Protein AF-A0A8C1ZAR7-F1 (afdb_monomer)

Solvent-accessible surface area (backbone atoms only — not comparable to full-atom values): 64124 Å² total; per-residue (Å²): 132,84,90,81,84,90,81,93,86,89,86,90,87,91,93,88,91,91,89,85,90,89,80,87,89,91,90,88,89,87,78,89,79,90,83,87,85,81,86,82,90,80,80,92,72,79,88,70,46,45,104,82,39,27,65,44,69,86,46,39,77,71,90,78,72,82,74,72,55,67,69,61,46,53,53,49,43,56,62,44,47,61,34,71,78,38,42,69,63,36,50,77,77,34,39,78,60,51,48,57,39,25,73,70,52,64,53,76,96,47,33,34,64,49,48,26,60,50,53,41,15,51,58,55,42,72,76,42,71,66,47,59,62,53,42,55,73,46,87,68,61,62,79,47,51,64,50,49,66,71,45,48,71,74,38,61,49,43,24,70,56,33,49,43,84,84,28,71,43,36,47,41,45,48,44,33,51,46,26,44,24,72,74,36,64,93,54,41,77,44,81,44,52,54,53,46,39,48,63,33,48,79,48,33,60,49,67,58,18,34,31,37,45,52,30,42,42,69,71,53,42,55,56,49,57,38,96,81,32,58,45,48,50,53,52,21,54,51,51,50,58,48,30,44,75,75,25,58,54,27,38,52,50,35,63,71,52,70,58,60,49,59,83,58,39,55,62,43,57,60,23,66,28,57,85,75,35,32,45,71,28,29,55,50,51,45,38,33,24,48,70,66,32,55,66,44,60,55,44,51,52,54,49,52,48,38,71,61,36,44,47,78,72,52,43,70,75,35,84,51,52,65,50,45,51,50,49,68,71,60,65,62,68,77,70,45,35,46,73,53,44,55,46,57,50,53,54,48,69,71,70,68,76,81,80,37,69,16,78,42,75,67,71,98,62,99,57,60,78,54,57,53,56,56,33,53,70,60,22,34,83,68,41,84,84,22,52,48,73,37,81,51,71,69,38,54,52,49,49,53,46,61,48,22,39,72,61,32,41,70,95,67,55,98,61,44,47,74,36,56,60,85,56,12,55,74,54,70,16,66,34,68,37,96,85,70,57,39,38,41,24,6,12,24,29,12,45,38,22,32,28,30,51,31,44,35,38,93,93,42,80,45,72,62,58,70,79,69,50,47,85,78,48,66,59,88,73,45,51,18,24,20,11,47,17,42,42,59,46,27,69,70,87,51,74,31,40,36,36,9,13,25,38,22,80,43,12,4,24,35,39,24,26,44,72,48,101,82,77,45,71,43,81,68,32,74,52,70,39,95,44,73,62,11,28,16,20,50,31,68,34,60,35,39,20,56,73,79,73,33,30,35,32,40,37,33,11,14,25,47,24,62,34,99,75,71,17,35,19,25,38,37,38,38,23,38,55,57,89,53,34,74,44,80,76,52,59,54,62,76,75,56,57,81,34,51,12,23,24,25,56,17,61,34,56,25,77,31,66,67,67,84,72,25,22,18,38,41,35,9,17,17,33,23,83,88,34,18,6,21,36,37,31,25,44,40,54,69,68,44,69,45,43,61,56,62,45,76,49,52,26,54,82,80,33,82,85,44,27,30,19,19,57,33,62,48,26,87,49,52,82,84,76,84,84,46,40,21,43,42,33,28,32,71,96,42,78,45,82,43,80,64,64,41,28,29,50,62,48,79,50,75,48,53,50,57,66,52,46,45,88,84,58,43,87,38,78,54,99,92,38,75,25,27,60,31,40,40,37,41,31,32,30,29,48,59,23,65,80,66,89,78,71,54,39,54,30,29,36,36,42,27,30,37,78,82,34,88,83,31,101,84,55,55,54,33,24,36,93,85,74,36,41,62,51,79,51,72,52,70,30,34,82,52,80,43,72,51,78,43,59,38,40,44,54,98,59,95,62,61,79,67,49,51,35,42,34,42,40,56,44,67,63,49,89,92,52,70,46,41,70,49,69,83,60,73,50,61,50,78,47,74,42,35,51,66,69,97,32,70,99,77,67,59,27,50,17,31,52,40,52,48,75,44,67,58,99,67,60,99,87,57,67,47,72,33,42,93,95,43,41,72,50,41,31,44,40,34,42,33,26,71,33,39,56,24,33,61,24,29,41,37,35,41,46,38,78,32,50,42,87,69,50,68,48,79,29,91,86,67,59,55,68,53,75,49,78,56,95,58,34,35,44,27,40,39,33,73,66,51,34,45,61,66,41,68,52,54,34,36,44,33,30,33,56,39,84,88,35,85,55,64,46,52,39,39,40,36,37,54,47,50,82,36,46,70,75,48,74,76,45,19,53,51,76,46,75,42,49,32,29,35,47,38,55,38,39,58,45,75,49,67,78,57,61,60,49,75,70,59,99,80,63,81,68,54,42,68,26,57,50,73,78,44,44,36,60,81,45,39,42,37,38,38,42,33,36,25,87,48,77,40,70,49,37,40,38,40,38,35,39,29,35,20,40,77,94,60,31,52,35,48,41,38,70,42,78,49,46,38,60,57,87,39,38,51,62,54,43,81,80,53,41,48,74,79,37,38,93,80,39,74,42,77,62,73,66,70,80,51,69,41,71,93,43,69,55,39,24,66,85,62,22,40,53,50,74,34,46,28,41,36,40,68,46,57,58,70,35,75,38,40,42,37,37,37,25,28,38,36,50,46,42,54,77,43,33,50,63,72,54,40,25,50,11,22,33,71,51,76,45,44,92,46,56,88,37,40,30,60,79,50,74,65,78,90,78,78,96,66,94,54,58,39,63,35,41,34,77

Organism: Cyprinus carpio (NCBI:txid7962)

Radius of gyration: 51.37 Å; Cα contacts (8 Å, |Δi|>4): 2522; chains: 1; bounding box: 150×105×121 Å

Mean predicted aligned error: 21.26 Å

Sequence (1179 aa):
MSKLQSGNGVQWKDSRSQRGTVESLAEHESSSLGSDPELNGVTNTEIQTDKYGFIGGAQQSAGENADIPPDVLRQREAKWLDMLNSWDKWMAKKHKKVKLRCQKGIPPSLRGRAWLYLSGGKVKKEQNQGKFQELDSQPGDPKWLDVIEKDLHRQFPFHEMFVARGGHGQQDLFRVLKAYTLHRPEEGYCQAQAPIAAVLLMHMPAEDAFWGLVQICEKYLPGYYSAGLEAIQLDGEILFALLKRVSPVAHRHLKKYKIDPILYMTEWFMCAFSRTLPWVSVLRVWDMFFCEGVKIIFRVGLVLLKCMLGSQEKLKACQGQYETMELLRSIEPQYMQEAFLVQEVIERCKRDGIVRFGIAILKQSADIQKFIKEIELIASTPTENYMFNVSSEQALINIAGTLGDRIFNIEGTSQGQEFQLEMSQVGFSAHQTNKKDVIMLGAVGAYGWSGTVVHHTAGKPHIFLKNAFEKTLDDRNHSSLLGYSVTSVSDGSSEFYVAGAPRAVHRGQVIVYSVNSQNQPVIIDSQKGDQIGSYFGSVLCPVDVNADGVTDLLLVGAPMYMSEEKSETGRVYLFTITKGILSHQGVLEGPSALENARFGTAITAVPDLNLDNFSDVVVGAPLEGNGQGAIYIYYGDKKTIRKQSSQKILGSKLGSVLRFFGRSLDSRVDMNSDSIPDISVGAAGKAVQLWSRGVAAVTTTVSFNPEKISILSKPCMFGGRMVSCVLAKVCFRSKFRPTVSLGEVDIKYNLTLDADLQSSRATSRAQFDNSERLIQKSVSVSDKESCVDHNVYVQETPDFVSPVALRVDISPQNQDKGPALDAFQPKAWEFFIPFVKDCGSDDKCSCDLKLTVKAVNVSSSSSLLISPDRRRLSFIVTVTNMKENAYNTRVSANFSSNLFYASFTPPKDKTEVKCSSKTGSLDCRVGYPTLTPGQTVTFEINFDFSLNQIEKQAVVNFEVQSDSEEEVTSDNKVSLSIPVQYDAEIILTRNLNLDFCGIGPEDQVKHSVSVFDDIGPEFDITLRVSTGTFPINQARLTVSLPTSTKAGNPLLYVTSVQTAPVVNVQCDSSHLIDPLKIREKTHTARFTKESFRGTAELDCKAAKCETMTCVLKDLEMKTNYFVNITTRIWNGTFAFADFQTVLVAGSSEIQTPQPDLIVVTHKQQQVSSSPSFSKIKFL

Secondary structure (DSSP, 8-state):
--------------------------------------------------TTSB-SSTTS--TT--PPPHHHHHHHHHHHHHHHTTHHHHHHHHHHHHHHHHTT---HHHHHHHHHHHSSHHHHHHHSTTHHHHHHHSPPPHHHHHHHHHHHTTSSTTBHHHHSTT-HHHHHHHHHHHHHHHH-TTT---TTHHHHHHHHHTTS-HHHHHHHHHHIIIIISTTTTSTT-HHHHHHHHHHHHHHHHH-HHHHHHHHHTT--THHHHHHHHHTTTTTTS-HHHHHHHHHHHHHH-THHHHHHHHHHHHHHHSSHHHHTT--SHHHHHHHHHS--HHHHSHHHHHHHHHHHHHHS-----EEEE--S-TTHHHHHHHHHHHSPSSGGGTEEEESSHHHHHHHHHHHHTTS--GGG-SSSPPPSSTT--TTSSEEE-TTSSEEEEEETTHHHHTBEEEEEETTEEEE--GGGTHHHHT-SSS---BTSEEEEEE-SS-EEEEEEETTGGGTBEEEEEEE-TTS-EEEEEEEE-SSTTS-BTSEEEEE-SSSSSS--EEEEEETTPPPTTS---BEEEEEEEETTEEEEEEE---S-TT----BTSEEEEES-SSSSSS-EEEEEETTHHHHT-EEEEE-EETTEE-SS-SEEEEHHHH-TT--STTSSEE--S-SSSSSS--EEEEETTEEEEE----EEEEEEEEEEESSSB-SS---EEETTEEE-EEEEEEEEEEEEESSS----EEEEEEEEESSS-TTSSSS-SEE-TTS-SEEEEEEEE-SS-EEEEEEEEE---S--SSPEEEEEEEEES-TTSSSEEPSSS-SEEEEEEPBP---TTTT--EE-EEEEEEESS--TTSPEEEBTTB-EEEEEEEEEE-SS-EET-EEEEEE-TTEEEEEEEPPTT---EEEEEETTEEEEEESTTEE-TT-EEEEEEEEEE-SSS--SEEEEEEEEE-SSEES-TTSSEEEEEEEEEEE---EEEEEES-SEE---TT----SEESSGGGT--EEEEEEEEE--SS-EEEEEEEEEEEEE-SS--B-EEEEEEEEESTTTEEEE-TTTSSTT-TTTS-EE-----EE-TT---B-TTTSEEEEEEEEEEEE-TT-EEEEEEEEEE-HHHHHTEE-SSEEE--EEEEE-SSTTTEE---S---SSSSS-S--EEE-

Structure (mmCIF, N/CA/C/O backbone):
data_AF-A0A8C1ZAR7-F1
#
_entry.id   AF-A0A8C1ZAR7-F1
#
loop_
_atom_site.group_PDB
_atom_site.id
_atom_site.type_symbol
_atom_site.label_atom_id
_atom_site.label_alt_id
_atom_site.label_comp_id
_atom_site.label_asym_id
_atom_site.label_entity_id
_atom_site.label_seq_id
_atom_site.pdbx_PDB_ins_code
_atom_site.Cartn_x
_atom_site.Cartn_y
_atom_site.Cartn_z
_atom_site.occupancy
_atom_site.B_iso_or_equiv
_atom_site.auth_seq_id
_atom_site.auth_comp_id
_atom_site.auth_asym_id
_atom_site.auth_atom_id
_atom_site.pdbx_PDB_model_num
ATOM 1 N N . MET A 1 1 ? -92.447 11.699 47.964 1.00 31.50 1 MET A N 1
ATOM 2 C CA . MET A 1 1 ? -93.591 11.078 47.249 1.00 31.50 1 MET A CA 1
ATOM 3 C C . MET A 1 1 ? -93.359 9.565 47.186 1.00 31.50 1 MET A C 1
ATOM 5 O O . MET A 1 1 ? -92.215 9.186 47.375 1.00 31.50 1 MET A O 1
ATOM 9 N N . SER A 1 2 ? -94.417 8.753 47.013 1.00 26.30 2 SER A N 1
ATOM 10 C CA . SER A 1 2 ? -94.450 7.312 46.609 1.00 26.30 2 SER A CA 1
ATOM 11 C C . SER A 1 2 ? -93.194 6.426 46.831 1.00 26.30 2 SER A C 1
ATOM 13 O O . SER A 1 2 ? -92.171 6.671 46.207 1.00 26.30 2 SER A O 1
ATOM 15 N N . LYS A 1 3 ? -93.193 5.412 47.723 1.00 25.61 3 LYS A N 1
ATOM 16 C CA . LYS A 1 3 ? -93.885 4.080 47.670 1.00 25.61 3 LYS A CA 1
ATOM 17 C C . LYS A 1 3 ? -93.259 3.077 46.658 1.00 25.61 3 LYS A C 1
ATOM 19 O O . LYS A 1 3 ? -92.946 3.519 45.564 1.00 25.61 3 LYS A O 1
ATOM 24 N N . LEU A 1 4 ? -93.144 1.747 46.881 1.00 25.97 4 LEU A N 1
ATOM 25 C CA . LEU A 1 4 ? -93.271 0.850 48.071 1.00 25.97 4 LEU A CA 1
ATOM 26 C C . LEU A 1 4 ? -92.785 -0.611 47.745 1.00 25.97 4 LEU A C 1
ATOM 28 O O . LEU A 1 4 ? -92.728 -0.945 46.572 1.00 25.97 4 LEU A O 1
ATOM 32 N N . GLN A 1 5 ? -92.497 -1.438 48.780 1.00 27.22 5 GLN A N 1
ATOM 33 C CA . GLN A 1 5 ? -92.697 -2.923 48.970 1.00 27.22 5 GLN A CA 1
ATOM 34 C C . GLN A 1 5 ? -92.571 -3.950 47.789 1.00 27.22 5 GLN A C 1
ATOM 36 O O . GLN A 1 5 ? -93.129 -3.737 46.726 1.00 27.22 5 GLN A O 1
ATOM 41 N N . SER A 1 6 ? -91.773 -5.043 47.879 1.00 24.97 6 SER A N 1
ATOM 42 C CA . SER A 1 6 ? -92.011 -6.420 48.452 1.00 24.97 6 SER A CA 1
ATOM 43 C C . SER A 1 6 ? -93.042 -7.317 47.714 1.00 24.97 6 SER A C 1
ATOM 45 O O . SER A 1 6 ? -94.066 -6.784 47.316 1.00 24.97 6 SER A O 1
ATOM 47 N N . GLY A 1 7 ? -92.944 -8.660 47.582 1.00 23.00 7 GLY A N 1
ATOM 48 C CA . GLY A 1 7 ? -91.968 -9.694 48.020 1.00 23.00 7 GLY A CA 1
ATOM 49 C C . GLY A 1 7 ? -92.526 -11.153 47.873 1.00 23.00 7 GLY A C 1
ATOM 50 O O . GLY A 1 7 ? -93.679 -11.297 47.490 1.00 23.00 7 GLY A O 1
ATOM 51 N N . ASN A 1 8 ? -91.747 -12.195 48.249 1.00 22.84 8 ASN A N 1
ATOM 52 C CA . ASN A 1 8 ? -92.095 -13.643 48.463 1.00 22.84 8 ASN A CA 1
ATOM 53 C C . ASN A 1 8 ? -92.520 -14.582 47.282 1.00 22.84 8 ASN A C 1
ATOM 55 O O . ASN A 1 8 ? -93.331 -14.188 46.455 1.00 22.84 8 ASN A O 1
ATOM 59 N N . GLY A 1 9 ? -92.122 -15.887 47.314 1.00 21.98 9 GLY A N 1
ATOM 60 C CA . GLY A 1 9 ? -93.014 -16.998 46.846 1.00 21.98 9 GLY A CA 1
ATOM 61 C C . GLY A 1 9 ? -92.522 -18.322 46.163 1.00 21.98 9 GLY A C 1
ATOM 62 O O . GLY A 1 9 ? -92.847 -18.527 45.006 1.00 21.98 9 GLY A O 1
ATOM 63 N N . VAL A 1 10 ? -91.890 -19.272 46.885 1.00 22.91 10 VAL A N 1
ATOM 64 C CA . VAL A 1 10 ? -92.225 -20.746 46.967 1.00 22.91 10 VAL A CA 1
ATOM 65 C C . VAL A 1 10 ? -92.321 -21.723 45.726 1.00 22.91 10 VAL A C 1
ATOM 67 O O . VAL A 1 10 ? -93.313 -21.750 45.015 1.00 22.91 10 VAL A O 1
ATOM 70 N N . GLN A 1 11 ? -91.345 -22.663 45.641 1.00 22.94 11 GLN A N 1
ATOM 71 C CA . GLN A 1 11 ? -91.352 -24.164 45.439 1.00 22.94 11 GLN A CA 1
ATOM 72 C C . GLN A 1 11 ? -91.948 -25.017 44.247 1.00 22.94 11 GLN A C 1
ATOM 74 O O . GLN A 1 11 ? -93.159 -25.121 44.113 1.00 22.94 11 GLN A O 1
ATOM 79 N N . TRP A 1 12 ? -91.067 -25.881 43.654 1.00 24.28 12 TRP A N 1
ATOM 80 C CA . TRP A 1 12 ? -91.183 -27.331 43.215 1.00 24.28 12 TRP A CA 1
ATOM 81 C C . TRP A 1 12 ? -92.227 -27.766 42.110 1.00 24.28 12 TRP A C 1
ATOM 83 O O . TRP A 1 12 ? -93.077 -26.963 41.760 1.00 24.28 12 TRP A O 1
ATOM 93 N N . LYS A 1 13 ? -92.240 -28.962 41.438 1.00 23.59 13 LYS A N 1
ATOM 94 C CA . LYS A 1 13 ? -91.716 -30.346 41.708 1.00 23.59 13 LYS A CA 1
ATOM 95 C C . LYS A 1 13 ? -91.618 -31.327 40.463 1.00 23.59 13 LYS A C 1
ATOM 97 O O . LYS A 1 13 ? -92.518 -31.325 39.637 1.00 23.59 13 LYS A O 1
ATOM 102 N N . ASP A 1 14 ? -90.599 -32.219 40.423 1.00 27.61 14 ASP A N 1
ATOM 103 C CA . ASP A 1 14 ? -90.500 -33.663 39.974 1.00 27.61 14 ASP A CA 1
ATOM 104 C C . ASP A 1 14 ? -90.911 -34.320 38.588 1.00 27.61 14 ASP A C 1
ATOM 106 O O . ASP A 1 14 ? -92.089 -34.545 38.324 1.00 27.61 14 ASP A O 1
ATOM 110 N N . SER A 1 15 ? -89.920 -34.965 37.900 1.00 25.41 15 SER A N 1
ATOM 111 C CA . SER A 1 15 ? -89.762 -36.457 37.646 1.00 25.41 15 SER A CA 1
ATOM 112 C C . SER A 1 15 ? -89.859 -37.212 36.255 1.00 25.41 15 SER A C 1
ATOM 114 O O . SER A 1 15 ? -90.772 -37.008 35.467 1.00 25.41 15 SER A O 1
ATOM 116 N N . ARG A 1 16 ? -88.954 -38.231 36.093 1.00 24.39 16 ARG A N 1
ATOM 117 C CA . ARG A 1 16 ? -89.016 -39.601 35.429 1.00 24.39 16 ARG A CA 1
ATOM 118 C C . ARG A 1 16 ? -88.784 -39.943 33.906 1.00 24.39 16 ARG A C 1
ATOM 120 O O . ARG A 1 16 ? -89.726 -40.093 33.146 1.00 24.39 16 ARG A O 1
ATOM 127 N N . SER A 1 17 ? -87.527 -40.317 33.565 1.00 22.53 17 SER A N 1
ATOM 128 C CA . SER A 1 17 ? -86.955 -41.650 33.125 1.00 22.53 17 SER A CA 1
ATOM 129 C C . SER A 1 17 ? -87.475 -42.598 31.985 1.00 22.53 17 SER A C 1
ATOM 131 O O . SER A 1 17 ? -88.670 -42.838 31.889 1.00 22.53 17 SER A O 1
ATOM 133 N N . GLN A 1 18 ? -86.507 -43.367 31.402 1.00 25.75 18 GLN A N 1
ATOM 134 C CA . GLN A 1 18 ? -86.529 -44.680 30.652 1.00 25.75 18 GLN A CA 1
ATOM 135 C C . GLN A 1 18 ? -86.550 -44.683 29.092 1.00 25.75 18 GLN A C 1
ATOM 137 O O . GLN A 1 18 ? -87.051 -43.730 28.514 1.00 25.75 18 GLN A O 1
ATOM 142 N N . ARG A 1 19 ? -86.128 -45.742 28.341 1.00 23.73 19 ARG A N 1
ATOM 143 C CA . ARG A 1 19 ? -84.959 -46.698 28.378 1.00 23.73 19 ARG A CA 1
ATOM 144 C C . ARG A 1 19 ? -84.984 -47.643 27.129 1.00 23.73 19 ARG A C 1
ATOM 146 O O . ARG A 1 19 ? -86.074 -48.017 26.719 1.00 23.73 19 ARG A O 1
ATOM 153 N N . GLY A 1 20 ? -83.833 -48.130 26.628 1.00 24.14 20 GLY A N 1
ATOM 154 C CA . GLY A 1 20 ? -83.705 -49.378 25.817 1.00 24.14 20 GLY A CA 1
ATOM 155 C C . GLY A 1 20 ? -82.715 -49.301 24.622 1.00 24.14 20 GLY A C 1
ATOM 156 O O . GLY A 1 20 ? -82.684 -48.243 24.008 1.00 24.14 20 GLY A O 1
ATOM 157 N N . THR A 1 21 ? -81.796 -50.231 24.257 1.00 26.67 21 THR A N 1
ATOM 158 C CA . THR A 1 21 ? -81.575 -51.720 24.353 1.00 26.67 21 THR A CA 1
ATOM 159 C C . THR A 1 21 ? -81.965 -52.510 23.086 1.00 26.67 21 THR A C 1
ATOM 161 O O . THR A 1 21 ? -83.086 -52.323 22.630 1.00 26.67 21 THR A O 1
ATOM 164 N N . VAL A 1 22 ? -81.165 -53.449 22.532 1.00 28.98 22 VAL A N 1
ATOM 165 C CA . VAL A 1 22 ? -79.772 -53.911 22.820 1.00 28.98 22 VAL A CA 1
ATOM 166 C C . VAL A 1 22 ? -79.189 -54.722 21.634 1.00 28.98 22 VAL A C 1
ATOM 168 O O . VAL A 1 22 ? -79.975 -55.277 20.880 1.00 28.98 22 VAL A O 1
ATOM 171 N N . GLU A 1 23 ? -77.853 -54.782 21.493 1.00 27.70 23 GLU A N 1
ATOM 172 C CA . GLU A 1 23 ? -76.984 -55.944 21.126 1.00 27.70 23 GLU A CA 1
ATOM 173 C C . GLU A 1 23 ? -75.499 -55.466 21.253 1.00 27.70 23 GLU A C 1
ATOM 175 O O . GLU A 1 23 ? -75.290 -54.252 21.278 1.00 27.70 23 GLU A O 1
ATOM 180 N N . SER A 1 24 ? -74.402 -56.216 21.486 1.00 25.89 24 SER A N 1
ATOM 181 C CA . SER A 1 24 ? -74.014 -57.652 21.435 1.00 25.89 24 SER A CA 1
ATOM 182 C C . SER A 1 24 ? -73.785 -58.226 20.020 1.00 25.89 24 SER A C 1
ATOM 184 O O . SER A 1 24 ? -74.419 -57.774 19.074 1.00 25.89 24 SER A O 1
ATOM 186 N N . LEU A 1 25 ? -72.842 -59.142 19.740 1.00 28.89 25 LEU A N 1
ATOM 187 C CA . LEU A 1 25 ? -71.751 -59.812 20.507 1.00 28.89 25 LEU A CA 1
ATOM 188 C C . LEU A 1 25 ? -70.387 -59.497 19.790 1.00 28.89 25 LEU A C 1
ATOM 190 O O . LEU A 1 25 ? -70.390 -58.585 18.966 1.00 28.89 25 LEU A O 1
ATOM 194 N N . ALA A 1 26 ? -69.170 -60.054 19.958 1.00 29.05 26 ALA A N 1
ATOM 195 C CA . ALA A 1 26 ? -68.471 -61.177 20.641 1.00 29.05 26 ALA A CA 1
ATOM 196 C C . ALA A 1 26 ? -66.929 -60.849 20.625 1.00 29.05 26 ALA A C 1
ATOM 198 O O . ALA A 1 26 ? -66.582 -59.834 20.022 1.00 29.05 26 ALA A O 1
ATOM 199 N N . GLU A 1 27 ? -65.884 -61.580 21.076 1.00 29.41 27 GLU A N 1
ATOM 200 C CA . GLU A 1 27 ? -65.461 -62.627 22.069 1.00 29.41 27 GLU A CA 1
ATOM 201 C C . GLU A 1 27 ? -63.942 -62.896 21.756 1.00 29.41 27 GLU A C 1
ATOM 203 O O . GLU A 1 27 ? -63.492 -62.477 20.689 1.00 29.41 27 GLU A O 1
ATOM 208 N N . HIS A 1 28 ? -63.046 -63.619 22.458 1.00 29.50 28 HIS A N 1
ATOM 209 C CA . HIS A 1 28 ? -62.652 -63.911 23.864 1.00 29.50 28 HIS A CA 1
ATOM 210 C C . HIS A 1 28 ? -61.204 -64.497 23.752 1.00 29.50 28 HIS A C 1
ATOM 212 O O . HIS A 1 28 ? -60.944 -65.237 22.807 1.00 29.50 28 HIS A O 1
ATOM 218 N N . GLU A 1 29 ? -60.193 -64.313 24.614 1.00 27.53 29 GLU A N 1
ATOM 219 C CA . GLU A 1 29 ? -59.919 -63.338 25.690 1.00 27.53 29 GLU A CA 1
ATOM 220 C C . GLU A 1 29 ? -58.400 -62.966 25.636 1.00 27.53 29 GLU A C 1
ATOM 222 O O . GLU A 1 29 ? -57.972 -62.607 24.546 1.00 27.53 29 GLU A O 1
ATOM 227 N N . SER A 1 30 ? -57.458 -62.996 26.604 1.00 24.45 30 SER A N 1
ATOM 228 C CA . SER A 1 30 ? -57.290 -63.322 28.049 1.00 24.45 30 SER A CA 1
ATOM 229 C C . SER A 1 30 ? -56.079 -62.494 28.563 1.00 24.45 30 SER A C 1
ATOM 231 O O . SER A 1 30 ? -55.199 -62.190 27.760 1.00 24.45 30 SER A O 1
ATOM 233 N N . SER A 1 31 ? -55.906 -62.064 29.824 1.00 24.03 31 SER A N 1
ATOM 234 C CA . SER A 1 31 ? -56.717 -62.154 31.059 1.00 24.03 31 SER A CA 1
ATOM 235 C C . SER A 1 31 ? -56.228 -61.139 32.123 1.00 24.03 31 SER A C 1
ATOM 237 O O . SER A 1 31 ? -55.038 -60.832 32.124 1.00 24.03 31 SER A O 1
ATOM 239 N N . SER A 1 32 ? -57.070 -60.819 33.127 1.00 26.16 32 SER A N 1
ATOM 240 C CA . SER A 1 32 ? -56.694 -60.416 34.517 1.00 26.16 32 SER A CA 1
ATOM 241 C C . SER A 1 32 ? -56.061 -59.014 34.760 1.00 26.16 32 SER A C 1
ATOM 243 O O . SER A 1 32 ? -55.108 -58.644 34.089 1.00 26.16 32 SER A O 1
ATOM 245 N N . LEU A 1 33 ? -56.445 -58.206 35.774 1.00 27.72 33 LEU A N 1
ATOM 246 C CA . LEU A 1 33 ? -57.516 -58.306 36.797 1.00 27.72 33 LEU A CA 1
ATOM 247 C C . LEU A 1 33 ? -57.820 -56.930 37.460 1.00 27.72 33 LEU A C 1
ATOM 249 O O . LEU A 1 33 ? -56.887 -56.283 37.924 1.00 27.72 33 LEU A O 1
ATOM 253 N N . GLY A 1 34 ? -59.111 -56.596 37.637 1.00 26.33 34 GLY A N 1
ATOM 254 C CA . GLY A 1 34 ? -59.670 -55.757 38.728 1.00 26.33 34 GLY A CA 1
ATOM 255 C C . GLY A 1 34 ? -59.390 -54.234 38.767 1.00 26.33 34 GLY A C 1
ATOM 256 O O . GLY A 1 34 ? -58.369 -53.767 38.283 1.00 26.33 34 GLY A O 1
ATOM 257 N N . SER A 1 35 ? -60.238 -53.383 39.369 1.00 27.66 35 SER A N 1
ATOM 258 C CA . SER A 1 35 ? -61.617 -53.560 39.882 1.00 27.66 35 SER A CA 1
ATOM 259 C C . SER A 1 35 ? -62.319 -52.196 40.039 1.00 27.66 35 SER A C 1
ATOM 261 O O . SER A 1 35 ? -61.693 -51.244 40.504 1.00 27.66 35 SER A O 1
ATOM 263 N N . ASP A 1 36 ? -63.623 -52.120 39.752 1.00 30.81 36 ASP A N 1
ATOM 264 C CA . ASP A 1 36 ? -64.485 -50.979 40.114 1.00 30.81 36 ASP A CA 1
ATOM 265 C C . ASP A 1 36 ? -64.877 -50.978 41.606 1.00 30.81 36 ASP A C 1
ATOM 267 O O . ASP A 1 36 ? -64.950 -52.040 42.234 1.00 30.81 36 ASP A O 1
ATOM 271 N N . PRO A 1 37 ? -65.245 -49.803 42.151 1.00 34.88 37 PRO A N 1
ATOM 272 C CA . PRO A 1 37 ? -66.125 -49.711 43.310 1.00 34.88 37 PRO A CA 1
ATOM 273 C C . PRO A 1 37 ? -67.328 -48.772 43.062 1.00 34.88 37 PRO A C 1
ATOM 275 O O . PRO A 1 37 ? -67.274 -47.586 43.392 1.00 34.88 37 PRO A O 1
ATOM 278 N N . GLU A 1 38 ? -68.457 -49.298 42.568 1.00 35.09 38 GLU A N 1
ATOM 279 C CA . GLU A 1 38 ? -69.759 -48.643 42.793 1.00 35.09 38 GLU A CA 1
ATOM 280 C C . GLU A 1 38 ? -70.365 -49.080 44.140 1.00 35.09 38 GLU A C 1
ATOM 282 O O . GLU A 1 38 ? -70.419 -50.261 44.470 1.00 35.09 38 GLU A O 1
ATOM 287 N N . LEU A 1 39 ? -70.811 -48.075 44.901 1.00 49.03 39 LEU A N 1
ATOM 288 C CA . LEU A 1 39 ? -71.725 -48.080 46.051 1.00 49.03 39 LEU A CA 1
ATOM 289 C C . LEU A 1 39 ? -71.848 -49.354 46.919 1.00 49.03 39 LEU A C 1
ATOM 291 O O . LEU A 1 39 ? -72.520 -50.323 46.573 1.00 49.03 39 LEU A O 1
ATOM 295 N N . ASN A 1 40 ? -71.478 -49.204 48.194 1.00 30.03 40 ASN A N 1
ATOM 296 C CA . ASN A 1 40 ? -72.341 -49.650 49.293 1.00 30.03 40 ASN A CA 1
ATOM 297 C C . ASN A 1 40 ? -72.528 -48.502 50.300 1.00 30.03 40 ASN A C 1
ATOM 299 O O . ASN A 1 40 ? -71.644 -47.664 50.469 1.00 30.03 40 ASN A O 1
ATOM 303 N N . GLY A 1 41 ? -73.727 -48.396 50.875 1.00 39.94 41 GLY A N 1
ATOM 304 C CA . GLY A 1 41 ? -74.222 -47.137 51.443 1.00 39.94 41 GLY A CA 1
ATOM 305 C C . GLY A 1 41 ? -73.731 -46.796 52.854 1.00 39.94 41 GLY A C 1
ATOM 306 O O . GLY A 1 41 ? -73.705 -47.649 53.737 1.00 39.94 41 GLY A O 1
ATOM 307 N N . VAL A 1 42 ? -73.470 -45.505 53.084 1.00 29.09 42 VAL A N 1
ATOM 308 C CA . VAL A 1 42 ? -73.398 -44.879 54.415 1.00 29.09 42 VAL A CA 1
ATOM 309 C C . VAL A 1 42 ? -74.313 -43.650 54.425 1.00 29.09 42 VAL A C 1
ATOM 311 O O . VAL A 1 42 ? -74.453 -42.950 53.425 1.00 29.09 42 VAL A O 1
ATOM 314 N N . THR A 1 43 ? -74.991 -43.422 55.548 1.00 33.62 43 THR A N 1
ATOM 315 C CA . THR A 1 43 ? -75.996 -42.366 55.746 1.00 33.62 43 THR A CA 1
ATOM 316 C C . THR A 1 43 ? -75.389 -40.978 55.957 1.00 33.62 43 THR A C 1
ATOM 318 O O . THR A 1 43 ? -74.446 -40.859 56.732 1.00 33.62 43 THR A O 1
ATOM 321 N N . ASN A 1 44 ? -76.027 -39.939 55.400 1.00 39.25 44 ASN A N 1
ATOM 322 C CA . ASN A 1 44 ? -75.928 -38.526 55.806 1.00 39.25 44 ASN A CA 1
ATOM 323 C C . ASN A 1 44 ? -74.556 -38.048 56.330 1.00 39.25 44 ASN A C 1
ATOM 325 O O . ASN A 1 44 ? -74.441 -37.589 57.467 1.00 39.25 44 ASN A O 1
ATOM 329 N N . THR A 1 45 ? -73.543 -38.049 55.469 1.00 37.00 45 THR A N 1
ATOM 330 C CA . THR A 1 45 ? -72.501 -37.018 55.520 1.00 37.00 45 THR A CA 1
ATOM 331 C C . THR A 1 45 ? -72.848 -35.926 54.516 1.00 37.00 45 THR A C 1
ATOM 333 O O . THR A 1 45 ? -73.188 -36.209 53.366 1.00 37.00 45 THR A O 1
ATOM 336 N N . GLU A 1 46 ? -72.789 -34.664 54.944 1.00 44.38 46 GLU A N 1
ATOM 337 C CA . GLU A 1 46 ? -72.852 -33.540 54.011 1.00 44.38 46 GLU A CA 1
ATOM 338 C C . GLU A 1 46 ? -71.652 -33.626 53.059 1.00 44.38 46 GLU A C 1
ATOM 340 O O . GLU A 1 46 ? -70.523 -33.868 53.494 1.00 44.38 46 GLU A O 1
ATOM 345 N N . ILE A 1 47 ? -71.886 -33.433 51.759 1.00 58.22 47 ILE A N 1
ATOM 346 C CA . ILE A 1 47 ? -70.816 -33.372 50.758 1.00 58.22 47 ILE A CA 1
ATOM 347 C C . ILE A 1 47 ? -70.117 -32.018 50.926 1.00 58.22 47 ILE A C 1
ATOM 349 O O . ILE A 1 47 ? -70.452 -31.032 50.273 1.00 58.22 47 ILE A O 1
ATOM 353 N N . GLN A 1 48 ? -69.193 -31.960 51.884 1.00 64.88 48 GLN A N 1
ATOM 354 C CA . GLN A 1 48 ? -68.532 -30.732 52.300 1.00 64.88 48 GLN A CA 1
ATOM 355 C C . GLN A 1 48 ? -67.427 -30.360 51.304 1.00 64.88 48 GLN A C 1
ATOM 357 O O . GLN A 1 48 ? -66.293 -30.828 51.388 1.00 64.88 48 GLN A O 1
ATOM 362 N N . THR A 1 49 ? -67.781 -29.511 50.343 1.00 75.31 49 THR A N 1
ATOM 363 C CA . THR A 1 49 ? -66.839 -28.871 49.419 1.00 75.31 49 THR A CA 1
ATOM 364 C C . THR A 1 49 ? -65.833 -27.998 50.166 1.00 75.31 49 THR A C 1
ATOM 366 O O . THR A 1 49 ? -66.186 -27.322 51.136 1.00 75.31 49 THR A O 1
ATOM 369 N N . ASP A 1 50 ? -64.600 -27.917 49.665 1.00 79.44 50 ASP A N 1
ATOM 370 C CA . ASP A 1 50 ? -63.673 -26.865 50.085 1.00 79.44 50 ASP A CA 1
ATOM 371 C C . ASP A 1 50 ? -64.155 -25.466 49.637 1.00 79.44 50 ASP A C 1
ATOM 373 O O . ASP A 1 50 ? -65.144 -25.316 48.913 1.00 79.44 50 ASP A O 1
ATOM 377 N N . LYS A 1 51 ? -63.437 -24.408 50.041 1.00 75.94 51 LYS A N 1
ATOM 378 C CA . LYS A 1 51 ? -63.772 -23.006 49.702 1.00 75.94 51 LYS A CA 1
ATOM 379 C C . LYS A 1 51 ? -63.656 -22.648 48.208 1.00 75.94 51 LYS A C 1
ATOM 381 O O . LYS A 1 51 ? -63.740 -21.470 47.855 1.00 75.94 51 LYS A O 1
ATOM 386 N N . TYR A 1 52 ? -63.436 -23.639 47.349 1.00 82.56 52 TYR A N 1
ATOM 387 C CA . TYR A 1 52 ? -63.370 -23.532 45.900 1.00 82.56 52 TYR A CA 1
ATOM 388 C C . TYR A 1 52 ? -64.282 -24.541 45.179 1.00 82.56 52 TYR A C 1
ATOM 390 O O . TYR A 1 52 ? -64.152 -24.667 43.968 1.00 82.56 52 TYR A O 1
ATOM 398 N N . GLY A 1 53 ? -65.176 -25.244 45.888 1.00 81.50 53 GLY A N 1
ATOM 399 C CA . GLY A 1 53 ? -66.140 -26.177 45.292 1.00 81.50 53 GLY A CA 1
ATOM 400 C C . GLY A 1 53 ? -65.641 -27.621 45.133 1.00 81.50 53 GLY A C 1
ATOM 401 O O . GLY A 1 53 ? -66.339 -28.432 44.521 1.00 81.50 53 GLY A O 1
ATOM 402 N N . PHE A 1 54 ? -64.459 -27.977 45.661 1.00 85.75 54 PHE A N 1
ATOM 403 C CA . PHE A 1 54 ? -63.889 -29.325 45.514 1.00 85.75 54 PHE A CA 1
ATOM 404 C C . PHE A 1 54 ? -64.287 -30.281 46.643 1.00 85.75 54 PHE A C 1
ATOM 406 O O . PHE A 1 54 ? -64.008 -30.053 47.820 1.00 85.75 54 PHE A O 1
ATOM 413 N N . ILE A 1 55 ? -64.872 -31.406 46.241 1.00 82.06 55 ILE A N 1
ATOM 414 C CA . ILE A 1 55 ? -65.315 -32.528 47.076 1.00 82.06 55 ILE A CA 1
ATOM 415 C C . ILE A 1 55 ? -64.139 -33.470 47.408 1.00 82.06 55 ILE A C 1
ATOM 417 O O . ILE A 1 55 ? -64.149 -34.144 48.435 1.00 82.06 55 ILE A O 1
ATOM 421 N N . GLY A 1 56 ? -63.108 -33.512 46.557 1.00 71.38 56 GLY A N 1
ATOM 422 C CA . GLY A 1 56 ? -61.940 -34.377 46.729 1.00 71.38 56 GLY A CA 1
ATOM 423 C C . GLY A 1 56 ? -60.915 -34.268 45.597 1.00 71.38 56 GLY A C 1
ATOM 424 O O . GLY A 1 56 ? -61.028 -33.424 44.706 1.00 71.38 56 GLY A O 1
ATOM 425 N N . GLY A 1 57 ? -59.928 -35.167 45.615 1.00 69.62 57 GLY A N 1
ATOM 426 C CA . GLY A 1 57 ? -58.899 -35.293 44.576 1.00 69.62 57 GLY A CA 1
ATOM 427 C C . GLY A 1 57 ? -57.741 -34.292 44.695 1.00 69.62 57 GLY A C 1
ATOM 428 O O . GLY A 1 57 ? -57.741 -33.399 45.536 1.00 69.62 57 GLY A O 1
ATOM 429 N N . ALA A 1 58 ? -56.737 -34.431 43.821 1.00 63.28 58 ALA A N 1
ATOM 430 C CA . ALA A 1 58 ? -55.451 -33.715 43.893 1.00 63.28 58 ALA A CA 1
ATOM 431 C C . ALA A 1 58 ? -55.520 -32.174 43.752 1.00 63.28 58 ALA A C 1
ATOM 433 O O . ALA A 1 58 ? -54.505 -31.491 43.888 1.00 63.28 58 ALA A O 1
ATOM 434 N N . GLN A 1 59 ? -56.700 -31.622 43.463 1.00 68.88 59 GLN A N 1
ATOM 435 C CA . GLN A 1 59 ? -56.941 -30.183 43.331 1.00 68.88 59 GLN A CA 1
ATOM 436 C C . GLN A 1 59 ? -57.525 -29.552 44.609 1.00 68.88 59 GLN A C 1
ATOM 438 O O . GLN A 1 59 ? -57.408 -28.337 44.767 1.00 68.88 59 GLN A O 1
ATOM 443 N N . GLN A 1 60 ? -58.088 -30.354 45.522 1.00 70.12 60 GLN A N 1
ATOM 444 C CA . GLN A 1 60 ? -58.672 -29.903 46.790 1.00 70.12 60 GLN A CA 1
ATOM 445 C C . GLN A 1 60 ? -57.617 -29.229 47.685 1.00 70.12 60 GLN A C 1
ATOM 447 O O . GLN A 1 60 ? -56.495 -29.722 47.831 1.00 70.12 60 GLN A O 1
ATOM 452 N N . SER A 1 61 ? -57.960 -28.100 48.313 1.00 64.81 61 SER A N 1
ATOM 453 C CA . SER A 1 61 ? -57.042 -27.425 49.234 1.00 64.81 61 SER A CA 1
ATOM 454 C C . SER A 1 61 ? -56.933 -28.183 50.557 1.00 64.81 61 SER A C 1
ATOM 456 O O . SER A 1 61 ? -57.866 -28.174 51.358 1.00 64.81 61 SER A O 1
ATOM 458 N N . ALA A 1 62 ? -55.743 -28.706 50.864 1.00 57.06 62 ALA A N 1
ATOM 459 C CA . ALA A 1 62 ? -55.376 -29.022 52.244 1.00 57.06 62 ALA A CA 1
ATOM 460 C C . ALA A 1 62 ? -55.573 -27.781 53.147 1.00 57.06 62 ALA A C 1
ATOM 462 O O . ALA A 1 62 ? -55.381 -26.639 52.711 1.00 57.06 62 ALA A O 1
ATOM 463 N N . GLY A 1 63 ? -55.996 -28.002 54.395 1.00 51.78 63 GLY A N 1
ATOM 464 C CA . GLY A 1 63 ? -56.612 -26.979 55.256 1.00 51.78 63 GLY A CA 1
ATOM 465 C C . GLY A 1 63 ? -55.698 -25.886 55.830 1.00 51.78 63 GLY A C 1
ATOM 466 O O . GLY A 1 63 ? -56.163 -25.090 56.638 1.00 51.78 63 GLY A O 1
ATOM 467 N N . GLU A 1 64 ? -54.422 -25.818 55.443 1.00 49.88 64 GLU A N 1
ATOM 468 C CA . GLU A 1 64 ? -53.408 -24.958 56.086 1.00 49.88 64 GLU A CA 1
ATOM 469 C C . GLU A 1 64 ? -53.119 -23.634 55.346 1.00 49.88 64 GLU A C 1
ATOM 471 O O . GLU A 1 64 ? -52.192 -22.898 55.687 1.00 49.88 64 GLU A O 1
ATOM 476 N N . ASN A 1 65 ? -53.926 -23.278 54.342 1.00 51.59 65 ASN A N 1
ATOM 477 C CA . ASN A 1 65 ? -53.824 -21.978 53.672 1.00 51.59 65 ASN A CA 1
ATOM 478 C C . ASN A 1 65 ? -54.324 -20.844 54.584 1.00 51.59 65 ASN A C 1
ATOM 480 O O . ASN A 1 65 ? -55.519 -20.542 54.598 1.00 51.59 65 ASN A O 1
ATOM 484 N N . ALA A 1 66 ? -53.393 -20.202 55.302 1.00 53.56 66 ALA A N 1
ATOM 485 C CA . ALA A 1 66 ? -53.635 -19.074 56.205 1.00 53.56 66 ALA A CA 1
ATOM 486 C C . ALA A 1 66 ? -54.475 -17.965 55.542 1.00 53.56 66 ALA A C 1
ATOM 488 O O . ALA A 1 66 ? -53.983 -17.197 54.707 1.00 53.56 66 ALA A O 1
ATOM 489 N N . ASP A 1 67 ? -55.758 -17.889 55.909 1.00 59.88 67 ASP A N 1
ATOM 490 C CA . ASP A 1 67 ? -56.705 -17.020 55.219 1.00 59.88 67 ASP A CA 1
ATOM 491 C C . ASP A 1 67 ? -56.396 -15.534 55.424 1.00 59.88 67 ASP A C 1
ATOM 493 O O . ASP A 1 67 ? -56.0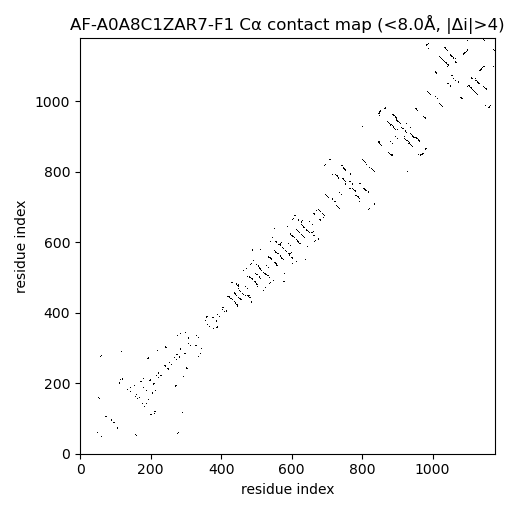97 -15.053 56.520 1.00 59.88 67 ASP A O 1
ATOM 497 N N . ILE A 1 68 ? -56.468 -14.785 54.322 1.00 68.19 68 ILE A N 1
ATOM 498 C CA . ILE A 1 68 ? -56.151 -13.358 54.299 1.00 68.19 68 ILE A CA 1
ATOM 499 C C . ILE A 1 68 ? -57.198 -12.623 55.151 1.00 68.19 68 ILE A C 1
ATOM 501 O O . ILE A 1 68 ? -58.380 -12.704 54.812 1.00 68.19 68 ILE A O 1
ATOM 505 N N . PRO A 1 69 ? -56.803 -11.852 56.190 1.00 79.12 69 PRO A N 1
ATOM 506 C CA . PRO A 1 69 ? -57.753 -11.188 57.079 1.00 79.12 69 PRO A CA 1
ATOM 507 C C . PRO A 1 69 ? -58.817 -10.390 56.304 1.00 79.12 69 PRO A C 1
ATOM 509 O O . PRO A 1 69 ? -58.444 -9.652 55.382 1.00 79.12 69 PRO A O 1
ATOM 512 N N . PRO A 1 70 ? -60.119 -10.484 56.648 1.00 79.19 70 PRO A N 1
ATOM 513 C CA . PRO A 1 70 ? -61.199 -9.927 55.830 1.00 79.19 70 PRO A CA 1
ATOM 514 C C . PRO A 1 70 ? -61.043 -8.442 55.482 1.00 79.19 70 PRO A C 1
ATOM 516 O O . PRO A 1 70 ? -61.348 -8.038 54.362 1.00 79.19 70 PRO A O 1
ATOM 519 N N . ASP A 1 71 ? -60.500 -7.620 56.382 1.00 78.44 71 ASP A N 1
ATOM 520 C CA . ASP A 1 71 ? -60.242 -6.200 56.109 1.00 78.44 71 ASP A CA 1
ATOM 521 C C . ASP A 1 71 ? -59.121 -5.991 55.079 1.00 78.44 71 ASP A C 1
ATOM 523 O O . ASP A 1 71 ? -59.189 -5.083 54.249 1.00 78.44 71 ASP A O 1
ATOM 527 N N . VAL A 1 72 ? -58.108 -6.865 55.069 1.00 79.44 72 VAL A N 1
ATOM 528 C CA . VAL A 1 72 ? -57.055 -6.889 54.042 1.00 79.44 72 VAL A CA 1
ATOM 529 C C . VAL A 1 72 ? -57.629 -7.354 52.702 1.00 79.44 72 VAL A C 1
ATOM 531 O O . VAL A 1 72 ? -57.228 -6.816 51.666 1.00 79.44 72 VAL A O 1
ATOM 534 N N . LEU A 1 73 ? -58.581 -8.294 52.696 1.00 82.06 73 LEU A N 1
ATOM 535 C CA . LEU A 1 73 ? -59.284 -8.715 51.482 1.00 82.06 73 LEU A CA 1
ATOM 536 C C . LEU A 1 73 ? -60.156 -7.580 50.920 1.00 82.06 73 LEU A C 1
ATOM 538 O O . LEU A 1 73 ? -59.918 -7.168 49.785 1.00 82.06 73 LEU A O 1
ATOM 542 N N . ARG A 1 74 ? -61.034 -6.966 51.730 1.00 83.25 74 ARG A N 1
ATOM 543 C CA . ARG A 1 74 ? -61.847 -5.795 51.331 1.00 83.25 74 ARG A CA 1
ATOM 544 C C . ARG A 1 74 ? -60.985 -4.633 50.831 1.00 83.25 74 ARG A C 1
ATOM 546 O O . ARG A 1 74 ? -61.293 -3.991 49.826 1.00 83.25 74 ARG A O 1
ATOM 553 N N . GLN A 1 75 ? -59.835 -4.395 51.465 1.00 83.44 75 GLN A N 1
ATOM 554 C CA . GLN A 1 75 ? -58.859 -3.421 50.977 1.00 83.44 75 GLN A CA 1
ATOM 555 C C . GLN A 1 75 ? -58.233 -3.791 49.623 1.00 83.44 75 GLN A C 1
ATOM 557 O O . GLN A 1 75 ? -57.871 -2.881 48.875 1.00 83.44 75 GLN A O 1
ATOM 562 N N . ARG A 1 76 ? -58.037 -5.077 49.300 1.00 85.81 76 ARG A N 1
ATOM 563 C CA . ARG A 1 76 ? -57.587 -5.513 47.964 1.00 85.81 76 ARG A CA 1
ATOM 564 C C . ARG A 1 76 ? -58.712 -5.349 46.942 1.00 85.81 76 ARG A C 1
ATOM 566 O O . ARG A 1 76 ? -58.438 -4.848 45.857 1.00 85.81 76 ARG A O 1
ATOM 573 N N . GLU A 1 77 ? -59.946 -5.691 47.298 1.00 90.00 77 GLU A N 1
ATOM 574 C CA . GLU A 1 77 ? -61.137 -5.562 46.446 1.00 90.00 77 GLU A CA 1
ATOM 575 C C . GLU A 1 77 ? -61.401 -4.111 46.042 1.00 90.00 77 GLU A C 1
ATOM 577 O O . GLU A 1 77 ? -61.450 -3.815 44.851 1.00 90.00 77 GLU A O 1
ATOM 582 N N . ALA A 1 78 ? -61.441 -3.174 46.994 1.00 88.12 78 ALA A N 1
ATOM 583 C CA . ALA A 1 78 ? -61.589 -1.746 46.697 1.00 88.12 78 ALA A CA 1
ATOM 584 C C . ALA A 1 78 ? -60.481 -1.228 45.754 1.00 88.12 78 ALA A C 1
ATOM 586 O O . ALA A 1 78 ? -60.739 -0.472 44.817 1.00 88.12 78 ALA A O 1
ATOM 587 N N . LYS A 1 79 ? -59.241 -1.702 45.951 1.00 89.75 79 LYS A N 1
ATOM 588 C CA . LYS A 1 79 ? -58.078 -1.390 45.100 1.00 89.75 79 LYS A CA 1
ATOM 589 C C . LYS A 1 79 ? -58.151 -2.045 43.710 1.00 89.75 79 LYS A C 1
ATOM 591 O O . LYS A 1 79 ? -57.438 -1.587 42.820 1.00 89.75 79 LYS A O 1
ATOM 596 N N . TRP A 1 80 ? -58.964 -3.084 43.517 1.00 92.25 80 TRP A N 1
ATOM 597 C CA . TRP A 1 80 ? -59.235 -3.725 42.224 1.00 92.25 80 TRP A CA 1
ATOM 598 C C . TRP A 1 80 ? -60.449 -3.111 41.513 1.00 92.25 80 TRP A C 1
ATOM 600 O O . TRP A 1 80 ? -60.381 -2.890 40.307 1.00 92.25 80 TRP A O 1
ATOM 610 N N . LEU A 1 81 ? -61.504 -2.732 42.240 1.00 91.50 81 LEU A N 1
ATOM 611 C CA . LEU A 1 81 ? -62.651 -1.988 41.702 1.00 91.50 81 LEU A CA 1
ATOM 612 C C . LEU A 1 81 ? -62.233 -0.623 41.126 1.00 91.50 81 LEU A C 1
ATOM 614 O O . LEU A 1 81 ? -62.629 -0.293 40.013 1.00 91.50 81 LEU A O 1
ATOM 618 N N . ASP A 1 82 ? -61.357 0.118 41.815 1.00 90.31 82 ASP A N 1
ATOM 619 C CA . ASP A 1 82 ? -60.720 1.349 41.302 1.00 90.31 82 ASP A CA 1
ATOM 620 C C . ASP A 1 82 ? -59.944 1.124 39.985 1.00 90.31 82 ASP A C 1
ATOM 622 O O . ASP A 1 82 ? -59.926 1.997 39.118 1.00 90.31 82 ASP A O 1
ATOM 626 N N . MET A 1 83 ? -59.359 -0.064 39.774 1.00 92.06 83 MET A N 1
ATOM 627 C CA . MET A 1 83 ? -58.750 -0.401 38.480 1.00 92.06 83 MET A CA 1
ATOM 628 C C . MET A 1 83 ? -59.804 -0.717 37.420 1.00 92.06 83 MET A C 1
ATOM 630 O O . MET A 1 83 ? -59.770 -0.133 36.343 1.00 92.06 83 MET A O 1
ATOM 634 N N . LEU A 1 84 ? -60.754 -1.609 37.710 1.00 90.62 84 LEU A N 1
ATOM 635 C CA . LEU A 1 84 ? -61.743 -2.094 36.736 1.00 90.62 84 LEU A CA 1
ATOM 636 C C . LEU A 1 84 ? -62.756 -1.016 36.306 1.00 90.62 84 LEU A C 1
ATOM 638 O O . LEU A 1 84 ? -63.283 -1.077 35.195 1.00 90.62 84 LEU A O 1
ATOM 642 N N . ASN A 1 85 ? -63.002 -0.014 37.154 1.00 90.19 85 ASN A N 1
ATOM 643 C CA . ASN A 1 85 ? -63.859 1.140 36.859 1.00 90.19 85 ASN A CA 1
ATOM 644 C C . ASN A 1 85 ? -63.096 2.303 36.182 1.00 90.19 85 ASN A C 1
ATOM 646 O O . ASN A 1 85 ? -63.670 3.353 35.906 1.00 90.19 85 ASN A O 1
ATOM 650 N N . SER A 1 86 ? -61.792 2.160 35.932 1.00 88.31 86 SER A N 1
ATOM 651 C CA . SER A 1 86 ? -60.957 3.139 35.216 1.00 88.31 86 SER A CA 1
ATOM 652 C C . SER A 1 86 ? -59.843 2.427 34.440 1.00 88.31 86 SER A C 1
ATOM 654 O O . SER A 1 86 ? -58.673 2.818 34.494 1.00 88.31 86 SER A O 1
ATOM 656 N N . TRP A 1 87 ? -60.210 1.343 33.751 1.00 89.62 87 TRP A N 1
ATOM 657 C CA . TRP A 1 87 ? -59.270 0.341 33.247 1.00 89.62 87 TRP A CA 1
ATOM 658 C C . TRP A 1 87 ? -58.233 0.911 32.286 1.00 89.62 87 TRP A C 1
ATOM 660 O O . TRP A 1 87 ? -57.038 0.773 32.532 1.00 89.62 87 TRP A O 1
ATOM 670 N N . ASP A 1 88 ? -58.666 1.642 31.261 1.00 85.06 88 ASP A N 1
ATOM 671 C CA . ASP A 1 88 ? -57.779 2.185 30.224 1.00 85.06 88 ASP A CA 1
ATOM 672 C C . ASP A 1 88 ? -56.753 3.163 30.817 1.00 85.06 88 ASP A C 1
ATOM 674 O O . ASP A 1 88 ? -55.571 3.143 30.477 1.00 85.06 88 ASP A O 1
ATOM 678 N N . LYS A 1 89 ? -57.179 3.962 31.805 1.00 83.75 89 LYS A N 1
ATOM 679 C CA . LYS A 1 89 ? -56.328 4.880 32.579 1.00 83.75 89 LYS A CA 1
ATOM 680 C C . LYS A 1 89 ? -55.316 4.129 33.454 1.00 83.75 89 LYS A C 1
ATOM 682 O O . LYS A 1 89 ? -54.186 4.598 33.619 1.00 83.75 89 LYS A O 1
ATOM 687 N N . TRP A 1 90 ? -55.706 2.990 34.027 1.00 84.56 90 TRP A N 1
ATOM 688 C CA . TRP A 1 90 ? -54.839 2.152 34.859 1.00 84.56 90 TRP A CA 1
ATOM 689 C C . TRP A 1 90 ? -53.853 1.313 34.043 1.00 84.56 90 TRP A C 1
ATOM 691 O O . TRP A 1 90 ? -52.694 1.215 34.445 1.00 84.56 90 TRP A O 1
ATOM 701 N N . MET A 1 91 ? -54.250 0.789 32.884 1.00 81.44 91 MET A N 1
ATOM 702 C CA . MET A 1 91 ? -53.331 0.120 31.964 1.00 81.44 91 MET A CA 1
ATOM 703 C C . MET A 1 91 ? -52.356 1.137 31.360 1.00 81.44 91 MET A C 1
ATOM 705 O O . MET A 1 91 ? -51.161 1.054 31.641 1.00 81.44 91 MET A O 1
ATOM 709 N N . ALA A 1 92 ? -52.841 2.182 30.678 1.00 76.88 92 ALA A N 1
ATOM 710 C CA . ALA A 1 92 ? -51.980 3.146 29.985 1.00 76.88 92 ALA A CA 1
ATOM 711 C C . ALA A 1 92 ? -50.965 3.855 30.904 1.00 76.88 92 ALA A C 1
ATOM 713 O O . ALA A 1 92 ? -49.803 4.004 30.538 1.00 76.88 92 ALA A O 1
ATOM 714 N N . LYS A 1 93 ? -51.368 4.294 32.110 1.00 76.44 93 LYS A N 1
ATOM 715 C CA . LYS A 1 93 ? -50.486 5.090 32.996 1.00 76.44 93 LYS A CA 1
ATOM 716 C C . LYS A 1 93 ? -49.940 4.342 34.214 1.00 76.44 93 LYS A C 1
ATOM 718 O O . LYS A 1 93 ? -49.114 4.898 34.936 1.00 76.44 93 LYS A O 1
ATOM 723 N N . LYS A 1 94 ? -50.408 3.121 34.509 1.00 80.81 94 LYS A N 1
ATOM 724 C CA . LYS A 1 94 ? -50.068 2.405 35.757 1.00 80.81 94 LYS A CA 1
ATOM 725 C C . LYS A 1 94 ? -49.882 0.884 35.598 1.00 80.81 94 LYS A C 1
ATOM 727 O O . LYS A 1 94 ? -49.814 0.205 36.624 1.00 80.81 94 LYS A O 1
ATOM 732 N N . HIS A 1 95 ? -49.697 0.342 34.386 1.00 80.94 95 HIS A N 1
ATOM 733 C CA . HIS A 1 95 ? -49.527 -1.105 34.139 1.00 80.94 95 HIS A CA 1
ATOM 734 C C . HIS A 1 95 ? -48.540 -1.804 35.097 1.00 80.94 95 HIS A C 1
ATOM 736 O O . HIS A 1 95 ? -48.881 -2.830 35.683 1.00 80.94 95 HIS A O 1
ATOM 742 N N . LYS A 1 96 ? -47.365 -1.211 35.377 1.00 75.06 96 LYS A N 1
ATOM 743 C CA . LYS A 1 96 ? -46.377 -1.755 36.341 1.00 75.06 96 LYS A CA 1
ATOM 744 C C . LYS A 1 96 ? -46.984 -2.034 37.739 1.00 75.06 96 LYS A C 1
ATOM 746 O O . LYS A 1 96 ? -46.571 -2.974 38.413 1.00 75.06 96 LYS A O 1
ATOM 751 N N . LYS A 1 97 ? -47.998 -1.264 38.160 1.00 80.69 97 LYS A N 1
ATOM 752 C CA . LYS A 1 97 ? -48.741 -1.419 39.426 1.00 80.69 97 LYS A CA 1
ATOM 753 C C . LYS A 1 97 ? -49.938 -2.379 39.317 1.00 80.69 97 LYS A C 1
ATOM 755 O O . LYS A 1 97 ? -50.293 -2.976 40.330 1.00 80.69 97 LYS A O 1
ATOM 760 N N . VAL A 1 98 ? -50.511 -2.567 38.123 1.00 84.81 98 VAL A N 1
ATOM 761 C CA . VAL A 1 98 ? -51.495 -3.633 37.833 1.00 84.81 98 VAL A CA 1
ATOM 762 C C . VAL A 1 98 ? -50.800 -4.996 37.886 1.00 84.81 98 VAL A C 1
ATOM 764 O O . VAL A 1 98 ? -51.194 -5.851 38.675 1.00 84.81 98 VAL A O 1
ATOM 767 N N . LYS A 1 99 ? -49.677 -5.157 37.174 1.00 83.38 99 LYS A N 1
ATOM 768 C CA . LYS A 1 99 ? -48.825 -6.357 37.211 1.00 83.38 99 LYS A CA 1
ATOM 769 C C . LYS A 1 99 ? -48.413 -6.748 38.635 1.00 83.38 99 LYS A C 1
ATOM 771 O O . LYS A 1 99 ? -48.593 -7.895 39.029 1.00 83.38 99 LYS A O 1
ATOM 776 N N . LEU A 1 100 ? -47.941 -5.794 39.444 1.00 79.25 100 LEU A N 1
ATOM 777 C CA . LEU A 1 100 ? -47.583 -6.052 40.848 1.00 79.25 100 LEU A CA 1
ATOM 778 C C . LEU A 1 100 ? -48.791 -6.446 41.727 1.00 79.25 100 LEU A C 1
ATOM 780 O O . LEU A 1 100 ? -48.609 -7.072 42.768 1.00 79.25 100 LEU A O 1
ATOM 784 N N . ARG A 1 101 ? -50.023 -6.083 41.341 1.00 86.06 101 ARG A N 1
ATOM 785 C CA . ARG A 1 101 ? -51.251 -6.553 42.004 1.00 86.06 101 ARG A CA 1
ATOM 786 C C . ARG A 1 101 ? -51.621 -7.967 41.551 1.00 86.06 101 ARG A C 1
ATOM 788 O O . ARG A 1 101 ? -51.948 -8.771 42.412 1.00 86.06 101 ARG A O 1
ATOM 795 N N . CYS A 1 102 ? -51.469 -8.300 40.269 1.00 88.25 102 CYS A N 1
ATOM 796 C CA . CYS A 1 102 ? -51.665 -9.660 39.744 1.00 88.25 102 CYS A CA 1
ATOM 797 C C . CYS A 1 102 ? -50.694 -10.659 40.395 1.00 88.25 102 CYS A C 1
ATOM 799 O O . CYS A 1 102 ? -51.119 -11.661 40.954 1.00 88.25 102 CYS A O 1
ATOM 801 N N . GLN A 1 103 ? -49.407 -10.303 40.481 1.00 83.06 103 GLN A N 1
ATOM 802 C CA . GLN A 1 103 ? -48.377 -11.051 41.222 1.00 83.06 103 GLN A CA 1
ATOM 803 C C . GLN A 1 103 ? -48.648 -11.180 42.739 1.00 83.06 103 GLN A C 1
ATOM 805 O O . GLN A 1 103 ? -48.012 -11.984 43.413 1.00 83.06 103 GLN A O 1
ATOM 810 N N . LYS A 1 104 ? -49.575 -10.388 43.300 1.00 81.25 104 LYS A N 1
ATOM 811 C CA . LYS A 1 104 ? -50.051 -10.489 44.695 1.00 81.25 104 LYS A CA 1
ATOM 812 C C . LYS A 1 104 ? -51.441 -11.128 44.819 1.00 81.25 104 LYS A C 1
ATOM 814 O O . LYS A 1 104 ? -51.906 -11.336 45.946 1.00 81.25 104 LYS A O 1
ATOM 819 N N . GLY A 1 105 ? -52.069 -11.480 43.700 1.00 85.25 105 GLY A N 1
ATOM 820 C CA . GLY A 1 105 ? -53.384 -12.104 43.596 1.00 85.25 105 GLY A CA 1
ATOM 821 C C . GLY A 1 105 ? -54.537 -11.151 43.322 1.00 85.25 105 GLY A C 1
ATOM 822 O O . GLY A 1 105 ? -54.615 -10.035 43.853 1.00 85.25 105 GLY A O 1
ATOM 823 N N . ILE A 1 106 ? -55.486 -11.671 42.556 1.00 90.50 106 ILE A N 1
ATOM 824 C CA . ILE A 1 106 ? -56.805 -11.097 42.341 1.00 90.50 106 ILE A CA 1
ATOM 825 C C . ILE A 1 106 ? -57.770 -11.675 43.399 1.00 90.50 106 ILE A C 1
ATOM 827 O O . ILE A 1 106 ? -57.797 -12.897 43.597 1.00 90.50 106 ILE A O 1
ATOM 831 N N . PRO A 1 107 ? -58.551 -10.835 44.112 1.00 90.31 107 PRO A N 1
ATOM 832 C CA . PRO A 1 107 ? -59.602 -11.297 45.021 1.00 90.31 107 PRO A CA 1
ATOM 833 C C . PRO A 1 107 ? -60.605 -12.220 44.305 1.00 90.31 107 PRO A C 1
ATOM 835 O O . PRO A 1 107 ? -61.000 -11.883 43.186 1.00 90.31 107 PRO A O 1
ATOM 838 N N . PRO A 1 108 ? -61.051 -13.340 44.914 1.00 86.44 108 PRO A N 1
ATOM 839 C CA . PRO A 1 108 ? -61.949 -14.297 44.257 1.00 86.44 108 PRO A CA 1
ATOM 840 C C . PRO A 1 108 ? -63.224 -13.650 43.697 1.00 86.44 108 PRO A C 1
ATOM 842 O O . PRO A 1 108 ? -63.553 -13.843 42.531 1.00 86.44 108 PRO A O 1
ATOM 845 N N . SER A 1 109 ? -63.851 -12.782 44.496 1.00 87.81 109 SER A N 1
ATOM 846 C CA . SER A 1 109 ? -65.040 -11.970 44.184 1.00 87.81 109 SER A CA 1
ATOM 847 C C . SER A 1 109 ? -64.941 -11.116 42.913 1.00 87.81 109 SER A C 1
ATOM 849 O O . SER A 1 109 ? -65.959 -10.725 42.347 1.00 87.81 109 SER A O 1
ATOM 851 N N . LEU A 1 110 ? -63.723 -10.804 42.459 1.00 92.31 110 LEU A N 1
ATOM 852 C CA . LEU A 1 110 ? -63.459 -9.970 41.286 1.00 92.31 110 LEU A CA 1
ATOM 853 C C . LEU A 1 110 ? -62.718 -10.729 40.179 1.00 92.31 110 LEU A C 1
ATOM 855 O O . LEU A 1 110 ? -62.432 -10.130 39.141 1.00 92.31 110 LEU A O 1
ATOM 859 N N . ARG A 1 111 ? -62.395 -12.016 40.374 1.00 93.44 111 ARG A N 1
ATOM 860 C CA . ARG A 1 111 ? -61.465 -12.747 39.505 1.00 93.44 111 ARG A CA 1
ATOM 861 C C . ARG A 1 111 ? -61.980 -12.908 38.085 1.00 93.44 111 ARG A C 1
ATOM 863 O O . ARG A 1 111 ? -61.275 -12.497 37.171 1.00 93.44 111 ARG A O 1
ATOM 870 N N . GLY A 1 112 ? -63.205 -13.400 37.892 1.00 91.50 112 GLY A N 1
ATOM 871 C CA . GLY A 1 112 ? -63.785 -13.556 36.553 1.00 91.50 112 GLY A CA 1
ATOM 872 C C . GLY A 1 112 ? -63.813 -12.246 35.768 1.00 91.50 112 GLY A C 1
ATOM 873 O O . GLY A 1 112 ? -63.277 -12.168 34.664 1.00 91.50 112 GLY A O 1
ATOM 874 N N . ARG A 1 113 ? -64.319 -11.167 36.385 1.00 93.38 113 ARG A N 1
ATOM 875 C CA . ARG A 1 113 ? -64.309 -9.823 35.785 1.00 93.38 113 ARG A CA 1
ATOM 876 C C . ARG A 1 113 ? -62.884 -9.351 35.478 1.00 93.38 113 ARG A C 1
ATOM 878 O O . ARG A 1 113 ? -62.646 -8.820 34.401 1.00 93.38 113 ARG A O 1
ATOM 885 N N . ALA A 1 114 ? -61.927 -9.537 36.383 1.00 93.81 114 ALA A N 1
ATOM 886 C CA . ALA A 1 114 ? -60.550 -9.108 36.158 1.00 93.81 114 ALA A CA 1
ATOM 887 C C . ALA A 1 114 ? -59.845 -9.913 35.056 1.00 93.81 114 ALA A C 1
ATOM 889 O O . ALA A 1 114 ? -59.175 -9.314 34.221 1.00 93.81 114 ALA A O 1
ATOM 890 N N . TRP A 1 115 ? -60.028 -11.234 34.998 1.00 95.62 115 TRP A N 1
ATOM 891 C CA . TRP A 1 115 ? -59.527 -12.089 33.919 1.00 95.62 115 TRP A CA 1
ATOM 892 C C . TRP A 1 115 ? -60.150 -11.716 32.568 1.00 95.62 115 TRP A C 1
ATOM 894 O O . TRP A 1 115 ? -59.428 -11.592 31.581 1.00 95.62 115 TRP A O 1
ATOM 904 N N . LEU A 1 116 ? -61.454 -11.432 32.514 1.00 93.50 116 LEU A N 1
ATOM 905 C CA . LEU A 1 116 ? -62.147 -10.988 31.297 1.00 93.50 116 LEU A CA 1
ATOM 906 C C . LEU A 1 116 ? -61.655 -9.610 30.796 1.00 93.50 116 LEU A C 1
ATOM 908 O O . LEU A 1 116 ? -61.612 -9.360 29.591 1.00 93.50 116 LEU A O 1
ATOM 912 N N . TYR A 1 117 ? -61.240 -8.722 31.705 1.00 93.12 117 TYR A N 1
ATOM 913 C CA . TYR A 1 117 ? -60.602 -7.438 31.377 1.00 93.12 117 TYR A CA 1
ATOM 914 C C . TYR A 1 117 ? -59.110 -7.579 30.995 1.00 93.12 117 TYR A C 1
ATOM 916 O O . TYR A 1 117 ? -58.655 -6.885 30.088 1.00 93.12 117 TYR A O 1
ATOM 924 N N . LEU A 1 118 ? -58.347 -8.453 31.666 1.00 92.12 118 LEU A N 1
ATOM 925 C CA . LEU A 1 118 ? -56.916 -8.696 31.407 1.00 92.12 118 LEU A CA 1
ATOM 926 C C . LEU A 1 118 ? -56.682 -9.454 30.092 1.00 92.12 118 LEU A C 1
ATOM 928 O O . LEU A 1 118 ? -55.790 -9.093 29.331 1.00 92.12 118 LEU A O 1
ATOM 932 N N . SER A 1 119 ? -57.501 -10.471 29.814 1.00 91.62 119 SER A N 1
ATOM 933 C CA . SER A 1 119 ? -57.459 -11.256 28.571 1.00 91.62 119 SER A CA 1
ATOM 934 C C . SER A 1 119 ? -57.798 -10.439 27.325 1.00 91.62 119 SER A C 1
ATOM 936 O O . SER A 1 119 ? -57.351 -10.784 26.235 1.00 91.62 119 SER A O 1
ATOM 938 N N . GLY A 1 120 ? -58.584 -9.368 27.470 1.00 89.75 120 GLY A N 1
ATOM 939 C CA . GLY A 1 120 ? -59.256 -8.686 26.361 1.00 89.75 120 GLY A CA 1
ATOM 940 C C . GLY A 1 120 ? -60.622 -9.289 26.000 1.00 89.75 120 GLY A C 1
ATOM 941 O O . GLY A 1 120 ? -61.321 -8.731 25.155 1.00 89.75 120 GLY A O 1
ATOM 942 N N . GLY A 1 121 ? -61.061 -10.369 26.662 1.00 90.19 121 GLY A N 1
ATOM 943 C CA . GLY A 1 121 ? -62.332 -11.045 26.369 1.00 90.19 121 GLY A CA 1
ATOM 944 C C . GLY A 1 121 ? -63.551 -10.119 26.460 1.00 90.19 121 GLY A C 1
ATOM 945 O O . GLY A 1 121 ? -64.436 -10.183 25.610 1.00 90.19 121 GLY A O 1
ATOM 946 N N . LYS A 1 122 ? -63.550 -9.163 27.401 1.00 90.94 122 LYS A N 1
ATOM 947 C CA . LYS A 1 122 ? -64.598 -8.130 27.510 1.00 90.94 122 LYS A CA 1
ATOM 948 C C . LYS A 1 122 ? -64.722 -7.302 26.227 1.00 90.94 122 LYS A C 1
ATOM 950 O O . LYS A 1 122 ? -65.830 -7.033 25.781 1.00 90.94 122 LYS A O 1
ATOM 955 N N . VAL A 1 123 ? -63.594 -6.917 25.630 1.00 90.38 123 VAL A N 1
ATOM 956 C CA . VAL A 1 123 ? -63.566 -6.127 24.391 1.00 90.38 123 VAL A CA 1
ATOM 957 C C . VAL A 1 123 ? -64.118 -6.938 23.224 1.00 90.38 123 VAL A C 1
ATOM 959 O O . VAL A 1 123 ? -64.952 -6.429 22.480 1.00 90.38 123 VAL A O 1
ATOM 962 N N . LYS A 1 124 ? -63.698 -8.203 23.094 1.00 89.19 124 LYS A N 1
ATOM 963 C CA . LYS A 1 124 ? -64.217 -9.123 22.073 1.00 89.19 124 LYS A CA 1
ATOM 964 C C . LYS A 1 124 ? -65.730 -9.314 22.207 1.00 89.19 124 LYS A C 1
ATOM 966 O O . LYS A 1 124 ? -66.428 -9.184 21.205 1.00 89.19 124 LYS A O 1
ATOM 971 N N . LYS A 1 125 ? -66.242 -9.499 23.430 1.00 91.94 125 LYS A N 1
ATOM 972 C CA . LYS A 1 125 ? -67.683 -9.545 23.730 1.00 91.94 125 LYS A CA 1
ATOM 973 C C . LYS A 1 125 ? -68.411 -8.261 23.320 1.00 91.94 125 LYS A C 1
ATOM 975 O O . LYS A 1 125 ? -69.418 -8.324 22.624 1.00 91.94 125 LYS A O 1
ATOM 980 N N . GLU A 1 126 ? -67.891 -7.095 23.703 1.00 91.19 126 GLU A N 1
ATOM 981 C CA . GLU A 1 126 ? -68.498 -5.794 23.380 1.00 91.19 126 GLU A CA 1
ATOM 982 C C . GLU A 1 126 ? -68.507 -5.485 21.873 1.00 91.19 126 GLU A C 1
ATOM 984 O O . GLU A 1 126 ? -69.428 -4.817 21.403 1.00 91.19 126 GLU A O 1
ATOM 989 N N . GLN A 1 127 ? -67.526 -6.001 21.122 1.00 91.19 127 GLN A N 1
ATOM 990 C CA . GLN A 1 127 ? -67.444 -5.932 19.656 1.00 91.19 127 GLN A CA 1
ATOM 991 C C . GLN A 1 127 ? -68.347 -6.956 18.932 1.00 91.19 127 GLN A C 1
ATOM 993 O O . GLN A 1 127 ? -68.623 -6.774 17.751 1.00 91.19 127 GLN A O 1
ATOM 998 N N . ASN A 1 128 ? -68.790 -8.028 19.602 1.00 91.81 128 ASN A N 1
ATOM 999 C CA . ASN A 1 128 ? -69.488 -9.175 18.997 1.00 91.81 128 ASN A CA 1
ATOM 1000 C C . ASN A 1 128 ? -70.747 -9.557 19.804 1.00 91.81 128 ASN A C 1
ATOM 1002 O O . ASN A 1 128 ? -70.962 -10.720 20.157 1.00 91.81 128 ASN A O 1
ATOM 1006 N N . GLN A 1 129 ? -71.570 -8.561 20.138 1.00 91.56 129 GLN A N 1
ATOM 1007 C CA . GLN A 1 129 ? -72.780 -8.745 20.946 1.00 91.56 129 GLN A CA 1
ATOM 1008 C C . GLN A 1 129 ? -73.758 -9.716 20.266 1.00 91.56 129 GLN A C 1
ATOM 1010 O O . GLN A 1 129 ? -73.977 -9.638 19.060 1.00 91.56 129 GLN A O 1
ATOM 1015 N N . GLY A 1 130 ? -74.330 -10.649 21.033 1.00 91.81 130 GLY A N 1
ATOM 1016 C CA . GLY A 1 130 ? -75.238 -11.681 20.515 1.00 91.81 130 GLY A CA 1
ATOM 1017 C C . GLY A 1 130 ? -74.551 -12.872 19.827 1.00 91.81 130 GLY A C 1
ATOM 1018 O O . GLY A 1 130 ? -75.198 -13.892 19.595 1.00 91.81 130 GLY A O 1
ATOM 1019 N N . LYS A 1 131 ? -73.246 -12.794 19.516 1.00 93.69 131 LYS A N 1
ATOM 1020 C CA . LYS A 1 131 ? -72.568 -13.815 18.697 1.00 93.69 131 LYS A CA 1
ATOM 1021 C C . LYS A 1 131 ? -72.401 -15.161 19.406 1.00 93.69 131 LYS A C 1
ATOM 1023 O O . LYS A 1 131 ? -72.435 -16.192 18.744 1.00 93.69 131 LYS A O 1
ATOM 1028 N N . PHE A 1 132 ? -72.263 -15.180 20.733 1.00 94.94 132 PHE A N 1
ATOM 1029 C CA . PHE A 1 132 ? -72.230 -16.440 21.485 1.00 94.94 132 PHE A CA 1
ATOM 1030 C C . PHE A 1 132 ? -73.582 -17.160 21.418 1.00 94.94 132 PHE A C 1
ATOM 1032 O O . PHE A 1 132 ? -73.628 -18.360 21.184 1.00 94.94 132 PHE A O 1
ATOM 1039 N N . GLN A 1 133 ? -74.680 -16.420 21.564 1.00 94.88 133 GLN A N 1
ATOM 1040 C CA . GLN A 1 133 ? -76.047 -16.935 21.513 1.00 94.88 133 GLN A CA 1
ATOM 1041 C C . GLN A 1 133 ? -76.404 -17.406 20.094 1.00 94.88 133 GLN A C 1
ATOM 1043 O O . GLN A 1 133 ? -77.046 -18.439 19.932 1.00 94.88 133 GLN A O 1
ATOM 1048 N N . GLU A 1 134 ? -75.925 -16.696 19.067 1.00 94.94 134 GLU A N 1
ATOM 1049 C CA . GLU A 1 134 ? -76.018 -17.110 17.663 1.00 94.94 134 GLU A CA 1
ATOM 1050 C C . GLU A 1 134 ? -75.312 -18.461 17.428 1.00 94.94 134 GLU A C 1
ATOM 1052 O O . GLU A 1 134 ? -75.941 -19.400 16.943 1.00 94.94 134 GLU A O 1
ATOM 1057 N N . LEU A 1 135 ? -74.044 -18.592 17.838 1.00 94.50 135 LEU A N 1
ATOM 1058 C CA . LEU A 1 135 ? -73.255 -19.826 17.691 1.00 94.50 135 LEU A CA 1
ATOM 1059 C C . LEU A 1 135 ? -73.787 -20.980 18.560 1.00 94.50 135 LEU A C 1
ATOM 1061 O O . LEU A 1 135 ? -73.732 -22.137 18.157 1.00 94.50 135 LEU A O 1
ATOM 1065 N N . ASP A 1 136 ? -74.338 -20.688 19.738 1.00 92.56 136 ASP A N 1
ATOM 1066 C CA . ASP A 1 136 ? -74.971 -21.688 20.602 1.00 92.56 136 ASP A CA 1
ATOM 1067 C C . ASP A 1 136 ? -76.320 -22.178 20.035 1.00 92.56 136 ASP A C 1
ATOM 1069 O O . ASP A 1 136 ? -76.688 -23.336 20.225 1.00 92.56 136 ASP A O 1
ATOM 1073 N N . SER A 1 137 ? -77.033 -21.344 19.271 1.00 92.81 137 SER A N 1
ATOM 1074 C CA . SER A 1 137 ? -78.254 -21.757 18.562 1.00 92.81 137 SER A CA 1
ATOM 1075 C C . SER A 1 137 ? -77.998 -22.613 17.312 1.00 92.81 137 SER A C 1
ATOM 1077 O O . SER A 1 137 ? -78.920 -23.260 16.814 1.00 92.81 137 SER A O 1
ATOM 1079 N N . GLN A 1 138 ? -76.762 -22.637 16.802 1.00 92.62 138 GLN A N 1
ATOM 1080 C CA . GLN A 1 138 ? -76.391 -23.370 15.590 1.00 92.62 138 GLN A CA 1
ATOM 1081 C C . GLN A 1 138 ? -76.049 -24.847 15.876 1.00 92.62 138 GLN A C 1
ATOM 1083 O O . GLN A 1 138 ? -75.527 -25.175 16.948 1.00 92.62 138 GLN A O 1
ATOM 1088 N N . PRO A 1 139 ? -76.318 -25.760 14.920 1.00 90.19 139 PRO A N 1
ATOM 1089 C CA . PRO A 1 139 ? -75.871 -27.145 15.009 1.00 90.19 139 PRO A CA 1
ATOM 1090 C C . PRO A 1 139 ? -74.344 -27.224 14.857 1.00 90.19 139 PRO A C 1
ATOM 1092 O O . PRO A 1 139 ? -73.776 -26.643 13.935 1.00 90.19 139 PRO A O 1
ATOM 1095 N N . GLY A 1 140 ? -73.683 -27.957 15.756 1.00 88.38 140 GLY A N 1
ATOM 1096 C CA . GLY A 1 140 ? -72.253 -28.264 15.647 1.00 88.38 140 GLY A CA 1
ATOM 1097 C C . GLY A 1 140 ? -71.968 -29.395 14.655 1.00 88.38 140 GLY A C 1
ATOM 1098 O O . GLY A 1 140 ? -72.851 -30.198 14.357 1.00 88.38 140 GLY A O 1
ATOM 1099 N N . ASP A 1 141 ? -70.722 -29.489 14.186 1.00 89.81 141 ASP A N 1
ATOM 1100 C CA . ASP A 1 141 ? -70.235 -30.657 13.438 1.00 89.81 141 ASP A CA 1
ATOM 1101 C C . ASP A 1 141 ? -70.278 -31.904 14.349 1.00 89.81 141 ASP A C 1
ATOM 1103 O O . ASP A 1 141 ? -69.594 -31.907 15.384 1.00 89.81 141 ASP A O 1
ATOM 1107 N N . PRO A 1 142 ? -71.032 -32.966 13.987 1.00 90.19 142 PRO A N 1
ATOM 1108 C CA . PRO A 1 142 ? -71.120 -34.194 14.769 1.00 90.19 142 PRO A CA 1
ATOM 1109 C C . PRO A 1 142 ? -69.757 -34.757 15.172 1.00 90.19 142 PRO A C 1
ATOM 1111 O O . PRO A 1 142 ? -69.613 -35.192 16.309 1.00 90.19 142 PRO A O 1
ATOM 1114 N N . LYS A 1 143 ? -68.735 -34.667 14.305 1.00 90.00 143 LYS A N 1
ATOM 1115 C CA . LYS A 1 143 ? -67.367 -35.131 14.585 1.00 90.00 143 LYS A CA 1
ATOM 1116 C C . LYS A 1 143 ? -66.804 -34.531 15.874 1.00 90.00 143 LYS A C 1
ATOM 1118 O O . LYS A 1 143 ? -66.143 -35.234 16.634 1.00 90.00 143 LYS A O 1
ATOM 1123 N N . TRP A 1 144 ? -67.022 -33.237 16.106 1.00 91.81 144 TRP A N 1
ATOM 1124 C CA . TRP A 1 144 ? -66.491 -32.549 17.282 1.00 91.81 144 TRP A CA 1
ATOM 1125 C C . TRP A 1 144 ? -67.408 -32.696 18.495 1.00 91.81 144 TRP A C 1
ATOM 1127 O O . TRP A 1 144 ? -66.900 -32.899 19.599 1.00 91.81 144 TRP A O 1
ATOM 1137 N N . LEU A 1 145 ? -68.733 -32.672 18.301 1.00 91.44 145 LEU A N 1
ATOM 1138 C CA . LEU A 1 145 ? -69.706 -32.929 19.372 1.00 91.44 145 LEU A CA 1
ATOM 1139 C C . LEU A 1 145 ? -69.444 -34.286 20.044 1.00 91.44 145 LEU A C 1
ATOM 1141 O O . LEU A 1 145 ? -69.322 -34.352 21.268 1.00 91.44 145 LEU A O 1
ATOM 1145 N N . ASP A 1 146 ? -69.226 -35.330 19.238 1.00 89.38 146 ASP A N 1
ATOM 1146 C CA . ASP A 1 146 ? -68.931 -36.695 19.684 1.00 89.38 146 ASP A CA 1
ATOM 1147 C C . ASP A 1 146 ? -67.688 -36.798 20.579 1.00 89.38 146 ASP A C 1
ATOM 1149 O O . ASP A 1 146 ? -67.592 -37.725 21.384 1.00 89.38 146 ASP A O 1
ATOM 1153 N N . VAL A 1 147 ? -66.700 -35.914 20.412 1.00 90.44 147 VAL A N 1
ATOM 1154 C CA . VAL A 1 147 ? -65.471 -35.906 21.224 1.00 90.44 147 VAL A CA 1
ATOM 1155 C C . VAL A 1 147 ? -65.670 -35.038 22.467 1.00 90.44 147 VAL A C 1
ATOM 1157 O O . VAL A 1 147 ? -65.306 -35.467 23.561 1.00 90.44 147 VAL A O 1
ATOM 1160 N N . ILE A 1 148 ? -66.323 -33.877 22.328 1.00 92.56 148 ILE A N 1
ATOM 1161 C CA . ILE A 1 148 ? -66.654 -32.986 23.449 1.00 92.56 148 ILE A CA 1
ATOM 1162 C C . ILE A 1 148 ? -67.486 -33.738 24.495 1.00 92.56 148 ILE A C 1
ATOM 1164 O O . ILE A 1 148 ? -67.089 -33.765 25.658 1.00 92.56 148 ILE A O 1
ATOM 1168 N N . GLU A 1 149 ? -68.584 -34.403 24.110 1.00 89.50 149 GLU A N 1
ATOM 1169 C CA . GLU A 1 149 ? -69.438 -35.162 25.044 1.00 89.50 149 GLU A CA 1
ATOM 1170 C C . GLU A 1 149 ? -68.671 -36.267 25.782 1.00 89.50 149 GLU A C 1
ATOM 1172 O O . GLU A 1 149 ? -68.849 -36.470 26.990 1.00 89.50 149 GLU A O 1
ATOM 1177 N N . LYS A 1 150 ? -67.761 -36.949 25.076 1.00 87.38 150 LYS A N 1
ATOM 1178 C CA . LYS A 1 150 ? -66.885 -37.968 25.667 1.00 87.38 150 LYS A CA 1
ATOM 1179 C C . LYS A 1 150 ? -65.879 -37.361 26.645 1.00 87.38 150 LYS A C 1
ATOM 1181 O O . LYS A 1 150 ? -65.470 -38.072 27.555 1.00 87.38 150 LYS A O 1
ATOM 1186 N N . ASP A 1 151 ? -65.517 -36.084 26.527 1.00 86.75 151 ASP A N 1
ATOM 1187 C CA . ASP A 1 151 ? -64.585 -35.407 27.436 1.00 86.75 151 ASP A CA 1
ATOM 1188 C C . ASP A 1 151 ? -65.232 -34.624 28.588 1.00 86.75 151 ASP A C 1
ATOM 1190 O O . ASP A 1 151 ? -64.543 -34.406 29.586 1.00 86.75 151 ASP A O 1
ATOM 1194 N N . LEU A 1 152 ? -66.519 -34.244 28.525 1.00 89.12 152 LEU A N 1
ATOM 1195 C CA . LEU A 1 152 ? -67.191 -33.457 29.584 1.00 89.12 152 LEU A CA 1
ATOM 1196 C C . LEU A 1 152 ? -67.014 -34.070 30.983 1.00 89.12 152 LEU A C 1
ATOM 1198 O O . LEU A 1 152 ? -66.637 -33.379 31.926 1.00 89.12 152 LEU A O 1
ATOM 1202 N N . HIS A 1 153 ? -67.237 -35.381 31.109 1.00 83.06 153 HIS A N 1
ATOM 1203 C CA . HIS A 1 153 ? -67.171 -36.096 32.390 1.00 83.06 153 HIS A CA 1
ATOM 1204 C C . HIS A 1 153 ? -65.744 -36.253 32.951 1.00 83.06 153 HIS A C 1
ATOM 1206 O O . HIS A 1 153 ? -65.581 -36.688 34.088 1.00 83.06 153 HIS A O 1
ATOM 1212 N N . ARG A 1 154 ? -64.707 -35.918 32.168 1.00 82.88 154 ARG A N 1
ATOM 1213 C CA . ARG A 1 154 ? -63.288 -36.012 32.557 1.00 82.88 154 ARG A CA 1
ATOM 1214 C C . ARG A 1 154 ? -62.697 -34.687 33.049 1.00 82.88 154 ARG A C 1
ATOM 1216 O O . ARG A 1 154 ? -61.508 -34.639 33.379 1.00 82.88 154 ARG A O 1
ATOM 1223 N N . GLN A 1 155 ? -63.498 -33.620 33.097 1.00 88.00 155 GLN A N 1
ATOM 1224 C CA . GLN A 1 155 ? -63.062 -32.294 33.537 1.00 88.00 155 GLN A CA 1
ATOM 1225 C C . GLN A 1 155 ? -63.544 -32.022 34.957 1.00 88.00 155 GLN A C 1
ATOM 1227 O O . GLN A 1 155 ? -64.744 -31.952 35.202 1.00 88.00 155 GLN A O 1
ATOM 1232 N N . PHE A 1 156 ? -62.596 -31.866 35.885 1.00 84.94 156 PHE A N 1
ATOM 1233 C CA . PHE A 1 156 ? -62.857 -31.540 37.292 1.00 84.94 156 PHE A CA 1
ATOM 1234 C C . PHE A 1 156 ? -63.999 -32.375 37.928 1.00 84.94 156 PHE A C 1
ATOM 1236 O O . PHE A 1 156 ? -64.898 -31.802 38.543 1.00 84.94 156 PHE A O 1
ATOM 1243 N N . PRO A 1 157 ? -63.990 -33.723 37.816 1.00 84.06 157 PRO A N 1
ATOM 1244 C CA . PRO A 1 157 ? -65.122 -34.569 38.221 1.00 84.06 157 PRO A CA 1
ATOM 1245 C C . PRO A 1 157 ? -65.450 -34.502 39.722 1.00 84.06 157 PRO A C 1
ATOM 1247 O O . PRO A 1 157 ? -66.550 -34.861 40.124 1.00 84.06 157 PRO A O 1
ATOM 1250 N N . PHE A 1 158 ? -64.520 -34.015 40.549 1.00 85.25 158 PHE A N 1
ATOM 1251 C CA . PHE A 1 158 ? -64.702 -33.802 41.988 1.00 85.25 158 PHE A CA 1
ATOM 1252 C C . PHE A 1 158 ? -65.145 -32.373 42.356 1.00 85.25 158 PHE A C 1
ATOM 1254 O O . PHE A 1 158 ? -65.124 -32.025 43.533 1.00 85.25 158 PHE A O 1
ATOM 1261 N N . HIS A 1 159 ? -65.509 -31.525 41.390 1.00 88.31 159 HIS A N 1
ATOM 1262 C CA . HIS A 1 159 ? -65.972 -30.155 41.631 1.00 88.31 159 HIS A CA 1
ATOM 1263 C C . HIS A 1 159 ? -67.498 -30.051 41.478 1.00 88.31 159 HIS A C 1
ATOM 1265 O O . HIS A 1 159 ? -68.057 -30.561 40.506 1.00 88.31 159 HIS A O 1
ATOM 1271 N N . GLU A 1 160 ? -68.178 -29.349 42.389 1.00 87.31 160 GLU A N 1
ATOM 1272 C CA . GLU A 1 160 ? -69.652 -29.289 42.483 1.00 87.31 160 GLU A CA 1
ATOM 1273 C C . GLU A 1 160 ? -70.373 -28.907 41.171 1.00 87.31 160 GLU A C 1
ATOM 1275 O O . GLU A 1 160 ? -71.413 -29.471 40.835 1.00 87.31 160 GLU A O 1
ATOM 1280 N N . MET A 1 161 ? -69.784 -28.009 40.375 1.00 86.00 161 MET A N 1
ATOM 1281 C CA . MET A 1 161 ? -70.322 -27.577 39.075 1.00 86.00 161 MET A CA 1
ATOM 1282 C C . MET A 1 161 ? -70.293 -28.685 37.998 1.00 86.00 161 MET A C 1
ATOM 1284 O O . MET A 1 161 ? -71.108 -28.658 37.075 1.00 86.00 161 MET A O 1
ATOM 1288 N N . PHE A 1 162 ? -69.380 -29.660 38.102 1.00 89.19 162 PHE A N 1
ATOM 1289 C CA . PHE A 1 162 ? -69.101 -30.655 37.052 1.00 89.19 162 PHE A CA 1
ATOM 1290 C C . PHE A 1 162 ? -69.328 -32.114 37.474 1.00 89.19 162 PHE A C 1
ATOM 1292 O O . PHE A 1 162 ? -69.447 -32.968 36.599 1.00 89.19 162 PHE A O 1
ATOM 1299 N N . VAL A 1 163 ? -69.449 -32.411 38.774 1.00 84.06 163 VAL A N 1
ATOM 1300 C CA . VAL A 1 163 ? -69.711 -33.769 39.299 1.00 84.06 163 VAL A CA 1
ATOM 1301 C C . VAL A 1 163 ? -71.044 -34.357 38.807 1.00 84.06 163 VAL A C 1
ATOM 1303 O O . VAL A 1 163 ? -71.159 -35.559 38.571 1.00 84.06 163 VAL A O 1
ATOM 1306 N N . ALA A 1 164 ? -72.059 -33.515 38.594 1.00 82.62 164 ALA A N 1
ATOM 1307 C CA . ALA A 1 164 ? -73.357 -33.943 38.084 1.00 82.62 164 ALA A CA 1
ATOM 1308 C C . ALA A 1 164 ? -73.297 -34.206 36.567 1.00 82.62 164 ALA A C 1
ATOM 1310 O O . ALA A 1 164 ? -73.236 -33.270 35.765 1.00 82.62 164 ALA A O 1
ATOM 1311 N N . ARG A 1 165 ? -73.366 -35.483 36.159 1.00 81.31 165 ARG A N 1
ATOM 1312 C CA . ARG A 1 165 ? -73.400 -35.886 34.742 1.00 81.31 165 ARG A CA 1
ATOM 1313 C C . ARG A 1 165 ? -74.613 -35.279 34.028 1.00 81.31 165 ARG A C 1
ATOM 1315 O O . ARG A 1 165 ? -75.749 -35.523 34.423 1.00 81.31 165 ARG A O 1
ATOM 1322 N N . GLY A 1 166 ? -74.369 -34.488 32.983 1.00 79.38 166 GLY A N 1
ATOM 1323 C CA . GLY A 1 166 ? -75.406 -33.719 32.285 1.00 79.38 166 GLY A CA 1
ATOM 1324 C C . GLY A 1 166 ? -75.988 -32.545 33.089 1.00 79.38 166 GLY A C 1
ATOM 1325 O O . GLY A 1 166 ? -76.987 -31.967 32.669 1.00 79.38 166 GLY A O 1
ATOM 1326 N N . GLY A 1 167 ? -75.393 -32.186 34.232 1.00 85.25 167 GLY A N 1
ATOM 1327 C CA . GLY A 1 167 ? -75.770 -31.023 35.037 1.00 85.25 167 GLY A CA 1
ATOM 1328 C C . GLY A 1 167 ? -75.345 -29.691 34.409 1.00 85.25 167 GLY A C 1
ATOM 1329 O O . GLY A 1 167 ? -74.592 -29.659 33.436 1.00 85.25 167 GLY A O 1
ATOM 1330 N N . HIS A 1 168 ? -75.816 -28.580 34.984 1.00 87.50 168 HIS A N 1
ATOM 1331 C CA . HIS A 1 168 ? -75.694 -27.235 34.401 1.00 87.50 168 HIS A CA 1
ATOM 1332 C C . HIS A 1 168 ? -74.261 -26.852 33.978 1.00 87.50 168 HIS A C 1
ATOM 1334 O O . HIS A 1 168 ? -74.081 -26.327 32.886 1.00 87.50 168 HIS A O 1
ATOM 1340 N N . GLY A 1 169 ? -73.233 -27.172 34.773 1.00 87.56 169 GLY A N 1
ATOM 1341 C CA . GLY A 1 169 ? -71.845 -26.876 34.409 1.00 87.56 169 GLY A CA 1
ATOM 1342 C C . GLY A 1 169 ? -71.317 -27.714 33.244 1.00 87.56 169 GLY A C 1
ATOM 1343 O O . GLY A 1 169 ? -70.614 -27.184 32.388 1.00 87.56 169 GLY A O 1
ATOM 1344 N N . GLN A 1 170 ? -71.700 -28.993 33.141 1.00 91.19 170 GLN A N 1
ATOM 1345 C CA . GLN A 1 170 ? -71.376 -29.806 31.960 1.00 91.19 170 GLN A CA 1
ATOM 1346 C C . GLN A 1 170 ? -72.121 -29.305 30.712 1.00 91.19 170 GLN A C 1
ATOM 1348 O O . GLN A 1 170 ? -71.547 -29.309 29.624 1.00 91.19 170 GLN A O 1
ATOM 1353 N N . GLN A 1 171 ? -73.361 -28.823 30.863 1.00 91.94 171 GLN A N 1
ATOM 1354 C CA . GLN A 1 171 ? -74.114 -28.194 29.772 1.00 91.94 171 GLN A CA 1
ATOM 1355 C C . GLN A 1 171 ? -73.445 -26.891 29.312 1.00 91.94 171 GLN A C 1
ATOM 1357 O O . GLN A 1 171 ? -73.198 -26.728 28.121 1.00 91.94 171 GLN A O 1
ATOM 1362 N N . ASP A 1 172 ? -73.078 -25.988 30.222 1.00 94.56 172 ASP A N 1
ATOM 1363 C CA . ASP A 1 172 ? -72.390 -24.742 29.863 1.00 94.56 172 ASP A CA 1
ATOM 1364 C C . ASP A 1 172 ? -70.987 -24.989 29.283 1.00 94.56 172 ASP A C 1
ATOM 1366 O O . ASP A 1 172 ? -70.593 -24.310 28.335 1.00 94.56 172 ASP A O 1
ATOM 1370 N N . LEU A 1 173 ? -70.268 -26.015 29.753 1.00 94.81 173 LEU A N 1
ATOM 1371 C CA . LEU A 1 173 ? -69.005 -26.461 29.155 1.00 94.81 173 LEU A CA 1
ATOM 1372 C C . LEU A 1 173 ? -69.198 -26.960 27.717 1.00 94.81 173 LEU A C 1
ATOM 1374 O O . LEU A 1 173 ? -68.455 -26.553 26.825 1.00 94.81 173 LEU A O 1
ATOM 1378 N N . PHE A 1 174 ? -70.225 -27.776 27.467 1.00 94.88 174 PHE A N 1
ATOM 1379 C CA . PHE A 1 174 ? -70.596 -28.210 26.119 1.00 94.88 174 PHE A CA 1
ATOM 1380 C C . PHE A 1 174 ? -70.948 -27.022 25.214 1.00 94.88 174 PHE A C 1
ATOM 1382 O O . PHE A 1 174 ? -70.437 -26.932 24.099 1.00 94.88 174 PHE A O 1
ATOM 1389 N N . ARG A 1 175 ? -71.761 -26.075 25.701 1.00 95.88 175 ARG A N 1
ATOM 1390 C CA . ARG A 1 175 ? -72.160 -24.865 24.961 1.00 95.88 175 ARG A CA 1
ATOM 1391 C C . ARG A 1 175 ? -70.953 -24.006 24.583 1.00 95.88 175 ARG A C 1
ATOM 1393 O O . ARG A 1 175 ? -70.826 -23.626 23.422 1.00 95.88 175 ARG A O 1
ATOM 1400 N N . VAL A 1 176 ? -70.039 -23.759 25.527 1.00 96.88 176 VAL A N 1
ATOM 1401 C CA . VAL A 1 176 ? -68.792 -23.006 25.298 1.00 96.88 176 VAL A CA 1
ATOM 1402 C C . VAL A 1 176 ? -67.896 -23.690 24.265 1.00 96.88 176 VAL A C 1
ATOM 1404 O O . VAL A 1 176 ? -67.423 -23.028 23.341 1.00 96.88 176 VAL A O 1
ATOM 1407 N N . LEU A 1 177 ? -67.680 -25.003 24.383 1.00 96.25 177 LEU A N 1
ATOM 1408 C CA . LEU A 1 177 ? -66.801 -25.745 23.475 1.00 96.25 177 LEU A CA 1
ATOM 1409 C C . LEU A 1 177 ? -67.411 -25.889 22.074 1.00 96.25 177 LEU A C 1
ATOM 1411 O O . LEU A 1 177 ? -66.733 -25.595 21.093 1.00 96.25 177 LEU A O 1
ATOM 1415 N N . LYS A 1 178 ? -68.703 -26.226 21.961 1.00 95.44 178 LYS A N 1
ATOM 1416 C CA . LYS A 1 178 ? -69.445 -26.223 20.687 1.00 95.44 178 LYS A CA 1
ATOM 1417 C C . LYS A 1 178 ? -69.345 -24.859 20.003 1.00 95.44 178 LYS A C 1
ATOM 1419 O O . LYS A 1 178 ? -68.934 -24.791 18.844 1.00 95.44 178 LYS A O 1
ATOM 1424 N N . ALA A 1 179 ? -69.667 -23.776 20.717 1.00 96.31 179 ALA A N 1
ATOM 1425 C CA . ALA A 1 179 ? -69.587 -22.424 20.172 1.00 96.31 179 ALA A CA 1
ATOM 1426 C C . ALA A 1 179 ? -68.157 -22.069 19.728 1.00 96.31 179 ALA A C 1
ATOM 1428 O O . ALA A 1 179 ? -67.996 -21.398 18.711 1.00 96.31 179 ALA A O 1
ATOM 1429 N N . TYR A 1 180 ? -67.117 -22.555 20.424 1.00 95.38 180 TYR A N 1
ATOM 1430 C CA . TYR A 1 180 ? -65.728 -22.409 19.975 1.00 95.38 180 TYR A CA 1
ATOM 1431 C C . TYR A 1 180 ? -65.471 -23.133 18.646 1.00 95.38 180 TYR A C 1
ATOM 1433 O O . TYR A 1 180 ? -64.944 -22.509 17.728 1.00 95.38 180 TYR A O 1
ATOM 1441 N N . THR A 1 181 ? -65.898 -24.393 18.489 1.00 94.25 181 THR A N 1
ATOM 1442 C CA . THR A 1 181 ? -65.708 -25.126 17.216 1.00 94.25 181 THR A CA 1
ATOM 1443 C C . THR A 1 181 ? -66.387 -24.436 16.031 1.00 94.25 181 THR A C 1
ATOM 1445 O O . THR A 1 181 ? -65.820 -24.387 14.945 1.00 94.25 181 THR A O 1
ATOM 1448 N N . LEU A 1 182 ? -67.556 -23.824 16.248 1.00 93.69 182 LEU A N 1
ATOM 1449 C CA . LEU A 1 182 ? -68.268 -23.041 15.234 1.00 93.69 182 LEU A CA 1
ATOM 1450 C C . LEU A 1 182 ? -67.637 -21.656 14.996 1.00 93.69 182 LEU A C 1
ATOM 1452 O O . LEU A 1 182 ? -67.751 -21.101 13.906 1.00 93.69 182 LEU A O 1
ATOM 1456 N N . HIS A 1 183 ? -66.930 -21.099 15.985 1.00 92.50 183 HIS A N 1
ATOM 1457 C CA . HIS A 1 183 ? -66.140 -19.873 15.833 1.00 92.50 183 HIS A CA 1
ATOM 1458 C C . HIS A 1 183 ? -64.812 -20.111 15.090 1.00 92.50 183 HIS A C 1
ATOM 1460 O O . HIS A 1 183 ? -64.314 -19.214 14.407 1.00 92.50 183 HIS A O 1
ATOM 1466 N N . ARG A 1 184 ? -64.227 -21.309 15.230 1.00 89.69 184 ARG A N 1
ATOM 1467 C CA . ARG A 1 184 ? -62.925 -21.709 14.672 1.00 89.69 184 ARG A CA 1
ATOM 1468 C C . ARG A 1 184 ? -62.975 -23.120 14.052 1.00 89.69 184 ARG A C 1
ATOM 1470 O O . ARG A 1 184 ? -62.286 -24.017 14.537 1.00 89.69 184 ARG A O 1
ATOM 1477 N N . PRO A 1 185 ? -63.724 -23.324 12.948 1.00 86.50 185 PRO A N 1
ATOM 1478 C CA . PRO A 1 185 ? -63.880 -24.645 12.325 1.00 86.50 185 PRO A CA 1
ATOM 1479 C C . PRO A 1 185 ? -62.562 -25.240 11.801 1.00 86.50 185 PRO A C 1
ATOM 1481 O O . PRO A 1 185 ? -62.407 -26.457 11.807 1.00 86.50 185 PRO A O 1
ATOM 1484 N N . GLU A 1 186 ? -61.605 -24.389 11.414 1.00 82.62 186 GLU A N 1
ATOM 1485 C CA . GLU A 1 186 ? -60.257 -24.777 10.957 1.00 82.62 186 GLU A CA 1
ATOM 1486 C C . GLU A 1 186 ? -59.410 -25.447 12.060 1.00 82.62 186 GLU A C 1
ATOM 1488 O O . GLU A 1 186 ? -58.579 -26.304 11.773 1.00 82.62 186 GLU A O 1
ATOM 1493 N N . GLU A 1 187 ? -59.606 -25.058 13.328 1.00 81.75 187 GLU A N 1
ATOM 1494 C CA . GLU A 1 187 ? -58.924 -25.663 14.486 1.00 81.75 187 GLU A CA 1
ATOM 1495 C C . GLU A 1 187 ? -59.772 -26.778 15.119 1.00 81.75 187 GLU A C 1
ATOM 1497 O O . GLU A 1 187 ? -59.236 -27.773 15.604 1.00 81.75 187 GLU A O 1
ATOM 1502 N N . GLY A 1 188 ? -61.102 -26.642 15.089 1.00 88.00 188 GLY A N 1
ATOM 1503 C CA . GLY A 1 188 ? -62.028 -27.632 15.630 1.00 88.00 188 GLY A CA 1
ATOM 1504 C C . GLY A 1 188 ? -61.982 -27.716 17.156 1.00 88.00 188 GLY A C 1
ATOM 1505 O O . GLY A 1 188 ? -62.022 -26.692 17.841 1.00 88.00 188 GLY A O 1
ATOM 1506 N N . TYR A 1 189 ? -61.943 -28.942 17.689 1.00 92.12 189 TYR A N 1
ATOM 1507 C CA . TYR A 1 189 ? -61.834 -29.209 19.125 1.00 92.12 189 TYR A CA 1
ATOM 1508 C C . TYR A 1 189 ? -60.592 -30.039 19.458 1.00 92.12 189 TYR A C 1
ATOM 1510 O O . TYR A 1 189 ? -60.398 -31.138 18.937 1.00 92.12 189 TYR A O 1
ATOM 1518 N N . CYS A 1 190 ? -59.802 -29.541 20.408 1.00 89.62 190 CYS A N 1
ATOM 1519 C CA . CYS A 1 190 ? -58.695 -30.254 21.030 1.00 89.62 190 CYS A CA 1
ATOM 1520 C C . CYS A 1 190 ? -58.995 -30.490 22.518 1.00 89.62 190 CYS A C 1
ATOM 1522 O O . CYS A 1 190 ? -59.369 -29.565 23.241 1.00 89.62 190 CYS A O 1
ATOM 1524 N N . GLN A 1 191 ? -58.764 -31.712 23.007 1.00 88.06 191 GLN A N 1
ATOM 1525 C CA . GLN A 1 191 ? -59.141 -32.144 24.365 1.00 88.06 191 GLN A CA 1
ATOM 1526 C C . GLN A 1 191 ? -58.588 -31.233 25.481 1.00 88.06 191 GLN A C 1
ATOM 1528 O O . GLN A 1 191 ? -59.234 -31.030 26.509 1.00 88.06 191 GLN A O 1
ATOM 1533 N N . ALA A 1 192 ? -57.421 -30.617 25.265 1.00 89.38 192 ALA A N 1
ATOM 1534 C CA . ALA A 1 192 ? -56.782 -29.694 26.206 1.00 89.38 192 ALA A CA 1
ATOM 1535 C C . ALA A 1 192 ? -57.518 -28.345 26.396 1.00 89.38 192 ALA A C 1
ATOM 1537 O O . ALA A 1 192 ? -57.262 -27.638 27.373 1.00 89.38 192 ALA A O 1
ATOM 1538 N N . GLN A 1 193 ? -58.466 -27.994 25.518 1.00 93.19 193 GLN A N 1
ATOM 1539 C CA . GLN A 1 193 ? -59.299 -26.789 25.646 1.00 93.19 193 GLN A CA 1
ATOM 1540 C C . GLN A 1 193 ? -60.396 -26.943 26.713 1.00 93.19 193 GLN A C 1
ATOM 1542 O O . GLN A 1 193 ? -60.782 -25.966 27.354 1.00 93.19 193 GLN A O 1
ATOM 1547 N N . ALA A 1 194 ? -60.885 -28.166 26.940 1.00 91.81 194 ALA A N 1
ATOM 1548 C CA . ALA A 1 194 ? -61.944 -28.453 27.909 1.00 91.81 194 ALA A CA 1
ATOM 1549 C C . ALA A 1 194 ? -61.563 -28.127 29.373 1.00 91.81 194 ALA A C 1
ATOM 1551 O O . ALA A 1 194 ? -62.353 -27.453 30.040 1.00 91.81 194 ALA A O 1
ATOM 1552 N N . PRO A 1 195 ? -60.364 -28.495 29.875 1.00 92.31 195 PRO A N 1
ATOM 1553 C CA . PRO A 1 195 ? -59.865 -28.015 31.162 1.00 92.31 195 PRO A CA 1
ATOM 1554 C C . PRO A 1 195 ? -59.883 -26.486 31.274 1.00 92.31 195 PRO A C 1
ATOM 1556 O O . PRO A 1 195 ? -60.341 -25.942 32.274 1.00 92.31 195 PRO A O 1
ATOM 1559 N N . ILE A 1 196 ? -59.434 -25.783 30.231 1.00 94.56 196 ILE A N 1
ATOM 1560 C CA . ILE A 1 196 ? -59.342 -24.319 30.220 1.00 94.56 196 ILE A CA 1
ATOM 1561 C C . ILE A 1 196 ? -60.733 -23.675 30.277 1.00 94.56 196 ILE A C 1
ATOM 1563 O O . ILE A 1 196 ? -60.958 -22.767 31.077 1.00 94.56 196 ILE A O 1
ATOM 1567 N N . ALA A 1 197 ? -61.681 -24.173 29.481 1.00 95.00 197 ALA A N 1
ATOM 1568 C CA . ALA A 1 197 ? -63.069 -23.720 29.497 1.00 95.00 197 ALA A CA 1
ATOM 1569 C C . ALA A 1 197 ? -63.741 -23.946 30.866 1.00 95.00 197 ALA A C 1
ATOM 1571 O O . ALA A 1 197 ? -64.433 -23.057 31.362 1.00 95.00 197 ALA A O 1
ATOM 1572 N N . ALA A 1 198 ? -63.484 -25.087 31.517 1.00 93.06 198 ALA A N 1
ATOM 1573 C CA . ALA A 1 198 ? -64.010 -25.381 32.849 1.00 93.06 198 ALA A CA 1
ATOM 1574 C C . ALA A 1 198 ? -63.463 -24.423 33.928 1.00 93.06 198 ALA A C 1
ATOM 1576 O O . ALA A 1 198 ? -64.247 -23.891 34.712 1.00 93.06 198 ALA A O 1
ATOM 1577 N N . VAL A 1 199 ? -62.155 -24.116 33.929 1.00 93.81 199 VAL A N 1
ATOM 1578 C CA . VAL A 1 199 ? -61.556 -23.130 34.860 1.00 93.81 199 VAL A CA 1
ATOM 1579 C C . VAL A 1 199 ? -62.163 -21.733 34.693 1.00 93.81 199 VAL A C 1
ATOM 1581 O O . VAL A 1 199 ? -62.334 -21.010 35.674 1.00 93.81 199 VAL A O 1
ATOM 1584 N N . LEU A 1 200 ? -62.509 -21.343 33.463 1.00 95.38 200 LEU A N 1
ATOM 1585 C CA . LEU A 1 200 ? -63.195 -20.076 33.209 1.00 95.38 200 LEU A CA 1
ATOM 1586 C C . LEU A 1 200 ? -64.631 -20.097 33.757 1.00 95.38 200 LEU A C 1
ATOM 1588 O O . LEU A 1 200 ? -65.014 -19.164 34.462 1.00 95.38 200 LEU A O 1
ATOM 1592 N N . LEU A 1 201 ? -65.393 -21.165 33.498 1.00 94.69 201 LEU A N 1
ATOM 1593 C CA . LEU A 1 201 ? -66.783 -21.327 33.953 1.00 94.69 201 LEU A CA 1
ATOM 1594 C C . LEU A 1 201 ? -66.942 -21.299 35.480 1.00 94.69 201 LEU A C 1
ATOM 1596 O O . LEU A 1 201 ? -67.899 -20.715 35.981 1.00 94.69 201 LEU A O 1
ATOM 1600 N N . MET A 1 202 ? -65.966 -21.818 36.234 1.00 92.50 202 MET A N 1
ATOM 1601 C CA . MET A 1 202 ? -65.935 -21.701 37.703 1.00 92.50 202 MET A CA 1
ATOM 1602 C C . MET A 1 202 ? -65.880 -20.243 38.205 1.00 92.50 202 MET A C 1
ATOM 1604 O O . MET A 1 202 ? -66.066 -19.990 39.398 1.00 92.50 202 MET A O 1
ATOM 1608 N N . HIS A 1 203 ? -65.580 -19.270 37.336 1.00 93.50 203 HIS A N 1
ATOM 1609 C CA . HIS A 1 203 ? -65.372 -17.867 37.702 1.00 93.50 203 HIS A CA 1
ATOM 1610 C C . HIS A 1 203 ? -66.160 -16.845 36.866 1.00 93.50 203 HIS A C 1
ATOM 1612 O O . HIS A 1 203 ? -66.203 -15.678 37.262 1.00 93.50 203 HIS A O 1
ATOM 1618 N N . MET A 1 204 ? -66.787 -17.223 35.747 1.00 93.81 204 MET A N 1
ATOM 1619 C CA . MET A 1 204 ? -67.617 -16.326 34.931 1.00 93.81 204 MET A CA 1
ATOM 1620 C C . MET A 1 204 ? -68.684 -17.083 34.109 1.00 93.81 204 MET A C 1
ATOM 1622 O O . MET A 1 204 ? -68.474 -18.253 33.793 1.00 93.81 204 MET A O 1
ATOM 1626 N N . PRO A 1 205 ? -69.808 -16.441 33.725 1.00 94.50 205 PRO A N 1
ATOM 1627 C CA . PRO A 1 205 ? -70.868 -17.079 32.936 1.00 94.50 205 PRO A CA 1
ATOM 1628 C C . PRO A 1 205 ? -70.391 -17.594 31.570 1.00 94.50 205 PRO A C 1
ATOM 1630 O O . PRO A 1 205 ? -69.426 -17.071 31.016 1.00 94.50 205 PRO A O 1
ATOM 1633 N N . ALA A 1 206 ? -71.126 -18.544 30.980 1.00 94.69 206 ALA A N 1
ATOM 1634 C CA . ALA A 1 206 ? -70.768 -19.215 29.723 1.00 94.69 206 ALA A CA 1
ATOM 1635 C C . ALA A 1 206 ? -70.325 -18.281 28.579 1.00 94.69 206 ALA A C 1
ATOM 1637 O O . ALA A 1 206 ? -69.315 -18.541 27.936 1.00 94.69 206 ALA A O 1
ATOM 1638 N N . GLU A 1 207 ? -71.010 -17.158 28.354 1.00 95.25 207 GLU A N 1
ATOM 1639 C CA . GLU A 1 207 ? -70.616 -16.186 27.323 1.00 95.25 207 GLU A CA 1
ATOM 1640 C C . GLU A 1 207 ? -69.260 -15.516 27.615 1.00 95.25 207 GLU A C 1
ATOM 1642 O O . GLU A 1 207 ? -68.441 -15.339 26.714 1.00 95.25 207 GLU A O 1
ATOM 1647 N N . ASP A 1 208 ? -69.000 -15.154 28.873 1.00 95.81 208 ASP A N 1
ATOM 1648 C CA . ASP A 1 208 ? -67.723 -14.561 29.282 1.00 95.81 208 ASP A CA 1
ATOM 1649 C C . ASP A 1 208 ? -66.603 -15.613 29.232 1.00 95.81 208 ASP A C 1
ATOM 1651 O O . ASP A 1 208 ? -65.490 -15.312 28.798 1.00 95.81 208 ASP A O 1
ATOM 1655 N N . ALA A 1 209 ? -66.911 -16.863 29.595 1.00 96.44 209 ALA A N 1
ATOM 1656 C CA . ALA A 1 209 ? -65.989 -17.991 29.524 1.00 96.44 209 ALA A CA 1
ATOM 1657 C C . ALA A 1 209 ? -65.648 -18.357 28.070 1.00 96.44 209 ALA A C 1
ATOM 1659 O O . ALA A 1 209 ? -64.487 -18.626 27.768 1.00 96.44 209 ALA A O 1
ATOM 1660 N N . PHE A 1 210 ? -66.613 -18.280 27.149 1.00 97.12 210 PHE A N 1
ATOM 1661 C CA . PHE A 1 210 ? -66.382 -18.396 25.710 1.00 97.12 210 PHE A CA 1
ATOM 1662 C C . PHE A 1 210 ? -65.410 -17.319 25.212 1.00 97.12 210 PHE A C 1
ATOM 1664 O O . PHE A 1 210 ? -64.390 -17.655 24.613 1.00 97.12 210 PHE A O 1
ATOM 1671 N N . TRP A 1 211 ? -65.639 -16.038 25.519 1.00 96.38 211 TRP A N 1
ATOM 1672 C CA . TRP A 1 211 ? -64.715 -14.978 25.092 1.00 96.38 211 TRP A CA 1
ATOM 1673 C C . TRP A 1 211 ? -63.347 -15.035 25.789 1.00 96.38 211 TRP A C 1
ATOM 1675 O O . TRP A 1 211 ? -62.339 -14.650 25.190 1.00 96.38 211 TRP A O 1
ATOM 1685 N N . GLY A 1 212 ? -63.283 -15.565 27.013 1.00 94.88 212 GLY A N 1
ATOM 1686 C CA . GLY A 1 212 ? -62.035 -15.915 27.690 1.00 94.88 212 GLY A CA 1
ATOM 1687 C C . GLY A 1 212 ? -61.267 -17.025 26.963 1.00 94.88 212 GLY A C 1
ATOM 1688 O O . GLY A 1 212 ? -60.082 -16.854 26.683 1.00 94.88 212 GLY A O 1
ATOM 1689 N N . LEU A 1 213 ? -61.939 -18.122 26.592 1.00 95.75 213 LEU A N 1
ATOM 1690 C CA . LEU A 1 213 ? -61.358 -19.250 25.854 1.00 95.75 213 LEU A CA 1
ATOM 1691 C C . LEU A 1 213 ? -60.874 -18.820 24.464 1.00 95.75 213 LEU A C 1
ATOM 1693 O O . LEU A 1 213 ? -59.743 -19.131 24.090 1.00 95.75 213 LEU A O 1
ATOM 1697 N N . VAL A 1 214 ? -61.695 -18.052 23.738 1.00 94.81 214 VAL A N 1
ATOM 1698 C CA . VAL A 1 214 ? -61.341 -17.456 22.442 1.00 94.81 214 VAL A CA 1
ATOM 1699 C C . VAL A 1 214 ? -60.074 -16.614 22.570 1.00 94.81 214 VAL A C 1
ATOM 1701 O O . VAL A 1 214 ? -59.171 -16.759 21.755 1.00 94.81 214 VAL A O 1
ATOM 1704 N N . GLN A 1 215 ? -59.933 -15.791 23.613 1.00 94.44 215 GLN A N 1
ATOM 1705 C CA . GLN A 1 215 ? -58.686 -15.049 23.816 1.00 94.44 215 GLN A CA 1
ATOM 1706 C C . GLN A 1 215 ? -57.506 -15.931 24.228 1.00 94.44 215 GLN A C 1
ATOM 1708 O O . GLN A 1 215 ? -56.405 -15.693 23.735 1.00 94.44 215 GLN A O 1
ATOM 1713 N N . ILE A 1 216 ? -57.691 -16.963 25.056 1.00 93.25 216 ILE A N 1
ATOM 1714 C CA . ILE A 1 216 ? -56.594 -17.888 25.377 1.00 93.25 216 ILE A CA 1
ATOM 1715 C C . ILE A 1 216 ? -56.058 -18.547 24.101 1.00 93.25 216 ILE A C 1
ATOM 1717 O O . ILE A 1 216 ? -54.853 -18.481 23.868 1.00 93.25 216 ILE A O 1
ATOM 1721 N N . CYS A 1 217 ? -56.928 -19.089 23.248 1.00 91.56 217 CYS A N 1
ATOM 1722 C CA . CYS A 1 217 ? -56.511 -19.767 22.020 1.00 91.56 217 CYS A CA 1
ATOM 1723 C C . CYS A 1 217 ? -55.966 -18.788 20.963 1.00 91.56 217 CYS A C 1
ATOM 1725 O O . CYS A 1 217 ? -54.876 -18.999 20.452 1.00 91.56 217 CYS A O 1
ATOM 1727 N N . GLU A 1 218 ? -56.654 -17.676 20.672 1.00 89.19 218 GLU A N 1
ATOM 1728 C CA . GLU A 1 218 ? -56.238 -16.752 19.600 1.00 89.19 218 GLU A CA 1
ATOM 1729 C C . GLU A 1 218 ? -55.009 -15.893 19.936 1.00 89.19 218 GLU A C 1
ATOM 1731 O O . GLU A 1 218 ? -54.272 -15.498 19.032 1.00 89.19 218 GLU A O 1
ATOM 1736 N N . LYS A 1 219 ? -54.831 -15.514 21.210 1.00 87.69 219 LYS A N 1
ATOM 1737 C CA . LYS A 1 219 ? -53.903 -14.442 21.623 1.00 87.69 219 LYS A CA 1
ATOM 1738 C C . LYS A 1 219 ? -52.817 -14.906 22.593 1.00 87.69 219 LYS A C 1
ATOM 1740 O O . LYS A 1 219 ? -51.726 -14.339 22.572 1.00 87.69 219 LYS A O 1
ATOM 1745 N N . TYR A 1 220 ? -53.087 -15.894 23.448 1.00 87.25 220 TYR A N 1
ATOM 1746 C CA . TYR A 1 220 ? -52.108 -16.360 24.439 1.00 87.25 220 TYR A CA 1
ATOM 1747 C C . TYR A 1 220 ? -51.399 -17.655 24.023 1.00 87.25 220 TYR A C 1
ATOM 1749 O O . TYR A 1 220 ? -50.216 -17.785 24.323 1.00 87.25 220 TYR A O 1
ATOM 1757 N N . LEU A 1 221 ? -52.095 -18.575 23.345 1.00 90.12 221 LEU A N 1
ATOM 1758 C CA . LEU A 1 221 ? -51.613 -19.897 22.920 1.00 90.12 221 LEU A CA 1
ATOM 1759 C C . LEU A 1 221 ? -51.938 -20.182 21.425 1.00 90.12 221 LEU A C 1
ATOM 1761 O O . LEU A 1 221 ? -52.510 -21.230 21.113 1.00 90.12 221 LEU A O 1
ATOM 1765 N N . PRO A 1 222 ? -51.624 -19.263 20.484 1.00 87.94 222 PRO A N 1
ATOM 1766 C CA . PRO A 1 222 ? -51.982 -19.418 19.072 1.00 87.94 222 PRO A CA 1
ATOM 1767 C C . PRO A 1 222 ? -51.355 -20.672 18.455 1.00 87.94 222 PRO A C 1
ATOM 1769 O O . PRO A 1 222 ? -50.169 -20.944 18.633 1.00 87.94 222 PRO A O 1
ATOM 1772 N N . GLY A 1 223 ? -52.160 -21.442 17.719 1.00 84.44 223 GLY A N 1
ATOM 1773 C CA . GLY A 1 223 ? -51.720 -22.662 17.038 1.00 84.44 223 GLY A CA 1
ATOM 1774 C C . GLY A 1 223 ? -51.424 -23.861 17.950 1.00 84.44 223 GLY A C 1
ATOM 1775 O O . GLY A 1 223 ? -51.123 -24.932 17.428 1.00 84.44 223 GLY A O 1
ATOM 1776 N N . TYR A 1 224 ? -51.537 -23.745 19.281 1.00 87.44 224 TYR A N 1
ATOM 1777 C CA . TYR A 1 224 ? -51.304 -24.870 20.205 1.00 87.44 224 TYR A CA 1
ATOM 1778 C C . TYR A 1 224 ? -52.272 -26.039 19.985 1.00 87.44 224 TYR A C 1
ATOM 1780 O O . TYR A 1 224 ? -51.911 -27.182 20.236 1.00 87.44 224 TYR A O 1
ATOM 1788 N N . TYR A 1 225 ? -53.493 -25.750 19.531 1.00 89.12 225 TYR A N 1
ATOM 1789 C CA . TYR A 1 225 ? -54.583 -26.719 19.368 1.00 89.12 225 TYR A CA 1
ATOM 1790 C C . TYR A 1 225 ? -54.731 -27.230 17.923 1.00 89.12 225 TYR A C 1
ATOM 1792 O O . TYR A 1 225 ? -55.718 -27.882 17.596 1.00 89.12 225 TYR A O 1
ATOM 1800 N N . SER A 1 226 ? -53.749 -26.932 17.066 1.00 85.06 226 SER A N 1
ATOM 1801 C CA . SER A 1 226 ? -53.664 -27.406 15.682 1.00 85.06 226 SER A CA 1
ATOM 1802 C C . SER A 1 226 ? -53.426 -28.919 15.594 1.00 85.06 226 SER A C 1
ATOM 1804 O O . SER A 1 226 ? -52.873 -29.537 16.503 1.00 85.06 226 SER A O 1
ATOM 1806 N N . ALA A 1 227 ? -53.801 -29.524 14.463 1.00 76.69 227 ALA A N 1
ATOM 1807 C CA . ALA A 1 227 ? -53.671 -30.968 14.255 1.00 76.69 227 ALA A CA 1
ATOM 1808 C C . ALA A 1 227 ? -52.212 -31.476 14.215 1.00 76.69 227 ALA A C 1
ATOM 1810 O O . ALA A 1 227 ? -51.979 -32.644 14.520 1.00 76.69 227 ALA A O 1
ATOM 1811 N N . GLY A 1 228 ? -51.244 -30.629 13.844 1.00 77.44 228 GLY A N 1
ATOM 1812 C CA . GLY A 1 228 ? -49.819 -30.977 13.812 1.00 77.44 228 GLY A CA 1
ATOM 1813 C C . GLY A 1 228 ? -49.056 -30.655 15.102 1.00 77.44 228 GLY A C 1
ATOM 1814 O O . GLY A 1 228 ? -47.931 -31.126 15.268 1.00 77.44 228 GLY A O 1
ATOM 1815 N N . LEU A 1 229 ? -49.653 -29.900 16.037 1.00 83.56 229 LEU A N 1
ATOM 1816 C CA . LEU A 1 229 ? -49.030 -29.441 17.289 1.00 83.56 229 LEU A CA 1
ATOM 1817 C C . LEU A 1 229 ? -47.712 -28.658 17.083 1.00 83.56 229 LEU A C 1
ATOM 1819 O O . LEU A 1 229 ? -46.857 -28.611 17.972 1.00 83.56 229 LEU A O 1
ATOM 1823 N N . GLU A 1 230 ? -47.529 -28.018 15.927 1.00 81.25 230 GLU A N 1
ATOM 1824 C CA . GLU A 1 230 ? -46.268 -27.383 15.522 1.00 81.25 230 GLU A CA 1
ATOM 1825 C C . GLU A 1 230 ? -45.859 -26.250 16.475 1.00 81.25 230 GLU A C 1
ATOM 1827 O O . GLU A 1 230 ? -44.682 -26.101 16.810 1.00 81.25 230 GLU A O 1
ATOM 1832 N N . ALA A 1 231 ? -46.833 -25.478 16.969 1.00 81.88 231 ALA A N 1
ATOM 1833 C CA . ALA A 1 231 ? -46.587 -24.366 17.885 1.00 81.88 231 ALA A CA 1
ATOM 1834 C C . ALA A 1 231 ? -46.013 -24.828 19.237 1.00 81.88 231 ALA A C 1
ATOM 1836 O O . ALA A 1 231 ? -45.095 -24.196 19.757 1.00 81.88 231 ALA A O 1
ATOM 1837 N N . ILE A 1 232 ? -46.499 -25.948 19.789 1.00 85.62 232 ILE A N 1
ATOM 1838 C CA . ILE A 1 232 ? -45.984 -26.492 21.056 1.00 85.62 232 ILE A CA 1
ATOM 1839 C C . ILE A 1 232 ? -44.693 -27.307 20.867 1.00 85.62 232 ILE A C 1
ATOM 1841 O O . ILE A 1 232 ? -43.877 -27.363 21.785 1.00 85.62 232 ILE A O 1
ATOM 1845 N N . GLN A 1 233 ? -44.436 -27.859 19.675 1.00 83.31 233 GLN A N 1
ATOM 1846 C CA . GLN A 1 233 ? -43.111 -28.389 19.323 1.00 83.31 233 GLN A CA 1
ATOM 1847 C C . GLN A 1 233 ? -42.055 -27.269 19.295 1.00 83.31 233 GLN A C 1
ATOM 1849 O O . GLN A 1 233 ? -41.005 -27.395 19.928 1.00 83.31 233 GLN A O 1
ATOM 1854 N N . LEU A 1 234 ? -42.362 -26.144 18.638 1.00 79.19 234 LEU A N 1
ATOM 1855 C CA . LEU A 1 234 ? -41.495 -24.963 18.579 1.00 79.19 234 LEU A CA 1
ATOM 1856 C C . LEU A 1 234 ? -41.251 -24.356 19.970 1.00 79.19 234 LEU A C 1
ATOM 1858 O O . LEU A 1 234 ? -40.102 -24.135 20.360 1.00 79.19 234 LEU A O 1
ATOM 1862 N N . ASP A 1 235 ? -42.314 -24.146 20.749 1.00 85.81 235 ASP A N 1
ATOM 1863 C CA . ASP A 1 235 ? -42.203 -23.682 22.136 1.00 85.81 235 ASP A CA 1
ATOM 1864 C C . ASP A 1 235 ? -41.485 -24.707 23.037 1.00 85.81 235 ASP A C 1
ATOM 1866 O O . ASP A 1 235 ? -40.861 -24.331 24.034 1.00 85.81 235 ASP A O 1
ATOM 1870 N N . GLY A 1 236 ? -41.490 -25.986 22.652 1.00 86.00 236 GLY A N 1
ATOM 1871 C CA . GLY A 1 236 ? -40.686 -27.052 23.242 1.00 86.00 236 GLY A CA 1
ATOM 1872 C C . GLY A 1 236 ? -39.187 -26.833 23.088 1.00 86.00 236 GLY A C 1
ATOM 1873 O O . GLY A 1 236 ? -38.465 -26.799 24.089 1.00 86.00 236 GLY A O 1
ATOM 1874 N N . GLU A 1 237 ? -38.715 -26.604 21.864 1.00 83.75 237 GLU A N 1
ATOM 1875 C CA . GLU A 1 237 ? -37.314 -26.248 21.605 1.00 83.75 237 GLU A CA 1
ATOM 1876 C C . GLU A 1 237 ? -36.919 -24.938 22.304 1.00 83.75 237 GLU A C 1
ATOM 1878 O O . GLU A 1 237 ? -35.834 -24.840 22.886 1.00 83.75 237 GLU A O 1
ATOM 1883 N N . ILE A 1 238 ? -37.821 -23.950 22.359 1.00 83.00 238 ILE A N 1
ATOM 1884 C CA . ILE A 1 238 ? -37.602 -22.709 23.118 1.00 83.00 238 ILE A CA 1
ATOM 1885 C C . ILE A 1 238 ? -37.451 -23.008 24.619 1.00 83.00 238 ILE A C 1
ATOM 1887 O O . ILE A 1 238 ? -36.509 -22.510 25.246 1.00 83.00 238 ILE A O 1
ATOM 1891 N N . LEU A 1 239 ? -38.304 -23.852 25.214 1.00 84.38 239 LEU A N 1
ATOM 1892 C CA . LEU A 1 239 ? -38.168 -24.255 26.618 1.00 84.38 239 LEU A CA 1
ATOM 1893 C C . LEU A 1 239 ? -36.850 -25.004 26.856 1.00 84.38 239 LEU A C 1
ATOM 1895 O O . LEU A 1 239 ? -36.188 -24.773 27.870 1.00 84.38 239 LEU A O 1
ATOM 1899 N N . PHE A 1 240 ? -36.437 -25.862 25.925 1.00 85.94 240 PHE A N 1
ATOM 1900 C CA . PHE A 1 240 ? -35.223 -26.668 26.032 1.00 85.94 240 PHE A CA 1
ATOM 1901 C C . PHE A 1 240 ? -33.942 -25.831 25.904 1.00 85.94 240 PHE A C 1
ATOM 1903 O O . PHE A 1 240 ? -32.990 -26.018 26.673 1.00 85.94 240 PHE A O 1
ATOM 1910 N N . ALA A 1 241 ? -33.938 -24.844 25.005 1.00 79.38 241 ALA A N 1
ATOM 1911 C CA . ALA A 1 241 ? -32.883 -23.844 24.871 1.00 79.38 241 ALA A CA 1
ATOM 1912 C C . ALA A 1 241 ? -32.807 -22.918 26.099 1.00 79.38 241 ALA A C 1
ATOM 1914 O O . ALA A 1 241 ? -31.712 -22.627 26.593 1.00 79.38 241 ALA A O 1
ATOM 1915 N N . LEU A 1 242 ? -33.951 -22.507 26.657 1.00 82.44 242 LEU A N 1
ATOM 1916 C CA . LEU A 1 242 ? -33.996 -21.776 27.925 1.00 82.44 242 LEU A CA 1
ATOM 1917 C C . LEU A 1 242 ? -33.464 -22.641 29.077 1.00 82.44 242 LEU A C 1
ATOM 1919 O O . LEU A 1 242 ? -32.641 -22.161 29.858 1.00 82.44 242 LEU A O 1
ATOM 1923 N N . LEU A 1 243 ? -33.838 -23.924 29.150 1.00 85.94 243 LEU A N 1
ATOM 1924 C CA . LEU A 1 243 ? -33.348 -24.869 30.158 1.00 85.94 243 LEU A CA 1
ATOM 1925 C C . LEU A 1 243 ? -31.824 -25.034 30.089 1.00 85.94 243 LEU A C 1
ATOM 1927 O O . LEU A 1 243 ? -31.179 -25.040 31.134 1.00 85.94 243 LEU A O 1
ATOM 1931 N N . LYS A 1 244 ? -31.223 -25.069 28.890 1.00 87.12 244 LYS A N 1
ATOM 1932 C CA . LYS A 1 244 ? -29.758 -25.096 28.707 1.00 87.12 244 LYS A CA 1
ATOM 1933 C C . LYS A 1 244 ? -29.047 -23.947 29.432 1.00 87.12 244 LYS A C 1
ATOM 1935 O O . LYS A 1 244 ? -27.957 -24.156 29.957 1.00 87.12 244 LYS A O 1
ATOM 1940 N N . ARG A 1 245 ? -29.659 -22.757 29.486 1.00 80.38 245 ARG A N 1
ATOM 1941 C CA . ARG A 1 245 ? -29.144 -21.569 30.198 1.00 80.38 245 ARG A CA 1
ATOM 1942 C C . ARG A 1 245 ? -29.559 -21.534 31.675 1.00 80.38 245 ARG A C 1
ATOM 1944 O O . ARG A 1 245 ? -28.802 -21.061 32.515 1.00 80.38 245 ARG A O 1
ATOM 1951 N N . VAL A 1 246 ? -30.758 -22.021 31.988 1.00 79.62 246 VAL A N 1
ATOM 1952 C CA . VAL A 1 246 ? -31.394 -21.968 33.317 1.00 79.62 246 VAL A CA 1
ATOM 1953 C C . VAL A 1 246 ? -30.913 -23.065 34.271 1.00 79.62 246 VAL A C 1
ATOM 1955 O O . VAL A 1 246 ? -30.846 -22.825 35.479 1.00 79.62 246 VAL A O 1
ATOM 1958 N N . SER A 1 247 ? -30.620 -24.251 33.736 1.00 84.75 247 SER A N 1
ATOM 1959 C CA . SER A 1 247 ? -30.120 -25.440 34.428 1.00 84.75 247 SER A CA 1
ATOM 1960 C C . SER A 1 247 ? -29.341 -26.335 33.437 1.00 84.75 247 SER A C 1
ATOM 1962 O O . SER A 1 247 ? -29.884 -27.305 32.893 1.00 84.75 247 SER A O 1
ATOM 1964 N N . PRO A 1 248 ? -28.039 -26.061 33.207 1.00 89.81 248 PRO A N 1
ATOM 1965 C CA . PRO A 1 248 ? -27.185 -26.877 32.334 1.00 89.81 248 PRO A CA 1
ATOM 1966 C C . PRO A 1 248 ? -27.009 -28.334 32.803 1.00 89.81 248 PRO A C 1
ATOM 1968 O O . PRO A 1 248 ? -26.461 -29.163 32.075 1.00 89.81 248 PRO A O 1
ATOM 1971 N N . VAL A 1 249 ? -27.412 -28.648 34.038 1.00 90.38 249 VAL A N 1
ATOM 1972 C CA . VAL A 1 249 ? -27.454 -30.007 34.598 1.00 90.38 249 VAL A CA 1
ATOM 1973 C C . VAL A 1 249 ? -28.691 -30.743 34.072 1.00 90.38 249 VAL A C 1
ATOM 1975 O O . VAL A 1 249 ? -28.535 -31.745 33.377 1.00 90.38 249 VAL A O 1
ATOM 1978 N N . ALA A 1 250 ? -29.890 -30.180 34.268 1.00 90.38 250 ALA A N 1
ATOM 1979 C CA . ALA A 1 250 ? -31.148 -30.759 33.786 1.00 90.38 250 ALA A CA 1
ATOM 1980 C C . ALA A 1 250 ? -31.177 -30.928 32.255 1.00 90.38 250 ALA A C 1
ATOM 1982 O O . ALA A 1 250 ? -31.534 -31.992 31.758 1.00 90.38 250 ALA A O 1
ATOM 1983 N N . HIS A 1 251 ? -30.737 -29.916 31.496 1.00 93.75 251 HIS A N 1
ATOM 1984 C CA . HIS A 1 251 ? -30.703 -29.993 30.028 1.00 93.75 251 HIS A CA 1
ATOM 1985 C C . HIS A 1 251 ? -29.784 -31.117 29.516 1.00 93.75 251 HIS A C 1
ATOM 1987 O O . HIS A 1 251 ? -30.151 -31.842 28.594 1.00 93.75 251 HIS A O 1
ATOM 1993 N N . ARG A 1 252 ? -28.601 -31.305 30.126 1.00 92.44 252 ARG A N 1
ATOM 1994 C CA . ARG A 1 252 ? -27.703 -32.416 29.760 1.00 92.44 252 ARG A CA 1
ATOM 1995 C C . ARG A 1 252 ? -28.295 -33.777 30.116 1.00 92.44 252 ARG A C 1
ATOM 1997 O O . ARG A 1 252 ? -28.084 -34.718 29.361 1.00 92.44 252 ARG A O 1
ATOM 2004 N N . HIS A 1 253 ? -29.037 -33.872 31.220 1.00 92.56 253 HIS A N 1
ATOM 2005 C CA . HIS A 1 253 ? -29.728 -35.098 31.618 1.00 92.56 253 HIS A CA 1
ATOM 2006 C C . HIS A 1 253 ? -30.799 -35.499 30.601 1.00 92.56 253 HIS A C 1
ATOM 2008 O O . HIS A 1 253 ? -30.692 -36.554 29.983 1.00 92.56 253 HIS A O 1
ATOM 2014 N N . LEU A 1 254 ? -31.764 -34.614 30.334 1.00 92.75 254 LEU A N 1
ATOM 2015 C CA . LEU A 1 254 ? -32.833 -34.864 29.360 1.00 92.75 254 LEU A CA 1
ATOM 2016 C C . LEU A 1 254 ? -32.272 -35.176 27.962 1.00 92.75 254 LEU A C 1
ATOM 2018 O O . LEU A 1 254 ? -32.714 -36.127 27.320 1.00 92.75 254 LEU A O 1
ATOM 2022 N N . LYS A 1 255 ? -31.225 -34.455 27.523 1.00 93.06 255 LYS A N 1
ATOM 2023 C CA . LYS A 1 255 ? -30.559 -34.724 26.239 1.00 93.06 255 LYS A CA 1
ATOM 2024 C C . LYS A 1 255 ? -29.818 -36.069 26.203 1.00 93.06 255 LYS A C 1
ATOM 2026 O O . LYS A 1 255 ? -29.795 -36.706 25.154 1.00 93.06 255 LYS A O 1
ATOM 2031 N N . LYS A 1 256 ? -29.228 -36.524 27.318 1.00 92.50 256 LYS A N 1
ATOM 2032 C CA . LYS A 1 256 ? -28.573 -37.845 27.416 1.00 92.50 256 LYS A CA 1
ATOM 2033 C C . LYS A 1 256 ? -29.580 -38.983 27.220 1.00 92.50 256 LYS A C 1
ATOM 2035 O O . LYS A 1 256 ? -29.260 -39.953 26.541 1.00 92.50 256 LYS A O 1
ATOM 2040 N N . TYR A 1 257 ? -30.778 -38.849 27.789 1.00 92.62 257 TYR A N 1
ATOM 2041 C CA . TYR A 1 257 ? -31.826 -39.877 27.761 1.00 92.62 257 TYR A CA 1
ATOM 2042 C C . TYR A 1 257 ? -32.891 -39.670 26.671 1.00 92.62 257 TYR A C 1
ATOM 2044 O O . TYR A 1 257 ? -33.898 -40.370 26.682 1.00 92.62 257 TYR A O 1
ATOM 2052 N N . LYS A 1 258 ? -32.663 -38.745 25.723 1.00 90.31 258 LYS A N 1
ATOM 2053 C CA . LYS A 1 258 ? -33.576 -38.422 24.605 1.00 90.31 258 LYS A CA 1
ATOM 2054 C C . LYS A 1 258 ? -35.021 -38.161 25.064 1.00 90.31 258 LYS A C 1
ATOM 2056 O O . LYS A 1 258 ? -35.972 -38.732 24.539 1.00 90.31 258 LYS A O 1
ATOM 2061 N N . ILE A 1 259 ? -35.171 -37.330 26.095 1.00 92.31 259 ILE A N 1
ATOM 2062 C CA . ILE A 1 259 ? -36.483 -36.905 26.593 1.00 92.31 259 ILE A CA 1
ATOM 2063 C C . ILE A 1 259 ? -36.828 -35.573 25.940 1.00 92.31 259 ILE A C 1
ATOM 2065 O O . ILE A 1 259 ? -36.403 -34.512 26.404 1.00 92.31 259 ILE A O 1
ATOM 2069 N N . ASP A 1 260 ? -37.573 -35.658 24.842 1.00 89.31 260 ASP A N 1
ATOM 2070 C CA . ASP A 1 260 ? -37.978 -34.494 24.063 1.00 89.31 260 ASP A CA 1
ATOM 2071 C C . ASP A 1 260 ? -39.090 -33.699 24.781 1.00 89.31 260 ASP A C 1
ATOM 2073 O O . ASP A 1 260 ? -39.951 -34.299 25.437 1.00 89.31 260 ASP A O 1
ATOM 2077 N N . PRO A 1 261 ? -39.119 -32.354 24.672 1.00 90.56 261 PRO A N 1
ATOM 2078 C CA . PRO A 1 261 ? -39.977 -31.510 25.512 1.00 90.56 261 PRO A CA 1
ATOM 2079 C C . PRO A 1 261 ? -41.479 -31.815 25.413 1.00 90.56 261 PRO A C 1
ATOM 2081 O O . PRO A 1 261 ? -42.201 -31.734 26.409 1.00 90.56 261 PRO A O 1
ATOM 2084 N N . ILE A 1 262 ? -41.947 -32.229 24.231 1.00 89.31 262 ILE A N 1
ATOM 2085 C CA . ILE A 1 262 ? -43.349 -32.580 23.960 1.00 89.31 262 ILE A CA 1
ATOM 2086 C C . ILE A 1 262 ? -43.894 -33.670 24.906 1.00 89.31 262 ILE A C 1
ATOM 2088 O O . ILE A 1 262 ? -45.074 -33.635 25.262 1.00 89.31 262 ILE A O 1
ATOM 2092 N N . LEU A 1 263 ? -43.034 -34.582 25.384 1.00 88.25 263 LEU A N 1
ATOM 2093 C CA . LEU A 1 263 ? -43.413 -35.728 26.224 1.00 88.25 263 LEU A CA 1
ATOM 2094 C C . LEU A 1 263 ? -43.959 -35.337 27.609 1.00 88.25 263 LEU A C 1
ATOM 2096 O O . LEU A 1 263 ? -44.650 -36.141 28.234 1.00 88.25 263 LEU A O 1
ATOM 2100 N N . TYR A 1 264 ? -43.656 -34.125 28.086 1.00 87.94 264 TYR A N 1
ATOM 2101 C CA . TYR A 1 264 ? -44.175 -33.572 29.344 1.00 87.94 264 TYR A CA 1
ATOM 2102 C C . TYR A 1 264 ? -44.881 -32.218 29.157 1.00 87.94 264 TYR A C 1
ATOM 2104 O O . TYR A 1 264 ? -45.806 -31.895 29.902 1.00 87.94 264 TYR A O 1
ATOM 2112 N N . MET A 1 265 ? -44.516 -31.429 28.139 1.00 88.25 265 MET A N 1
ATOM 2113 C CA . MET A 1 265 ? -45.144 -30.126 27.898 1.00 88.25 265 MET A CA 1
ATOM 2114 C C . MET A 1 265 ? -46.593 -30.210 27.431 1.00 88.25 265 MET A C 1
ATOM 2116 O O . MET A 1 265 ? -47.347 -29.292 27.731 1.00 88.25 265 MET A O 1
ATOM 2120 N N . THR A 1 266 ? -47.001 -31.278 26.743 1.00 87.50 266 THR A N 1
ATOM 2121 C CA . THR A 1 266 ? -48.369 -31.410 26.209 1.00 87.50 266 THR A CA 1
ATOM 2122 C C . THR A 1 266 ? -49.428 -31.202 27.302 1.00 87.50 266 THR A C 1
ATOM 2124 O O . THR A 1 266 ? -50.331 -30.385 27.138 1.00 87.50 266 THR A O 1
ATOM 2127 N N . GLU A 1 267 ? -49.277 -31.834 28.471 1.00 85.50 267 GLU A N 1
ATOM 2128 C CA . GLU A 1 267 ? -50.209 -31.636 29.592 1.00 85.50 267 GLU A CA 1
ATOM 2129 C C . GLU A 1 267 ? -50.001 -30.290 30.308 1.00 85.50 267 GLU A C 1
ATOM 2131 O O . GLU A 1 267 ? -50.969 -29.589 30.611 1.00 85.50 267 GLU A O 1
ATOM 2136 N N . TRP A 1 268 ? -48.747 -29.891 30.544 1.00 91.69 268 TRP A N 1
ATOM 2137 C CA . TRP A 1 268 ? -48.414 -28.671 31.286 1.00 91.69 268 TRP A CA 1
ATOM 2138 C C . TRP A 1 268 ? -48.819 -27.381 30.549 1.00 91.69 268 TRP A C 1
ATOM 2140 O O . TRP A 1 268 ? -49.335 -26.448 31.161 1.00 91.69 268 TRP A O 1
ATOM 2150 N N . PHE A 1 269 ? -48.563 -27.298 29.243 1.00 93.12 269 PHE A N 1
ATOM 2151 C CA . PHE A 1 269 ? -48.681 -26.069 28.456 1.00 93.12 269 PHE A CA 1
ATOM 2152 C C . PHE A 1 269 ? -50.039 -25.972 27.751 1.00 93.12 269 PHE A C 1
ATOM 2154 O O . PHE A 1 269 ? -50.685 -24.932 27.871 1.00 93.12 269 PHE A O 1
ATOM 2161 N N . MET A 1 270 ? -50.532 -27.035 27.095 1.00 90.44 270 MET A N 1
ATOM 2162 C CA . MET A 1 270 ? -51.823 -26.967 26.382 1.00 90.44 270 MET A CA 1
ATOM 2163 C C . MET A 1 270 ? -53.016 -26.803 27.325 1.00 90.44 270 MET A C 1
ATOM 2165 O O . MET A 1 270 ? -53.990 -26.158 26.949 1.00 90.44 270 MET A O 1
ATOM 2169 N N . CYS A 1 271 ? -52.931 -27.335 28.550 1.00 92.06 271 CYS A N 1
ATOM 2170 C CA . CYS A 1 271 ? -53.939 -27.136 29.597 1.00 92.06 271 CYS A CA 1
ATOM 2171 C C . CYS A 1 271 ? -53.628 -25.929 30.510 1.00 92.06 271 CYS A C 1
ATOM 2173 O O . CYS A 1 271 ? -54.300 -25.758 31.529 1.00 92.06 271 CYS A O 1
ATOM 2175 N N . ALA A 1 272 ? -52.592 -25.129 30.219 1.00 92.25 272 ALA A N 1
ATOM 2176 C CA . ALA A 1 272 ? -52.114 -24.019 31.057 1.00 92.25 272 ALA A CA 1
ATOM 2177 C C . ALA A 1 272 ? -51.984 -24.384 32.559 1.00 92.25 272 ALA A C 1
ATOM 2179 O O . ALA A 1 272 ? -52.482 -23.677 33.437 1.00 92.25 272 ALA A O 1
ATOM 2180 N N . PHE A 1 273 ? -51.352 -25.528 32.846 1.00 92.56 273 PHE A N 1
ATOM 2181 C CA . PHE A 1 273 ? -51.170 -26.160 34.162 1.00 92.56 273 PHE A CA 1
ATOM 2182 C C . PHE A 1 273 ? -52.449 -26.512 34.955 1.00 92.56 273 PHE A C 1
ATOM 2184 O O . PHE A 1 273 ? -52.336 -27.027 36.067 1.00 92.56 273 PHE A O 1
ATOM 2191 N N . SER A 1 274 ? -53.655 -26.310 34.408 1.00 89.50 274 SER A N 1
ATOM 2192 C CA . SER A 1 274 ? -54.933 -26.501 35.127 1.00 89.50 274 SER A CA 1
ATOM 2193 C C . SER A 1 274 ? -55.190 -27.930 35.631 1.00 89.50 274 SER A C 1
ATOM 2195 O O . SER A 1 274 ? -55.823 -28.109 36.671 1.00 89.50 274 SER A O 1
ATOM 2197 N N . ARG A 1 275 ? -54.672 -28.943 34.923 1.00 85.38 275 ARG A N 1
ATOM 2198 C CA . ARG A 1 275 ? -54.710 -30.359 35.336 1.00 85.38 275 ARG A CA 1
ATOM 2199 C C . ARG A 1 275 ? -53.547 -30.755 36.253 1.00 85.38 275 ARG A C 1
ATOM 2201 O O . ARG A 1 275 ? -53.673 -31.708 37.009 1.00 85.38 275 ARG A O 1
ATOM 2208 N N . THR A 1 276 ? -52.425 -30.040 36.171 1.00 86.62 276 THR A N 1
ATOM 2209 C CA . THR A 1 276 ? -51.146 -30.433 36.784 1.00 86.62 276 THR A CA 1
ATOM 2210 C C . THR A 1 276 ? -50.947 -29.853 38.181 1.00 86.62 276 THR A C 1
ATOM 2212 O O . THR A 1 276 ? -50.372 -30.519 39.031 1.00 86.62 276 THR A O 1
ATOM 2215 N N . LEU A 1 277 ? -51.353 -28.602 38.426 1.00 88.50 277 LEU A N 1
ATOM 2216 C CA . LEU A 1 277 ? -51.087 -27.911 39.694 1.00 88.50 277 LEU A CA 1
ATOM 2217 C C . LEU A 1 277 ? -52.287 -27.969 40.665 1.00 88.50 277 LEU A C 1
ATOM 2219 O O . LEU A 1 277 ? -53.433 -28.027 40.217 1.00 88.50 277 LEU A O 1
ATOM 2223 N N . PRO A 1 278 ? -52.051 -27.868 41.991 1.00 87.56 278 PRO A N 1
ATOM 2224 C CA . PRO A 1 278 ? -53.105 -27.680 42.984 1.00 87.56 278 PRO A CA 1
ATOM 2225 C C . PRO A 1 278 ? -53.897 -26.407 42.686 1.00 87.56 278 PRO A C 1
ATOM 2227 O O . PRO A 1 278 ? -53.329 -25.422 42.204 1.00 87.56 278 PRO A O 1
ATOM 2230 N N . TRP A 1 279 ? -55.190 -26.391 43.013 1.00 87.75 279 TRP A N 1
ATOM 2231 C CA . TRP A 1 279 ? -56.105 -25.346 42.548 1.00 87.75 279 TRP A CA 1
ATOM 2232 C C . TRP A 1 279 ? -55.645 -23.918 42.876 1.00 87.75 279 TRP A C 1
ATOM 2234 O O . TRP A 1 279 ? -55.617 -23.045 42.008 1.00 87.75 279 TRP A O 1
ATOM 2244 N N . VAL A 1 280 ? -55.181 -23.690 44.108 1.00 84.88 280 VAL A N 1
ATOM 2245 C CA . VAL A 1 280 ? -54.663 -22.385 44.554 1.00 84.88 280 VAL A CA 1
ATOM 2246 C C . VAL A 1 280 ? -53.482 -21.923 43.688 1.00 84.88 280 VAL A C 1
ATOM 2248 O O . VAL A 1 280 ? -53.425 -20.762 43.280 1.00 84.88 280 VAL A O 1
ATOM 2251 N N . SER A 1 281 ? -52.581 -22.837 43.322 1.00 89.06 281 SER A N 1
ATOM 2252 C CA . SER A 1 281 ? -51.453 -22.558 42.429 1.00 89.06 281 SER A CA 1
ATOM 2253 C C . SER A 1 281 ? -51.902 -22.296 40.988 1.00 89.06 281 SER A C 1
ATOM 2255 O O . SER A 1 281 ? -51.380 -21.366 40.373 1.00 89.06 281 SER A O 1
ATOM 2257 N N . VAL A 1 282 ? -52.900 -23.025 40.462 1.00 91.38 282 VAL A N 1
ATOM 2258 C CA . VAL A 1 282 ? -53.496 -22.756 39.134 1.00 91.38 282 VAL A CA 1
ATOM 2259 C C . VAL A 1 282 ? -54.007 -21.320 39.068 1.00 91.38 282 VAL A C 1
ATOM 2261 O O . VAL A 1 282 ? -53.572 -20.558 38.206 1.00 91.38 282 VAL A O 1
ATOM 2264 N N . LEU A 1 283 ? -54.843 -20.907 40.028 1.00 91.44 283 LEU A N 1
ATOM 2265 C CA . LEU A 1 283 ? -55.401 -19.551 40.092 1.00 91.44 283 LEU A CA 1
ATOM 2266 C C . LEU A 1 283 ? -54.319 -18.463 40.085 1.00 91.44 283 LEU A C 1
ATOM 2268 O O . LEU A 1 283 ? -54.499 -17.400 39.494 1.00 91.44 283 LEU A O 1
ATOM 2272 N N . ARG A 1 284 ? -53.183 -18.725 40.734 1.00 89.81 284 ARG A N 1
ATOM 2273 C CA . ARG A 1 284 ? -52.097 -17.755 40.942 1.00 89.81 284 ARG A CA 1
ATOM 2274 C C . ARG A 1 284 ? -51.143 -17.696 39.751 1.00 89.81 284 ARG A C 1
ATOM 2276 O O . ARG A 1 284 ? -50.671 -16.615 39.397 1.00 89.81 284 ARG A O 1
ATOM 2283 N N . VAL A 1 285 ? -50.940 -18.824 39.070 1.00 91.38 285 VAL A N 1
ATOM 2284 C CA . VAL A 1 285 ? -50.341 -18.877 37.730 1.00 91.38 285 VAL A CA 1
ATOM 2285 C C . VAL A 1 285 ? -51.231 -18.144 36.723 1.00 91.38 285 VAL A C 1
ATOM 2287 O O . VAL A 1 285 ? -50.709 -17.348 35.947 1.00 91.38 285 VAL A O 1
ATOM 2290 N N . TRP A 1 286 ? -52.554 -18.323 36.777 1.00 94.69 286 TRP A N 1
ATOM 2291 C CA . TRP A 1 286 ? -53.516 -17.696 35.862 1.00 94.69 286 TRP A CA 1
ATOM 2292 C C . TRP A 1 286 ? -53.655 -16.179 36.071 1.00 94.69 286 TRP A C 1
ATOM 2294 O O . TRP A 1 286 ? -53.583 -15.424 35.100 1.00 94.69 286 TRP A O 1
ATOM 2304 N N . ASP A 1 287 ? -53.725 -15.710 37.324 1.00 93.56 287 ASP A N 1
ATOM 2305 C CA . ASP A 1 287 ? -53.665 -14.282 37.685 1.00 93.56 287 ASP A CA 1
ATOM 2306 C C . ASP A 1 287 ? -52.437 -13.590 37.059 1.00 93.56 287 ASP A C 1
ATOM 2308 O O . ASP A 1 287 ? -52.531 -12.470 36.548 1.00 93.56 287 ASP A O 1
ATOM 2312 N N . MET A 1 288 ? -51.275 -14.256 37.063 1.00 90.25 288 MET A N 1
ATOM 2313 C CA . MET A 1 288 ? -50.067 -13.755 36.402 1.00 90.25 288 MET A CA 1
ATOM 2314 C C . MET A 1 288 ? -50.113 -13.922 34.876 1.00 90.25 288 MET A C 1
ATOM 2316 O O . MET A 1 288 ? -49.706 -13.006 34.163 1.00 90.25 288 MET A O 1
ATOM 2320 N N . PHE A 1 289 ? -50.595 -15.055 34.361 1.00 93.31 289 PHE A N 1
ATOM 2321 C CA . PHE A 1 289 ? -50.638 -15.395 32.934 1.00 93.31 289 PHE A CA 1
ATOM 2322 C C . PHE A 1 289 ? -51.512 -14.435 32.127 1.00 93.31 289 PHE A C 1
ATOM 2324 O O . PHE A 1 289 ? -51.041 -13.935 31.110 1.00 93.31 289 PHE A O 1
ATOM 2331 N N . PHE A 1 290 ? -52.710 -14.062 32.588 1.00 92.69 290 PHE A N 1
ATOM 2332 C CA . PHE A 1 290 ? -53.515 -13.073 31.858 1.00 92.69 290 PHE A CA 1
ATOM 2333 C C . PHE A 1 290 ? -52.848 -11.688 31.798 1.00 92.69 290 PHE A C 1
ATOM 2335 O O . PHE A 1 290 ? -52.966 -10.997 30.788 1.00 92.69 290 PHE A O 1
ATOM 2342 N N . CYS A 1 291 ? -52.111 -11.290 32.844 1.00 87.50 291 CYS A N 1
ATOM 2343 C CA . CYS A 1 291 ? -51.435 -9.989 32.910 1.00 87.50 291 CYS A CA 1
ATOM 2344 C C . CYS A 1 291 ? -50.049 -9.955 32.238 1.00 87.50 291 CYS A C 1
ATOM 2346 O O . CYS A 1 291 ? -49.585 -8.887 31.839 1.00 87.50 291 CYS A O 1
ATOM 2348 N N . GLU A 1 292 ? -49.342 -11.084 32.151 1.00 84.31 292 GLU A N 1
ATOM 2349 C CA . GLU A 1 292 ? -47.980 -11.157 31.603 1.00 84.31 292 GLU A CA 1
ATOM 2350 C C . GLU A 1 292 ? -47.844 -12.025 30.340 1.00 84.31 292 GLU A C 1
ATOM 2352 O O . GLU A 1 292 ? -46.789 -11.979 29.709 1.00 84.31 292 GLU A O 1
ATOM 2357 N N . GLY A 1 293 ? -48.858 -12.777 29.930 1.00 86.25 293 GLY A N 1
ATOM 2358 C CA . GLY A 1 293 ? -48.812 -13.673 28.773 1.00 86.25 293 GLY A CA 1
ATOM 2359 C C . GLY A 1 293 ? -48.097 -15.007 29.026 1.00 86.25 293 GLY A C 1
ATOM 2360 O O . GLY A 1 293 ? -47.623 -15.298 30.130 1.00 86.25 293 GLY A O 1
ATOM 2361 N N . VAL A 1 294 ? -47.973 -15.806 27.958 1.00 85.19 294 VAL A N 1
ATOM 2362 C CA . VAL A 1 294 ? -47.439 -17.187 27.946 1.00 85.19 294 VAL A CA 1
ATOM 2363 C C . VAL A 1 294 ? -46.080 -17.362 28.637 1.00 85.19 294 VAL A C 1
ATOM 2365 O O . VAL A 1 294 ? -45.806 -18.418 29.204 1.00 85.19 294 VAL A O 1
ATOM 2368 N N . LYS A 1 295 ? -45.254 -16.307 28.733 1.00 84.12 295 LYS A N 1
ATOM 2369 C CA . LYS A 1 295 ? -43.976 -16.341 29.471 1.00 84.12 295 LYS A CA 1
ATOM 2370 C C . LYS A 1 295 ? -44.097 -16.765 30.944 1.00 84.12 295 LYS A C 1
ATOM 2372 O O . LYS A 1 295 ? -43.088 -17.122 31.547 1.00 84.12 295 LYS A O 1
ATOM 2377 N N . ILE A 1 296 ? -45.288 -16.714 31.546 1.00 88.31 296 ILE A N 1
ATOM 2378 C CA . ILE A 1 296 ? -45.535 -17.271 32.884 1.00 88.31 296 ILE A CA 1
ATOM 2379 C C . ILE A 1 296 ? -45.533 -18.805 32.863 1.00 88.31 296 ILE A C 1
ATOM 2381 O O . ILE A 1 296 ? -44.867 -19.400 33.705 1.00 88.31 296 ILE A O 1
ATOM 2385 N N . ILE A 1 297 ? -46.173 -19.435 31.874 1.00 90.44 297 ILE A N 1
ATOM 2386 C CA . ILE A 1 297 ? -46.198 -20.897 31.691 1.00 90.44 297 ILE A CA 1
ATOM 2387 C C . ILE A 1 297 ? -44.761 -21.414 31.494 1.00 90.44 297 ILE A C 1
ATOM 2389 O O . ILE A 1 297 ? -44.313 -22.295 32.227 1.00 90.44 297 ILE A O 1
ATOM 2393 N N . PHE A 1 298 ? -43.975 -20.752 30.634 1.00 89.69 298 PHE A N 1
ATOM 2394 C CA . PHE A 1 298 ? -42.534 -21.010 30.490 1.00 89.69 298 PHE A CA 1
ATOM 2395 C C . PHE A 1 298 ? -41.753 -20.905 31.808 1.00 89.69 298 PHE A C 1
ATOM 2397 O O . PHE A 1 298 ? -40.940 -21.775 32.116 1.00 89.69 298 PHE A O 1
ATOM 2404 N N . ARG A 1 299 ? -41.980 -19.853 32.607 1.00 86.56 299 ARG A N 1
ATOM 2405 C CA . ARG A 1 299 ? -41.291 -19.668 33.898 1.00 86.56 299 ARG A CA 1
ATOM 2406 C C . ARG A 1 299 ? -41.645 -20.764 34.899 1.00 86.56 299 ARG A C 1
ATOM 2408 O O . ARG A 1 299 ? -40.741 -21.247 35.573 1.00 86.56 299 ARG A O 1
ATOM 2415 N N . VAL A 1 300 ? -42.913 -21.167 34.976 1.00 90.44 300 VAL A N 1
ATOM 2416 C CA . VAL A 1 300 ? -43.368 -22.268 35.839 1.00 90.44 300 VAL A CA 1
ATOM 2417 C C . VAL A 1 300 ? -42.704 -23.578 35.409 1.00 90.44 300 VAL A C 1
ATOM 2419 O O . VAL A 1 300 ? -42.057 -24.214 36.235 1.00 90.44 300 VAL A O 1
ATOM 2422 N N . GLY A 1 301 ? -42.730 -23.920 34.115 1.00 91.25 301 GLY A N 1
ATOM 2423 C CA . GLY A 1 301 ? -42.034 -25.102 33.587 1.00 91.25 301 GLY A CA 1
ATOM 2424 C C . GLY A 1 301 ? -40.527 -25.101 33.881 1.00 91.25 301 GLY A C 1
ATOM 2425 O O . GLY A 1 301 ? -39.984 -26.103 34.340 1.00 91.25 301 GLY A O 1
ATOM 2426 N N . LEU A 1 302 ? -39.844 -23.965 33.705 1.00 89.81 302 LEU A N 1
ATOM 2427 C CA . LEU A 1 302 ? -38.412 -23.816 34.013 1.00 89.81 302 LEU A CA 1
ATOM 2428 C C . LEU A 1 302 ? -38.088 -23.911 35.512 1.00 89.81 302 LEU A C 1
ATOM 2430 O O . LEU A 1 302 ? -37.008 -24.389 35.864 1.00 89.81 302 LEU A O 1
ATOM 2434 N N . VAL A 1 303 ? -38.986 -23.453 36.392 1.00 88.88 303 VAL A N 1
ATOM 2435 C CA . VAL A 1 303 ? -38.856 -23.641 37.845 1.00 88.88 303 VAL A CA 1
ATOM 2436 C C . VAL A 1 303 ? -39.027 -25.119 38.184 1.00 88.88 303 VAL A C 1
ATOM 2438 O O . VAL A 1 303 ? -38.117 -25.694 38.770 1.00 88.88 303 VAL A O 1
ATOM 2441 N N . LEU A 1 304 ? -40.106 -25.761 37.730 1.00 90.19 304 LEU A N 1
ATOM 2442 C CA . LEU A 1 304 ? -40.388 -27.180 37.977 1.00 90.19 304 LEU A CA 1
ATOM 2443 C C . LEU A 1 304 ? -39.246 -28.095 37.491 1.00 90.19 304 LEU A C 1
ATOM 2445 O O . LEU A 1 304 ? -38.726 -28.896 38.269 1.00 90.19 304 LEU A O 1
ATOM 2449 N N . LEU A 1 305 ? -38.765 -27.913 36.255 1.00 91.19 305 LEU A N 1
ATOM 2450 C CA . LEU A 1 305 ? -37.630 -28.668 35.698 1.00 91.19 305 LEU A CA 1
ATOM 2451 C C . LEU A 1 305 ? -36.323 -28.447 36.480 1.00 91.19 305 LEU A C 1
ATOM 2453 O O . LEU A 1 305 ? -35.558 -29.389 36.685 1.00 91.19 305 LEU A O 1
ATOM 2457 N N . LYS A 1 306 ? -36.054 -27.220 36.952 1.00 88.38 306 LYS A N 1
ATOM 2458 C CA . LYS A 1 306 ? -34.901 -26.930 37.824 1.00 88.38 306 LYS A CA 1
ATOM 2459 C C . LYS A 1 306 ? -35.075 -27.566 39.209 1.00 88.38 306 LYS A C 1
ATOM 2461 O O . LYS A 1 306 ? -34.097 -28.049 39.771 1.00 88.38 306 LYS A O 1
ATOM 2466 N N . CYS A 1 307 ? -36.282 -27.578 39.765 1.00 87.50 307 CYS A N 1
ATOM 2467 C CA . CYS A 1 307 ? -36.557 -28.153 41.079 1.00 87.50 307 CYS A CA 1
ATOM 2468 C C . CYS A 1 307 ? -36.415 -29.676 41.085 1.00 87.50 307 CYS A C 1
ATOM 2470 O O . CYS A 1 307 ? -35.812 -30.207 42.015 1.00 87.50 307 CYS A O 1
ATOM 2472 N N . MET A 1 308 ? -36.885 -30.360 40.040 1.00 88.50 308 MET A N 1
ATOM 2473 C CA . MET A 1 308 ? -36.774 -31.817 39.913 1.00 88.50 308 MET A CA 1
ATOM 2474 C C . MET A 1 308 ? -35.373 -32.270 39.467 1.00 88.50 308 MET A C 1
ATOM 2476 O O . MET A 1 308 ? -34.800 -33.163 40.080 1.00 88.50 308 MET A O 1
ATOM 2480 N N . LEU A 1 309 ? -34.774 -31.635 38.450 1.00 90.44 309 LEU A N 1
ATOM 2481 C CA . LEU A 1 309 ? -33.570 -32.148 37.765 1.00 90.44 309 LEU A CA 1
ATOM 2482 C C . LEU A 1 309 ? -32.324 -31.240 37.887 1.00 90.44 309 LEU A C 1
ATOM 2484 O O . LEU A 1 309 ? -31.331 -31.431 37.185 1.00 90.44 309 LEU A O 1
ATOM 2488 N N . GLY A 1 310 ? -32.362 -30.204 38.732 1.00 85.56 310 GLY A N 1
ATOM 2489 C CA . GLY A 1 310 ? -31.336 -29.152 38.769 1.00 85.56 310 GLY A CA 1
ATOM 2490 C C . GLY A 1 310 ? -30.069 -29.426 39.585 1.00 85.56 310 GLY A C 1
ATOM 2491 O O . GLY A 1 310 ? -29.132 -28.634 39.480 1.00 85.56 310 GLY A O 1
ATOM 2492 N N . SER A 1 311 ? -29.999 -30.504 40.373 1.00 86.19 311 SER A N 1
ATOM 2493 C CA . SER A 1 311 ? -28.795 -30.881 41.134 1.00 86.19 311 SER A CA 1
ATOM 2494 C C . SER A 1 311 ? -28.370 -32.322 40.853 1.00 86.19 311 SER A C 1
ATOM 2496 O O . SER A 1 311 ? -29.196 -33.189 40.573 1.00 86.19 311 SER A O 1
ATOM 2498 N N . GLN A 1 312 ? -27.063 -32.589 40.956 1.00 83.12 312 GLN A N 1
ATOM 2499 C CA . GLN A 1 312 ? -26.498 -33.926 40.721 1.00 83.12 312 GLN A CA 1
ATOM 2500 C C . GLN A 1 312 ? -27.045 -34.981 41.690 1.00 83.12 312 GLN A C 1
ATOM 2502 O O . GLN A 1 312 ? -27.103 -36.154 41.348 1.00 83.12 312 GLN A O 1
ATOM 2507 N N . GLU A 1 313 ? -27.457 -34.577 42.892 1.00 82.81 313 GLU A N 1
ATOM 2508 C CA . GLU A 1 313 ? -28.038 -35.472 43.896 1.00 82.81 313 GLU A CA 1
ATOM 2509 C C . GLU A 1 313 ? -29.402 -35.999 43.455 1.00 82.81 313 GLU A C 1
ATOM 2511 O O . GLU A 1 313 ? -29.634 -37.201 43.535 1.00 82.81 313 GLU A O 1
ATOM 2516 N N . LYS A 1 314 ? -30.260 -35.130 42.906 1.00 81.94 314 LYS A N 1
ATOM 2517 C CA . LYS A 1 314 ? -31.578 -35.523 42.390 1.00 81.94 314 LYS A CA 1
ATOM 2518 C C . LYS A 1 314 ? -31.463 -36.419 41.157 1.00 81.94 314 LYS A C 1
ATOM 2520 O O . LYS A 1 314 ? -32.193 -37.397 41.038 1.00 81.94 314 LYS A O 1
ATOM 2525 N N . LEU A 1 315 ? -30.467 -36.171 40.300 1.00 84.69 315 LEU A N 1
ATOM 2526 C CA . LEU A 1 315 ? -30.193 -37.037 39.147 1.00 84.69 315 LEU A CA 1
ATOM 2527 C C . LEU A 1 315 ? -29.751 -38.465 39.525 1.00 84.69 315 LEU A C 1
ATOM 2529 O O . LEU A 1 315 ? -29.926 -39.367 38.710 1.00 84.69 315 LEU A O 1
ATOM 2533 N N . LYS A 1 316 ? -29.240 -38.724 40.743 1.00 81.50 316 LYS A N 1
ATOM 2534 C CA . LYS A 1 316 ? -28.879 -40.094 41.181 1.00 81.50 316 LYS A CA 1
ATOM 2535 C C . LYS A 1 316 ? -30.080 -41.047 41.233 1.00 81.50 316 LYS A C 1
ATOM 2537 O O . LYS A 1 316 ? -29.886 -42.253 41.091 1.00 81.50 316 LYS A O 1
ATOM 2542 N N . ALA A 1 317 ? -31.286 -40.514 41.436 1.00 72.50 317 ALA A N 1
ATOM 2543 C CA . ALA A 1 317 ? -32.533 -41.278 41.476 1.00 72.50 317 ALA A CA 1
ATOM 2544 C C . ALA A 1 317 ? -33.158 -41.511 40.085 1.00 72.50 317 ALA A C 1
ATOM 2546 O O . ALA A 1 317 ? -34.088 -42.296 39.960 1.00 72.50 317 ALA A O 1
ATOM 2547 N N . CYS A 1 318 ? -32.659 -40.844 39.038 1.00 81.19 318 CYS A N 1
ATOM 2548 C CA . CYS A 1 318 ? -33.223 -40.874 37.686 1.00 81.19 318 CYS A CA 1
ATOM 2549 C C . CYS A 1 318 ? -32.216 -41.492 36.703 1.00 81.19 318 CYS A C 1
ATOM 2551 O O . CYS A 1 318 ? -31.593 -40.771 35.925 1.00 81.19 318 CYS A O 1
ATOM 2553 N N . GLN A 1 319 ? -31.974 -42.805 36.769 1.00 80.56 319 GLN A N 1
ATOM 2554 C CA . GLN A 1 319 ? -30.843 -43.422 36.052 1.00 80.56 319 GLN A CA 1
ATOM 2555 C C . GLN A 1 319 ? -31.135 -43.805 34.593 1.00 80.56 319 GLN A C 1
ATOM 2557 O O . GLN A 1 319 ? -30.188 -44.015 33.825 1.00 80.56 319 GLN A O 1
ATOM 2562 N N . GLY A 1 320 ? -32.403 -43.809 34.184 1.00 85.88 320 GLY A N 1
ATOM 2563 C CA . GLY A 1 320 ? -32.863 -44.030 32.818 1.00 85.88 320 GLY A CA 1
ATOM 2564 C C . GLY A 1 320 ? -33.913 -43.021 32.333 1.00 85.88 320 GLY A C 1
ATOM 2565 O O . GLY A 1 320 ? -34.199 -41.989 32.952 1.00 85.88 320 GLY A O 1
ATOM 2566 N N . GLN A 1 321 ? -34.478 -43.324 31.161 1.00 88.88 321 GLN A N 1
ATOM 2567 C CA . GLN A 1 321 ? -35.548 -42.537 30.542 1.00 88.88 321 GLN A CA 1
ATOM 2568 C C . GLN A 1 321 ? -36.879 -42.689 31.297 1.00 88.88 321 GLN A C 1
ATOM 2570 O O . GLN A 1 321 ? -37.633 -41.723 31.400 1.00 88.88 321 GLN A O 1
ATOM 2575 N N . TYR A 1 322 ? -37.149 -43.882 31.838 1.00 87.75 322 TYR A N 1
ATOM 2576 C CA . TYR A 1 322 ? -38.406 -44.228 32.502 1.00 87.75 322 TYR A CA 1
ATOM 2577 C C . TYR A 1 322 ? -38.584 -43.443 33.807 1.00 87.75 322 TYR A C 1
ATOM 2579 O O . TYR A 1 322 ? -39.543 -42.693 33.948 1.00 87.75 322 TYR A O 1
ATOM 2587 N N . GLU A 1 323 ? -37.607 -43.527 34.707 1.00 89.19 323 GLU A N 1
ATOM 2588 C CA . GLU A 1 323 ? -37.611 -42.903 36.035 1.00 89.19 323 GLU A CA 1
ATOM 2589 C C . GLU A 1 323 ? -37.653 -41.372 35.920 1.00 89.19 323 GLU A C 1
ATOM 2591 O O . GLU A 1 323 ? -38.344 -40.686 36.672 1.00 89.19 323 GLU A O 1
ATOM 2596 N N . THR A 1 324 ? -36.957 -40.827 34.916 1.00 89.69 324 THR A N 1
ATOM 2597 C CA . THR A 1 324 ? -37.007 -39.392 34.615 1.00 89.69 324 THR A CA 1
ATOM 2598 C C . THR A 1 324 ? -38.400 -38.972 34.118 1.00 89.69 324 THR A C 1
ATOM 2600 O O . THR A 1 324 ? -38.883 -37.908 34.498 1.00 89.69 324 THR A O 1
ATOM 2603 N N . MET A 1 325 ? -39.071 -39.787 33.295 1.00 89.81 325 MET A N 1
ATOM 2604 C CA . MET A 1 325 ? -40.437 -39.507 32.824 1.00 89.81 325 MET A CA 1
ATOM 2605 C C . MET A 1 325 ? -41.503 -39.707 33.908 1.00 89.81 325 MET A C 1
ATOM 2607 O O . MET A 1 325 ? -42.492 -38.976 33.921 1.00 89.81 325 MET A O 1
ATOM 2611 N N . GLU A 1 326 ? -41.307 -40.653 34.824 1.00 87.25 326 GLU A N 1
ATOM 2612 C CA . GLU A 1 326 ? -42.166 -40.865 35.991 1.00 87.25 326 GLU A CA 1
ATOM 2613 C C . GLU A 1 326 ? -42.123 -39.647 36.926 1.00 87.25 326 GLU A C 1
ATOM 2615 O O . GLU A 1 326 ? -43.172 -39.088 37.247 1.00 87.25 326 GLU A O 1
ATOM 2620 N N . LEU A 1 327 ? -40.925 -39.134 37.238 1.00 87.56 327 LEU A N 1
ATOM 2621 C CA . LEU A 1 327 ? -40.748 -37.904 38.022 1.00 87.56 327 LEU A CA 1
ATOM 2622 C C . LEU A 1 327 ? -41.375 -36.667 37.350 1.00 87.56 327 LEU A C 1
ATOM 2624 O O . LEU A 1 327 ? -41.956 -35.825 38.029 1.00 87.56 327 LEU A O 1
ATOM 2628 N N . LEU A 1 328 ? -41.292 -36.548 36.018 1.00 87.56 328 LEU A N 1
ATOM 2629 C CA . LEU A 1 328 ? -41.904 -35.432 35.280 1.00 87.56 328 LEU A CA 1
ATOM 2630 C C . LEU A 1 328 ? -43.441 -35.504 35.218 1.00 87.56 328 LEU A C 1
ATOM 2632 O O . LEU A 1 328 ? -44.084 -34.468 35.044 1.00 87.56 328 LEU A O 1
ATOM 2636 N N . ARG A 1 329 ? -44.029 -36.697 35.368 1.00 85.00 329 ARG A N 1
ATOM 2637 C CA . ARG A 1 329 ? -45.486 -36.898 35.473 1.00 85.00 329 ARG A CA 1
ATOM 2638 C C . ARG A 1 329 ? -45.986 -36.711 36.908 1.00 85.00 329 ARG A C 1
ATOM 2640 O O . ARG A 1 329 ? -47.015 -36.076 37.110 1.00 85.00 329 ARG A O 1
ATOM 2647 N N . SER A 1 330 ? -45.249 -37.218 37.895 1.00 83.75 330 SER A N 1
ATOM 2648 C CA . SER A 1 330 ? -45.587 -37.158 39.321 1.00 83.75 330 SER A CA 1
ATOM 2649 C C . SER A 1 330 ? -44.692 -36.164 40.070 1.00 83.75 330 SER A C 1
ATOM 2651 O O . SER A 1 330 ? -43.825 -36.545 40.860 1.00 83.75 330 SER A O 1
ATOM 2653 N N . ILE A 1 331 ? -44.916 -34.872 39.822 1.00 85.56 331 ILE A N 1
ATOM 2654 C CA . ILE A 1 331 ? -44.179 -33.771 40.460 1.00 85.56 331 ILE A CA 1
ATOM 2655 C C . ILE A 1 331 ? -44.344 -33.827 41.992 1.00 85.56 331 ILE A C 1
ATOM 2657 O O . ILE A 1 331 ? -45.444 -34.031 42.501 1.00 85.56 331 ILE A O 1
ATOM 2661 N N . GLU A 1 332 ? -43.263 -33.600 42.747 1.00 83.06 332 GLU A N 1
ATOM 2662 C CA . GLU A 1 332 ? -43.328 -33.536 44.215 1.00 83.06 332 GLU A CA 1
ATOM 2663 C C . GLU A 1 332 ? -44.244 -32.383 44.701 1.00 83.06 332 GLU A C 1
ATOM 2665 O O . GLU A 1 332 ? -43.987 -31.222 44.348 1.00 83.06 332 GLU A O 1
ATOM 2670 N N . PRO A 1 333 ? -45.229 -32.633 45.595 1.00 81.31 333 PRO A N 1
ATOM 2671 C CA . PRO A 1 333 ? -46.184 -31.616 46.049 1.00 81.31 333 PRO A CA 1
ATOM 2672 C C . PRO A 1 333 ? -45.560 -30.335 46.612 1.00 81.31 333 PRO A C 1
ATOM 2674 O O . PRO A 1 333 ? -46.150 -29.262 46.484 1.00 81.31 333 PRO A O 1
ATOM 2677 N N . GLN A 1 334 ? -44.359 -30.408 47.198 1.00 82.44 334 GLN A N 1
ATOM 2678 C CA . GLN A 1 334 ? -43.660 -29.239 47.743 1.00 82.44 334 GLN A CA 1
ATOM 2679 C C . GLN A 1 334 ? -43.291 -28.189 46.679 1.00 82.44 334 GLN A C 1
ATOM 2681 O O . GLN A 1 334 ? -43.393 -26.994 46.951 1.00 82.44 334 GLN A O 1
ATOM 2686 N N . TYR A 1 335 ? -42.939 -28.595 45.450 1.00 84.88 335 TYR A N 1
ATOM 2687 C CA . TYR A 1 335 ? -42.644 -27.639 44.369 1.00 84.88 335 TYR A CA 1
ATOM 2688 C C . TYR A 1 335 ? -43.907 -27.101 43.692 1.00 84.88 335 TYR A C 1
ATOM 2690 O O . TYR A 1 335 ? -43.817 -26.187 42.877 1.00 84.88 335 TYR A O 1
ATOM 2698 N N . MET A 1 336 ? -45.069 -27.675 44.005 1.00 83.25 336 MET A N 1
ATOM 2699 C CA . MET A 1 336 ? -46.363 -27.328 43.419 1.00 83.25 336 MET A CA 1
ATOM 2700 C C . MET A 1 336 ? -47.142 -26.322 44.279 1.00 83.25 336 MET A C 1
ATOM 2702 O O . MET A 1 336 ? -48.161 -25.798 43.828 1.00 83.25 336 MET A O 1
ATOM 2706 N N . GLN A 1 337 ? -46.677 -26.038 45.502 1.00 83.19 337 GLN A N 1
ATOM 2707 C CA . GLN A 1 337 ? -47.319 -25.099 46.422 1.00 83.19 337 GLN A CA 1
ATOM 2708 C C . GLN A 1 337 ? -47.212 -23.646 45.957 1.00 83.19 337 GLN A C 1
ATOM 2710 O O . GLN A 1 337 ? -46.199 -23.216 45.398 1.00 83.19 337 GLN A O 1
ATOM 2715 N N . GLU A 1 338 ? -48.251 -22.868 46.271 1.00 81.50 338 GLU A N 1
ATOM 2716 C CA . GLU A 1 338 ? -48.386 -21.481 45.829 1.00 81.50 338 GLU A CA 1
ATOM 2717 C C . GLU A 1 338 ? -47.179 -20.628 46.235 1.00 81.50 338 GLU A C 1
ATOM 2719 O O . GLU A 1 338 ? -46.537 -20.010 45.385 1.00 81.50 338 GLU A O 1
ATOM 2724 N N . ALA A 1 339 ? -46.865 -20.610 47.534 1.00 76.00 339 ALA A N 1
ATOM 2725 C CA . ALA A 1 339 ? -45.828 -19.751 48.094 1.00 76.00 339 ALA A CA 1
ATOM 2726 C C . ALA A 1 339 ? -44.462 -20.011 47.440 1.00 76.00 339 ALA A C 1
ATOM 2728 O O . ALA A 1 339 ? -43.753 -19.064 47.102 1.00 76.00 339 ALA A O 1
ATOM 2729 N N . PHE A 1 340 ? -44.134 -21.282 47.191 1.00 83.31 340 PHE A N 1
ATOM 2730 C CA . PHE A 1 340 ? -42.889 -21.688 46.547 1.00 83.31 340 PHE A CA 1
ATOM 2731 C C . PHE A 1 340 ? -42.827 -21.245 45.077 1.00 83.31 340 PHE A C 1
ATOM 2733 O O . PHE A 1 340 ? -41.887 -20.550 44.679 1.00 83.31 340 PHE A O 1
ATOM 2740 N N . LEU A 1 341 ? -43.845 -21.592 44.276 1.00 81.31 341 LEU A N 1
ATOM 2741 C CA . LEU A 1 341 ? -43.897 -21.245 42.852 1.00 81.31 341 LEU A CA 1
ATOM 2742 C C . LEU A 1 341 ? -43.896 -19.731 42.634 1.00 81.31 341 LEU A C 1
ATOM 2744 O O . LEU A 1 341 ? -43.121 -19.218 41.827 1.00 81.31 341 LEU A O 1
ATOM 2748 N N . VAL A 1 342 ? -44.740 -19.003 43.368 1.00 76.88 342 VAL A N 1
ATOM 2749 C CA . VAL A 1 342 ? -44.849 -17.545 43.256 1.00 76.88 342 VAL A CA 1
ATOM 2750 C C . VAL A 1 342 ? -43.544 -16.872 43.698 1.00 76.88 342 VAL A C 1
ATOM 2752 O O . VAL A 1 342 ? -43.107 -15.926 43.040 1.00 76.88 342 VAL A O 1
ATOM 2755 N N . GLN A 1 343 ? -42.868 -17.379 44.737 1.00 76.00 343 GLN A N 1
ATOM 2756 C CA . GLN A 1 343 ? -41.571 -16.856 45.167 1.00 76.00 343 GLN A CA 1
ATOM 2757 C C . GLN A 1 343 ? -40.472 -17.073 44.118 1.00 76.00 343 GLN A C 1
ATOM 2759 O O . GLN A 1 343 ? -39.878 -16.083 43.692 1.00 76.00 343 GLN A O 1
ATOM 2764 N N . GLU A 1 344 ? -40.207 -18.303 43.657 1.00 80.12 344 GLU A N 1
ATOM 2765 C CA . GLU A 1 344 ? -39.138 -18.559 42.668 1.00 80.12 344 GLU A CA 1
ATOM 2766 C C . GLU A 1 344 ? -39.412 -17.849 41.327 1.00 80.12 344 GLU A C 1
ATOM 2768 O O . GLU A 1 344 ? -38.491 -17.282 40.729 1.00 80.12 344 GLU A O 1
ATOM 2773 N N . VAL A 1 345 ? -40.672 -17.797 40.868 1.00 73.69 345 VAL A N 1
ATOM 2774 C CA . VAL A 1 345 ? -41.043 -17.076 39.636 1.00 73.69 345 VAL A CA 1
ATOM 2775 C C . VAL A 1 345 ? -40.810 -15.564 39.778 1.00 73.69 345 VAL A C 1
ATOM 2777 O O . VAL A 1 345 ? -40.268 -14.948 38.854 1.00 73.69 345 VAL A O 1
ATOM 2780 N N . ILE A 1 346 ? -41.162 -14.944 40.912 1.00 63.25 346 ILE A N 1
ATOM 2781 C CA . ILE A 1 346 ? -40.995 -13.492 41.125 1.00 63.25 346 ILE A CA 1
ATOM 2782 C C . ILE A 1 346 ? -39.543 -13.112 41.441 1.00 63.25 346 ILE A C 1
ATOM 2784 O O . ILE A 1 346 ? -39.060 -12.099 40.930 1.00 63.25 346 ILE A O 1
ATOM 2788 N N . GLU A 1 347 ? -38.825 -13.900 42.241 1.00 62.97 347 GLU A N 1
ATOM 2789 C CA . GLU A 1 347 ? -37.406 -13.671 42.535 1.00 62.97 347 GLU A CA 1
ATOM 2790 C C . GLU A 1 347 ? -36.571 -13.687 41.257 1.00 62.97 347 GLU A C 1
ATOM 2792 O O . GLU A 1 347 ? -35.794 -12.764 40.996 1.00 62.97 347 GLU A O 1
ATOM 2797 N N . ARG A 1 348 ? -36.800 -14.681 40.395 1.00 57.34 348 ARG A N 1
ATOM 2798 C CA . ARG A 1 348 ? -36.095 -14.792 39.120 1.00 57.34 348 ARG A CA 1
ATOM 2799 C C . ARG A 1 348 ? -36.428 -13.658 38.148 1.00 57.34 348 ARG A C 1
ATOM 2801 O O . ARG A 1 348 ? -35.546 -13.184 37.435 1.00 57.34 348 ARG A O 1
ATOM 2808 N N . CYS A 1 349 ? -37.656 -13.129 38.186 1.00 49.34 349 CYS A N 1
ATOM 2809 C CA . CYS A 1 349 ? -38.027 -11.932 37.420 1.00 49.34 349 CYS A CA 1
ATOM 2810 C C . CYS A 1 349 ? -37.207 -10.678 37.771 1.00 49.34 349 CYS A C 1
ATOM 2812 O O . CYS A 1 349 ? -37.173 -9.759 36.953 1.00 49.34 349 CYS A O 1
ATOM 2814 N N . LYS A 1 350 ? -36.577 -10.612 38.954 1.00 48.12 350 LYS A N 1
ATOM 2815 C CA . LYS A 1 350 ? -35.704 -9.492 39.350 1.00 48.12 350 LYS A CA 1
ATOM 2816 C C . LYS A 1 350 ? -34.240 -9.702 38.953 1.00 48.12 350 LYS A C 1
ATOM 2818 O O . LYS A 1 350 ? -33.543 -8.718 38.740 1.00 48.12 350 LYS A O 1
ATOM 2823 N N . ARG A 1 351 ? -33.775 -10.956 38.875 1.00 48.12 351 ARG A N 1
ATOM 2824 C CA . ARG A 1 351 ? -32.360 -11.297 38.625 1.00 48.12 351 ARG A CA 1
ATOM 2825 C C . ARG A 1 351 ? -32.008 -11.374 37.135 1.00 48.12 351 ARG A C 1
ATOM 2827 O O . ARG A 1 351 ? -30.919 -10.964 36.754 1.00 48.12 351 ARG A O 1
ATOM 2834 N N . ASP A 1 352 ? -32.927 -11.843 36.288 1.00 49.84 352 ASP A N 1
ATOM 2835 C CA . ASP A 1 352 ? -32.575 -12.315 34.935 1.00 49.84 352 ASP A CA 1
ATOM 2836 C C . ASP A 1 352 ? -32.634 -11.232 33.818 1.00 49.84 352 ASP A C 1
ATOM 2838 O O . ASP A 1 352 ? -32.505 -11.556 32.640 1.00 49.84 352 ASP A O 1
ATOM 2842 N N . GLY A 1 353 ? -32.822 -9.944 34.149 1.00 47.38 353 GLY A N 1
ATOM 2843 C CA . GLY A 1 353 ? -32.531 -8.802 33.248 1.00 47.38 353 GLY A CA 1
ATOM 2844 C C . GLY A 1 353 ? -33.301 -8.707 31.912 1.00 47.38 353 GLY A C 1
ATOM 2845 O O . GLY A 1 353 ? -32.850 -8.027 30.992 1.00 47.38 353 GLY A O 1
ATOM 2846 N N . ILE A 1 354 ? -34.437 -9.396 31.770 1.00 46.97 354 ILE A N 1
ATOM 2847 C CA . ILE A 1 354 ? -35.057 -9.689 30.463 1.00 46.97 354 ILE A CA 1
ATOM 2848 C C . ILE A 1 354 ? -35.644 -8.441 29.764 1.00 46.97 354 ILE A C 1
ATOM 2850 O O . ILE A 1 354 ? -36.692 -7.914 30.156 1.00 46.97 354 ILE A O 1
ATOM 2854 N N . VAL A 1 355 ? -35.008 -8.032 28.661 1.00 44.66 355 VAL A N 1
ATOM 2855 C CA . VAL A 1 355 ? -35.531 -7.056 27.685 1.00 44.66 355 VAL A CA 1
ATOM 2856 C C . VAL A 1 355 ? -36.611 -7.712 26.812 1.00 44.66 355 VAL A C 1
ATOM 2858 O O . VAL A 1 355 ? -36.544 -8.906 26.528 1.00 44.66 355 VAL A O 1
ATOM 2861 N N . ARG A 1 356 ? -37.638 -6.949 26.423 1.00 46.56 356 ARG A N 1
ATOM 2862 C CA . ARG A 1 356 ? -38.800 -7.423 25.654 1.00 46.56 356 ARG A CA 1
ATOM 2863 C C . ARG A 1 356 ? -39.081 -6.465 24.504 1.00 46.56 356 ARG A C 1
ATOM 2865 O O . ARG A 1 356 ? -39.102 -5.259 24.736 1.00 46.56 356 ARG A O 1
ATOM 2872 N N . PHE A 1 357 ? -39.361 -7.008 23.327 1.00 47.62 357 PHE A N 1
ATOM 2873 C CA . PHE A 1 357 ? -39.796 -6.258 22.151 1.00 47.62 357 PHE A CA 1
ATOM 2874 C C . PHE A 1 357 ? -41.282 -6.523 21.884 1.00 47.62 357 PHE A C 1
ATOM 2876 O O . PHE A 1 357 ? -41.779 -7.606 22.194 1.00 47.62 357 PHE A O 1
ATOM 2883 N N . GLY A 1 358 ? -41.984 -5.538 21.332 1.00 50.75 358 GLY A N 1
ATOM 2884 C CA . GLY A 1 358 ? -43.364 -5.647 20.873 1.00 50.75 358 GLY A CA 1
ATOM 2885 C C . GLY A 1 358 ? -43.439 -5.404 19.368 1.00 50.75 358 GLY A C 1
ATOM 2886 O O . GLY A 1 358 ? -43.118 -4.313 18.907 1.00 50.75 358 GLY A O 1
ATOM 2887 N N . ILE A 1 359 ? -43.862 -6.407 18.599 1.00 56.56 359 ILE A N 1
ATOM 2888 C CA . ILE A 1 359 ? -43.962 -6.320 17.136 1.00 56.56 359 ILE A CA 1
ATOM 2889 C C . ILE A 1 359 ? -45.443 -6.392 16.753 1.00 56.56 359 ILE A C 1
ATOM 2891 O O . ILE A 1 359 ? -46.091 -7.418 16.945 1.00 56.56 359 ILE A O 1
ATOM 2895 N N . ALA A 1 360 ? -45.981 -5.291 16.232 1.00 54.16 360 ALA A N 1
ATOM 2896 C CA . ALA A 1 360 ? -47.357 -5.186 15.763 1.00 54.16 360 ALA A CA 1
ATOM 2897 C C . ALA A 1 360 ? -47.416 -5.515 14.264 1.00 54.16 360 ALA A C 1
ATOM 2899 O O . ALA A 1 360 ? -46.964 -4.722 13.444 1.00 54.16 360 ALA A O 1
ATOM 2900 N N . ILE A 1 361 ? -47.973 -6.671 13.892 1.00 53.47 361 ILE A N 1
ATOM 2901 C CA . ILE A 1 361 ? -48.162 -7.065 12.485 1.00 53.47 361 ILE A CA 1
ATOM 2902 C C . ILE A 1 361 ? -49.581 -6.689 12.047 1.00 53.47 361 ILE A C 1
ATOM 2904 O O . ILE A 1 361 ? -50.555 -7.251 12.548 1.00 53.47 361 ILE A O 1
ATOM 2908 N N . LEU A 1 362 ? -49.716 -5.739 11.117 1.00 51.88 362 LEU A N 1
ATOM 2909 C CA . LEU A 1 362 ? -51.023 -5.237 10.689 1.00 51.88 362 LEU A CA 1
ATOM 2910 C C . LEU A 1 362 ? -51.648 -6.103 9.585 1.00 51.88 362 LEU A C 1
ATOM 2912 O O . LEU A 1 362 ? -51.343 -5.946 8.404 1.00 51.88 362 LEU A O 1
ATOM 2916 N N . LYS A 1 363 ? -52.618 -6.949 9.957 1.00 47.16 363 LYS A N 1
ATOM 2917 C CA . LYS A 1 363 ? -53.672 -7.402 9.031 1.00 47.16 363 LYS A CA 1
ATOM 2918 C C . LYS A 1 363 ? -54.876 -6.459 9.109 1.00 47.16 363 LYS A C 1
ATOM 2920 O O . LYS A 1 363 ? -55.279 -6.043 10.196 1.00 47.16 363 LYS A O 1
ATOM 2925 N N . GLN A 1 364 ? -55.439 -6.126 7.945 1.00 49.91 364 GLN A N 1
ATOM 2926 C CA . GLN A 1 364 ? -56.528 -5.155 7.788 1.00 49.91 364 GLN A CA 1
ATOM 2927 C C . GLN A 1 364 ? -57.733 -5.508 8.676 1.00 49.91 364 GLN A C 1
ATOM 2929 O O . GLN A 1 364 ? -58.422 -6.498 8.448 1.00 49.91 364 GLN A O 1
ATOM 2934 N N . SER A 1 365 ? -57.964 -4.701 9.712 1.00 42.66 365 SER A N 1
ATOM 2935 C CA . SER A 1 365 ? -59.075 -4.835 10.660 1.00 42.66 365 SER A CA 1
ATOM 2936 C C . SER A 1 365 ? -59.316 -3.499 11.380 1.00 42.66 365 SER A C 1
ATOM 2938 O O . SER A 1 365 ? -58.430 -2.647 11.442 1.00 42.66 365 SER A O 1
ATOM 2940 N N . ALA A 1 366 ? -60.534 -3.275 11.879 1.00 45.56 366 ALA A N 1
ATOM 2941 C CA . ALA A 1 366 ? -61.057 -1.927 12.133 1.00 45.56 366 ALA A CA 1
ATOM 2942 C C . ALA A 1 366 ? -60.614 -1.227 13.445 1.00 45.56 366 ALA A C 1
ATOM 2944 O O . ALA A 1 366 ? -61.087 -0.126 13.712 1.00 45.56 366 ALA A O 1
ATOM 2945 N N . ASP A 1 367 ? -59.734 -1.815 14.269 1.00 57.00 367 ASP A N 1
ATOM 2946 C CA . ASP A 1 367 ? -59.424 -1.315 15.634 1.00 57.00 367 ASP A CA 1
ATOM 2947 C C . ASP A 1 367 ? -57.899 -1.176 15.905 1.00 57.00 367 ASP A C 1
ATOM 2949 O O . ASP A 1 367 ? -57.376 -1.506 16.973 1.00 57.00 367 ASP A O 1
ATOM 2953 N N . ILE A 1 368 ? -57.155 -0.680 14.902 1.00 55.91 368 ILE A N 1
ATOM 2954 C CA . ILE A 1 368 ? -55.677 -0.541 14.890 1.00 55.91 368 ILE A CA 1
ATOM 2955 C C . ILE A 1 368 ? -55.127 0.180 16.140 1.00 55.91 368 ILE A C 1
ATOM 2957 O O . ILE A 1 368 ? -54.109 -0.220 16.708 1.00 55.91 368 ILE A O 1
ATOM 2961 N N . GLN A 1 369 ? -55.822 1.223 16.606 1.00 54.00 369 GLN A N 1
ATOM 2962 C CA . GLN A 1 369 ? -55.451 2.029 17.781 1.00 54.00 369 GLN A CA 1
ATOM 2963 C C . GLN A 1 369 ? -55.413 1.243 19.102 1.00 54.00 369 GLN A C 1
ATOM 2965 O O . GLN A 1 369 ? -54.810 1.701 20.076 1.00 54.00 369 GLN A O 1
ATOM 2970 N N . LYS A 1 370 ? -56.073 0.084 19.157 1.00 54.06 370 LYS A N 1
ATOM 2971 C CA . LYS A 1 370 ? -56.151 -0.781 20.339 1.00 54.06 370 LYS A CA 1
ATOM 2972 C C . LYS A 1 370 ? -55.031 -1.813 20.347 1.00 54.06 370 LYS A C 1
ATOM 2974 O O . LYS A 1 370 ? -54.362 -1.981 21.362 1.00 54.06 370 LYS A O 1
ATOM 2979 N N . PHE A 1 371 ? -54.775 -2.409 19.182 1.00 50.81 371 PHE A N 1
ATOM 2980 C CA . PHE A 1 371 ? -53.674 -3.341 18.941 1.00 50.81 371 PHE A CA 1
ATOM 2981 C C . PHE A 1 371 ? -52.307 -2.698 19.229 1.00 50.81 371 PHE A C 1
ATOM 2983 O O . PHE A 1 371 ? -51.494 -3.275 19.946 1.00 50.81 371 PHE A O 1
ATOM 2990 N N . ILE A 1 372 ? -52.096 -1.455 18.776 1.00 57.44 372 ILE A N 1
ATOM 2991 C CA . ILE A 1 372 ? -50.890 -0.661 19.074 1.00 57.44 372 ILE A CA 1
ATOM 2992 C C . ILE A 1 372 ? -50.640 -0.564 20.591 1.00 57.44 372 ILE A C 1
ATOM 2994 O O . ILE A 1 372 ? -49.578 -0.966 21.065 1.00 57.44 372 ILE A O 1
ATOM 2998 N N . LYS A 1 373 ? -51.644 -0.141 21.370 1.00 55.47 373 LYS A N 1
ATOM 2999 C CA . LYS A 1 373 ? -51.538 0.013 22.836 1.00 55.47 373 LYS A CA 1
ATOM 3000 C C . LYS A 1 373 ? -51.323 -1.304 23.578 1.00 55.47 373 LYS A C 1
ATOM 3002 O O . LYS A 1 373 ? -50.727 -1.317 24.650 1.00 55.47 373 LYS A O 1
ATOM 3007 N N . GLU A 1 374 ? -51.800 -2.417 23.034 1.00 52.31 374 GLU A N 1
ATOM 3008 C CA . GLU A 1 374 ? -51.576 -3.737 23.623 1.00 52.31 374 GLU A CA 1
ATOM 3009 C C . GLU A 1 374 ? -50.119 -4.199 23.436 1.00 52.31 374 GLU A C 1
ATOM 3011 O O . GLU A 1 374 ? -49.496 -4.701 24.374 1.00 52.31 374 GLU A O 1
ATOM 3016 N N . ILE A 1 375 ? -49.532 -3.921 22.269 1.00 52.53 375 ILE A N 1
ATOM 3017 C CA . ILE A 1 375 ? -48.122 -4.197 21.964 1.00 52.53 375 ILE A CA 1
ATOM 3018 C C . ILE A 1 375 ? -47.175 -3.261 22.752 1.00 52.53 375 ILE A C 1
ATOM 3020 O O . ILE A 1 375 ? -46.167 -3.730 23.293 1.00 52.53 375 ILE A O 1
ATOM 3024 N N . GLU A 1 376 ? -47.528 -1.980 22.930 1.00 54.34 376 GLU A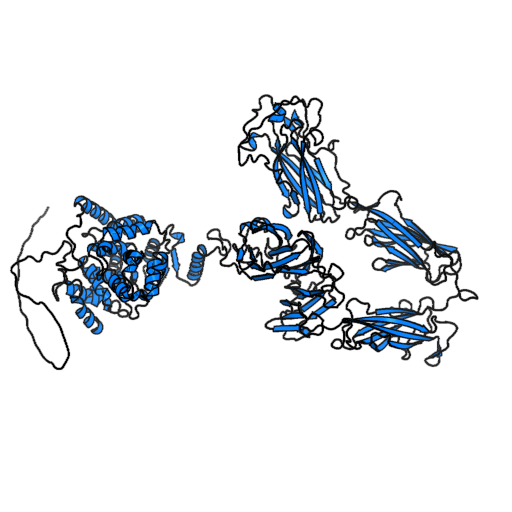 N 1
ATOM 3025 C CA . GLU A 1 376 ? -46.821 -1.026 23.814 1.00 54.34 376 GLU A CA 1
ATOM 3026 C C . GLU A 1 376 ? -46.659 -1.552 25.257 1.00 54.34 376 GLU A C 1
ATOM 3028 O O . GLU A 1 376 ? -45.635 -1.329 25.906 1.00 54.34 376 GLU A O 1
ATOM 3033 N N . LEU A 1 377 ? -47.661 -2.271 25.778 1.00 48.38 377 LEU A N 1
ATOM 3034 C CA . LEU A 1 377 ? -47.664 -2.810 27.145 1.00 48.38 377 LEU A CA 1
ATOM 3035 C C . LEU A 1 377 ? -46.775 -4.059 27.307 1.00 48.38 377 LEU A C 1
ATOM 3037 O O . LEU A 1 377 ? -46.337 -4.364 28.426 1.00 48.38 377 LEU A O 1
ATOM 3041 N N . ILE A 1 378 ? -46.495 -4.772 26.210 1.00 50.50 378 ILE A N 1
ATOM 3042 C CA . ILE A 1 378 ? -45.675 -5.995 26.166 1.00 50.50 378 ILE A CA 1
ATOM 3043 C C . ILE A 1 378 ? -44.176 -5.669 26.100 1.00 50.50 378 ILE A C 1
ATOM 3045 O O . ILE A 1 378 ? -43.366 -6.407 26.679 1.00 50.50 378 ILE A O 1
ATOM 3049 N N . ALA A 1 379 ? -43.814 -4.557 25.462 1.00 48.00 379 ALA A N 1
ATOM 3050 C CA . ALA A 1 379 ? -42.444 -4.089 25.279 1.00 48.00 379 ALA A CA 1
ATOM 3051 C C . ALA A 1 379 ? -41.736 -3.653 26.589 1.00 48.00 379 ALA A C 1
ATOM 3053 O O . ALA A 1 379 ? -42.320 -3.548 27.680 1.00 48.00 379 ALA A O 1
ATOM 3054 N N . SER A 1 380 ? -40.420 -3.444 26.506 1.00 53.44 380 SER A N 1
ATOM 3055 C CA . SER A 1 380 ? -39.615 -2.780 27.540 1.00 53.44 380 SER A CA 1
ATOM 3056 C C . SER A 1 380 ? -39.706 -1.254 27.454 1.00 53.44 380 SER A C 1
ATOM 3058 O O . SER A 1 380 ? -40.144 -0.709 26.455 1.00 53.44 380 SER A O 1
ATOM 3060 N N . THR A 1 381 ? -39.334 -0.560 28.536 1.00 50.59 381 THR A N 1
ATOM 3061 C CA . THR A 1 381 ? -39.372 0.915 28.617 1.00 50.59 381 THR A CA 1
ATOM 3062 C C . THR A 1 381 ? -37.964 1.511 28.485 1.00 50.59 381 THR A C 1
ATOM 3064 O O . THR A 1 381 ? -37.073 0.948 29.129 1.00 50.59 381 THR A O 1
ATOM 3067 N N . PRO A 1 382 ? -37.755 2.646 27.784 1.00 47.03 382 PRO A N 1
ATOM 3068 C CA . PRO A 1 382 ? -38.751 3.469 27.074 1.00 47.03 382 PRO A CA 1
ATOM 3069 C C . PRO A 1 382 ? -39.320 2.755 25.843 1.00 47.03 382 PRO A C 1
ATOM 3071 O O . PRO A 1 382 ? -38.580 2.111 25.109 1.00 47.03 382 PRO A O 1
ATOM 3074 N N . THR A 1 383 ? -40.642 2.808 25.675 1.00 49.34 383 THR A N 1
ATOM 3075 C CA . THR A 1 383 ? -41.381 1.950 24.732 1.00 49.34 383 THR A CA 1
ATOM 3076 C C . THR A 1 383 ? -40.998 2.225 23.279 1.00 49.34 383 THR A C 1
ATOM 3078 O O . THR A 1 383 ? -40.975 1.297 22.473 1.00 49.34 383 THR A O 1
ATOM 3081 N N . GLU A 1 384 ? -40.621 3.472 22.980 1.00 53.78 384 GLU A N 1
ATOM 3082 C CA . GLU A 1 384 ? -40.154 3.934 21.668 1.00 53.78 384 GLU A CA 1
ATOM 3083 C C . GLU A 1 384 ? -39.008 3.081 21.094 1.00 53.78 384 GLU A C 1
ATOM 3085 O O . GLU A 1 384 ? -38.956 2.849 19.892 1.00 53.78 384 GLU A O 1
ATOM 3090 N N . ASN A 1 385 ? -38.124 2.553 21.948 1.00 44.47 385 ASN A N 1
ATOM 3091 C CA . ASN A 1 385 ? -36.936 1.791 21.541 1.00 44.47 385 ASN A CA 1
ATOM 3092 C C . ASN A 1 385 ? -37.191 0.273 21.420 1.00 44.47 385 ASN A C 1
ATOM 3094 O O . ASN A 1 385 ? -36.256 -0.490 21.177 1.00 44.47 385 ASN A O 1
ATOM 3098 N N . TYR A 1 386 ? -38.420 -0.192 21.672 1.00 51.31 386 TYR A N 1
ATOM 3099 C CA . TYR A 1 386 ? -38.750 -1.622 21.756 1.00 51.31 386 TYR A CA 1
ATOM 3100 C C . TYR A 1 386 ? -40.088 -1.987 21.097 1.00 51.31 386 TYR A C 1
ATOM 3102 O O . TYR A 1 386 ? -40.569 -3.104 21.307 1.00 51.31 386 TYR A O 1
ATOM 3110 N N . MET A 1 387 ? -40.705 -1.081 20.333 1.00 57.66 387 MET A N 1
ATOM 3111 C CA . MET A 1 387 ? -42.006 -1.290 19.697 1.00 57.66 387 MET A CA 1
ATOM 3112 C C . MET A 1 387 ? -41.952 -0.977 18.197 1.00 57.66 387 MET A C 1
ATOM 3114 O O . MET A 1 387 ? -41.548 0.113 17.807 1.00 57.66 387 MET A O 1
ATOM 3118 N N . PHE A 1 388 ? -42.388 -1.920 17.357 1.00 57.09 388 PHE A N 1
ATOM 3119 C CA . PHE A 1 388 ? -42.328 -1.801 15.895 1.00 57.09 388 PHE A CA 1
ATOM 3120 C C . PHE A 1 388 ? -43.683 -2.091 15.249 1.00 57.09 388 PHE A C 1
ATOM 3122 O O . PHE A 1 388 ? -44.415 -2.976 15.696 1.00 57.09 388 PHE A O 1
ATOM 3129 N N . ASN A 1 389 ? -44.001 -1.365 14.175 1.00 54.94 389 ASN A N 1
ATOM 3130 C CA . ASN A 1 389 ? -45.243 -1.497 13.416 1.00 54.94 389 ASN A CA 1
ATOM 3131 C C . ASN A 1 389 ? -44.943 -2.010 11.999 1.00 54.94 389 ASN A C 1
ATOM 3133 O O . ASN A 1 389 ? -44.227 -1.355 11.243 1.00 54.94 389 ASN A O 1
ATOM 3137 N N . VAL A 1 390 ? -45.471 -3.183 11.649 1.00 53.09 390 VAL A N 1
ATOM 3138 C CA . VAL A 1 390 ? -45.156 -3.908 10.413 1.00 53.09 390 VAL A CA 1
ATOM 3139 C C . VAL A 1 390 ? -46.344 -3.859 9.460 1.00 53.09 390 VAL A C 1
ATOM 3141 O O . VAL A 1 390 ? -47.334 -4.573 9.630 1.00 53.09 390 VAL A O 1
ATOM 3144 N N . SER A 1 391 ? -46.208 -3.020 8.433 1.00 51.41 391 SER A N 1
ATOM 3145 C CA . SER A 1 391 ? -47.155 -2.882 7.317 1.00 51.41 391 SER A CA 1
ATOM 3146 C C . SER A 1 391 ? -46.493 -2.900 5.932 1.00 51.41 391 SER A C 1
ATOM 3148 O O . SER A 1 391 ? -47.184 -2.746 4.930 1.00 51.41 391 SER A O 1
ATOM 3150 N N . SER A 1 392 ? -45.170 -3.074 5.853 1.00 40.84 392 SER A N 1
ATOM 3151 C CA . SER A 1 392 ? -44.418 -3.235 4.602 1.00 40.84 392 SER A CA 1
ATOM 3152 C C . SER A 1 392 ? -43.094 -3.969 4.837 1.00 40.84 392 SER A C 1
ATOM 3154 O O . SER A 1 392 ? -42.628 -4.091 5.971 1.00 40.84 392 SER A O 1
ATOM 3156 N N . GLU A 1 393 ? -42.465 -4.430 3.758 1.00 41.28 393 GLU A N 1
ATOM 3157 C CA . GLU A 1 393 ? -41.166 -5.116 3.780 1.00 41.28 393 GLU A CA 1
ATOM 3158 C C . GLU A 1 393 ? -40.028 -4.210 4.299 1.00 41.28 393 GLU A C 1
ATOM 3160 O O . GLU A 1 393 ? -39.166 -4.669 5.046 1.00 41.28 393 GLU A O 1
ATOM 3165 N N . GLN A 1 394 ? -40.102 -2.891 4.063 1.00 41.41 394 GLN A N 1
ATOM 3166 C CA . GLN A 1 394 ? -39.227 -1.899 4.711 1.00 41.41 394 GLN A CA 1
ATOM 3167 C C . GLN A 1 394 ? -39.251 -1.979 6.249 1.00 41.41 394 GLN A C 1
ATOM 3169 O O . GLN A 1 394 ? -38.229 -1.744 6.890 1.00 41.41 394 GLN A O 1
ATOM 3174 N N . ALA A 1 395 ? -40.386 -2.326 6.865 1.00 41.06 395 ALA A N 1
ATOM 3175 C CA . ALA A 1 395 ? -40.463 -2.467 8.319 1.00 41.06 395 ALA A CA 1
ATOM 3176 C C . ALA A 1 395 ? -39.755 -3.738 8.824 1.00 41.06 395 ALA A C 1
ATOM 3178 O O . ALA A 1 395 ? -39.261 -3.743 9.949 1.00 41.06 395 ALA A O 1
ATOM 3179 N N . LEU A 1 396 ? -39.643 -4.787 8.000 1.00 42.03 396 LEU A N 1
ATOM 3180 C CA . LEU A 1 396 ? -38.801 -5.952 8.301 1.00 42.03 396 LEU A CA 1
ATOM 3181 C C . LEU A 1 396 ? -37.311 -5.614 8.172 1.00 42.03 396 LEU A C 1
ATOM 3183 O O . LEU A 1 396 ? -36.528 -6.066 9.002 1.00 42.03 396 LEU A O 1
ATOM 3187 N N . ILE A 1 397 ? -36.933 -4.760 7.214 1.00 40.78 397 ILE A N 1
ATOM 3188 C CA . ILE A 1 397 ? -35.568 -4.216 7.115 1.00 40.78 397 ILE A CA 1
ATOM 3189 C C . ILE A 1 397 ? -35.237 -3.375 8.357 1.00 40.78 397 ILE A C 1
ATOM 3191 O O . ILE A 1 397 ? -34.186 -3.580 8.952 1.00 40.78 397 ILE A O 1
ATOM 3195 N N . ASN A 1 398 ? -36.149 -2.520 8.834 1.00 40.78 398 ASN A N 1
ATOM 3196 C CA . ASN A 1 398 ? -35.945 -1.781 10.087 1.00 40.78 398 ASN A CA 1
ATOM 3197 C C . ASN A 1 398 ? -35.952 -2.687 11.334 1.00 40.78 398 ASN A C 1
ATOM 3199 O O . ASN A 1 398 ? -35.243 -2.396 12.288 1.00 40.78 398 ASN A O 1
ATOM 3203 N N . ILE A 1 399 ? -36.699 -3.798 11.351 1.00 43.62 399 ILE A N 1
ATOM 3204 C CA . ILE A 1 399 ? -36.630 -4.782 12.449 1.00 43.62 399 ILE A CA 1
ATOM 3205 C C . ILE A 1 399 ? -35.303 -5.547 12.426 1.00 43.62 399 ILE A C 1
ATOM 3207 O O . ILE A 1 399 ? -34.730 -5.777 13.488 1.00 43.62 399 ILE A O 1
ATOM 3211 N N . ALA A 1 400 ? -34.777 -5.897 11.250 1.00 41.09 400 ALA A N 1
ATOM 3212 C CA . ALA A 1 400 ? -33.417 -6.415 11.116 1.00 41.09 400 ALA A CA 1
ATOM 3213 C C . ALA A 1 400 ? -32.378 -5.358 11.538 1.00 41.09 400 ALA A C 1
ATOM 3215 O O . ALA A 1 400 ? -31.424 -5.698 12.231 1.00 41.09 400 ALA A O 1
ATOM 3216 N N . GLY A 1 401 ? -32.624 -4.086 11.210 1.00 39.59 401 GLY A N 1
ATOM 3217 C CA . GLY A 1 401 ? -31.851 -2.921 11.637 1.00 39.59 401 GLY A CA 1
ATOM 3218 C C . GLY A 1 401 ? -31.795 -2.766 13.155 1.00 39.59 401 GLY A C 1
ATOM 3219 O O . GLY A 1 401 ? -30.706 -2.763 13.699 1.00 39.59 401 GLY A O 1
ATOM 3220 N N . THR A 1 402 ? -32.927 -2.752 13.866 1.00 40.41 402 THR A N 1
ATOM 3221 C CA . THR A 1 402 ? -32.955 -2.541 15.332 1.00 40.41 402 THR A CA 1
ATOM 3222 C C . THR A 1 402 ? -32.823 -3.819 16.168 1.00 40.41 402 THR A C 1
ATOM 3224 O O . THR A 1 402 ? -32.588 -3.768 17.378 1.00 40.41 402 THR A O 1
ATOM 3227 N N . LEU A 1 403 ? -32.849 -4.991 15.529 1.00 41.56 403 LEU A N 1
ATOM 3228 C CA . LEU A 1 403 ? -32.124 -6.152 16.044 1.00 41.56 403 LEU A CA 1
ATOM 3229 C C . LEU A 1 403 ? -30.607 -5.932 15.893 1.00 41.56 403 LEU A C 1
ATOM 3231 O O . LEU A 1 403 ? -29.891 -6.145 16.867 1.00 41.56 403 LEU A O 1
ATOM 3235 N N . GLY A 1 404 ? -30.137 -5.417 14.751 1.00 40.16 404 GLY A N 1
ATOM 3236 C CA . GLY A 1 404 ? -28.767 -4.934 14.504 1.00 40.16 404 GLY A CA 1
ATOM 3237 C C . GLY A 1 404 ? -28.277 -3.874 15.501 1.00 40.16 404 GLY A C 1
ATOM 3238 O O . GLY A 1 404 ? -27.190 -4.019 16.040 1.00 40.16 404 GLY A O 1
ATOM 3239 N N . ASP A 1 405 ? -29.115 -2.930 15.930 1.00 41.03 405 ASP A N 1
ATOM 3240 C CA . ASP A 1 405 ? -28.789 -1.943 16.980 1.00 41.03 405 ASP A CA 1
ATOM 3241 C C . ASP A 1 405 ? -28.492 -2.606 18.357 1.00 41.03 405 ASP A C 1
ATOM 3243 O O . ASP A 1 405 ? -28.058 -1.972 19.321 1.00 41.03 405 ASP A O 1
ATOM 3247 N N . ARG A 1 406 ? -28.685 -3.930 18.479 1.00 41.47 406 ARG A N 1
ATOM 3248 C CA . ARG A 1 406 ? -28.175 -4.786 19.572 1.00 41.47 406 ARG A CA 1
ATOM 3249 C C . ARG A 1 406 ? -27.349 -5.993 19.094 1.00 41.47 406 ARG A C 1
ATOM 3251 O O . ARG A 1 406 ? -26.890 -6.772 19.928 1.00 41.47 406 ARG A O 1
ATOM 3258 N N . ILE A 1 407 ? -27.151 -6.135 17.788 1.00 47.75 407 ILE A N 1
ATOM 3259 C CA . ILE A 1 407 ? -26.369 -7.148 17.069 1.00 47.75 407 ILE A CA 1
ATOM 3260 C C . ILE A 1 407 ? -25.419 -6.378 16.127 1.00 47.75 407 ILE A C 1
ATOM 3262 O O . ILE A 1 407 ? -25.476 -6.480 14.904 1.00 47.75 407 ILE A O 1
ATOM 3266 N N . PHE A 1 408 ? -24.534 -5.622 16.783 1.00 44.34 408 PHE A N 1
ATOM 3267 C CA . PHE A 1 408 ? -23.420 -4.833 16.251 1.00 44.34 408 PHE A CA 1
ATOM 3268 C C . PHE A 1 408 ? -23.706 -3.481 15.577 1.00 44.34 408 PHE A C 1
ATOM 3270 O O . PHE A 1 408 ? -24.691 -3.268 14.885 1.00 44.34 408 PHE A O 1
ATOM 3277 N N . ASN A 1 409 ? -22.754 -2.562 15.749 1.00 47.28 409 ASN A N 1
ATOM 3278 C CA . ASN A 1 409 ? -22.792 -1.211 15.203 1.00 47.28 409 ASN A CA 1
ATOM 3279 C C . ASN A 1 409 ? -22.617 -1.179 13.669 1.00 47.28 409 ASN A C 1
ATOM 3281 O O . ASN A 1 409 ? -21.501 -1.055 13.157 1.00 47.28 409 ASN A O 1
ATOM 3285 N N . ILE A 1 410 ? -23.729 -1.281 12.943 1.00 51.28 410 ILE A N 1
ATOM 3286 C CA . ILE A 1 410 ? -23.796 -1.074 11.495 1.00 51.28 410 ILE A CA 1
ATOM 3287 C C . ILE A 1 410 ? -23.672 0.436 11.207 1.00 51.28 410 ILE A C 1
ATOM 3289 O O . ILE A 1 410 ? -24.339 1.258 11.834 1.00 51.28 410 ILE A O 1
ATOM 3293 N N . GLU A 1 411 ? -22.784 0.801 10.276 1.00 50.41 411 GLU A N 1
ATOM 3294 C CA . GLU A 1 411 ? -22.522 2.184 9.819 1.00 50.41 411 GLU A CA 1
ATOM 3295 C C . GLU A 1 411 ? -22.037 3.196 10.886 1.00 50.41 411 GLU A C 1
ATOM 3297 O O . GLU A 1 411 ? -21.937 4.391 10.609 1.00 50.41 411 GLU A O 1
ATOM 3302 N N . GLY A 1 412 ? -21.632 2.743 12.078 1.00 47.38 412 GLY A N 1
ATOM 3303 C CA . GLY A 1 412 ? -20.952 3.590 13.071 1.00 47.38 412 GLY A CA 1
ATOM 3304 C C . GLY A 1 412 ? -21.880 4.495 13.892 1.00 47.38 412 GLY A C 1
ATOM 3305 O O . GLY A 1 412 ? -21.422 5.460 14.506 1.00 47.38 412 GLY A O 1
ATOM 3306 N N . THR A 1 413 ? -23.179 4.195 13.931 1.00 45.69 413 THR A N 1
ATOM 3307 C CA . THR A 1 413 ? -24.150 4.909 14.771 1.00 45.69 413 THR A CA 1
ATOM 3308 C C . THR A 1 413 ? -23.839 4.747 16.268 1.00 45.69 413 THR A C 1
ATOM 3310 O O . THR A 1 413 ? -23.288 3.748 16.723 1.00 45.69 413 THR A O 1
ATOM 3313 N N . SER A 1 414 ? -24.182 5.734 17.097 1.00 46.62 414 SER A N 1
ATOM 3314 C CA . SER A 1 414 ? -23.815 5.738 18.525 1.00 46.62 414 SER A CA 1
ATOM 3315 C C . SER A 1 414 ? -24.735 4.898 19.432 1.00 46.62 414 SER A C 1
ATOM 3317 O O . SER A 1 414 ? -24.752 5.104 20.647 1.00 46.62 414 SER A O 1
ATOM 3319 N N . GLN A 1 415 ? -25.511 3.960 18.872 1.00 41.81 415 GLN A N 1
ATOM 3320 C CA . GLN A 1 415 ? -26.519 3.167 19.595 1.00 41.81 415 GLN A CA 1
ATOM 3321 C C . GLN A 1 415 ? -26.404 1.654 19.330 1.00 41.81 415 GLN A C 1
ATOM 3323 O O . GLN A 1 415 ? -27.384 1.002 18.996 1.00 41.81 415 GLN A O 1
ATOM 3328 N N . GLY A 1 416 ? -25.216 1.081 19.545 1.00 50.12 416 GLY A N 1
ATOM 3329 C CA . GLY A 1 416 ? -24.989 -0.369 19.487 1.00 50.12 416 GLY A CA 1
ATOM 3330 C C . GLY A 1 416 ? -23.742 -0.810 20.261 1.00 50.12 416 GLY A C 1
ATOM 3331 O O . GLY A 1 416 ? -23.039 0.014 20.847 1.00 50.12 416 GLY A O 1
ATOM 3332 N N . GLN A 1 417 ? -23.448 -2.114 20.269 1.00 50.78 417 GLN A N 1
ATOM 3333 C CA . GLN A 1 417 ? -22.118 -2.614 20.656 1.00 50.78 417 GLN A CA 1
ATOM 3334 C C . GLN A 1 417 ? -21.203 -2.636 19.425 1.00 50.78 417 GLN A C 1
ATOM 3336 O O . GLN A 1 417 ? -21.629 -3.046 18.349 1.00 50.78 417 GLN A O 1
ATOM 3341 N N . GLU A 1 418 ? -19.943 -2.227 19.557 1.00 62.88 418 GLU A N 1
ATOM 3342 C CA . GLU A 1 418 ? -18.957 -2.388 18.478 1.00 62.88 418 GLU A CA 1
ATOM 3343 C C . GLU A 1 418 ? -18.663 -3.877 18.228 1.00 62.88 418 GLU A C 1
ATOM 3345 O O . GLU A 1 418 ? -18.427 -4.619 19.187 1.00 62.88 418 GLU A O 1
ATOM 3350 N N . PHE A 1 419 ? -18.608 -4.303 16.958 1.00 71.75 419 PHE A N 1
ATOM 3351 C CA . PHE A 1 419 ? -18.061 -5.612 16.570 1.00 71.75 419 PHE A CA 1
ATOM 3352 C C . PHE A 1 419 ? -16.682 -5.817 17.213 1.00 71.75 419 PHE A C 1
ATOM 3354 O O . PHE A 1 419 ? -15.833 -4.935 17.109 1.00 71.75 419 PHE A O 1
ATOM 3361 N N . GLN A 1 420 ? -16.420 -6.971 17.827 1.00 84.81 420 GLN A N 1
ATOM 3362 C CA . GLN A 1 420 ? -15.124 -7.279 18.439 1.00 84.81 420 GLN A CA 1
ATOM 3363 C C . GLN A 1 420 ? -14.313 -8.238 17.567 1.00 84.81 420 GLN A C 1
ATOM 3365 O O . GLN A 1 420 ? -13.249 -7.879 17.073 1.00 84.81 420 GLN A O 1
ATOM 3370 N N . LEU A 1 421 ? -14.820 -9.452 17.349 1.00 87.75 421 LEU A N 1
ATOM 3371 C CA . LEU A 1 421 ? -14.160 -10.502 16.557 1.00 87.75 421 LEU A CA 1
ATOM 3372 C C . LEU A 1 421 ? -15.145 -11.302 15.687 1.00 87.75 421 LEU A C 1
ATOM 3374 O O . LEU A 1 421 ? -14.747 -12.224 14.980 1.00 87.75 421 LEU A O 1
ATOM 3378 N N . GLU A 1 422 ? -16.425 -10.956 15.699 1.00 86.31 422 GLU A N 1
ATOM 3379 C CA . GLU A 1 422 ? -17.502 -11.715 15.063 1.00 86.31 422 GLU A CA 1
ATOM 3380 C C . GLU A 1 422 ? -17.486 -11.563 13.536 1.00 86.31 422 GLU A C 1
ATOM 3382 O O . GLU A 1 422 ? -17.767 -12.519 12.820 1.00 86.31 422 GLU A O 1
ATOM 3387 N N . MET A 1 423 ? -17.033 -10.405 13.044 1.00 88.19 423 MET A N 1
ATOM 3388 C CA . MET A 1 423 ? -16.714 -10.162 11.631 1.00 88.19 423 MET A CA 1
ATOM 3389 C C . MET A 1 423 ? -15.210 -10.273 11.337 1.00 88.19 423 MET A C 1
ATOM 3391 O O . MET A 1 423 ? -14.771 -9.842 10.281 1.00 88.19 423 MET A O 1
ATOM 3395 N N . SER A 1 424 ? -14.398 -10.836 12.244 1.00 90.62 424 SER A N 1
ATOM 3396 C CA . SER A 1 424 ? -12.923 -10.762 12.182 1.00 90.62 424 SER A CA 1
ATOM 3397 C C . SER A 1 424 ? -12.294 -11.196 10.856 1.00 90.62 424 SER A C 1
ATOM 3399 O O . SER A 1 424 ? -11.292 -10.607 10.461 1.00 90.62 424 SER A O 1
ATOM 3401 N N . GLN A 1 425 ? -12.859 -12.201 10.176 1.00 95.19 425 GLN A N 1
ATOM 3402 C CA . GLN A 1 425 ? -12.300 -12.785 8.948 1.00 95.19 425 GLN A CA 1
ATOM 3403 C C . GLN A 1 425 ? -10.822 -13.200 9.121 1.00 95.19 425 GLN A C 1
ATOM 3405 O O . GLN A 1 425 ? -9.987 -12.924 8.264 1.00 95.19 425 GLN A O 1
ATOM 3410 N N . VAL A 1 426 ? -10.485 -13.847 10.249 1.00 95.88 426 VAL A N 1
ATOM 3411 C CA . VAL A 1 426 ? -9.122 -14.345 10.518 1.00 95.88 426 VAL A CA 1
ATOM 3412 C C . VAL A 1 426 ? -8.659 -15.258 9.379 1.00 95.88 426 VAL A C 1
ATOM 3414 O O . VAL A 1 426 ? -9.328 -16.238 9.058 1.00 95.88 426 VAL A O 1
ATOM 3417 N N . GLY A 1 427 ? -7.504 -14.942 8.794 1.00 95.12 427 GLY A N 1
ATOM 3418 C CA . GLY A 1 427 ? -6.980 -15.617 7.605 1.00 95.12 427 GLY A CA 1
ATOM 3419 C C . GLY A 1 427 ? -7.339 -14.928 6.285 1.00 95.12 427 GLY A C 1
ATOM 3420 O O . GLY A 1 427 ? -7.078 -15.500 5.232 1.00 95.12 427 GLY A O 1
ATOM 3421 N N . PHE A 1 428 ? -7.891 -13.705 6.317 1.00 97.50 428 PHE A N 1
ATOM 3422 C CA . PHE A 1 428 ? -8.062 -12.858 5.125 1.00 97.50 428 PHE A CA 1
ATOM 3423 C C . PHE A 1 428 ? -6.738 -12.671 4.364 1.00 97.50 428 PHE A C 1
ATOM 3425 O O . PHE A 1 428 ? -6.700 -12.707 3.137 1.00 97.50 428 PHE A O 1
ATOM 3432 N N . SER A 1 429 ? -5.644 -12.534 5.115 1.00 97.81 429 SER A N 1
ATOM 3433 C CA . SER A 1 429 ? -4.277 -12.735 4.639 1.00 97.81 429 SER A CA 1
ATOM 3434 C C . SER A 1 429 ? -3.531 -13.673 5.590 1.00 97.81 429 SER A C 1
ATOM 3436 O O . SER A 1 429 ? -3.920 -13.822 6.754 1.00 97.81 429 SER A O 1
ATOM 3438 N N . ALA A 1 430 ? -2.474 -14.320 5.103 1.00 96.88 430 ALA A N 1
ATOM 3439 C CA . ALA A 1 430 ? -1.653 -15.238 5.884 1.00 96.88 430 ALA A CA 1
ATOM 3440 C C . ALA A 1 430 ? -0.183 -15.160 5.452 1.00 96.88 430 ALA A C 1
ATOM 3442 O O . ALA A 1 430 ? 0.102 -15.054 4.261 1.00 96.88 430 ALA A O 1
ATOM 3443 N N . HIS A 1 431 ? 0.738 -15.248 6.413 1.00 95.94 431 HIS A N 1
ATOM 3444 C CA . HIS A 1 431 ? 2.186 -15.311 6.182 1.00 95.94 431 HIS A CA 1
ATOM 3445 C C . HIS A 1 431 ? 2.860 -16.205 7.227 1.00 95.94 431 HIS A C 1
ATOM 3447 O O . HIS A 1 431 ? 2.408 -16.280 8.367 1.00 95.94 431 HIS A O 1
ATOM 3453 N N . GLN A 1 432 ? 3.956 -16.861 6.856 1.00 93.94 432 GLN A N 1
ATOM 3454 C CA . GLN A 1 432 ? 4.790 -17.664 7.751 1.00 93.94 432 GLN A CA 1
ATOM 3455 C C . GLN A 1 432 ? 6.147 -16.970 7.891 1.00 93.94 432 GLN A C 1
ATOM 3457 O O . GLN A 1 432 ? 6.803 -16.730 6.881 1.00 93.94 432 GLN A O 1
ATOM 3462 N N . THR A 1 433 ? 6.579 -16.680 9.123 1.00 91.81 433 THR A N 1
ATOM 3463 C CA . THR A 1 433 ? 7.919 -16.125 9.396 1.00 91.81 433 THR A CA 1
ATOM 3464 C C . THR A 1 433 ? 9.042 -16.959 8.784 1.00 91.81 433 THR A C 1
ATOM 3466 O O . THR A 1 433 ? 8.930 -18.183 8.659 1.00 91.81 433 THR A O 1
ATOM 3469 N N . ASN A 1 434 ? 10.173 -16.318 8.483 1.00 84.50 434 ASN A N 1
ATOM 3470 C CA . ASN A 1 434 ? 11.347 -16.997 7.924 1.00 84.50 434 ASN A CA 1
ATOM 3471 C C . ASN A 1 434 ? 11.878 -18.076 8.888 1.00 84.50 434 ASN A C 1
ATOM 3473 O O . ASN A 1 434 ? 12.320 -19.142 8.457 1.00 84.50 434 ASN A O 1
ATOM 3477 N N . LYS A 1 435 ? 11.746 -17.840 10.200 1.00 84.88 435 LYS A N 1
ATOM 3478 C CA . LYS A 1 435 ? 12.075 -18.789 11.281 1.00 84.88 435 LYS A CA 1
ATOM 3479 C C . LYS A 1 435 ? 11.064 -19.931 11.463 1.00 84.88 435 LYS A C 1
ATOM 3481 O O . LYS A 1 435 ? 11.343 -20.863 12.214 1.00 84.88 435 LYS A O 1
ATOM 3486 N N . LYS A 1 436 ? 9.916 -19.890 10.774 1.00 86.06 436 LYS A N 1
ATOM 3487 C CA . LYS A 1 436 ? 8.813 -20.875 10.832 1.00 86.06 436 LYS A CA 1
ATOM 3488 C C . LYS A 1 436 ? 8.210 -21.086 12.233 1.00 86.06 436 LYS A C 1
ATOM 3490 O O . LYS A 1 436 ? 7.594 -22.112 12.510 1.00 86.06 436 LYS A O 1
ATOM 3495 N N . ASP A 1 437 ? 8.366 -20.097 13.107 1.00 88.62 437 ASP A N 1
ATOM 3496 C CA . ASP A 1 437 ? 7.924 -20.077 14.505 1.00 88.62 437 ASP A CA 1
ATOM 3497 C C . ASP A 1 437 ? 6.559 -19.393 14.710 1.00 88.62 437 ASP A C 1
ATOM 3499 O O . ASP A 1 437 ? 5.819 -19.752 15.632 1.00 88.62 437 ASP A O 1
ATOM 3503 N N . VAL A 1 438 ? 6.192 -18.449 13.834 1.00 93.19 438 VAL A N 1
ATOM 3504 C CA . VAL A 1 438 ? 4.936 -17.689 13.891 1.00 93.19 438 VAL A CA 1
ATOM 3505 C C . VAL A 1 438 ? 4.239 -17.691 12.531 1.00 93.19 438 VAL A C 1
ATOM 3507 O O . VAL A 1 438 ? 4.787 -17.237 11.526 1.00 93.19 438 VAL A O 1
ATOM 3510 N N . ILE A 1 439 ? 2.988 -18.152 12.508 1.00 95.62 439 ILE A N 1
ATOM 3511 C CA . ILE A 1 439 ? 2.068 -17.884 11.397 1.00 95.62 439 ILE A CA 1
ATOM 3512 C C . ILE A 1 439 ? 1.302 -16.604 11.734 1.00 95.62 439 ILE A C 1
ATOM 3514 O O . ILE A 1 439 ? 0.593 -16.542 12.739 1.00 95.62 439 ILE A O 1
ATOM 3518 N N . MET A 1 440 ? 1.436 -15.582 10.897 1.00 96.81 440 MET A N 1
ATOM 3519 C CA . MET A 1 440 ? 0.624 -14.370 10.951 1.00 96.81 440 MET A CA 1
ATOM 3520 C C . MET A 1 440 ? -0.668 -14.601 10.169 1.00 96.81 440 MET A C 1
ATOM 3522 O O . MET A 1 440 ? -0.614 -15.015 9.013 1.00 96.81 440 MET A O 1
ATOM 3526 N N . LEU A 1 441 ? -1.818 -14.285 10.761 1.00 97.56 441 LEU A N 1
ATOM 3527 C CA . LEU A 1 441 ? -3.120 -14.294 10.092 1.00 97.56 441 LEU A CA 1
ATOM 3528 C C . LEU A 1 441 ? -3.771 -12.916 10.240 1.00 97.56 441 LEU A C 1
ATOM 3530 O O . LEU A 1 441 ? -3.998 -12.441 11.353 1.00 97.56 441 LEU A O 1
ATOM 3534 N N . GLY A 1 442 ? -4.077 -12.269 9.121 1.00 97.44 442 GLY A N 1
ATOM 3535 C CA . GLY A 1 442 ? -4.800 -11.001 9.092 1.00 97.44 442 GLY A CA 1
ATOM 3536 C C . GLY A 1 442 ? -6.271 -11.170 9.475 1.00 97.44 442 GLY A C 1
ATOM 3537 O O . GLY A 1 442 ? -6.900 -12.155 9.087 1.00 97.44 442 GLY A O 1
ATOM 3538 N N . ALA A 1 443 ? -6.816 -10.219 10.236 1.00 96.62 443 ALA A N 1
ATOM 3539 C CA . ALA A 1 443 ? -8.183 -10.244 10.756 1.00 96.62 443 ALA A CA 1
ATOM 3540 C C . ALA A 1 443 ? -8.873 -8.882 10.535 1.00 96.62 443 ALA A C 1
ATOM 3542 O O . ALA A 1 443 ? -9.122 -8.119 11.472 1.00 96.62 443 ALA A O 1
ATOM 3543 N N . VAL A 1 444 ? -9.146 -8.571 9.264 1.00 95.81 444 VAL A N 1
ATOM 3544 C CA . VAL A 1 444 ? -9.563 -7.240 8.779 1.00 95.81 444 VAL A CA 1
ATOM 3545 C C . VAL A 1 444 ? -10.847 -6.687 9.393 1.00 95.81 444 VAL A C 1
ATOM 3547 O O . VAL A 1 444 ? -10.960 -5.474 9.545 1.00 95.81 444 VAL A O 1
ATOM 3550 N N . GLY A 1 445 ? -11.814 -7.539 9.738 1.00 91.81 445 GLY A N 1
ATOM 3551 C CA . GLY A 1 445 ? -13.106 -7.108 10.284 1.00 91.81 445 GLY A CA 1
ATOM 3552 C C . GLY A 1 445 ? -13.168 -7.089 11.812 1.00 91.81 445 GLY A C 1
ATOM 3553 O O . GLY A 1 445 ? -14.243 -6.910 12.384 1.00 91.81 445 GLY A O 1
ATOM 3554 N N . ALA A 1 446 ? -12.034 -7.286 12.491 1.00 91.69 446 ALA A N 1
ATOM 3555 C CA . ALA A 1 446 ? -11.949 -7.155 13.940 1.00 91.69 446 ALA A CA 1
ATOM 3556 C C . ALA A 1 446 ? -12.157 -5.697 14.381 1.00 91.69 446 ALA A C 1
ATOM 3558 O O . ALA A 1 446 ? -11.826 -4.763 13.648 1.00 91.69 446 ALA A O 1
ATOM 3559 N N . TYR A 1 447 ? -12.683 -5.518 15.593 1.00 89.75 447 TYR A N 1
ATOM 3560 C CA . TYR A 1 447 ? -12.869 -4.223 16.256 1.00 89.75 447 TYR A CA 1
ATOM 3561 C C . TYR A 1 447 ? -13.574 -3.180 15.373 1.00 89.75 447 TYR A C 1
ATOM 3563 O O . TYR A 1 447 ? -13.091 -2.065 15.198 1.00 89.75 447 TYR A O 1
ATOM 3571 N N . GLY A 1 448 ? -14.694 -3.583 14.763 1.00 83.25 448 GLY A N 1
ATOM 3572 C CA . GLY A 1 448 ? -15.461 -2.752 13.834 1.00 83.25 448 GLY A CA 1
ATOM 3573 C C . GLY A 1 448 ? -14.678 -2.391 12.576 1.00 83.25 448 GLY A C 1
ATOM 3574 O O . GLY A 1 448 ? -14.613 -1.226 12.230 1.00 83.25 448 GLY A O 1
ATOM 3575 N N . TRP A 1 449 ? -14.046 -3.358 11.906 1.00 89.19 449 TRP A N 1
ATOM 3576 C CA . TRP A 1 449 ? -13.220 -3.128 10.705 1.00 89.19 449 TRP A CA 1
ATOM 3577 C C . TRP A 1 449 ? -12.011 -2.189 10.868 1.00 89.19 449 TRP A C 1
ATOM 3579 O O . TRP A 1 449 ? -11.349 -1.888 9.872 1.00 89.19 449 TRP A O 1
ATOM 3589 N N . SER A 1 450 ? -11.631 -1.782 12.085 1.00 89.81 450 SER A N 1
ATOM 3590 C CA . SER A 1 450 ? -10.270 -1.275 12.323 1.00 89.81 450 SER A CA 1
ATOM 3591 C C . SER A 1 450 ? -9.223 -2.354 12.016 1.00 89.81 450 SER A C 1
ATOM 3593 O O . SER A 1 450 ? -8.178 -2.042 11.448 1.00 89.81 450 SER A O 1
ATOM 3595 N N . GLY A 1 451 ? -9.548 -3.622 12.292 1.00 93.31 451 GLY A N 1
ATOM 3596 C CA . GLY A 1 451 ? -8.733 -4.797 11.991 1.00 93.31 451 GLY A CA 1
ATOM 3597 C C . GLY A 1 451 ? -7.685 -5.123 13.060 1.00 93.31 451 GLY A C 1
ATOM 3598 O O . GLY A 1 451 ? -7.402 -4.329 13.956 1.00 93.31 451 GLY A O 1
ATOM 3599 N N . THR A 1 452 ? -7.111 -6.323 12.983 1.00 95.12 452 THR A N 1
ATOM 3600 C CA . THR A 1 452 ? -5.990 -6.764 13.831 1.00 95.12 452 THR A CA 1
ATOM 3601 C C . THR A 1 452 ? -5.189 -7.874 13.139 1.00 95.12 452 THR A C 1
ATOM 3603 O O . THR A 1 452 ? -5.524 -8.319 12.038 1.00 95.12 452 THR A O 1
ATOM 3606 N N . VAL A 1 453 ? -4.128 -8.347 13.792 1.00 96.31 453 VAL A N 1
ATOM 3607 C CA . VAL A 1 453 ? -3.356 -9.524 13.373 1.00 96.31 453 VAL A CA 1
ATOM 3608 C C . VAL A 1 453 ? -3.402 -10.578 14.477 1.00 96.31 453 VAL A C 1
ATOM 3610 O O . VAL A 1 453 ? -3.344 -10.260 15.665 1.00 96.31 453 VAL A O 1
ATOM 3613 N N . VAL A 1 454 ? -3.499 -11.842 14.077 1.00 95.69 454 VAL A N 1
ATOM 3614 C CA . VAL A 1 454 ? -3.364 -13.009 14.951 1.00 95.69 454 VAL A CA 1
ATOM 3615 C C . VAL A 1 454 ? -1.992 -13.631 14.716 1.00 95.69 454 VAL A C 1
ATOM 3617 O O . VAL A 1 454 ? -1.639 -13.939 13.580 1.00 95.69 454 VAL A O 1
ATOM 3620 N N . HIS A 1 455 ? -1.215 -13.823 15.777 1.00 94.88 455 HIS A N 1
ATOM 3621 C CA . HIS A 1 455 ? 0.044 -14.574 15.747 1.00 94.88 455 HIS A CA 1
ATOM 3622 C C . HIS A 1 455 ? -0.221 -15.982 16.267 1.00 94.88 455 HIS A C 1
ATOM 3624 O O . HIS A 1 455 ? -0.682 -16.151 17.393 1.00 94.88 455 HIS A O 1
ATOM 3630 N N . HIS A 1 456 ? 0.031 -17.004 15.456 1.00 92.81 456 HIS A N 1
ATOM 3631 C CA . HIS A 1 456 ? -0.142 -18.398 15.842 1.00 92.81 456 HIS A CA 1
ATOM 3632 C C . HIS A 1 456 ? 1.222 -19.070 16.016 1.00 92.81 456 HIS A C 1
ATOM 3634 O O . HIS A 1 456 ? 1.956 -19.269 15.048 1.00 92.81 456 HIS A O 1
ATOM 3640 N N . THR A 1 457 ? 1.540 -19.436 17.259 1.00 89.62 457 THR A N 1
ATOM 3641 C CA . THR A 1 457 ? 2.853 -19.950 17.678 1.00 89.62 457 THR A CA 1
ATOM 3642 C C . THR A 1 457 ? 2.666 -21.263 18.426 1.00 89.62 457 THR A C 1
ATOM 3644 O O . THR A 1 457 ? 1.910 -21.323 19.396 1.00 89.62 457 THR A O 1
ATOM 3647 N N . ALA A 1 458 ? 3.345 -22.329 17.987 1.00 83.38 458 ALA A N 1
ATOM 3648 C CA . ALA A 1 458 ? 3.314 -23.655 18.623 1.00 83.38 458 ALA A CA 1
ATOM 3649 C C . ALA A 1 458 ? 1.892 -24.161 18.987 1.00 83.38 458 ALA A C 1
ATOM 3651 O O . ALA A 1 458 ? 1.646 -24.637 20.098 1.00 83.38 458 ALA A O 1
ATOM 3652 N N . GLY A 1 459 ? 0.930 -24.016 18.066 1.00 77.25 459 GLY A N 1
ATOM 3653 C CA . GLY A 1 459 ? -0.463 -24.441 18.257 1.00 77.25 459 GLY A CA 1
ATOM 3654 C C . GLY A 1 459 ? -1.362 -23.448 19.008 1.00 77.25 459 GLY A C 1
ATOM 3655 O O . GLY A 1 459 ? -2.559 -23.700 19.145 1.00 77.25 459 GLY A O 1
ATOM 3656 N N . LYS A 1 460 ? -0.830 -22.319 19.499 1.00 88.00 460 LYS A N 1
ATOM 3657 C CA . LYS A 1 460 ? -1.577 -21.320 20.278 1.00 88.00 460 LYS A CA 1
ATOM 3658 C C . LYS A 1 460 ? -1.786 -20.033 19.468 1.00 88.00 460 LYS A C 1
ATOM 3660 O O . LYS A 1 460 ? -0.800 -19.379 19.133 1.00 88.00 460 LYS A O 1
ATOM 3665 N N . PRO A 1 461 ? -3.038 -19.629 19.176 1.00 90.50 461 PRO A N 1
ATOM 3666 C CA . PRO A 1 461 ? -3.322 -18.314 18.616 1.00 90.50 461 PRO A CA 1
ATOM 3667 C C . PRO A 1 461 ? -3.249 -17.233 19.704 1.00 90.50 461 PRO A C 1
ATOM 3669 O O . PRO A 1 461 ? -3.821 -17.378 20.786 1.00 90.50 461 PRO A O 1
ATOM 3672 N N . HIS A 1 462 ? -2.591 -16.126 19.388 1.00 92.31 462 HIS A N 1
ATOM 3673 C CA . HIS A 1 462 ? -2.569 -14.895 20.160 1.00 92.31 462 HIS A CA 1
ATOM 3674 C C . HIS A 1 462 ? -3.170 -13.767 19.311 1.00 92.31 462 HIS A C 1
ATOM 3676 O O . HIS A 1 462 ? -2.725 -13.528 18.191 1.00 92.31 462 HIS A O 1
ATOM 3682 N N . ILE A 1 463 ? -4.202 -13.098 19.829 1.00 93.44 463 ILE A N 1
ATOM 3683 C CA . ILE A 1 463 ? -4.950 -12.043 19.131 1.00 93.44 463 ILE A CA 1
ATOM 3684 C C . ILE A 1 463 ? -4.673 -10.721 19.847 1.00 93.44 463 ILE A C 1
ATOM 3686 O O . ILE A 1 463 ? -4.957 -10.608 21.041 1.00 93.44 463 ILE A O 1
ATOM 3690 N N . PHE A 1 464 ? -4.148 -9.724 19.133 1.00 93.62 464 PHE A N 1
ATOM 3691 C CA . PHE A 1 464 ? -3.921 -8.401 19.715 1.00 93.62 464 PHE A CA 1
ATOM 3692 C C . PHE A 1 464 ? -5.246 -7.646 19.906 1.00 93.62 464 PHE A C 1
ATOM 3694 O O . PHE A 1 464 ? -6.088 -7.628 19.007 1.00 93.62 464 PHE A O 1
ATOM 3701 N N . LEU A 1 465 ? -5.406 -7.018 21.075 1.00 90.56 465 LEU A N 1
ATOM 3702 C CA . LEU A 1 465 ? -6.595 -6.260 21.494 1.00 90.56 465 LEU A CA 1
ATOM 3703 C C . LEU A 1 465 ? -6.756 -4.944 20.701 1.00 90.56 465 LEU A C 1
ATOM 3705 O O . LEU A 1 465 ? -5.765 -4.412 20.206 1.00 90.56 465 LEU A O 1
ATOM 3709 N N . LYS A 1 466 ? -7.974 -4.370 20.645 1.00 83.94 466 LYS A N 1
ATOM 3710 C CA . LYS A 1 466 ? -8.287 -3.114 19.912 1.00 83.94 466 LYS A CA 1
ATOM 3711 C C . LYS A 1 466 ? -7.245 -2.008 20.132 1.00 83.94 466 LYS A C 1
ATOM 3713 O O . LYS A 1 466 ? -6.702 -1.452 19.180 1.00 83.94 466 LYS A O 1
ATOM 3718 N N . ASN A 1 467 ? -6.923 -1.743 21.397 1.00 86.50 467 ASN A N 1
ATOM 3719 C CA . ASN A 1 467 ? -6.025 -0.670 21.825 1.00 86.50 467 ASN A CA 1
ATOM 3720 C C . ASN A 1 467 ? -4.553 -0.843 21.396 1.00 86.50 467 ASN A C 1
ATOM 3722 O O . ASN A 1 467 ? -3.763 0.083 21.578 1.00 86.50 467 ASN A O 1
ATOM 3726 N N . ALA A 1 468 ? -4.169 -1.997 20.839 1.00 88.00 468 ALA A N 1
ATOM 3727 C CA . ALA A 1 468 ? -2.796 -2.293 20.436 1.00 88.00 468 ALA A CA 1
ATOM 3728 C C . ALA A 1 468 ? -2.320 -1.467 19.225 1.00 88.00 468 ALA A C 1
ATOM 3730 O O . ALA A 1 468 ? -1.149 -1.103 19.159 1.00 88.00 468 ALA A O 1
ATOM 3731 N N . PHE A 1 469 ? -3.226 -1.142 18.293 1.00 90.12 469 PHE A N 1
ATOM 3732 C CA . PHE A 1 469 ? -2.922 -0.371 17.074 1.00 90.12 469 PHE A CA 1
ATOM 3733 C C . PHE A 1 469 ? -3.736 0.931 16.947 1.00 90.12 469 PHE A C 1
ATOM 3735 O O . PHE A 1 469 ? -3.419 1.780 16.114 1.00 90.12 469 PHE A O 1
ATOM 3742 N N . GLU A 1 470 ? -4.748 1.120 17.800 1.00 83.81 470 GLU A N 1
ATOM 3743 C CA . GLU A 1 470 ? -5.691 2.253 17.826 1.00 83.81 470 GLU A CA 1
ATOM 3744 C C . GLU A 1 470 ? -5.005 3.631 17.724 1.00 83.81 470 GLU A C 1
ATOM 3746 O O . GLU A 1 470 ? -5.373 4.453 16.885 1.00 83.81 470 GLU A O 1
ATOM 3751 N N . LYS A 1 471 ? -3.931 3.856 18.498 1.00 82.50 471 LYS A N 1
ATOM 3752 C CA . LYS A 1 471 ? -3.155 5.114 18.480 1.00 82.50 471 LYS A CA 1
ATOM 3753 C C . LYS A 1 471 ? -2.358 5.357 17.192 1.00 82.50 471 LYS A C 1
ATOM 3755 O O . LYS A 1 471 ? -1.997 6.497 16.920 1.00 82.50 471 LYS A O 1
ATOM 3760 N N . THR A 1 472 ? -2.037 4.310 16.436 1.00 84.44 472 THR A N 1
ATOM 3761 C CA . THR A 1 472 ? -1.205 4.389 15.221 1.00 84.44 472 THR A CA 1
ATOM 3762 C C . THR A 1 472 ? -2.054 4.554 13.964 1.00 84.44 472 THR A C 1
ATOM 3764 O O . THR A 1 472 ? -1.624 5.222 13.022 1.00 84.44 472 THR A O 1
ATOM 3767 N N . LEU A 1 473 ? -3.259 3.977 13.958 1.00 81.44 473 LEU A N 1
ATOM 3768 C CA . LEU A 1 473 ? -4.211 4.075 12.849 1.00 81.44 473 LEU A CA 1
ATOM 3769 C C . LEU A 1 473 ? -4.915 5.444 12.774 1.00 81.44 473 LEU A C 1
ATOM 3771 O O . LEU A 1 473 ? -5.324 5.838 11.685 1.00 81.44 473 LEU A O 1
ATOM 3775 N N . ASP A 1 474 ? -5.038 6.171 13.897 1.00 67.00 474 ASP A N 1
ATOM 3776 C CA . ASP A 1 474 ? -5.750 7.470 13.985 1.00 67.00 474 ASP A CA 1
ATOM 3777 C C . ASP A 1 474 ? -7.206 7.370 13.455 1.00 67.00 474 ASP A C 1
ATOM 3779 O O . ASP A 1 474 ? -7.756 8.267 12.810 1.00 67.00 474 ASP A O 1
ATOM 3783 N N . ASP A 1 475 ? -7.822 6.203 13.677 1.00 60.44 475 ASP A N 1
ATOM 3784 C CA . ASP A 1 475 ? -9.055 5.773 13.017 1.00 60.44 475 ASP A CA 1
ATOM 3785 C C . ASP A 1 475 ? -10.305 6.267 13.753 1.00 60.44 475 ASP A C 1
ATOM 3787 O O . ASP A 1 475 ? -10.875 5.585 14.601 1.00 60.44 475 ASP A O 1
ATOM 3791 N N . ARG A 1 476 ? -10.756 7.470 13.395 1.00 52.62 476 ARG A N 1
ATOM 3792 C CA . ARG A 1 476 ? -11.981 8.075 13.947 1.00 52.62 476 ARG A CA 1
ATOM 3793 C C . ARG A 1 476 ? -13.278 7.379 13.518 1.00 52.62 476 ARG A C 1
ATOM 3795 O O . ARG A 1 476 ? -14.314 7.644 14.123 1.00 52.62 476 ARG A O 1
ATOM 3802 N N . ASN A 1 477 ? -13.239 6.535 12.482 1.00 54.47 477 ASN A N 1
ATOM 3803 C CA . ASN A 1 477 ? -14.434 6.000 11.822 1.00 54.47 477 ASN A CA 1
ATOM 3804 C C . ASN A 1 477 ? -14.568 4.471 11.923 1.00 54.47 477 ASN A C 1
ATOM 3806 O O . ASN A 1 477 ? -15.581 3.952 11.466 1.00 54.47 477 ASN A O 1
ATOM 3810 N N . HIS A 1 478 ? -13.586 3.771 12.499 1.00 64.38 478 HIS A N 1
ATOM 3811 C CA . HIS A 1 478 ? -13.523 2.308 12.599 1.00 64.38 478 HIS A CA 1
ATOM 3812 C C . HIS A 1 478 ? -13.700 1.627 11.227 1.00 64.38 478 HIS A C 1
ATOM 3814 O O . HIS A 1 478 ? -14.782 1.192 10.827 1.00 64.38 478 HIS A O 1
ATOM 3820 N N . SER A 1 479 ? -12.636 1.640 10.419 1.00 80.12 479 SER A N 1
ATOM 3821 C CA . SER A 1 479 ? -12.677 1.087 9.055 1.00 80.12 479 SER A CA 1
ATOM 3822 C C . SER A 1 479 ? -11.316 0.847 8.386 1.00 80.12 479 SER A C 1
ATOM 3824 O O . SER A 1 479 ? -11.279 0.602 7.180 1.00 80.12 479 SER A O 1
ATOM 3826 N N . SER A 1 480 ? -10.203 0.920 9.123 1.00 89.44 480 SER A N 1
ATOM 3827 C CA . SER A 1 480 ? -8.836 0.853 8.573 1.00 89.44 480 SER A CA 1
ATOM 3828 C C . SER A 1 480 ? -8.457 -0.438 7.825 1.00 89.44 480 SER A C 1
ATOM 3830 O O . SER A 1 480 ? -7.574 -0.390 6.963 1.00 89.44 480 SER A O 1
ATOM 3832 N N . LEU A 1 481 ? -9.115 -1.567 8.116 1.00 94.31 481 LEU A N 1
ATOM 3833 C CA . LEU A 1 481 ? -8.807 -2.914 7.609 1.00 94.31 481 LEU A CA 1
ATOM 3834 C C . LEU A 1 481 ? -7.366 -3.379 7.901 1.00 94.31 481 LEU A C 1
ATOM 3836 O O . LEU A 1 481 ? -6.705 -3.944 7.030 1.00 94.31 481 LEU A O 1
ATOM 3840 N N . LEU A 1 482 ? -6.855 -3.152 9.116 1.00 96.31 482 LEU A N 1
ATOM 3841 C CA . LEU A 1 482 ? -5.544 -3.667 9.516 1.00 96.31 482 LEU A CA 1
ATOM 3842 C C . LEU A 1 482 ? -5.495 -5.202 9.411 1.00 96.31 482 LEU A C 1
ATOM 3844 O O . LEU A 1 482 ? -6.388 -5.906 9.882 1.00 96.31 482 LEU A O 1
ATOM 3848 N N . GLY A 1 483 ? -4.432 -5.714 8.791 1.00 96.56 483 GLY A N 1
ATOM 3849 C CA . GLY A 1 483 ? -4.296 -7.131 8.460 1.00 96.56 483 GLY A CA 1
ATOM 3850 C C . GLY A 1 483 ? -4.863 -7.498 7.084 1.00 96.56 483 GLY A C 1
ATOM 3851 O O . GLY A 1 483 ? -5.024 -8.682 6.796 1.00 96.56 483 GLY A O 1
ATOM 3852 N N . TYR A 1 484 ? -5.147 -6.524 6.210 1.00 98.19 484 TYR A N 1
ATOM 3853 C CA . TYR A 1 484 ? -5.532 -6.808 4.818 1.00 98.19 484 TYR A CA 1
ATOM 3854 C C . TYR A 1 484 ? -4.428 -7.568 4.076 1.00 98.19 484 TYR A C 1
ATOM 3856 O O . TYR A 1 484 ? -4.699 -8.499 3.325 1.00 98.19 484 TYR A O 1
ATOM 3864 N N . SER A 1 485 ? -3.178 -7.221 4.371 1.00 98.44 485 SER A N 1
ATOM 3865 C CA . SER A 1 485 ? -1.978 -7.974 4.016 1.00 98.44 485 SER A CA 1
ATOM 3866 C C . SER A 1 485 ? -1.049 -8.039 5.227 1.00 98.44 485 SER A C 1
ATOM 3868 O O . SER A 1 485 ? -0.945 -7.063 5.976 1.00 98.44 485 SER A O 1
ATOM 3870 N N . VAL A 1 486 ? -0.350 -9.158 5.407 1.00 98.19 486 VAL A N 1
ATOM 3871 C CA . VAL A 1 486 ? 0.644 -9.363 6.470 1.00 98.19 486 VAL A CA 1
ATOM 3872 C C . VAL A 1 486 ? 1.923 -9.956 5.885 1.00 98.19 486 VAL A C 1
ATOM 3874 O O . VAL A 1 486 ? 1.855 -10.746 4.950 1.00 98.19 486 VAL A O 1
ATOM 3877 N N . THR A 1 487 ? 3.077 -9.582 6.432 1.00 97.50 487 THR A N 1
ATOM 3878 C CA . THR A 1 487 ? 4.378 -10.204 6.135 1.00 97.50 487 THR A CA 1
ATOM 3879 C C . THR A 1 487 ? 5.337 -10.007 7.310 1.00 97.50 487 THR A C 1
ATOM 3881 O O . THR A 1 487 ? 5.079 -9.186 8.188 1.00 97.50 487 THR A O 1
ATOM 3884 N N . SER A 1 488 ? 6.464 -10.712 7.323 1.00 96.31 488 SER A N 1
ATOM 3885 C CA . SER A 1 488 ? 7.644 -10.332 8.102 1.00 96.31 488 SER A CA 1
ATOM 3886 C C . SER A 1 488 ? 8.736 -9.733 7.206 1.00 96.31 488 SER A C 1
ATOM 3888 O O . SER A 1 488 ? 8.677 -9.846 5.979 1.00 96.31 488 SER A O 1
ATOM 3890 N N . VAL A 1 489 ? 9.698 -9.055 7.835 1.00 95.50 489 VAL A N 1
ATOM 3891 C CA . VAL A 1 489 ? 10.955 -8.551 7.253 1.00 95.50 489 VAL A CA 1
ATOM 3892 C C . VAL A 1 489 ? 12.086 -8.811 8.253 1.00 95.50 489 VAL A C 1
ATOM 3894 O O . VAL A 1 489 ? 11.853 -8.757 9.462 1.00 95.50 489 VAL A O 1
ATOM 3897 N N . SER A 1 490 ? 13.308 -9.080 7.796 1.00 92.12 490 SER A N 1
ATOM 3898 C CA . SER A 1 490 ? 14.458 -9.333 8.680 1.00 92.12 490 SER A CA 1
ATOM 3899 C C . SER A 1 490 ? 15.612 -8.368 8.423 1.00 92.12 490 SER A C 1
ATOM 3901 O O . SER A 1 490 ? 15.902 -8.059 7.274 1.00 92.12 490 SER A O 1
ATOM 3903 N N . ASP A 1 491 ? 16.296 -7.935 9.490 1.00 85.88 491 ASP A N 1
ATOM 3904 C CA . ASP A 1 491 ? 17.585 -7.224 9.407 1.00 85.88 491 ASP A CA 1
ATOM 3905 C C . ASP A 1 491 ? 18.801 -8.151 9.640 1.00 85.88 491 ASP A C 1
ATOM 3907 O O . ASP A 1 491 ? 19.894 -7.693 9.973 1.00 85.88 491 ASP A O 1
ATOM 3911 N N . GLY A 1 492 ? 18.597 -9.470 9.535 1.00 82.88 492 GLY A N 1
ATOM 3912 C CA . GLY A 1 492 ? 19.577 -10.513 9.849 1.00 82.88 492 GLY A CA 1
ATOM 3913 C C . GLY A 1 492 ? 19.732 -10.788 11.351 1.00 82.88 492 GLY A C 1
ATOM 3914 O O . GLY A 1 492 ? 19.852 -11.942 11.757 1.00 82.88 492 GLY A O 1
ATOM 3915 N N . SER A 1 493 ? 19.661 -9.758 12.203 1.00 81.19 493 SER A N 1
ATOM 3916 C CA . SER A 1 493 ? 19.691 -9.915 13.668 1.00 81.19 493 SER A CA 1
ATOM 3917 C C . SER A 1 493 ? 18.307 -10.227 14.247 1.00 81.19 493 SER A C 1
ATOM 3919 O O . SER A 1 493 ? 18.150 -11.037 15.163 1.00 81.19 493 SER A O 1
ATOM 3921 N N . SER A 1 494 ? 17.292 -9.574 13.687 1.00 87.25 494 SER A N 1
ATOM 3922 C CA . SER A 1 494 ? 15.931 -9.483 14.194 1.00 87.25 494 SER A CA 1
ATOM 3923 C C . SER A 1 494 ? 14.939 -9.761 13.068 1.00 87.25 494 SER A C 1
ATOM 3925 O O . SER A 1 494 ? 15.237 -9.583 11.885 1.00 87.25 494 SER A O 1
ATOM 3927 N N . GLU A 1 495 ? 13.744 -10.221 13.432 1.00 91.31 495 GLU A N 1
ATOM 3928 C CA . GLU A 1 495 ? 12.614 -10.342 12.509 1.00 91.31 495 GLU A CA 1
ATOM 3929 C C . GLU A 1 495 ? 11.497 -9.429 13.020 1.00 91.31 495 GLU A C 1
ATOM 3931 O O . GLU A 1 495 ? 11.172 -9.439 14.210 1.00 91.31 495 GLU A O 1
ATOM 3936 N N . PHE A 1 496 ? 10.969 -8.599 12.127 1.00 95.19 496 PHE A N 1
ATOM 3937 C CA . PHE A 1 496 ? 9.932 -7.614 12.397 1.00 95.19 496 PHE A CA 1
ATOM 3938 C C . PHE A 1 496 ? 8.672 -7.982 11.624 1.00 95.19 496 PHE A C 1
ATOM 3940 O O . PHE A 1 496 ? 8.727 -8.516 10.516 1.00 95.19 496 PHE A O 1
ATOM 3947 N N . TYR A 1 497 ? 7.526 -7.671 12.209 1.00 96.94 497 TYR A N 1
ATOM 3948 C CA . TYR A 1 497 ? 6.215 -7.964 11.658 1.00 96.94 497 TYR A CA 1
ATOM 3949 C C . TYR A 1 497 ? 5.668 -6.730 10.950 1.00 96.94 497 TYR A C 1
ATOM 3951 O O . TYR A 1 497 ? 5.793 -5.613 11.448 1.00 96.94 497 TYR A O 1
ATOM 3959 N N . VAL A 1 498 ? 5.036 -6.928 9.799 1.00 98.12 498 VAL A N 1
ATOM 3960 C CA . VAL A 1 498 ? 4.479 -5.858 8.973 1.00 98.12 498 VAL A CA 1
ATOM 3961 C C . VAL A 1 498 ? 3.017 -6.160 8.669 1.00 98.12 498 VAL A C 1
ATOM 3963 O O . VAL A 1 498 ? 2.664 -7.272 8.272 1.00 98.12 498 VAL A O 1
ATOM 3966 N N . ALA A 1 499 ? 2.155 -5.166 8.857 1.00 98.19 499 ALA A N 1
ATOM 3967 C CA . ALA A 1 499 ? 0.729 -5.267 8.576 1.00 98.19 499 ALA A CA 1
ATOM 3968 C C . ALA A 1 499 ? 0.238 -4.064 7.765 1.00 98.19 499 ALA A C 1
ATOM 3970 O O . ALA A 1 499 ? 0.586 -2.916 8.044 1.00 98.19 499 ALA A O 1
ATOM 3971 N N . GLY A 1 500 ? -0.577 -4.350 6.753 1.00 98.06 500 GLY A N 1
ATOM 3972 C CA . GLY A 1 500 ? -1.221 -3.369 5.890 1.00 98.06 500 GLY A CA 1
ATOM 3973 C C . GLY A 1 500 ? -2.638 -3.035 6.353 1.00 98.06 500 GLY A C 1
ATOM 3974 O O . GLY A 1 500 ? -3.374 -3.921 6.797 1.00 98.06 500 GLY A O 1
ATOM 3975 N N . ALA A 1 501 ? -3.004 -1.760 6.252 1.00 96.81 501 ALA A N 1
ATOM 3976 C CA . ALA A 1 501 ? -4.300 -1.189 6.610 1.00 96.81 501 ALA A CA 1
ATOM 3977 C C . ALA A 1 501 ? -4.766 -0.222 5.497 1.00 96.81 501 ALA A C 1
ATOM 3979 O O . ALA A 1 501 ? -4.674 1.000 5.650 1.00 96.81 501 ALA A O 1
ATOM 3980 N N . PRO A 1 502 ? -5.228 -0.729 4.338 1.00 96.19 502 PRO A N 1
ATOM 3981 C CA . PRO A 1 502 ? -5.392 0.062 3.114 1.00 96.19 502 PRO A CA 1
ATOM 3982 C C . PRO A 1 502 ? -6.555 1.063 3.127 1.00 96.19 502 PRO A C 1
ATOM 3984 O O . PRO A 1 502 ? -6.713 1.826 2.175 1.00 96.19 502 PRO A O 1
ATOM 3987 N N . ARG A 1 503 ? -7.354 1.105 4.201 1.00 91.38 503 ARG A N 1
ATOM 3988 C CA . ARG A 1 503 ? -8.382 2.135 4.426 1.00 91.38 503 ARG A CA 1
ATOM 3989 C C . ARG A 1 503 ? -8.051 3.104 5.564 1.00 91.38 503 ARG A C 1
ATOM 3991 O O . ARG A 1 503 ? -8.826 4.035 5.782 1.00 91.38 503 ARG A O 1
ATOM 3998 N N . ALA A 1 504 ? -6.919 2.944 6.255 1.00 88.38 504 ALA A N 1
ATOM 3999 C CA . ALA A 1 504 ? -6.502 3.850 7.325 1.00 88.38 504 ALA A CA 1
ATOM 4000 C C . ALA A 1 504 ? -6.450 5.307 6.828 1.00 88.38 504 ALA A C 1
ATOM 4002 O O . ALA A 1 504 ? -5.841 5.612 5.797 1.00 88.38 504 ALA A O 1
ATOM 4003 N N . VAL A 1 505 ? -7.171 6.194 7.524 1.00 82.44 505 VAL A N 1
ATOM 4004 C CA . VAL A 1 505 ? -7.385 7.614 7.165 1.00 82.44 505 VAL A CA 1
ATOM 4005 C C . VAL A 1 505 ? -7.778 7.819 5.679 1.00 82.44 505 VAL A C 1
ATOM 4007 O O . VAL A 1 505 ? -7.463 8.835 5.065 1.00 82.44 505 VAL A O 1
ATOM 4010 N N . HIS A 1 506 ? -8.444 6.831 5.068 1.00 79.69 506 HIS A N 1
ATOM 4011 C CA . HIS A 1 506 ? -8.787 6.742 3.638 1.00 79.69 506 HIS A CA 1
ATOM 4012 C C . HIS A 1 506 ? -7.616 6.826 2.633 1.00 79.69 506 HIS A C 1
ATOM 4014 O O . HIS A 1 506 ? -7.861 6.762 1.429 1.00 79.69 506 HIS A O 1
ATOM 4020 N N . ARG A 1 507 ? -6.356 6.927 3.080 1.00 81.81 507 ARG A N 1
ATOM 4021 C CA . ARG A 1 507 ? -5.156 6.890 2.217 1.00 81.81 507 ARG A CA 1
ATOM 4022 C C . ARG A 1 507 ? -4.490 5.516 2.169 1.00 81.81 507 ARG A C 1
ATOM 4024 O O . ARG A 1 507 ? -3.847 5.188 1.177 1.00 81.81 507 ARG A O 1
ATOM 4031 N N . GLY A 1 508 ? -4.673 4.721 3.220 1.00 90.50 508 GLY A N 1
ATOM 4032 C CA . GLY A 1 508 ? -3.954 3.472 3.429 1.00 90.50 508 GLY A CA 1
ATOM 4033 C C . GLY A 1 508 ? -2.661 3.678 4.217 1.00 90.50 508 GLY A C 1
ATOM 4034 O O . GLY A 1 508 ? -2.067 4.760 4.208 1.00 90.50 508 GLY A O 1
ATOM 4035 N N . GLN A 1 509 ? -2.247 2.647 4.947 1.00 94.25 509 GLN A N 1
ATOM 4036 C CA . GLN A 1 509 ? -1.119 2.699 5.875 1.00 94.25 509 GLN A CA 1
ATOM 4037 C C . GLN A 1 509 ? -0.450 1.326 5.995 1.00 94.25 509 GLN A C 1
ATOM 4039 O O . GLN A 1 509 ? -1.101 0.288 5.884 1.00 94.25 509 GLN A O 1
ATOM 4044 N N . VAL A 1 510 ? 0.854 1.329 6.258 1.00 97.50 510 VAL A N 1
ATOM 4045 C CA . VAL A 1 510 ? 1.655 0.151 6.601 1.00 97.50 510 VAL A CA 1
ATOM 4046 C C . VAL A 1 510 ? 2.264 0.370 7.983 1.00 97.50 510 VAL A C 1
ATOM 4048 O O . VAL A 1 510 ? 2.730 1.467 8.296 1.00 97.50 510 VAL A O 1
ATOM 4051 N N . ILE A 1 511 ? 2.231 -0.655 8.831 1.00 97.06 511 ILE A N 1
ATOM 4052 C CA . ILE A 1 511 ? 2.726 -0.622 10.212 1.00 97.06 511 ILE A CA 1
ATOM 4053 C C . ILE A 1 511 ? 3.794 -1.702 10.377 1.00 97.06 511 ILE A C 1
ATOM 4055 O O . ILE A 1 511 ? 3.517 -2.869 10.098 1.00 97.06 511 ILE A O 1
ATOM 4059 N N . VAL A 1 512 ? 4.976 -1.325 10.872 1.00 97.00 512 VAL A N 1
ATOM 4060 C CA . VAL A 1 512 ? 6.035 -2.256 11.290 1.00 97.00 512 VAL A CA 1
ATOM 4061 C C . VAL A 1 512 ? 6.080 -2.324 12.814 1.00 97.00 512 VAL A C 1
ATOM 4063 O O . VAL A 1 512 ? 6.084 -1.295 13.493 1.00 97.00 512 VAL A O 1
ATOM 4066 N N . TYR A 1 513 ? 6.112 -3.535 13.366 1.00 96.06 513 TYR A N 1
ATOM 4067 C CA . TYR A 1 513 ? 6.112 -3.780 14.805 1.00 96.06 513 TYR A CA 1
ATOM 4068 C C . TYR A 1 513 ? 6.959 -4.999 15.193 1.00 96.06 513 TYR A C 1
ATOM 4070 O O . TYR A 1 513 ? 7.152 -5.929 14.412 1.00 96.06 513 TYR A O 1
ATOM 4078 N N . SER A 1 514 ? 7.452 -5.015 16.428 1.00 93.94 514 SER A N 1
ATOM 4079 C CA . SER A 1 514 ? 7.947 -6.225 17.099 1.00 93.94 514 SER A CA 1
ATOM 4080 C C . SER A 1 514 ? 6.934 -6.690 18.148 1.00 93.94 514 SER A C 1
ATOM 4082 O O . SER A 1 514 ? 5.926 -6.025 18.379 1.00 93.94 514 SER A O 1
ATOM 4084 N N . VAL A 1 515 ? 7.173 -7.836 18.787 1.00 91.94 515 VAL A N 1
ATOM 4085 C CA . VAL A 1 515 ? 6.356 -8.326 19.910 1.00 91.94 515 VAL A CA 1
ATOM 4086 C C . VAL A 1 515 ? 7.247 -8.435 21.143 1.00 91.94 515 VAL A C 1
ATOM 4088 O O . VAL A 1 515 ? 8.337 -9.002 21.074 1.00 91.94 515 VAL A O 1
ATOM 4091 N N . ASN A 1 516 ? 6.813 -7.852 22.261 1.00 88.81 516 ASN A N 1
ATOM 4092 C CA . ASN A 1 516 ? 7.578 -7.843 23.508 1.00 88.81 516 ASN A CA 1
ATOM 4093 C C . ASN A 1 516 ? 7.383 -9.136 24.329 1.00 88.81 516 ASN A C 1
ATOM 4095 O O . ASN A 1 516 ? 6.547 -9.982 24.018 1.00 88.81 516 ASN A O 1
ATOM 4099 N N . SER A 1 517 ? 8.116 -9.268 25.438 1.00 84.44 517 SER A N 1
ATOM 4100 C CA . SER A 1 517 ? 8.043 -10.419 26.359 1.00 84.44 517 SER A CA 1
ATOM 4101 C C . SER A 1 517 ? 6.702 -10.592 27.095 1.00 84.44 517 SER A C 1
ATOM 4103 O O . SER A 1 517 ? 6.527 -11.559 27.832 1.00 84.44 517 SER A O 1
ATOM 4105 N N . GLN A 1 518 ? 5.756 -9.669 26.907 1.00 83.56 518 GLN A N 1
ATOM 4106 C CA . GLN A 1 518 ? 4.387 -9.707 27.434 1.00 83.56 518 GLN A CA 1
ATOM 4107 C C . GLN A 1 518 ? 3.366 -10.044 26.326 1.00 83.56 518 GLN A C 1
ATOM 4109 O O . GLN A 1 518 ? 2.160 -9.936 26.543 1.00 83.56 518 GLN A O 1
ATOM 4114 N N . ASN A 1 519 ? 3.848 -10.440 25.140 1.00 84.25 519 ASN A N 1
ATOM 4115 C CA . ASN A 1 519 ? 3.088 -10.653 23.909 1.00 84.25 519 ASN A CA 1
ATOM 4116 C C . ASN A 1 519 ? 2.283 -9.423 23.445 1.00 84.25 519 ASN A C 1
ATOM 4118 O O . ASN A 1 519 ? 1.234 -9.566 22.830 1.00 84.25 519 ASN A O 1
ATOM 4122 N N . GLN A 1 520 ? 2.757 -8.203 23.709 1.00 87.75 520 GLN A N 1
ATOM 4123 C CA . GLN A 1 520 ? 2.159 -6.981 23.159 1.00 87.75 520 GLN A CA 1
ATOM 4124 C C . GLN A 1 520 ? 2.983 -6.451 21.977 1.00 87.75 520 GLN A C 1
ATOM 4126 O O . GLN A 1 520 ? 4.216 -6.549 22.010 1.00 87.75 520 GLN A O 1
ATOM 4131 N N . PRO A 1 521 ? 2.341 -5.889 20.935 1.00 92.56 521 PRO A N 1
ATOM 4132 C CA . PRO A 1 521 ? 3.056 -5.340 19.799 1.00 92.56 521 PRO A CA 1
ATOM 4133 C C . PRO A 1 521 ? 3.669 -3.987 20.173 1.00 92.56 521 PRO A C 1
ATOM 4135 O O . PRO A 1 521 ? 3.023 -3.136 20.785 1.00 92.56 521 PRO A O 1
ATOM 4138 N N . VAL A 1 522 ? 4.925 -3.783 19.788 1.00 93.00 522 VAL A N 1
ATOM 4139 C CA . VAL A 1 522 ? 5.643 -2.516 19.931 1.00 93.00 522 VAL A CA 1
ATOM 4140 C C . VAL A 1 522 ? 5.835 -1.949 18.535 1.00 93.00 522 VAL A C 1
ATOM 4142 O O . VAL A 1 522 ? 6.544 -2.531 17.716 1.00 93.00 522 VAL A O 1
ATOM 4145 N N . ILE A 1 523 ? 5.166 -0.833 18.253 1.00 93.31 523 ILE A N 1
ATOM 4146 C CA . ILE A 1 523 ? 5.224 -0.168 16.950 1.00 93.31 523 ILE A CA 1
ATOM 4147 C C . ILE A 1 523 ? 6.604 0.472 16.776 1.00 93.31 523 ILE A C 1
ATOM 4149 O O . ILE A 1 523 ? 7.057 1.206 17.653 1.00 93.31 523 ILE A O 1
ATOM 4153 N N . ILE A 1 524 ? 7.262 0.180 15.655 1.00 90.44 524 ILE A N 1
ATOM 4154 C CA . ILE A 1 524 ? 8.618 0.649 15.336 1.00 90.44 524 ILE A CA 1
ATOM 4155 C C . ILE A 1 524 ? 8.556 1.807 14.343 1.00 90.44 524 ILE A C 1
ATOM 4157 O O . ILE A 1 524 ? 9.174 2.847 14.561 1.00 90.44 524 ILE A O 1
ATOM 4161 N N . ASP A 1 525 ? 7.789 1.635 13.269 1.00 91.44 525 ASP A N 1
ATOM 4162 C CA . ASP A 1 525 ? 7.617 2.633 12.217 1.00 91.44 525 ASP A CA 1
ATOM 4163 C C . ASP A 1 525 ? 6.254 2.462 11.535 1.00 91.44 525 ASP A C 1
ATOM 4165 O O . ASP A 1 525 ? 5.633 1.395 11.600 1.00 91.44 525 ASP A O 1
ATOM 4169 N N . SER A 1 526 ? 5.762 3.513 10.882 1.00 92.06 526 SER A N 1
ATOM 4170 C CA . SER A 1 526 ? 4.547 3.419 10.079 1.00 92.06 526 SER A CA 1
ATOM 4171 C C . SER A 1 526 ? 4.532 4.442 8.950 1.00 92.06 526 SER A C 1
ATOM 4173 O O . SER A 1 526 ? 4.817 5.617 9.159 1.00 92.06 526 SER A O 1
ATOM 4175 N N . GLN A 1 527 ? 4.161 3.970 7.763 1.00 92.19 527 GLN A N 1
ATOM 4176 C CA . GLN A 1 527 ? 4.170 4.713 6.507 1.00 92.19 527 GLN A CA 1
ATOM 4177 C C . GLN A 1 527 ? 2.727 4.884 6.020 1.00 92.19 527 GLN A C 1
ATOM 4179 O O . GLN A 1 527 ? 1.962 3.917 6.027 1.00 92.19 527 GLN A O 1
ATOM 4184 N N . LYS A 1 528 ? 2.335 6.095 5.612 1.00 88.81 528 LYS A N 1
ATOM 4185 C CA . LYS A 1 528 ? 0.984 6.411 5.108 1.00 88.81 528 LYS A CA 1
ATOM 4186 C C . LYS A 1 528 ? 1.039 6.659 3.599 1.00 88.81 528 LYS A C 1
ATOM 4188 O O . LYS A 1 528 ? 2.017 7.210 3.112 1.00 88.81 528 LYS A O 1
ATOM 4193 N N . GLY A 1 529 ? -0.002 6.262 2.869 1.00 85.00 529 GLY A N 1
ATOM 4194 C CA . GLY A 1 529 ? -0.082 6.482 1.423 1.00 85.00 529 GLY A CA 1
ATOM 4195 C C . GLY A 1 529 ? -0.273 7.958 1.060 1.00 85.00 529 GLY A C 1
ATOM 4196 O O . GLY A 1 529 ? -0.949 8.700 1.777 1.00 85.00 529 GLY A O 1
ATOM 4197 N N . ASP A 1 530 ? 0.271 8.382 -0.084 1.00 81.44 530 ASP A N 1
ATOM 4198 C CA . ASP A 1 530 ? 0.182 9.776 -0.548 1.00 81.44 530 ASP A CA 1
ATOM 4199 C C . ASP A 1 530 ? -1.275 10.204 -0.804 1.00 81.44 530 ASP A C 1
ATOM 4201 O O . ASP A 1 530 ? -1.705 11.299 -0.436 1.00 81.44 530 ASP A O 1
ATOM 4205 N N . GLN A 1 531 ? -2.045 9.319 -1.448 1.00 83.56 531 GLN A N 1
ATOM 4206 C CA . GLN A 1 531 ? -3.292 9.642 -2.138 1.00 83.56 531 GLN A CA 1
ATOM 4207 C C . GLN A 1 531 ? -4.497 8.914 -1.523 1.00 83.56 531 GLN A C 1
ATOM 4209 O O . GLN A 1 531 ? -4.477 7.699 -1.305 1.00 83.56 531 GLN A O 1
ATOM 4214 N N . ILE A 1 532 ? -5.578 9.663 -1.285 1.00 80.62 532 ILE A N 1
ATOM 4215 C CA . ILE A 1 532 ? -6.867 9.132 -0.814 1.00 80.62 532 ILE A CA 1
ATOM 4216 C C . ILE A 1 532 ? -7.439 8.162 -1.856 1.00 80.62 532 ILE A C 1
ATOM 4218 O O . ILE A 1 532 ? -7.415 8.447 -3.049 1.00 80.62 532 ILE A O 1
ATOM 4222 N N . GLY A 1 533 ? -7.955 7.020 -1.404 1.00 82.12 533 GLY A N 1
ATOM 4223 C CA . GLY A 1 533 ? -8.537 5.981 -2.258 1.00 82.12 533 GLY A CA 1
ATOM 4224 C C . GLY A 1 533 ? -7.524 5.034 -2.909 1.00 82.12 533 GLY A C 1
ATOM 4225 O O . GLY A 1 533 ? -7.930 3.972 -3.361 1.00 82.12 533 GLY A O 1
ATOM 4226 N N . SER A 1 534 ? -6.220 5.344 -2.883 1.00 91.94 534 SER A N 1
ATOM 4227 C CA . SER A 1 534 ? -5.175 4.564 -3.577 1.00 91.94 534 SER A CA 1
ATOM 4228 C C . SER A 1 534 ? -5.005 3.113 -3.100 1.00 91.94 534 SER A C 1
ATOM 4230 O O . SER A 1 534 ? -4.418 2.287 -3.806 1.00 91.94 534 SER A O 1
ATOM 4232 N N . TYR A 1 535 ? -5.549 2.787 -1.921 1.00 96.06 535 TYR A N 1
ATOM 4233 C CA . TYR A 1 535 ? -5.513 1.457 -1.308 1.00 96.06 535 TYR A CA 1
ATOM 4234 C C . TYR A 1 535 ? -4.078 0.987 -0.978 1.00 96.06 535 TYR A C 1
ATOM 4236 O O . TYR A 1 535 ? -3.762 -0.204 -1.042 1.00 96.06 535 TYR A O 1
ATOM 4244 N N . PHE A 1 536 ? -3.199 1.939 -0.634 1.00 97.75 536 PHE A N 1
ATOM 4245 C CA . PHE A 1 536 ? -1.805 1.714 -0.237 1.00 97.75 536 PHE A CA 1
ATOM 4246 C C . PHE A 1 536 ? -1.694 0.776 0.973 1.00 97.75 536 PHE A C 1
ATOM 4248 O O . PHE A 1 536 ? -2.355 0.980 1.991 1.00 97.75 536 PHE A O 1
ATOM 4255 N N . GLY A 1 537 ? -0.835 -0.241 0.881 1.00 97.25 537 GLY A N 1
ATOM 4256 C CA . GLY A 1 537 ? -0.708 -1.256 1.931 1.00 97.25 537 GLY A CA 1
ATOM 4257 C C . GLY A 1 537 ? -1.783 -2.342 1.856 1.00 97.25 537 GLY A C 1
ATOM 4258 O O . GLY A 1 537 ? -2.142 -2.915 2.879 1.00 97.25 537 GLY A O 1
ATOM 4259 N N . SER A 1 538 ? -2.316 -2.616 0.661 1.00 97.31 538 SER A N 1
ATOM 4260 C CA . SER A 1 538 ? -3.174 -3.785 0.392 1.00 97.31 538 SER A CA 1
ATOM 4261 C C . SER A 1 538 ? -2.401 -5.002 -0.127 1.00 97.31 538 SER A C 1
ATOM 4263 O O . SER A 1 538 ? -2.921 -6.116 -0.100 1.00 97.31 538 SER A O 1
ATOM 4265 N N . VAL A 1 539 ? -1.160 -4.799 -0.578 1.00 98.38 539 VAL A N 1
ATOM 4266 C CA . VAL A 1 539 ? -0.209 -5.848 -0.961 1.00 98.38 539 VAL A CA 1
ATOM 4267 C C . VAL A 1 539 ? 1.150 -5.490 -0.370 1.00 98.38 539 VAL A C 1
ATOM 4269 O O . VAL A 1 539 ? 1.573 -4.335 -0.449 1.00 98.38 539 VAL A O 1
ATOM 4272 N N . LEU A 1 540 ? 1.823 -6.479 0.216 1.00 98.31 540 LEU A N 1
ATOM 4273 C CA . LEU A 1 540 ? 3.156 -6.367 0.805 1.00 98.31 540 LEU A CA 1
ATOM 4274 C C . LEU A 1 540 ? 4.011 -7.518 0.276 1.00 98.31 540 LEU A C 1
ATOM 4276 O O . LEU A 1 540 ? 3.590 -8.669 0.365 1.00 98.31 540 LEU A O 1
ATOM 4280 N N . CYS A 1 541 ? 5.195 -7.217 -0.252 1.00 97.50 541 CYS A N 1
ATOM 4281 C CA . CYS A 1 541 ? 6.149 -8.224 -0.712 1.00 97.50 541 CYS A CA 1
ATOM 4282 C C . CYS A 1 541 ? 7.550 -7.891 -0.175 1.00 97.50 541 CYS A C 1
ATOM 4284 O O . CYS A 1 541 ? 8.144 -6.913 -0.636 1.00 97.50 541 CYS A O 1
ATOM 4286 N N . PRO A 1 542 ? 8.088 -8.652 0.796 1.00 96.56 542 PRO A N 1
ATOM 4287 C CA . PRO A 1 542 ? 9.494 -8.554 1.164 1.00 96.56 542 PRO A CA 1
ATOM 4288 C C . PRO A 1 542 ? 10.359 -9.162 0.053 1.00 96.56 542 PRO A C 1
ATOM 4290 O O . PRO A 1 542 ? 9.964 -10.147 -0.575 1.00 96.56 542 PRO A O 1
ATOM 4293 N N . VAL A 1 543 ? 11.542 -8.597 -0.171 1.00 96.00 543 VAL A N 1
ATOM 4294 C CA . VAL A 1 543 ? 12.554 -9.119 -1.093 1.00 96.00 543 VAL A CA 1
ATOM 4295 C C . VAL A 1 543 ? 13.930 -9.000 -0.442 1.00 96.00 543 VAL A C 1
ATOM 4297 O O . VAL A 1 543 ? 14.361 -7.916 -0.046 1.00 96.00 543 VAL A O 1
ATOM 4300 N N . ASP A 1 544 ? 14.595 -10.141 -0.330 1.00 95.62 544 ASP A N 1
ATOM 4301 C CA . ASP A 1 544 ? 16.038 -10.289 -0.137 1.00 95.62 544 ASP A CA 1
ATOM 4302 C C . ASP A 1 544 ? 16.639 -10.348 -1.545 1.00 95.62 544 ASP A C 1
ATOM 4304 O O . ASP A 1 544 ? 16.359 -11.302 -2.275 1.00 95.62 544 ASP A O 1
ATOM 4308 N N . VAL A 1 545 ? 17.320 -9.290 -2.000 1.00 96.56 545 VAL A N 1
ATOM 4309 C CA . VAL A 1 545 ? 17.680 -9.166 -3.423 1.00 96.56 545 VAL A CA 1
ATOM 4310 C C . VAL A 1 545 ? 18.967 -9.921 -3.731 1.00 96.56 545 VAL A C 1
ATOM 4312 O O . VAL A 1 545 ? 19.046 -10.524 -4.790 1.00 96.56 545 VAL A O 1
ATOM 4315 N N . ASN A 1 546 ? 19.950 -9.954 -2.830 1.00 94.94 546 ASN A N 1
ATOM 4316 C CA . ASN A 1 546 ? 21.211 -10.691 -3.021 1.00 94.94 546 ASN A CA 1
ATOM 4317 C C . ASN A 1 546 ? 21.281 -12.041 -2.287 1.00 94.94 546 ASN A C 1
ATOM 4319 O O . ASN A 1 546 ? 22.383 -12.569 -2.116 1.00 94.94 546 ASN A O 1
ATOM 4323 N N . ALA A 1 547 ? 20.138 -12.577 -1.854 1.00 92.25 547 ALA A N 1
ATOM 4324 C CA . ALA A 1 547 ? 19.997 -13.871 -1.186 1.00 92.25 547 ALA A CA 1
ATOM 4325 C C . ALA A 1 547 ? 20.903 -14.047 0.056 1.00 92.25 547 ALA A C 1
ATOM 4327 O O . ALA A 1 547 ? 21.427 -15.138 0.300 1.00 92.25 547 ALA A O 1
ATOM 4328 N N . ASP A 1 548 ? 21.112 -12.981 0.844 1.00 92.25 548 ASP A N 1
ATOM 4329 C CA . ASP A 1 548 ? 21.965 -13.015 2.049 1.00 92.25 548 ASP A CA 1
ATOM 4330 C C . ASP A 1 548 ? 21.208 -13.292 3.363 1.00 92.25 548 ASP A C 1
ATOM 4332 O O . ASP A 1 548 ? 21.819 -13.401 4.430 1.00 92.25 548 ASP A O 1
ATOM 4336 N N . GLY A 1 549 ? 19.887 -13.474 3.289 1.00 89.62 549 GLY A N 1
ATOM 4337 C CA . GLY A 1 549 ? 18.988 -13.707 4.417 1.00 89.62 549 GLY A CA 1
ATOM 4338 C C . GLY A 1 549 ? 18.412 -12.428 5.034 1.00 89.62 549 GLY A C 1
ATOM 4339 O O . GLY A 1 549 ? 17.571 -12.518 5.936 1.00 89.62 549 GLY A O 1
ATOM 4340 N N . VAL A 1 550 ? 18.831 -11.247 4.570 1.00 92.62 550 VAL A N 1
ATOM 4341 C CA . VAL A 1 550 ? 18.326 -9.939 5.006 1.00 92.62 550 VAL A CA 1
ATOM 4342 C C . VAL A 1 550 ? 17.281 -9.430 4.015 1.00 92.62 550 VAL A C 1
ATOM 4344 O O . VAL A 1 550 ? 17.427 -9.543 2.805 1.00 92.62 550 VAL A O 1
ATOM 4347 N N . THR A 1 551 ? 16.200 -8.827 4.508 1.00 95.31 551 THR A N 1
ATOM 4348 C CA . THR A 1 551 ? 15.232 -8.165 3.627 1.00 95.31 551 THR A CA 1
ATOM 4349 C C . THR A 1 551 ? 15.761 -6.789 3.232 1.00 95.31 551 THR A C 1
ATOM 4351 O O . THR A 1 551 ? 15.723 -5.859 4.037 1.00 95.31 551 THR A O 1
ATOM 4354 N N . ASP A 1 552 ? 16.224 -6.649 1.991 1.00 95.44 552 ASP A N 1
ATOM 4355 C CA . ASP A 1 552 ? 16.650 -5.363 1.428 1.00 95.44 552 ASP A CA 1
ATOM 4356 C C . ASP A 1 552 ? 15.475 -4.413 1.229 1.00 95.44 552 ASP A C 1
ATOM 4358 O O . ASP A 1 552 ? 15.541 -3.234 1.590 1.00 95.44 552 ASP A O 1
ATOM 4362 N N . LEU A 1 553 ? 14.396 -4.936 0.640 1.00 97.00 553 LEU A N 1
ATOM 4363 C CA . LEU A 1 553 ? 13.253 -4.159 0.187 1.00 97.00 553 LEU A CA 1
ATOM 4364 C C . LEU A 1 553 ? 11.925 -4.733 0.673 1.00 97.00 553 LEU A C 1
ATOM 4366 O O . LEU A 1 553 ? 11.681 -5.935 0.650 1.00 97.00 553 LEU A O 1
ATOM 4370 N N . LEU A 1 554 ? 11.016 -3.830 1.022 1.00 97.94 554 LEU A N 1
ATOM 4371 C CA . LEU A 1 554 ? 9.590 -4.078 1.132 1.00 97.94 554 LEU A CA 1
ATOM 4372 C C . LEU A 1 554 ? 8.908 -3.332 -0.015 1.00 97.94 554 LEU A C 1
ATOM 4374 O O . LEU A 1 554 ? 8.907 -2.098 -0.045 1.00 97.94 554 LEU A O 1
ATOM 4378 N N . LEU A 1 555 ? 8.315 -4.073 -0.950 1.00 98.44 555 LEU A N 1
ATOM 4379 C CA . LEU A 1 555 ? 7.442 -3.493 -1.962 1.00 98.44 555 LEU A CA 1
ATOM 4380 C C . LEU A 1 555 ? 6.013 -3.398 -1.423 1.00 98.44 555 LEU A C 1
ATOM 4382 O O . LEU A 1 555 ? 5.488 -4.351 -0.841 1.00 98.44 555 LEU A O 1
ATOM 4386 N N . VAL A 1 556 ? 5.385 -2.241 -1.634 1.00 98.69 556 VAL A N 1
ATOM 4387 C CA . VAL A 1 556 ? 4.031 -1.932 -1.156 1.00 98.69 556 VAL A CA 1
ATOM 4388 C C . VAL A 1 556 ? 3.136 -1.574 -2.337 1.00 98.69 556 VAL A C 1
ATOM 4390 O O . VAL A 1 556 ? 3.410 -0.627 -3.076 1.00 98.69 556 VAL A O 1
ATOM 4393 N N . GLY A 1 557 ? 2.048 -2.325 -2.509 1.00 98.31 557 GLY A N 1
ATOM 4394 C CA . GLY A 1 557 ? 1.042 -2.069 -3.537 1.00 98.31 557 GLY A CA 1
ATOM 4395 C C . GLY A 1 557 ? 0.041 -0.985 -3.130 1.00 98.31 557 GLY A C 1
ATOM 4396 O O . GLY A 1 557 ? -0.461 -0.975 -2.002 1.00 98.31 557 GLY A O 1
ATOM 4397 N N . ALA A 1 558 ? -0.286 -0.113 -4.084 1.00 98.00 558 ALA A N 1
ATOM 4398 C CA . ALA A 1 558 ? -1.409 0.823 -4.057 1.00 98.00 558 ALA A CA 1
ATOM 4399 C C . ALA A 1 558 ? -2.225 0.661 -5.362 1.00 98.00 558 ALA A C 1
ATOM 4401 O O . ALA A 1 558 ? -2.090 1.464 -6.291 1.00 98.00 558 ALA A O 1
ATOM 4402 N N . PRO A 1 559 ? -3.029 -0.414 -5.498 1.00 97.38 559 PRO A N 1
ATOM 4403 C CA . PRO A 1 559 ? -3.595 -0.815 -6.788 1.00 97.38 559 PRO A CA 1
ATOM 4404 C C . PRO A 1 559 ? -4.673 0.129 -7.320 1.00 97.38 559 PRO A C 1
ATOM 4406 O O . PRO A 1 559 ? -4.973 0.088 -8.505 1.00 97.38 559 PRO A O 1
ATOM 4409 N N . MET A 1 560 ? -5.261 0.967 -6.465 1.00 95.50 560 MET A N 1
ATOM 4410 C CA . MET A 1 560 ? -6.262 1.965 -6.856 1.00 95.50 560 MET A CA 1
ATOM 4411 C C . MET A 1 560 ? -5.649 3.369 -6.976 1.00 95.50 560 MET A C 1
ATOM 4413 O O . MET A 1 560 ? -6.382 4.351 -7.047 1.00 95.50 560 MET A O 1
ATOM 4417 N N . TYR A 1 561 ? -4.312 3.485 -6.976 1.00 95.44 561 TYR A N 1
ATOM 4418 C CA . TYR A 1 561 ? -3.640 4.756 -7.237 1.00 95.44 561 TYR A CA 1
ATOM 4419 C C . TYR A 1 561 ? -4.074 5.318 -8.597 1.00 95.44 561 TYR A C 1
ATOM 4421 O O . TYR A 1 561 ? -4.025 4.626 -9.619 1.00 95.44 561 TYR A O 1
ATOM 4429 N N . MET A 1 562 ? -4.488 6.579 -8.579 1.00 90.00 562 MET A N 1
ATOM 4430 C CA . MET A 1 562 ? -5.017 7.314 -9.715 1.00 90.00 562 MET A CA 1
ATOM 4431 C C . MET A 1 562 ? -3.944 8.229 -10.314 1.00 90.00 562 MET A C 1
ATOM 4433 O O . MET A 1 562 ? -3.313 9.001 -9.588 1.00 90.00 562 MET A O 1
ATOM 4437 N N . SER A 1 563 ? -3.756 8.159 -11.631 1.00 89.00 563 SER A N 1
ATOM 4438 C CA . SER A 1 563 ? -2.846 9.031 -12.381 1.00 89.00 563 SER A CA 1
ATOM 4439 C C . SER A 1 563 ? -3.313 10.492 -12.413 1.00 89.00 563 SER A C 1
ATOM 4441 O O . SER A 1 563 ? -4.458 10.809 -12.085 1.00 89.00 563 SER A O 1
ATOM 4443 N N . GLU A 1 564 ? -2.439 11.392 -12.872 1.00 83.44 564 GLU A N 1
ATOM 4444 C CA . GLU A 1 564 ? -2.796 12.789 -13.178 1.00 83.44 564 GLU A CA 1
ATOM 4445 C C . GLU A 1 564 ? -3.967 12.852 -14.184 1.00 83.44 564 GLU A C 1
ATOM 4447 O O . GLU A 1 564 ? -4.902 13.637 -14.016 1.00 83.44 564 GLU A O 1
ATOM 4452 N N . GLU A 1 565 ? -3.993 11.898 -15.122 1.00 82.38 565 GLU A N 1
ATOM 4453 C CA . GLU A 1 565 ? -5.040 11.685 -16.132 1.00 82.38 565 GLU A CA 1
ATOM 4454 C C . GLU A 1 565 ? -6.268 10.910 -15.605 1.00 82.38 565 GLU A C 1
ATOM 4456 O O . GLU A 1 565 ? -7.069 10.373 -16.373 1.00 82.38 565 GLU A O 1
ATOM 4461 N N . LYS A 1 566 ? -6.428 10.842 -14.276 1.00 84.38 566 LYS A N 1
ATOM 4462 C CA . LYS A 1 566 ? -7.598 10.313 -13.550 1.00 84.38 566 LYS A CA 1
ATOM 4463 C C . LYS A 1 566 ? -7.957 8.849 -13.835 1.00 84.38 566 LYS A C 1
ATOM 4465 O O . LYS A 1 566 ? -9.093 8.438 -13.601 1.00 84.38 566 LYS A O 1
ATOM 4470 N N . SER A 1 567 ? -6.995 8.052 -14.295 1.00 88.44 567 SER A N 1
ATOM 4471 C CA . SER A 1 567 ? -7.161 6.610 -14.518 1.00 88.44 567 SER A CA 1
ATOM 4472 C C . SER A 1 567 ? -6.604 5.809 -13.340 1.00 88.44 567 SER A C 1
ATOM 4474 O O . SER A 1 567 ? -5.581 6.181 -12.770 1.00 88.44 567 SER A O 1
ATOM 4476 N N . GLU A 1 568 ? -7.246 4.697 -12.978 1.00 91.31 568 GLU A N 1
ATOM 4477 C CA . GLU A 1 568 ? -6.790 3.759 -11.939 1.00 91.31 568 GLU A CA 1
ATOM 4478 C C . GLU A 1 568 ? -5.591 2.921 -12.430 1.00 91.31 568 GLU A C 1
ATOM 4480 O O . GLU A 1 568 ? -5.681 1.703 -12.630 1.00 91.31 568 GLU A O 1
ATOM 4485 N N . THR A 1 569 ? -4.449 3.567 -12.663 1.00 94.94 569 THR A N 1
ATOM 4486 C CA . THR A 1 569 ? -3.230 2.892 -13.132 1.00 94.94 569 THR A CA 1
ATOM 4487 C C . THR A 1 569 ? -2.711 1.891 -12.113 1.00 94.94 569 THR A C 1
ATOM 4489 O O . THR A 1 569 ? -2.181 0.850 -12.496 1.00 94.94 569 THR A O 1
ATOM 4492 N N . GLY A 1 570 ? -2.878 2.185 -10.821 1.00 96.69 570 GLY A N 1
ATOM 4493 C CA . GLY A 1 570 ? -2.158 1.527 -9.737 1.00 96.69 570 GLY A CA 1
ATOM 4494 C C . GLY A 1 570 ? -0.701 1.998 -9.636 1.00 96.69 570 GLY A C 1
ATOM 4495 O O . GLY A 1 570 ? -0.205 2.744 -10.487 1.00 96.69 570 GLY A O 1
ATOM 4496 N N . ARG A 1 571 ? -0.026 1.601 -8.554 1.00 97.00 571 ARG A N 1
ATOM 4497 C CA . ARG A 1 571 ? 1.360 1.972 -8.224 1.00 97.00 571 ARG A CA 1
ATOM 4498 C C . ARG A 1 571 ? 1.978 0.943 -7.272 1.00 97.00 571 ARG A C 1
ATOM 4500 O O . ARG A 1 571 ? 1.282 0.378 -6.429 1.00 97.00 571 ARG A O 1
ATOM 4507 N N . VAL A 1 572 ? 3.293 0.743 -7.373 1.00 98.44 572 VAL A N 1
ATOM 4508 C CA . VAL A 1 572 ? 4.090 -0.034 -6.408 1.00 98.44 572 VAL A CA 1
ATOM 4509 C C . VAL A 1 572 ? 5.248 0.822 -5.904 1.00 98.44 572 VAL A C 1
ATOM 4511 O O . VAL A 1 572 ? 6.016 1.355 -6.704 1.00 98.44 572 VAL A O 1
ATOM 4514 N N . TYR A 1 573 ? 5.353 0.943 -4.583 1.00 97.88 573 TYR A N 1
ATOM 4515 C CA . TYR A 1 573 ? 6.382 1.696 -3.863 1.00 97.88 573 TYR A CA 1
ATOM 4516 C C . TYR A 1 573 ? 7.483 0.755 -3.366 1.00 97.88 573 TYR A C 1
ATOM 4518 O O . TYR A 1 573 ? 7.187 -0.378 -2.990 1.00 97.88 573 TYR A O 1
ATOM 4526 N N . LEU A 1 574 ? 8.728 1.231 -3.318 1.00 97.31 574 LEU A N 1
ATOM 4527 C CA . LEU A 1 574 ? 9.880 0.520 -2.761 1.00 97.31 574 LEU A CA 1
ATOM 4528 C C . LEU A 1 574 ? 10.313 1.192 -1.451 1.00 97.31 574 LEU A C 1
ATOM 4530 O O . LEU A 1 574 ? 10.574 2.397 -1.432 1.00 97.31 574 LEU A O 1
ATOM 4534 N N . PHE A 1 575 ? 10.456 0.412 -0.381 1.00 95.94 575 PHE A N 1
ATOM 4535 C CA . PHE A 1 575 ? 11.029 0.861 0.890 1.00 95.94 575 PHE A CA 1
ATOM 4536 C C . PHE A 1 575 ? 12.219 -0.016 1.272 1.00 95.94 575 PHE A C 1
ATOM 4538 O O . PHE A 1 575 ? 12.072 -1.234 1.317 1.00 95.94 575 PHE A O 1
ATOM 4545 N N . THR A 1 576 ? 13.369 0.574 1.602 1.00 92.75 576 THR A N 1
ATOM 4546 C CA . THR A 1 576 ? 14.442 -0.156 2.296 1.00 92.75 576 THR A CA 1
ATOM 4547 C C . THR A 1 576 ? 14.115 -0.296 3.777 1.00 92.75 576 THR A C 1
ATOM 4549 O O . THR A 1 576 ? 13.509 0.605 4.363 1.00 92.75 576 THR A O 1
ATOM 4552 N N . ILE A 1 577 ? 14.528 -1.407 4.390 1.00 89.88 577 ILE A N 1
ATOM 4553 C CA . ILE A 1 577 ? 14.359 -1.652 5.826 1.00 89.88 577 ILE A CA 1
ATOM 4554 C C . ILE A 1 577 ? 15.691 -1.412 6.546 1.00 89.88 577 ILE A C 1
ATOM 4556 O O . ILE A 1 577 ? 16.754 -1.820 6.087 1.00 89.88 577 ILE A O 1
ATOM 4560 N N . THR A 1 578 ? 15.669 -0.775 7.716 1.00 85.69 578 THR A N 1
ATOM 4561 C CA . THR A 1 578 ? 16.812 -0.770 8.644 1.00 85.69 578 THR A CA 1
ATOM 4562 C C . THR A 1 578 ? 16.301 -0.785 10.081 1.00 85.69 578 THR A C 1
ATOM 4564 O O . THR A 1 578 ? 15.665 0.168 10.522 1.00 85.69 578 THR A O 1
ATOM 4567 N N . LYS A 1 579 ? 16.552 -1.876 10.822 1.00 84.69 579 LYS A N 1
ATOM 4568 C CA . LYS A 1 579 ? 16.053 -2.087 12.200 1.00 84.69 579 LYS A CA 1
ATOM 4569 C C . LYS A 1 579 ? 14.532 -1.894 12.346 1.00 84.69 579 LYS A C 1
ATOM 4571 O O . LYS A 1 579 ? 14.058 -1.331 13.328 1.00 84.69 579 LYS A O 1
ATOM 4576 N N . GLY A 1 580 ? 13.777 -2.313 11.329 1.00 81.75 580 GLY A N 1
ATOM 4577 C CA . GLY A 1 580 ? 12.321 -2.156 11.249 1.00 81.75 580 GLY A CA 1
ATOM 4578 C C . GLY A 1 580 ? 11.828 -0.758 10.845 1.00 81.75 580 GLY A C 1
ATOM 4579 O O . GLY A 1 580 ? 10.627 -0.584 10.664 1.00 81.75 580 GLY A O 1
ATOM 4580 N N . ILE A 1 581 ? 12.714 0.226 10.660 1.00 87.31 581 ILE A N 1
ATOM 4581 C CA . ILE A 1 581 ? 12.365 1.533 10.084 1.00 87.31 581 ILE A CA 1
ATOM 4582 C C . ILE A 1 581 ? 12.318 1.399 8.560 1.00 87.31 581 ILE A C 1
ATOM 4584 O O . ILE A 1 581 ? 13.230 0.811 7.973 1.00 87.31 581 ILE A O 1
ATOM 4588 N N . LEU A 1 582 ? 11.276 1.942 7.925 1.00 89.06 582 LEU A N 1
ATOM 4589 C CA . LEU A 1 582 ? 11.140 1.976 6.470 1.00 89.06 582 LEU A CA 1
ATOM 4590 C C . LEU A 1 582 ? 11.690 3.295 5.905 1.00 89.06 582 LEU A C 1
ATOM 4592 O O . LEU A 1 582 ? 11.585 4.353 6.524 1.00 89.06 582 LEU A O 1
ATOM 4596 N N . SER A 1 583 ? 12.292 3.253 4.718 1.00 86.62 583 SER A N 1
ATOM 4597 C CA . SER A 1 583 ? 12.767 4.446 4.003 1.00 86.62 583 SER A CA 1
ATOM 4598 C C . SER A 1 583 ? 12.468 4.339 2.511 1.00 86.62 583 SER A C 1
ATOM 4600 O O . SER A 1 583 ? 12.905 3.404 1.845 1.00 86.62 583 SER A O 1
ATOM 4602 N N . HIS A 1 584 ? 11.687 5.285 1.990 1.00 88.81 584 HIS A N 1
ATOM 4603 C CA . HIS A 1 584 ? 11.171 5.265 0.622 1.00 88.81 584 HIS A CA 1
ATOM 4604 C C . HIS A 1 584 ? 12.273 5.502 -0.430 1.00 88.81 584 HIS A C 1
ATOM 4606 O O . HIS A 1 584 ? 13.037 6.458 -0.329 1.00 88.81 584 HIS A O 1
ATOM 4612 N N . GLN A 1 585 ? 12.315 4.656 -1.466 1.00 90.12 585 GLN A N 1
ATOM 4613 C CA . GLN A 1 585 ? 13.294 4.697 -2.569 1.00 90.12 585 GLN A CA 1
ATOM 4614 C C . GLN A 1 585 ? 12.664 5.035 -3.939 1.00 90.12 585 GLN A C 1
ATOM 4616 O O . GLN A 1 585 ? 13.315 4.952 -4.990 1.00 90.12 585 GLN A O 1
ATOM 4621 N N . GLY A 1 586 ? 11.383 5.411 -3.959 1.00 89.88 586 GLY A N 1
ATOM 4622 C CA . GLY A 1 586 ? 10.593 5.652 -5.166 1.00 89.88 586 GLY A CA 1
ATOM 4623 C C . GLY A 1 586 ? 9.688 4.476 -5.542 1.00 89.88 586 GLY A C 1
ATOM 4624 O O . GLY A 1 586 ? 9.343 3.635 -4.716 1.00 89.88 586 GLY A O 1
ATOM 4625 N N . VAL A 1 587 ? 9.303 4.431 -6.818 1.00 96.19 587 VAL A N 1
ATOM 4626 C CA . VAL A 1 587 ? 8.299 3.506 -7.370 1.00 96.19 587 VAL A CA 1
ATOM 4627 C C . VAL A 1 587 ? 8.851 2.699 -8.551 1.00 96.19 587 VAL A C 1
ATOM 4629 O O . VAL A 1 587 ? 9.868 3.083 -9.134 1.00 96.19 587 VAL A O 1
ATOM 4632 N N . LEU A 1 588 ? 8.175 1.601 -8.905 1.00 97.19 588 LEU A N 1
ATOM 4633 C CA . LEU A 1 588 ? 8.387 0.882 -10.172 1.00 97.19 588 LEU A CA 1
ATOM 4634 C C . LEU A 1 588 ? 7.683 1.597 -11.339 1.00 97.19 588 LEU A C 1
ATOM 4636 O O . LEU A 1 588 ? 6.628 2.209 -11.155 1.00 97.19 588 LEU A O 1
ATOM 4640 N N . GLU A 1 589 ? 8.235 1.475 -12.546 1.00 94.69 589 GLU A N 1
ATOM 4641 C CA . GLU A 1 589 ? 7.626 1.960 -13.789 1.00 94.69 589 GLU A CA 1
ATOM 4642 C C . GLU A 1 589 ? 6.530 0.986 -14.245 1.00 94.69 589 GLU A C 1
ATOM 4644 O O . GLU A 1 589 ? 6.791 -0.201 -14.448 1.00 94.69 589 GLU A O 1
ATOM 4649 N N . GLY A 1 590 ? 5.295 1.477 -14.368 1.00 90.88 590 GLY A N 1
ATOM 4650 C CA . GLY A 1 590 ? 4.098 0.660 -14.593 1.00 90.88 590 GLY A CA 1
ATOM 4651 C C . GLY A 1 590 ? 3.442 0.829 -15.977 1.00 90.88 590 GLY A C 1
ATOM 4652 O O . GLY A 1 590 ? 4.113 1.130 -16.965 1.00 90.88 590 GLY A O 1
ATOM 4653 N N . PRO A 1 591 ? 2.118 0.601 -16.070 1.00 91.31 591 PRO A N 1
ATOM 4654 C CA . PRO A 1 591 ? 1.295 0.853 -17.258 1.00 91.31 591 PRO A CA 1
ATOM 4655 C C . PRO A 1 591 ? 1.198 2.326 -17.662 1.00 91.31 591 PRO A C 1
ATOM 4657 O O . PRO A 1 591 ? 1.659 3.221 -16.952 1.00 91.31 591 PRO A O 1
ATOM 4660 N N . SER A 1 592 ? 0.577 2.575 -18.818 1.00 88.88 592 SER A N 1
ATOM 4661 C CA . SER A 1 592 ? 0.350 3.936 -19.310 1.00 88.88 592 SER A CA 1
ATOM 4662 C C . SER A 1 592 ? -0.524 4.741 -18.342 1.00 88.88 592 SER A C 1
ATOM 4664 O O . SER A 1 592 ? -1.473 4.210 -17.766 1.00 88.88 592 SER A O 1
ATOM 4666 N N . ALA A 1 593 ? -0.268 6.050 -18.229 1.00 83.94 593 ALA A N 1
ATOM 4667 C CA . ALA A 1 593 ? -1.051 6.970 -17.395 1.00 83.94 593 ALA A CA 1
ATOM 4668 C C . ALA A 1 593 ? -2.558 7.001 -17.739 1.00 83.94 593 ALA A C 1
ATOM 4670 O O . ALA A 1 593 ? -3.363 7.440 -16.918 1.00 83.94 593 ALA A O 1
ATOM 4671 N N . LEU A 1 594 ? -2.924 6.526 -18.935 1.00 83.38 594 LEU A N 1
ATOM 4672 C CA . LEU A 1 594 ? -4.283 6.468 -19.484 1.00 83.38 594 LEU A CA 1
ATOM 4673 C C . LEU A 1 594 ? -4.983 5.106 -19.283 1.00 83.38 594 LEU A C 1
ATOM 4675 O O . LEU A 1 594 ? -6.126 4.937 -19.707 1.00 83.38 594 LEU A O 1
ATOM 4679 N N . GLU A 1 595 ? -4.311 4.106 -18.703 1.00 86.00 595 GLU A N 1
ATOM 4680 C CA . GLU A 1 595 ? -4.859 2.754 -18.544 1.00 86.00 595 GLU A CA 1
ATOM 4681 C C . GLU A 1 595 ? -5.382 2.516 -17.122 1.00 86.00 595 GLU A C 1
ATOM 4683 O O . GLU A 1 595 ? -4.649 2.616 -16.142 1.00 86.00 595 GLU A O 1
ATOM 4688 N N . ASN A 1 596 ? -6.648 2.105 -17.004 1.00 92.19 596 ASN A N 1
ATOM 4689 C CA . ASN A 1 596 ? -7.225 1.609 -15.749 1.00 92.19 596 ASN A CA 1
ATOM 4690 C C . ASN A 1 596 ? -6.718 0.182 -15.479 1.00 92.19 596 ASN A C 1
ATOM 4692 O O . ASN A 1 596 ? -7.434 -0.791 -15.691 1.00 92.19 596 ASN A O 1
ATOM 4696 N N . ALA A 1 597 ? -5.444 0.055 -15.112 1.00 95.69 597 ALA A N 1
ATOM 4697 C CA . ALA A 1 597 ? -4.710 -1.206 -15.097 1.00 95.69 597 ALA A CA 1
ATOM 4698 C C . ALA A 1 597 ? -4.676 -1.913 -13.728 1.00 95.69 597 ALA A C 1
ATOM 4700 O O . ALA A 1 597 ? -4.556 -3.142 -13.666 1.00 95.69 597 ALA A O 1
ATOM 4701 N N . ARG A 1 598 ? -4.791 -1.147 -12.634 1.00 96.75 598 ARG A N 1
ATOM 4702 C CA . ARG A 1 598 ? -4.576 -1.581 -11.239 1.00 96.75 598 ARG A CA 1
ATOM 4703 C C . ARG A 1 598 ? -3.265 -2.347 -11.008 1.00 96.75 598 ARG A C 1
ATOM 4705 O O . ARG A 1 598 ? -3.234 -3.406 -10.372 1.00 96.75 598 ARG A O 1
ATOM 4712 N N . PHE A 1 599 ? -2.171 -1.806 -11.530 1.00 98.38 599 PHE A N 1
ATOM 4713 C CA . PHE A 1 599 ? -0.809 -2.273 -11.286 1.00 98.38 599 PHE A CA 1
ATOM 4714 C C . PHE A 1 599 ? -0.493 -2.344 -9.784 1.00 98.38 599 PHE A C 1
ATOM 4716 O O . PHE A 1 599 ? -0.787 -1.419 -9.026 1.00 98.38 599 PHE A O 1
ATOM 4723 N N . GLY A 1 600 ? 0.094 -3.461 -9.353 1.00 97.75 600 GLY A N 1
ATOM 4724 C CA . GLY A 1 600 ? 0.350 -3.744 -7.940 1.00 97.75 600 GLY A CA 1
ATOM 4725 C C . GLY A 1 600 ? -0.757 -4.531 -7.235 1.00 97.75 600 GLY A C 1
ATOM 4726 O O . GLY A 1 600 ? -0.628 -4.767 -6.039 1.00 97.75 600 GLY A O 1
ATOM 4727 N N . THR A 1 601 ? -1.816 -4.973 -7.938 1.00 97.88 601 THR A N 1
ATOM 4728 C CA . THR A 1 601 ? -2.877 -5.836 -7.356 1.00 97.88 601 THR A CA 1
ATOM 4729 C C . THR A 1 601 ? -2.329 -7.172 -6.836 1.00 97.88 601 THR A C 1
ATOM 4731 O O . THR A 1 601 ? -2.883 -7.751 -5.905 1.00 97.88 601 THR A O 1
ATOM 4734 N N . ALA A 1 602 ? -1.232 -7.653 -7.418 1.00 98.19 602 ALA A N 1
ATOM 4735 C CA . ALA A 1 602 ? -0.439 -8.762 -6.907 1.00 98.19 602 ALA A CA 1
ATOM 4736 C C . ALA A 1 602 ? 1.048 -8.444 -7.108 1.00 98.19 602 ALA A C 1
ATOM 4738 O O . ALA A 1 602 ? 1.411 -7.804 -8.096 1.00 98.19 602 ALA A O 1
ATOM 4739 N N . ILE A 1 603 ? 1.893 -8.889 -6.180 1.00 98.25 603 ILE A N 1
ATOM 4740 C CA . ILE A 1 603 ? 3.354 -8.770 -6.234 1.00 98.25 603 ILE A CA 1
ATOM 4741 C C . ILE A 1 603 ? 3.917 -10.084 -5.682 1.00 98.25 603 ILE A C 1
ATOM 4743 O O . ILE A 1 603 ? 3.425 -10.561 -4.660 1.00 98.25 603 ILE A O 1
ATOM 4747 N N . THR A 1 604 ? 4.919 -10.666 -6.339 1.00 96.81 604 THR A N 1
ATOM 4748 C CA . THR A 1 604 ? 5.664 -11.827 -5.828 1.00 96.81 604 THR A CA 1
ATOM 4749 C C . THR A 1 604 ? 7.158 -11.672 -6.097 1.00 96.81 604 THR A C 1
ATOM 4751 O O . THR A 1 604 ? 7.552 -11.092 -7.112 1.00 96.81 604 THR A O 1
ATOM 4754 N N . ALA A 1 605 ? 7.976 -12.200 -5.188 1.00 95.06 605 ALA A N 1
ATOM 4755 C CA . ALA A 1 605 ? 9.412 -12.356 -5.371 1.00 95.06 605 ALA A CA 1
ATOM 4756 C C . ALA A 1 605 ? 9.702 -13.688 -6.078 1.00 95.06 605 ALA A C 1
ATOM 4758 O O . ALA A 1 605 ? 9.102 -14.718 -5.754 1.00 95.06 605 ALA A O 1
ATOM 4759 N N . VAL A 1 606 ? 10.634 -13.674 -7.023 1.00 94.31 606 VAL A N 1
ATOM 4760 C CA . VAL A 1 606 ? 11.170 -14.857 -7.701 1.00 94.31 606 VAL A CA 1
ATOM 4761 C C . VAL A 1 606 ? 12.603 -15.070 -7.207 1.00 94.31 606 VAL A C 1
ATOM 4763 O O . VAL A 1 606 ? 13.336 -14.085 -7.162 1.00 94.31 606 VAL A O 1
ATOM 4766 N N . PRO A 1 607 ? 13.029 -16.297 -6.844 1.00 91.94 607 PRO A N 1
ATOM 4767 C CA . PRO A 1 607 ? 14.358 -16.522 -6.267 1.00 91.94 607 PRO A CA 1
ATOM 4768 C C . PRO A 1 607 ? 15.523 -16.025 -7.132 1.00 91.94 607 PRO A C 1
ATOM 4770 O O . PRO A 1 607 ? 16.449 -15.438 -6.594 1.00 91.94 607 PRO A O 1
ATOM 4773 N N . ASP A 1 608 ? 15.456 -16.273 -8.443 1.00 92.94 608 ASP A N 1
ATOM 4774 C CA . ASP A 1 608 ? 16.319 -15.720 -9.496 1.00 92.94 608 ASP A CA 1
ATOM 4775 C C . ASP A 1 608 ? 15.738 -16.199 -10.843 1.00 92.94 608 ASP A C 1
ATOM 4777 O O . ASP A 1 608 ? 15.775 -17.396 -11.131 1.00 92.94 608 ASP A O 1
ATOM 4781 N N . LEU A 1 609 ? 15.109 -15.325 -11.639 1.00 92.69 609 LEU A N 1
ATOM 4782 C CA . LEU A 1 609 ? 14.440 -15.726 -12.892 1.00 92.69 609 LEU A CA 1
ATOM 4783 C C . LEU A 1 609 ? 15.412 -15.728 -14.083 1.00 92.69 609 LEU A C 1
ATOM 4785 O O . LEU A 1 609 ? 15.161 -16.383 -15.096 1.00 92.69 609 LEU A O 1
ATOM 4789 N N . ASN A 1 610 ? 16.503 -14.965 -13.986 1.00 91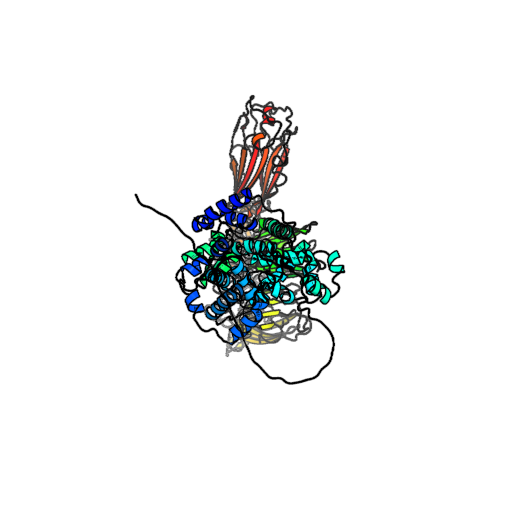.44 610 ASN A N 1
ATOM 4790 C CA . ASN A 1 610 ? 17.418 -14.691 -15.095 1.00 91.44 610 ASN A CA 1
ATOM 4791 C C . ASN A 1 610 ? 18.812 -15.347 -14.930 1.00 91.44 610 ASN A C 1
ATOM 4793 O O . ASN A 1 610 ? 19.600 -15.384 -15.881 1.00 91.44 610 ASN A O 1
ATOM 4797 N N . LEU A 1 611 ? 19.069 -15.916 -13.750 1.00 91.56 611 LEU A N 1
ATOM 4798 C CA . LEU A 1 611 ? 20.291 -16.545 -13.246 1.00 91.56 611 LEU A CA 1
ATOM 4799 C C . LEU A 1 611 ? 21.506 -15.601 -13.169 1.00 91.56 611 LEU A C 1
ATOM 4801 O O . LEU A 1 611 ? 22.609 -15.960 -13.598 1.00 91.56 611 LEU A O 1
ATOM 4805 N N . ASP A 1 612 ? 21.313 -14.376 -12.660 1.00 91.38 612 ASP A N 1
ATOM 4806 C CA . ASP A 1 612 ? 22.401 -13.434 -12.317 1.00 91.38 612 ASP A CA 1
ATOM 4807 C C . ASP A 1 612 ? 22.784 -13.384 -10.826 1.00 91.38 612 ASP A C 1
ATOM 4809 O O . ASP A 1 612 ? 23.740 -12.686 -10.473 1.00 91.38 612 ASP A O 1
ATOM 4813 N N . ASN A 1 613 ? 22.187 -14.245 -9.997 1.00 92.25 613 ASN A N 1
ATOM 4814 C CA . ASN A 1 613 ? 22.298 -14.339 -8.536 1.00 92.25 613 ASN A CA 1
ATOM 4815 C C . ASN A 1 613 ? 21.549 -13.231 -7.767 1.00 92.25 613 ASN A C 1
ATOM 4817 O O . ASN A 1 613 ? 21.904 -12.959 -6.616 1.00 92.25 613 ASN A O 1
ATOM 4821 N N . PHE A 1 614 ? 20.526 -12.606 -8.365 1.00 95.56 614 PHE A N 1
ATOM 4822 C CA . PHE A 1 614 ? 19.630 -11.682 -7.665 1.00 95.56 614 PHE A CA 1
ATOM 4823 C C . PHE A 1 614 ? 18.154 -12.108 -7.740 1.00 95.56 614 PHE A C 1
ATOM 4825 O O . PHE A 1 614 ? 17.682 -12.597 -8.762 1.00 95.56 614 PHE A O 1
ATOM 4832 N N . SER A 1 615 ? 17.405 -11.871 -6.658 1.00 95.69 615 SER A N 1
ATOM 4833 C CA . SER A 1 615 ? 15.957 -12.097 -6.627 1.00 95.69 615 SER A CA 1
ATOM 4834 C C . SER A 1 615 ? 15.226 -11.075 -7.497 1.00 95.69 615 SER A C 1
ATOM 4836 O O . SER A 1 615 ? 15.371 -9.860 -7.327 1.00 95.69 615 SER A O 1
ATOM 4838 N N . ASP A 1 616 ? 14.362 -11.583 -8.368 1.00 96.19 616 ASP A N 1
ATOM 4839 C CA . ASP A 1 616 ? 13.553 -10.803 -9.301 1.00 96.19 616 ASP A CA 1
ATOM 4840 C C . ASP A 1 616 ? 12.129 -10.581 -8.747 1.00 96.19 616 ASP A C 1
ATOM 4842 O O . ASP A 1 616 ? 11.710 -11.198 -7.764 1.00 96.19 616 ASP A O 1
ATOM 4846 N N . VAL A 1 617 ? 11.343 -9.690 -9.361 1.00 97.50 617 VAL A N 1
ATOM 4847 C CA . VAL A 1 617 ? 9.971 -9.372 -8.915 1.00 97.50 617 VAL A CA 1
ATOM 4848 C C . VAL A 1 617 ? 8.982 -9.415 -10.074 1.00 97.50 617 VAL A C 1
ATOM 4850 O O . VAL A 1 617 ? 9.221 -8.837 -11.134 1.00 97.50 617 VAL A O 1
ATOM 4853 N N . VAL A 1 618 ? 7.819 -10.033 -9.845 1.00 98.25 618 VAL A N 1
ATOM 4854 C CA . VAL A 1 618 ? 6.683 -10.020 -10.779 1.00 98.25 618 VAL A CA 1
ATOM 4855 C C . VAL A 1 618 ? 5.520 -9.232 -10.178 1.00 98.25 618 VAL A C 1
ATOM 4857 O O . VAL A 1 618 ? 5.125 -9.465 -9.035 1.00 98.25 618 VAL A O 1
ATOM 4860 N N . VAL A 1 619 ? 4.948 -8.312 -10.959 1.00 98.62 619 VAL A N 1
ATOM 4861 C CA . VAL A 1 619 ? 3.816 -7.453 -10.571 1.00 98.62 619 VAL A CA 1
ATOM 4862 C C . VAL A 1 619 ? 2.626 -7.663 -11.507 1.00 98.62 619 VAL A C 1
ATOM 4864 O O . VAL A 1 619 ? 2.773 -7.680 -12.727 1.00 98.62 619 VAL A O 1
ATOM 4867 N N . GLY A 1 620 ? 1.428 -7.791 -10.938 1.00 98.31 620 GLY A N 1
ATOM 4868 C CA . GLY A 1 620 ? 0.171 -7.950 -11.666 1.00 98.31 620 GLY A CA 1
ATOM 4869 C C . GLY A 1 620 ? -0.577 -6.634 -11.909 1.00 98.31 620 GLY A C 1
ATOM 4870 O O . GLY A 1 620 ? -0.693 -5.796 -11.011 1.00 98.31 620 GLY A O 1
ATOM 4871 N N . ALA A 1 621 ? -1.135 -6.494 -13.114 1.00 98.06 621 ALA A N 1
ATOM 4872 C CA . ALA A 1 621 ? -2.005 -5.401 -13.553 1.00 98.06 621 ALA A CA 1
ATOM 4873 C C . ALA A 1 621 ? -3.286 -5.976 -14.209 1.00 98.06 621 ALA A C 1
ATOM 4875 O O . ALA A 1 621 ? -3.425 -5.986 -15.435 1.00 98.06 621 ALA A O 1
ATOM 4876 N N . PRO A 1 622 ? -4.224 -6.539 -13.421 1.00 97.62 622 PRO A N 1
ATOM 4877 C CA . PRO A 1 622 ? -5.309 -7.368 -13.950 1.00 97.62 622 PRO A CA 1
ATOM 4878 C C . PRO A 1 622 ? -6.402 -6.611 -14.714 1.00 97.62 622 PRO A C 1
ATOM 4880 O O . PRO A 1 622 ? -7.152 -7.246 -15.455 1.00 97.62 622 PRO A O 1
ATOM 4883 N N . LEU A 1 623 ? -6.532 -5.288 -14.566 1.00 96.19 623 LEU A N 1
ATOM 4884 C CA . LEU A 1 623 ? -7.533 -4.522 -15.323 1.00 96.19 623 LEU A CA 1
ATOM 4885 C C . LEU A 1 623 ? -7.007 -3.980 -16.663 1.00 96.19 623 LEU A C 1
ATOM 4887 O O . LEU A 1 623 ? -7.786 -3.482 -17.476 1.00 96.19 623 LEU A O 1
ATOM 4891 N N . GLU A 1 624 ? -5.714 -4.147 -16.944 1.00 95.38 624 GLU A N 1
ATOM 4892 C CA . GLU A 1 624 ? -5.085 -3.664 -18.174 1.00 95.38 624 GLU A CA 1
ATOM 4893 C C . GLU A 1 624 ? -5.662 -4.327 -19.444 1.00 95.38 624 GLU A C 1
ATOM 4895 O O . GLU A 1 624 ? -6.251 -5.415 -19.394 1.00 95.38 624 GLU A O 1
ATOM 4900 N N . GLY A 1 625 ? -5.535 -3.670 -20.603 1.00 91.19 625 GLY A N 1
ATOM 4901 C CA . GLY A 1 625 ? -6.099 -4.169 -21.862 1.00 91.19 625 GLY A CA 1
ATOM 4902 C C . GLY A 1 625 ? -7.621 -4.360 -21.798 1.00 91.19 625 GLY A C 1
ATOM 4903 O O . GLY A 1 625 ? -8.142 -5.376 -22.259 1.00 91.19 625 GLY A O 1
ATOM 4904 N N . ASN A 1 626 ? -8.339 -3.423 -21.166 1.00 90.62 626 ASN A N 1
ATOM 4905 C CA . ASN A 1 626 ? -9.781 -3.507 -20.894 1.00 90.62 626 ASN A CA 1
ATOM 4906 C C . ASN A 1 626 ? -10.182 -4.794 -20.144 1.00 90.62 626 ASN A C 1
ATOM 4908 O O . ASN A 1 626 ? -11.105 -5.507 -20.549 1.00 90.62 626 ASN A O 1
ATOM 4912 N N . GLY A 1 627 ? -9.473 -5.117 -19.059 1.00 92.50 627 GLY A N 1
ATOM 4913 C CA . GLY A 1 627 ? -9.742 -6.271 -18.198 1.00 92.50 627 GLY A CA 1
ATOM 4914 C C . GLY A 1 627 ? -9.244 -7.613 -18.735 1.00 92.50 627 GLY A C 1
ATOM 4915 O O . GLY A 1 627 ? -9.686 -8.655 -18.253 1.00 92.50 627 GLY A O 1
ATOM 4916 N N . GLN A 1 628 ? -8.376 -7.624 -19.750 1.00 94.62 628 GLN A N 1
ATOM 4917 C CA . GLN A 1 628 ? -7.643 -8.831 -20.157 1.00 94.62 628 GLN A CA 1
ATOM 4918 C C . GLN A 1 628 ? -6.569 -9.171 -19.111 1.00 94.62 628 GLN A C 1
ATOM 4920 O O . GLN A 1 628 ? -6.475 -10.319 -18.670 1.00 94.62 628 GLN A O 1
ATOM 4925 N N . GLY A 1 629 ? -5.864 -8.143 -18.636 1.00 96.50 629 GLY A N 1
ATOM 4926 C CA . GLY A 1 629 ? -4.850 -8.203 -17.592 1.00 96.50 629 GLY A CA 1
ATOM 4927 C C . GLY A 1 629 ? -3.437 -8.448 -18.120 1.00 96.50 629 GLY A C 1
ATOM 4928 O O . GLY A 1 629 ? -3.242 -9.021 -19.197 1.00 96.50 629 GLY A O 1
ATOM 4929 N N . ALA A 1 630 ? -2.447 -8.009 -17.349 1.00 97.25 630 ALA A N 1
ATOM 4930 C CA . ALA A 1 630 ? -1.028 -8.130 -17.654 1.00 97.25 630 ALA A CA 1
ATOM 4931 C C . ALA A 1 630 ? -0.209 -8.529 -16.417 1.00 97.25 630 ALA A C 1
ATOM 4933 O O . ALA A 1 630 ? -0.622 -8.298 -15.277 1.00 97.25 630 ALA A O 1
ATOM 4934 N N . ILE A 1 631 ? 0.989 -9.066 -16.656 1.00 98.00 631 ILE A N 1
ATOM 4935 C CA . ILE A 1 631 ? 2.064 -9.118 -15.659 1.00 98.00 631 ILE A CA 1
ATOM 4936 C C . ILE A 1 631 ? 3.316 -8.409 -16.180 1.00 98.00 631 ILE A C 1
ATOM 4938 O O . ILE A 1 631 ? 3.580 -8.380 -17.386 1.00 98.00 631 ILE A O 1
ATOM 4942 N N . TYR A 1 632 ? 4.079 -7.858 -15.248 1.00 98.31 632 TYR A N 1
ATOM 4943 C CA . TYR A 1 632 ? 5.345 -7.170 -15.457 1.00 98.31 632 TYR A CA 1
ATOM 4944 C C . TYR A 1 632 ? 6.435 -7.875 -14.657 1.00 98.31 632 TYR A C 1
ATOM 4946 O O . TYR A 1 632 ? 6.195 -8.261 -13.515 1.00 98.31 632 TYR A O 1
ATOM 4954 N N . ILE A 1 633 ? 7.618 -8.014 -15.242 1.00 97.56 633 ILE A N 1
ATOM 4955 C CA . ILE A 1 633 ? 8.792 -8.645 -14.633 1.00 97.56 633 ILE A CA 1
ATOM 4956 C C . ILE A 1 633 ? 9.874 -7.575 -14.477 1.00 97.56 633 ILE A C 1
ATOM 4958 O O . ILE A 1 633 ? 10.123 -6.819 -15.416 1.00 97.56 633 ILE A O 1
ATOM 4962 N N . TYR A 1 634 ? 10.505 -7.505 -13.309 1.00 97.81 634 TYR A N 1
ATOM 4963 C CA . TYR A 1 634 ? 11.574 -6.564 -12.971 1.00 97.81 634 TYR A CA 1
ATOM 4964 C C . TYR A 1 634 ? 12.755 -7.350 -12.411 1.00 97.81 634 TYR A C 1
ATOM 4966 O O . TYR A 1 634 ? 12.553 -8.183 -11.528 1.00 97.81 634 TYR A O 1
ATOM 4974 N N . TYR A 1 635 ? 13.964 -7.088 -12.914 1.00 96.38 635 TYR A N 1
ATOM 4975 C CA . TYR A 1 635 ? 15.151 -7.800 -12.440 1.00 96.38 635 TYR A CA 1
ATOM 4976 C C . TYR A 1 635 ? 15.824 -7.118 -11.246 1.00 96.38 635 TYR A C 1
ATOM 4978 O O . TYR A 1 635 ? 15.731 -5.894 -11.083 1.00 96.38 635 TYR A O 1
ATOM 4986 N N . GLY A 1 636 ? 16.544 -7.905 -10.452 1.00 96.06 636 GLY A N 1
ATOM 4987 C CA . GLY A 1 636 ? 17.428 -7.420 -9.401 1.00 96.06 636 GLY A CA 1
ATOM 4988 C C . GLY A 1 636 ? 18.622 -6.587 -9.903 1.00 96.06 636 GLY A C 1
ATOM 4989 O O . GLY A 1 636 ? 19.002 -6.576 -11.079 1.00 96.06 636 GLY A O 1
ATOM 4990 N N . ASP A 1 637 ? 19.210 -5.828 -8.980 1.00 93.31 637 ASP A N 1
ATOM 4991 C CA . ASP A 1 637 ? 20.534 -5.209 -9.086 1.00 93.31 637 ASP A CA 1
ATOM 4992 C C . ASP A 1 637 ? 21.087 -4.988 -7.665 1.00 93.31 637 ASP A C 1
ATOM 4994 O O . ASP A 1 637 ? 20.740 -4.019 -6.981 1.00 93.31 637 ASP A O 1
ATOM 4998 N N . LYS A 1 638 ? 21.964 -5.889 -7.204 1.00 92.38 638 LYS A N 1
ATOM 4999 C CA . LYS A 1 638 ? 22.625 -5.823 -5.885 1.00 92.38 638 LYS A CA 1
ATOM 5000 C C . LYS A 1 638 ? 21.624 -5.926 -4.725 1.00 92.38 638 LYS A C 1
ATOM 5002 O O . LYS A 1 638 ? 21.236 -7.025 -4.372 1.00 92.38 638 LYS A O 1
ATOM 5007 N N . LYS A 1 639 ? 21.229 -4.793 -4.135 1.00 91.88 639 LYS A N 1
ATOM 5008 C CA . LYS A 1 639 ? 20.286 -4.682 -3.004 1.00 91.88 639 LYS A CA 1
ATOM 5009 C C . LYS A 1 639 ? 19.047 -3.846 -3.366 1.00 91.88 639 LYS A C 1
ATOM 5011 O O . LYS A 1 639 ? 18.459 -3.172 -2.525 1.00 91.88 639 LYS A O 1
ATOM 5016 N N . THR A 1 640 ? 18.693 -3.797 -4.653 1.00 94.88 640 THR A N 1
ATOM 5017 C CA . THR A 1 640 ? 17.506 -3.086 -5.150 1.00 94.88 640 THR A CA 1
ATOM 5018 C C . THR A 1 640 ? 16.959 -3.708 -6.438 1.00 94.88 640 THR A C 1
ATOM 5020 O O . THR A 1 640 ? 17.611 -4.545 -7.052 1.00 94.88 640 THR A O 1
ATOM 5023 N N . ILE A 1 641 ? 15.764 -3.295 -6.863 1.00 95.75 641 ILE A N 1
ATOM 5024 C CA . ILE A 1 641 ? 15.110 -3.758 -8.096 1.00 95.75 641 ILE A CA 1
ATOM 5025 C C . ILE A 1 641 ? 15.218 -2.682 -9.185 1.00 95.75 641 ILE A C 1
ATOM 5027 O O . ILE A 1 641 ? 15.064 -1.485 -8.916 1.00 95.75 641 ILE A O 1
ATOM 5031 N N . ARG A 1 642 ? 15.452 -3.096 -10.436 1.00 94.88 642 ARG A N 1
ATOM 5032 C CA . ARG A 1 642 ? 15.434 -2.204 -11.606 1.00 94.88 642 ARG A CA 1
ATOM 5033 C C . ARG A 1 642 ? 14.030 -1.629 -11.794 1.00 94.88 642 ARG A C 1
ATOM 5035 O O . ARG A 1 642 ? 13.063 -2.374 -11.898 1.00 94.88 642 ARG A O 1
ATOM 5042 N N . LYS A 1 643 ? 13.909 -0.298 -11.850 1.00 94.88 643 LYS A N 1
ATOM 5043 C CA . LYS A 1 643 ? 12.601 0.385 -11.926 1.00 94.88 643 LYS A CA 1
ATOM 5044 C C . LYS A 1 643 ? 11.860 0.130 -13.239 1.00 94.88 643 LYS A C 1
ATOM 5046 O O . LYS A 1 643 ? 10.636 0.040 -13.214 1.00 94.88 643 LYS A O 1
ATOM 5051 N N . GLN A 1 644 ? 12.593 -0.041 -14.338 1.00 95.12 644 GLN A N 1
ATOM 5052 C CA . GLN A 1 644 ? 12.071 -0.447 -15.641 1.00 95.12 644 GLN A CA 1
ATOM 5053 C C . GLN A 1 644 ? 11.871 -1.971 -15.699 1.00 95.12 644 GLN A C 1
ATOM 5055 O O . GLN A 1 644 ? 12.753 -2.730 -15.296 1.00 95.12 644 GLN A O 1
ATOM 5060 N N . SER A 1 645 ? 10.743 -2.431 -16.246 1.00 96.12 645 SER A N 1
ATOM 5061 C CA . SER A 1 645 ? 10.465 -3.864 -16.416 1.00 96.12 645 SER A CA 1
ATOM 5062 C C . SER A 1 645 ? 11.326 -4.502 -17.512 1.00 96.12 645 SER A C 1
ATOM 5064 O O . SER A 1 645 ? 11.379 -3.977 -18.626 1.00 96.12 645 SER A O 1
ATOM 5066 N N . SER A 1 646 ? 11.899 -5.677 -17.246 1.00 94.56 646 SER A N 1
ATOM 5067 C CA . SER A 1 646 ? 12.590 -6.507 -18.241 1.00 94.56 646 SER A CA 1
ATOM 5068 C C . SER A 1 646 ? 11.625 -7.123 -19.261 1.00 94.56 646 SER A C 1
ATOM 5070 O O . SER A 1 646 ? 11.969 -7.258 -20.437 1.00 94.56 646 SER A O 1
ATOM 5072 N N . GLN A 1 647 ? 10.402 -7.466 -18.837 1.00 94.38 647 GLN A N 1
ATOM 5073 C CA . GLN A 1 647 ? 9.373 -8.056 -19.696 1.00 94.38 647 GLN A CA 1
ATOM 5074 C C . GLN A 1 647 ? 7.955 -7.661 -19.253 1.00 94.38 647 GLN A C 1
ATOM 5076 O O . GLN A 1 647 ? 7.660 -7.565 -18.064 1.00 94.38 647 GLN A O 1
ATOM 5081 N N . LYS A 1 648 ? 7.051 -7.504 -20.230 1.00 95.62 648 LYS A N 1
ATOM 5082 C CA . LYS A 1 648 ? 5.600 -7.351 -20.034 1.00 95.62 648 LYS A CA 1
ATOM 5083 C C . LYS A 1 648 ? 4.851 -8.448 -20.795 1.00 95.62 648 LYS A C 1
ATOM 5085 O O . LYS A 1 648 ? 5.033 -8.600 -22.007 1.00 95.62 648 LYS A O 1
ATOM 5090 N N . ILE A 1 649 ? 3.986 -9.190 -20.105 1.00 95.25 649 ILE A N 1
ATOM 5091 C CA . ILE A 1 649 ? 3.172 -10.273 -20.674 1.00 95.25 649 ILE A CA 1
ATOM 5092 C C . ILE A 1 649 ? 1.693 -9.895 -20.558 1.00 95.25 649 ILE A C 1
ATOM 5094 O O . ILE A 1 649 ? 1.131 -9.845 -19.468 1.00 95.25 649 ILE A O 1
ATOM 5098 N N . LEU A 1 650 ? 1.064 -9.633 -21.705 1.00 94.69 650 LEU A N 1
ATOM 5099 C CA . LEU A 1 650 ? -0.374 -9.381 -21.833 1.00 94.69 650 LEU A CA 1
ATOM 5100 C C . LEU A 1 650 ? -1.136 -10.711 -21.885 1.00 94.69 650 LEU A C 1
ATOM 5102 O O . LEU A 1 650 ? -0.820 -11.559 -22.723 1.00 94.69 650 LEU A O 1
ATOM 5106 N N . GLY A 1 651 ? -2.195 -10.864 -21.088 1.00 93.81 651 GLY A N 1
ATOM 5107 C CA . GLY A 1 651 ? -3.045 -12.060 -21.099 1.00 93.81 651 GLY A CA 1
ATOM 5108 C C . GLY A 1 651 ? -3.663 -12.350 -22.474 1.00 93.81 651 GLY A C 1
ATOM 5109 O O . GLY A 1 651 ? -3.820 -13.507 -22.855 1.00 93.81 651 GLY A O 1
ATOM 5110 N N . SER A 1 652 ? -3.914 -11.320 -23.286 1.00 92.31 652 SER A N 1
ATOM 5111 C CA . SER A 1 652 ? -4.412 -11.466 -24.659 1.00 92.31 652 SER A CA 1
ATOM 5112 C C . SER A 1 652 ? -3.433 -12.104 -25.644 1.00 92.31 652 SER A C 1
ATOM 5114 O O . SER A 1 652 ? -3.897 -12.669 -26.633 1.00 92.31 652 SER A O 1
ATOM 5116 N N . LYS A 1 653 ? -2.117 -12.097 -25.373 1.00 90.75 653 LYS A N 1
ATOM 5117 C CA . LYS A 1 653 ? -1.146 -12.896 -26.148 1.00 90.75 653 LYS A CA 1
ATOM 5118 C C . LYS A 1 653 ? -1.285 -14.397 -25.875 1.00 90.75 653 LYS A C 1
ATOM 5120 O O . LYS A 1 653 ? -0.983 -15.199 -26.749 1.00 90.75 653 LYS A O 1
ATOM 5125 N N . LEU A 1 654 ? -1.741 -14.765 -24.676 1.00 89.38 654 LEU A N 1
ATOM 5126 C CA . LEU A 1 654 ? -1.913 -16.154 -24.235 1.00 89.38 654 LEU A CA 1
ATOM 5127 C C . LEU A 1 654 ? -3.317 -16.694 -24.562 1.00 89.38 654 LEU A C 1
ATOM 5129 O O . LEU A 1 654 ? -3.501 -17.895 -24.742 1.00 89.38 654 LEU A O 1
ATOM 5133 N N . GLY A 1 655 ? -4.315 -15.813 -24.674 1.00 82.50 655 GLY A N 1
ATOM 5134 C CA . GLY A 1 655 ? -5.621 -16.142 -25.240 1.00 82.50 655 GLY A CA 1
ATOM 5135 C C . GLY A 1 655 ? -6.653 -15.029 -25.065 1.00 82.50 655 GLY A C 1
ATOM 5136 O O . GLY A 1 655 ? -6.815 -14.480 -23.979 1.00 82.50 655 GLY A O 1
ATOM 5137 N N . SER A 1 656 ? -7.428 -14.745 -26.114 1.00 78.19 656 SER A N 1
ATOM 5138 C CA . SER A 1 656 ? -8.454 -13.681 -26.147 1.00 78.19 656 SER A CA 1
ATOM 5139 C C . SER A 1 656 ? -9.577 -13.816 -25.105 1.00 78.19 656 SER A C 1
ATOM 5141 O O . SER A 1 656 ? -10.281 -12.846 -24.828 1.00 78.19 656 SER A O 1
ATOM 5143 N N . VAL A 1 657 ? -9.743 -15.010 -24.525 1.00 86.75 657 VAL A N 1
ATOM 5144 C CA . VAL A 1 657 ? -10.742 -15.335 -23.492 1.00 86.75 657 VAL A CA 1
ATOM 5145 C C . VAL A 1 657 ? -10.212 -15.084 -22.069 1.00 86.75 657 VAL A C 1
ATOM 5147 O O . VAL A 1 657 ? -10.989 -15.101 -21.117 1.00 86.75 657 VAL A O 1
ATOM 5150 N N . LEU A 1 658 ? -8.905 -14.852 -21.883 1.00 91.81 658 LEU A N 1
ATOM 5151 C CA . LEU A 1 658 ? -8.351 -14.542 -20.563 1.00 91.81 658 LEU A CA 1
ATOM 5152 C C . LEU A 1 658 ? -8.822 -13.165 -20.081 1.00 91.81 658 LEU A C 1
ATOM 5154 O O . LEU A 1 658 ? -8.859 -12.188 -20.830 1.00 91.81 658 LEU A O 1
ATOM 5158 N N . ARG A 1 659 ? -9.200 -13.119 -18.802 1.00 95.44 659 ARG A N 1
ATOM 5159 C CA . ARG A 1 659 ? -9.675 -11.931 -18.092 1.00 95.44 659 ARG A CA 1
ATOM 5160 C C . ARG A 1 659 ? -9.033 -11.872 -16.719 1.00 95.44 659 ARG A C 1
ATOM 5162 O O . ARG A 1 659 ? -8.845 -12.914 -16.093 1.00 95.44 659 ARG A O 1
ATOM 5169 N N . PHE A 1 660 ? -8.724 -10.668 -16.252 1.00 96.75 660 PHE A N 1
ATOM 5170 C CA . PHE A 1 660 ? -8.067 -10.429 -14.964 1.00 96.75 660 PHE A CA 1
ATOM 5171 C C . PHE A 1 660 ? -6.761 -11.220 -14.768 1.00 96.75 660 PHE A C 1
ATOM 5173 O O . PHE A 1 660 ? -6.433 -11.602 -13.647 1.00 96.75 660 PHE A O 1
ATOM 5180 N N . PHE A 1 661 ? -6.025 -11.492 -15.850 1.00 97.88 661 PHE A N 1
ATOM 5181 C CA . PHE A 1 661 ? -4.717 -12.147 -15.797 1.00 97.88 661 PHE A CA 1
ATOM 5182 C C . PHE A 1 661 ? -3.734 -11.293 -14.979 1.00 97.88 661 PHE A C 1
ATOM 5184 O O . PHE A 1 661 ? -3.611 -10.095 -15.220 1.00 97.88 661 PHE A O 1
ATOM 5191 N N . GLY A 1 662 ? -3.081 -11.890 -13.980 1.00 96.88 662 GLY A N 1
ATOM 5192 C CA . GLY A 1 662 ? -2.261 -11.163 -13.003 1.00 96.88 662 GLY A CA 1
ATOM 5193 C C . GLY A 1 662 ? -3.005 -10.749 -11.725 1.00 96.88 662 GLY A C 1
ATOM 5194 O O . GLY A 1 662 ? -2.478 -9.961 -10.946 1.00 96.88 662 GLY A O 1
ATOM 5195 N N . ARG A 1 663 ? -4.217 -11.271 -11.461 1.00 97.31 663 ARG A N 1
ATOM 5196 C CA . ARG A 1 663 ? -4.964 -11.000 -10.206 1.00 97.31 663 ARG A CA 1
ATOM 5197 C C . ARG A 1 663 ? -4.358 -11.634 -8.945 1.00 97.31 663 ARG A C 1
ATOM 5199 O O . ARG A 1 663 ? -4.775 -11.304 -7.841 1.00 97.31 663 ARG A O 1
ATOM 5206 N N . SER A 1 664 ? -3.457 -12.594 -9.116 1.00 97.38 664 SER A N 1
ATOM 5207 C CA . SER A 1 664 ? -2.715 -13.298 -8.066 1.00 97.38 664 SER A CA 1
ATOM 5208 C C . SER A 1 664 ? -1.510 -13.981 -8.710 1.00 97.38 664 SER A C 1
ATOM 5210 O O . SER A 1 664 ? -1.595 -14.366 -9.879 1.00 97.38 664 SER A O 1
ATOM 5212 N N . LEU A 1 665 ? -0.411 -14.123 -7.973 1.00 96.88 665 LEU A N 1
ATOM 5213 C CA . LEU A 1 665 ? 0.868 -14.633 -8.470 1.00 96.88 665 LEU A CA 1
ATOM 5214 C C . LEU A 1 665 ? 1.506 -15.552 -7.421 1.00 96.88 665 LEU A C 1
ATOM 5216 O O . LEU A 1 665 ? 1.363 -15.285 -6.229 1.00 96.88 665 LEU A O 1
ATOM 5220 N N . ASP A 1 666 ? 2.230 -16.576 -7.867 1.00 94.44 666 ASP A N 1
ATOM 5221 C CA . ASP A 1 666 ? 3.248 -17.281 -7.077 1.00 94.44 666 ASP A CA 1
ATOM 5222 C C . ASP A 1 666 ? 4.402 -17.725 -7.993 1.00 94.44 666 ASP A C 1
ATOM 5224 O O . ASP A 1 666 ? 4.216 -17.878 -9.202 1.00 94.44 666 ASP A O 1
ATOM 5228 N N . SER A 1 667 ? 5.602 -17.866 -7.432 1.00 84.75 667 SER A N 1
ATOM 5229 C CA . SER A 1 667 ? 6.851 -18.013 -8.202 1.00 84.75 667 SER A CA 1
ATOM 5230 C C . SER A 1 667 ? 7.986 -18.659 -7.397 1.00 84.75 667 SER A C 1
ATOM 5232 O O . SER A 1 667 ? 9.154 -18.296 -7.530 1.00 84.75 667 SER A O 1
ATOM 5234 N N . ARG A 1 668 ? 7.642 -19.559 -6.467 1.00 74.38 668 ARG A N 1
ATOM 5235 C CA . ARG A 1 668 ? 8.570 -20.063 -5.434 1.00 74.38 668 ARG A CA 1
ATOM 5236 C C . ARG A 1 668 ? 9.271 -21.377 -5.783 1.00 74.38 668 ARG A C 1
ATOM 5238 O O . ARG A 1 668 ? 10.084 -21.842 -4.986 1.00 74.38 668 ARG A O 1
ATOM 5245 N N . VAL A 1 669 ? 8.917 -22.004 -6.904 1.00 80.75 669 VAL A N 1
ATOM 5246 C CA . VAL A 1 669 ? 9.304 -23.380 -7.243 1.00 80.75 669 VAL A CA 1
ATOM 5247 C C . VAL A 1 669 ? 9.500 -23.506 -8.760 1.00 80.75 669 VAL A C 1
ATOM 5249 O O . VAL A 1 669 ? 8.675 -23.023 -9.531 1.00 80.75 669 VAL A O 1
ATOM 5252 N N . ASP A 1 670 ? 10.574 -24.176 -9.175 1.00 90.31 670 ASP A N 1
ATOM 5253 C CA . ASP A 1 670 ? 10.723 -24.759 -10.517 1.00 90.31 670 ASP A CA 1
ATOM 5254 C C . ASP A 1 670 ? 9.713 -25.916 -10.656 1.00 90.31 670 ASP A C 1
ATOM 5256 O O . ASP A 1 670 ? 9.788 -26.901 -9.914 1.00 90.31 670 ASP A O 1
ATOM 5260 N N . MET A 1 671 ? 8.736 -25.789 -11.561 1.00 90.06 671 MET A N 1
ATOM 5261 C CA . MET A 1 671 ? 7.656 -26.771 -11.719 1.00 90.06 671 MET A CA 1
ATOM 5262 C C . MET A 1 671 ? 7.839 -27.699 -12.928 1.00 90.06 671 MET A C 1
ATOM 5264 O O . MET A 1 671 ? 7.011 -28.596 -13.118 1.00 90.06 671 MET A O 1
ATOM 5268 N N . ASN A 1 672 ? 8.895 -27.523 -13.727 1.00 89.38 672 ASN A N 1
ATOM 5269 C CA . ASN A 1 672 ? 9.183 -28.340 -14.911 1.00 89.38 672 ASN A CA 1
ATOM 5270 C C . ASN A 1 672 ? 10.485 -29.176 -14.778 1.00 89.38 672 ASN A C 1
ATOM 5272 O O . ASN A 1 672 ? 10.682 -30.120 -15.544 1.00 89.38 672 ASN A O 1
ATOM 5276 N N . SER A 1 673 ? 11.292 -28.902 -13.744 1.00 87.06 673 SER A N 1
ATOM 5277 C CA . SER A 1 673 ? 12.617 -29.463 -13.434 1.00 87.06 673 SER A CA 1
ATOM 5278 C C . SER A 1 673 ? 13.758 -29.060 -14.389 1.00 87.06 673 SER A C 1
ATOM 5280 O O . SER A 1 673 ? 14.695 -29.839 -14.576 1.00 87.06 673 SER A O 1
ATOM 5282 N N . ASP A 1 674 ? 13.708 -27.861 -14.982 1.00 86.00 674 ASP A N 1
ATOM 5283 C CA . ASP A 1 674 ? 14.758 -27.291 -15.848 1.00 86.00 674 ASP A CA 1
ATOM 5284 C C . ASP A 1 674 ? 15.802 -26.423 -15.113 1.00 86.00 674 ASP A C 1
ATOM 5286 O O . ASP A 1 674 ? 16.771 -25.968 -15.731 1.00 86.00 674 ASP A O 1
ATOM 5290 N N . SER A 1 675 ? 15.673 -26.286 -13.787 1.00 86.69 675 SER A N 1
ATOM 5291 C CA . SER A 1 675 ? 16.470 -25.464 -12.860 1.00 86.69 675 SER A CA 1
ATOM 5292 C C . SER A 1 675 ? 16.233 -23.948 -12.891 1.00 86.69 675 SER A C 1
ATOM 5294 O O . SER A 1 675 ? 16.949 -23.219 -12.201 1.00 86.69 675 SER A O 1
ATOM 5296 N N . ILE A 1 676 ? 15.213 -23.462 -13.606 1.00 90.19 676 ILE A N 1
ATOM 5297 C CA . ILE A 1 676 ? 14.773 -22.061 -13.576 1.00 90.19 676 ILE A CA 1
ATOM 5298 C C . ILE A 1 676 ? 13.433 -21.959 -12.811 1.00 90.19 676 ILE A C 1
ATOM 5300 O O . ILE A 1 676 ? 12.537 -22.773 -13.031 1.00 90.19 676 ILE A O 1
ATOM 5304 N N . PRO A 1 677 ? 13.232 -20.980 -11.906 1.00 92.69 677 PRO A N 1
ATOM 5305 C CA . PRO A 1 677 ? 11.939 -20.778 -11.252 1.00 92.69 677 PRO A CA 1
ATOM 5306 C C . PRO A 1 677 ? 10.829 -20.440 -12.256 1.00 92.69 677 PRO A C 1
ATOM 5308 O O . PRO A 1 677 ? 11.007 -19.572 -13.112 1.00 92.69 677 PRO A O 1
ATOM 5311 N N . ASP A 1 678 ? 9.663 -21.070 -12.120 1.00 94.06 678 ASP A N 1
ATOM 5312 C CA . ASP A 1 678 ? 8.493 -20.797 -12.962 1.00 94.06 678 ASP A CA 1
ATOM 5313 C C . ASP A 1 678 ? 7.569 -19.721 -12.358 1.00 94.06 678 ASP A C 1
ATOM 5315 O O . ASP A 1 678 ? 7.653 -19.388 -11.173 1.00 94.06 678 ASP A O 1
ATOM 5319 N N . ILE A 1 679 ? 6.624 -19.206 -13.159 1.00 95.75 679 ILE A N 1
ATOM 5320 C CA . ILE A 1 679 ? 5.626 -18.221 -12.709 1.00 95.75 679 ILE A CA 1
ATOM 5321 C C . ILE A 1 679 ? 4.207 -18.783 -12.863 1.00 95.75 679 ILE A C 1
ATOM 5323 O O . ILE A 1 679 ? 3.732 -19.055 -13.968 1.00 95.75 679 ILE A O 1
ATOM 5327 N N . SER A 1 680 ? 3.483 -18.875 -11.748 1.00 95.88 680 SER A N 1
ATOM 5328 C CA . SER A 1 680 ? 2.074 -19.262 -11.699 1.00 95.88 680 SER A CA 1
ATOM 5329 C C . SER A 1 680 ? 1.180 -18.017 -11.619 1.00 95.88 680 SER A C 1
ATOM 5331 O O . SER A 1 680 ? 1.286 -17.217 -10.687 1.00 95.88 680 SER A O 1
ATOM 5333 N N . VAL A 1 681 ? 0.289 -17.826 -12.600 1.00 97.38 681 VAL A N 1
ATOM 5334 C CA . VAL A 1 681 ? -0.526 -16.605 -12.750 1.00 97.38 681 VAL A CA 1
ATOM 5335 C C . VAL A 1 681 ? -2.022 -16.897 -12.646 1.00 97.38 681 VAL A C 1
ATOM 5337 O O . VAL A 1 681 ? -2.587 -17.676 -13.413 1.00 97.38 681 VAL A O 1
ATOM 5340 N N . GLY A 1 682 ? -2.707 -16.210 -11.733 1.00 97.25 682 GLY A N 1
ATOM 5341 C CA . GLY A 1 682 ? -4.162 -16.259 -11.614 1.00 97.25 682 GLY A CA 1
ATOM 5342 C C . GLY A 1 682 ? -4.884 -15.387 -12.645 1.00 97.25 682 GLY A C 1
ATOM 5343 O O . GLY A 1 682 ? -4.485 -14.251 -12.914 1.00 97.25 682 GLY A O 1
ATOM 5344 N N . ALA A 1 683 ? -5.998 -15.902 -13.160 1.00 96.50 683 ALA A N 1
ATOM 5345 C CA . ALA A 1 683 ? -6.955 -15.225 -14.032 1.00 96.50 683 ALA A CA 1
ATOM 5346 C C . ALA A 1 683 ? -8.403 -15.570 -13.612 1.00 96.50 683 ALA A C 1
ATOM 5348 O O . ALA A 1 683 ? -8.640 -16.357 -12.692 1.00 96.50 683 ALA A O 1
ATOM 5349 N N . ALA A 1 684 ? -9.403 -14.983 -14.268 1.00 95.06 684 ALA A N 1
ATOM 5350 C CA . ALA A 1 684 ? -10.813 -15.277 -14.014 1.00 95.06 684 ALA A CA 1
ATOM 5351 C C . ALA A 1 684 ? -11.143 -16.749 -14.339 1.00 95.06 684 ALA A C 1
ATOM 5353 O O . ALA A 1 684 ? -11.166 -17.151 -15.501 1.00 95.06 684 ALA A O 1
ATOM 5354 N N . GLY A 1 685 ? -11.384 -17.558 -13.301 1.00 92.62 685 GLY A N 1
ATOM 5355 C CA . GLY A 1 685 ? -11.729 -18.980 -13.430 1.00 92.62 685 GLY A CA 1
ATOM 5356 C C . GLY A 1 685 ? -10.607 -19.882 -13.966 1.00 92.62 685 GLY A C 1
ATOM 5357 O O . GLY A 1 685 ? -10.889 -21.013 -14.352 1.00 92.62 685 GLY A O 1
ATOM 5358 N N . LYS A 1 686 ? -9.356 -19.400 -14.025 1.00 93.88 686 LYS A N 1
ATOM 5359 C CA . LYS A 1 686 ? -8.197 -20.148 -14.541 1.00 93.88 686 LYS A CA 1
ATOM 5360 C C . LYS A 1 686 ? -6.923 -19.807 -13.768 1.00 93.88 686 LYS A C 1
ATOM 5362 O O . LYS A 1 686 ? -6.724 -18.657 -13.386 1.00 93.88 686 LYS A O 1
ATOM 5367 N N . ALA A 1 687 ? -6.039 -20.789 -13.629 1.00 93.88 687 ALA A N 1
ATOM 5368 C CA . ALA A 1 687 ? -4.615 -20.561 -13.409 1.00 93.88 687 ALA A CA 1
ATOM 5369 C C . ALA A 1 687 ? -3.875 -20.764 -14.741 1.00 93.88 687 ALA A C 1
ATOM 5371 O O . ALA A 1 687 ? -4.300 -21.572 -15.570 1.00 93.88 687 ALA A O 1
ATOM 5372 N N . VAL A 1 688 ? -2.800 -20.014 -14.953 1.00 94.50 688 VAL A N 1
ATOM 5373 C CA . VAL A 1 688 ? -1.929 -20.091 -16.127 1.00 94.50 688 VAL A CA 1
ATOM 5374 C C . VAL A 1 688 ? -0.509 -20.291 -15.622 1.00 94.50 688 VAL A C 1
ATOM 5376 O O . VAL A 1 688 ? 0.039 -19.401 -14.975 1.00 94.50 688 VAL A O 1
ATOM 5379 N N . GLN A 1 689 ? 0.075 -21.451 -15.909 1.00 93.88 689 GLN A N 1
ATOM 5380 C CA . GLN A 1 689 ? 1.495 -21.686 -15.674 1.00 93.88 689 GLN A CA 1
ATOM 5381 C C . GLN A 1 689 ? 2.292 -21.079 -16.830 1.00 93.88 689 GLN A C 1
ATOM 5383 O O . GLN A 1 689 ? 1.965 -21.314 -17.995 1.00 93.88 689 GLN A O 1
ATOM 5388 N N . LEU A 1 690 ? 3.325 -20.310 -16.507 1.00 93.50 690 LEU A N 1
ATOM 5389 C CA . LEU A 1 690 ? 4.328 -19.841 -17.451 1.00 93.50 690 LEU A CA 1
ATOM 5390 C C . LEU A 1 690 ? 5.630 -20.571 -17.143 1.00 93.50 690 LEU A C 1
ATOM 5392 O O . LEU A 1 690 ? 6.141 -20.454 -16.030 1.00 93.50 690 LEU A O 1
ATOM 5396 N N . TRP A 1 691 ? 6.139 -21.309 -18.130 1.00 91.38 691 TRP A N 1
ATOM 5397 C CA . TRP A 1 691 ? 7.469 -21.897 -18.046 1.00 91.38 691 TRP A CA 1
ATOM 5398 C C . TRP A 1 691 ? 8.533 -20.868 -18.390 1.00 91.38 691 TRP A C 1
ATOM 5400 O O . TRP A 1 691 ? 8.405 -20.139 -19.383 1.00 91.38 691 TRP A O 1
ATOM 5410 N N . SER A 1 692 ? 9.574 -20.827 -17.571 1.00 91.25 692 SER A N 1
ATOM 5411 C CA . SER A 1 692 ? 10.729 -19.969 -17.800 1.00 91.25 692 SER A CA 1
ATOM 5412 C C . SER A 1 692 ? 11.598 -20.474 -18.959 1.00 91.25 692 SER A C 1
ATOM 5414 O O . SER A 1 692 ? 11.404 -21.561 -19.502 1.00 91.25 692 SER A O 1
ATOM 5416 N N . ARG A 1 693 ? 12.521 -19.628 -19.429 1.00 88.88 693 ARG A N 1
ATOM 5417 C CA . ARG A 1 693 ? 13.442 -19.934 -20.534 1.00 88.88 693 ARG A CA 1
ATOM 5418 C C . ARG A 1 693 ? 14.806 -19.350 -20.226 1.00 88.88 693 ARG A C 1
ATOM 5420 O O . ARG A 1 693 ? 14.901 -18.186 -19.848 1.00 88.88 693 ARG A O 1
ATOM 5427 N N . GLY A 1 694 ? 15.850 -20.137 -20.469 1.00 88.56 694 GLY A N 1
ATOM 5428 C CA . GLY A 1 694 ? 17.222 -19.694 -20.262 1.00 88.56 694 GLY A CA 1
ATOM 5429 C C . GLY A 1 694 ? 17.583 -18.441 -21.067 1.00 88.56 694 GLY A C 1
ATOM 5430 O O . GLY A 1 694 ? 17.063 -18.210 -22.162 1.00 88.56 694 GLY A O 1
ATOM 5431 N N . VAL A 1 695 ? 18.487 -17.630 -20.520 1.00 91.00 695 VAL A N 1
ATOM 5432 C CA . VAL A 1 695 ? 18.868 -16.317 -21.047 1.00 91.00 695 VAL A CA 1
ATOM 5433 C C . VAL A 1 695 ? 20.187 -16.400 -21.819 1.00 91.00 695 VAL A C 1
ATOM 5435 O O . VAL A 1 695 ? 21.171 -16.971 -21.348 1.00 91.00 695 VAL A O 1
ATOM 5438 N N . ALA A 1 696 ? 20.219 -15.782 -22.998 1.00 90.94 696 ALA A N 1
ATOM 5439 C CA . ALA A 1 696 ? 21.383 -15.627 -23.860 1.00 90.94 696 ALA A CA 1
ATOM 5440 C C . ALA A 1 696 ? 21.864 -14.166 -23.868 1.00 90.94 696 ALA A C 1
ATOM 5442 O O . ALA A 1 696 ? 21.193 -13.260 -24.371 1.00 90.94 696 ALA A O 1
ATOM 5443 N N . ALA A 1 697 ? 23.056 -13.946 -23.321 1.00 91.56 697 ALA A N 1
ATOM 5444 C CA . ALA A 1 697 ? 23.779 -12.681 -23.359 1.00 91.56 697 ALA A CA 1
ATOM 5445 C C . ALA A 1 697 ? 24.704 -12.661 -24.588 1.00 91.56 697 ALA A C 1
ATOM 5447 O O . ALA A 1 697 ? 25.828 -13.166 -24.531 1.00 91.56 697 ALA A O 1
ATOM 5448 N N . VAL A 1 698 ? 24.204 -12.129 -25.709 1.00 92.31 698 VAL A N 1
ATOM 5449 C CA . VAL A 1 698 ? 24.931 -12.060 -26.988 1.00 92.31 698 VAL A CA 1
ATOM 5450 C C . VAL A 1 698 ? 25.783 -10.794 -27.059 1.00 92.31 698 VAL A C 1
ATOM 5452 O O . VAL A 1 698 ? 25.277 -9.681 -26.952 1.00 92.31 698 VAL A O 1
ATOM 5455 N N . THR A 1 699 ? 27.076 -10.972 -27.312 1.00 93.25 699 THR A N 1
ATOM 5456 C CA . THR A 1 699 ? 28.049 -9.908 -27.582 1.00 93.25 699 THR A CA 1
ATOM 5457 C C . THR A 1 699 ? 28.489 -9.935 -29.043 1.00 93.25 699 THR A C 1
ATOM 5459 O O . THR A 1 699 ? 28.721 -11.016 -29.590 1.00 93.25 699 THR A O 1
ATOM 5462 N N . THR A 1 700 ? 28.663 -8.754 -29.637 1.00 94.25 700 THR A N 1
ATOM 5463 C CA . THR A 1 700 ? 29.089 -8.575 -31.034 1.00 94.25 700 THR A CA 1
ATOM 5464 C C . THR A 1 700 ? 30.439 -7.864 -31.106 1.00 94.25 700 THR A C 1
ATOM 5466 O O . THR A 1 700 ? 30.663 -6.884 -30.395 1.00 94.25 700 THR A O 1
ATOM 5469 N N . THR A 1 701 ? 31.313 -8.318 -31.998 1.00 94.62 701 THR A N 1
ATOM 5470 C CA . THR A 1 701 ? 32.593 -7.692 -32.360 1.00 94.62 701 THR A CA 1
ATOM 5471 C C . THR A 1 701 ? 32.662 -7.513 -33.879 1.00 94.62 701 THR A C 1
ATOM 5473 O O . THR A 1 701 ? 32.042 -8.265 -34.632 1.00 94.62 701 THR A O 1
ATOM 5476 N N . VAL A 1 702 ? 33.390 -6.499 -34.353 1.00 95.00 702 VAL A N 1
ATOM 5477 C CA . VAL A 1 702 ? 33.623 -6.273 -35.789 1.00 95.00 702 VAL A CA 1
ATOM 5478 C C . VAL A 1 702 ? 35.083 -5.905 -36.019 1.00 95.00 702 VAL A C 1
ATOM 5480 O O . VAL A 1 702 ? 35.641 -5.111 -35.263 1.00 95.00 702 VAL A O 1
ATOM 5483 N N . SER A 1 703 ? 35.686 -6.458 -37.070 1.00 94.38 703 SER A N 1
ATOM 5484 C CA . SER A 1 703 ? 36.993 -6.038 -37.582 1.00 94.38 703 SER A CA 1
ATOM 5485 C C . SER A 1 703 ? 36.926 -5.697 -39.072 1.00 94.38 703 SER A C 1
ATOM 5487 O O . SER A 1 703 ? 36.053 -6.172 -39.803 1.00 94.38 703 SER A O 1
ATOM 5489 N N . PHE A 1 704 ? 37.836 -4.829 -39.515 1.00 93.75 704 PHE A N 1
ATOM 5490 C CA . PHE A 1 704 ? 37.842 -4.246 -40.855 1.00 93.75 704 PHE A CA 1
ATOM 5491 C C . PHE A 1 704 ? 39.170 -4.530 -41.556 1.00 93.75 704 PHE A C 1
ATOM 5493 O O . PHE A 1 704 ? 40.231 -4.348 -40.965 1.00 93.75 704 PHE A O 1
ATOM 5500 N N . ASN A 1 705 ? 39.120 -4.959 -42.817 1.00 90.19 705 ASN A N 1
ATOM 5501 C CA . ASN A 1 705 ? 40.310 -5.178 -43.637 1.00 90.19 705 ASN A CA 1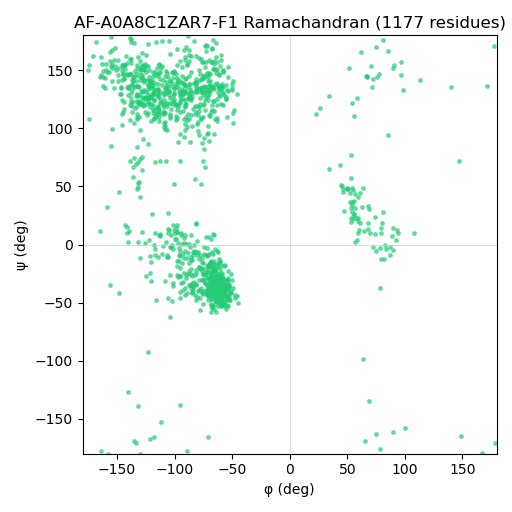
ATOM 5502 C C . ASN A 1 705 ? 40.143 -4.534 -45.031 1.00 90.19 705 ASN A C 1
ATOM 5504 O O . ASN A 1 705 ? 39.319 -5.020 -45.812 1.00 90.19 705 ASN A O 1
ATOM 5508 N N . PRO A 1 706 ? 40.900 -3.473 -45.375 1.00 88.00 706 PRO A N 1
ATOM 5509 C CA . PRO A 1 706 ? 41.813 -2.723 -44.503 1.00 88.00 706 PRO A CA 1
ATOM 5510 C C . PRO A 1 706 ? 41.070 -1.968 -43.386 1.00 88.00 706 PRO A C 1
ATOM 5512 O O . PRO A 1 706 ? 39.894 -1.641 -43.521 1.00 88.00 706 PRO A O 1
ATOM 5515 N N . GLU A 1 707 ? 41.771 -1.631 -42.301 1.00 82.31 707 GLU A N 1
ATOM 5516 C CA . GLU A 1 707 ? 41.204 -0.878 -41.165 1.00 82.31 707 GLU A CA 1
ATOM 5517 C C . GLU A 1 707 ? 40.815 0.573 -41.509 1.00 82.31 707 GLU A C 1
ATOM 5519 O O . GLU A 1 707 ? 40.066 1.208 -40.768 1.00 82.31 707 GLU A O 1
ATOM 5524 N N . LYS A 1 708 ? 41.336 1.118 -42.618 1.00 82.25 708 LYS A N 1
ATOM 5525 C CA . LYS A 1 708 ? 41.127 2.504 -43.062 1.00 82.25 708 LYS A CA 1
ATOM 5526 C C . LYS A 1 708 ? 40.780 2.555 -44.550 1.00 82.25 708 LYS A C 1
ATOM 5528 O O . LYS A 1 708 ? 41.385 1.851 -45.360 1.00 82.25 708 LYS A O 1
ATOM 5533 N N . ILE A 1 709 ? 39.860 3.439 -44.926 1.00 84.19 709 ILE A N 1
ATOM 5534 C CA . ILE A 1 709 ? 39.477 3.694 -46.318 1.00 84.19 709 ILE A CA 1
ATOM 5535 C C . ILE A 1 709 ? 40.495 4.645 -46.959 1.00 84.19 709 ILE A C 1
ATOM 5537 O O . ILE A 1 709 ? 40.570 5.826 -46.615 1.00 84.19 709 ILE A O 1
ATOM 5541 N N . SER A 1 710 ? 41.245 4.154 -47.947 1.00 74.69 710 SER A N 1
ATOM 5542 C CA . SER A 1 710 ? 42.017 5.028 -48.833 1.00 74.69 710 SER A CA 1
ATOM 5543 C C . SER A 1 710 ? 41.092 5.704 -49.847 1.00 74.69 710 SER A C 1
ATOM 5545 O O . SER A 1 710 ? 40.294 5.042 -50.509 1.00 74.69 710 SER A O 1
ATOM 5547 N N . ILE A 1 711 ? 41.221 7.023 -49.991 1.00 67.06 711 ILE A N 1
ATOM 5548 C CA . ILE A 1 711 ? 40.532 7.814 -51.026 1.00 67.06 711 ILE A CA 1
ATOM 5549 C C . ILE A 1 711 ? 41.259 7.663 -52.379 1.00 67.06 711 ILE A C 1
ATOM 5551 O O . ILE A 1 711 ? 40.641 7.709 -53.444 1.00 67.06 711 ILE A O 1
ATOM 5555 N N . LEU A 1 712 ? 42.582 7.458 -52.324 1.00 65.56 712 LEU A N 1
ATOM 5556 C CA . LEU A 1 712 ? 43.485 7.378 -53.474 1.00 65.56 712 LEU A CA 1
ATOM 5557 C C . LEU A 1 712 ? 43.532 5.968 -54.081 1.00 65.56 712 LEU A C 1
ATOM 5559 O O . LEU A 1 712 ? 43.532 5.819 -55.301 1.00 65.56 712 LEU A O 1
ATOM 5563 N N . SER A 1 713 ? 43.550 4.929 -53.239 1.00 72.75 713 SER A N 1
ATOM 5564 C CA . SER A 1 713 ? 43.516 3.534 -53.683 1.00 72.75 713 SER A CA 1
ATOM 5565 C C . SER A 1 713 ? 42.076 3.024 -53.738 1.00 72.75 713 SER A C 1
ATOM 5567 O O . SER A 1 713 ? 41.415 2.890 -52.708 1.00 72.75 713 SER A O 1
ATOM 5569 N N . LYS A 1 714 ? 41.607 2.712 -54.951 1.00 81.88 714 LYS A N 1
ATOM 5570 C CA . LYS A 1 714 ? 40.264 2.189 -55.252 1.00 81.88 714 LYS A CA 1
ATOM 5571 C C . LYS A 1 714 ? 40.346 0.731 -55.755 1.00 81.88 714 LYS A C 1
ATOM 5573 O O . LYS A 1 714 ? 40.212 0.515 -56.958 1.00 81.88 714 LYS A O 1
ATOM 5578 N N . PRO A 1 715 ? 40.647 -0.269 -54.899 1.00 81.69 715 PRO A N 1
ATOM 5579 C CA . PRO A 1 715 ? 41.026 -1.616 -55.347 1.00 81.69 715 PRO A CA 1
ATOM 5580 C C . PRO A 1 715 ? 39.875 -2.509 -55.842 1.00 81.69 715 PRO A C 1
ATOM 5582 O O . PRO A 1 715 ? 40.153 -3.526 -56.475 1.00 81.69 715 PRO A O 1
ATOM 5585 N N .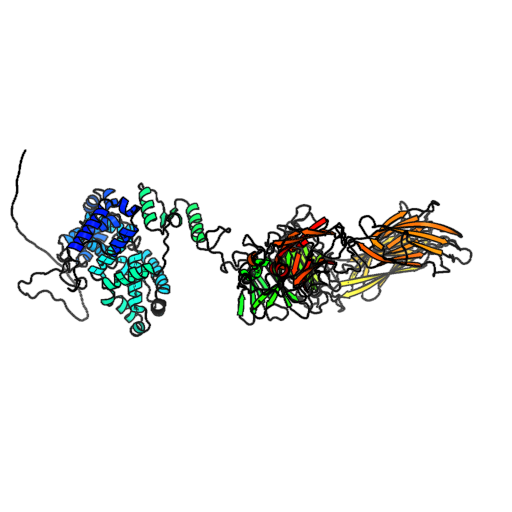 CYS A 1 716 ? 38.606 -2.179 -55.577 1.00 86.31 716 CYS A N 1
ATOM 5586 C CA . CYS A 1 716 ? 37.467 -2.996 -56.007 1.00 86.31 716 CYS A CA 1
ATOM 5587 C C . CYS A 1 716 ? 36.792 -2.445 -57.265 1.00 86.31 716 CYS A C 1
ATOM 5589 O O . CYS A 1 716 ? 36.660 -1.235 -57.424 1.00 86.31 716 CYS A O 1
ATOM 5591 N N . MET A 1 717 ? 36.234 -3.333 -58.095 1.00 84.38 717 MET A N 1
ATOM 5592 C CA . MET A 1 717 ? 35.199 -2.954 -59.061 1.00 84.38 717 MET A CA 1
ATOM 5593 C C . MET A 1 717 ? 33.805 -3.160 -58.465 1.00 84.38 717 MET A C 1
ATOM 5595 O O . MET A 1 717 ? 33.487 -4.255 -58.008 1.00 84.38 717 MET A O 1
ATOM 5599 N N . PHE A 1 718 ? 32.953 -2.137 -58.540 1.00 84.06 718 PHE A N 1
ATOM 5600 C CA . PHE A 1 718 ? 31.529 -2.220 -58.217 1.00 84.06 718 PHE A CA 1
ATOM 5601 C C . PHE A 1 718 ? 30.708 -1.466 -59.268 1.00 84.06 718 PHE A C 1
ATOM 5603 O O . PHE A 1 718 ? 31.060 -0.351 -59.650 1.00 84.06 718 PHE A O 1
ATOM 5610 N N . GLY A 1 719 ? 29.630 -2.068 -59.784 1.00 78.19 719 GLY A N 1
ATOM 5611 C CA . GLY A 1 719 ? 28.769 -1.431 -60.796 1.00 78.19 719 GLY A CA 1
ATOM 5612 C C . GLY A 1 719 ? 29.497 -0.964 -62.071 1.00 78.19 719 GLY A C 1
ATOM 5613 O O . GLY A 1 719 ? 29.064 -0.007 -62.707 1.00 78.19 719 GLY A O 1
ATOM 5614 N N . GLY A 1 720 ? 30.633 -1.585 -62.417 1.00 79.19 720 GLY A N 1
ATOM 5615 C CA . GLY A 1 720 ? 31.488 -1.173 -63.539 1.00 79.19 720 GLY A CA 1
ATOM 5616 C C . GLY A 1 720 ? 32.415 0.023 -63.262 1.00 79.19 720 GLY A C 1
ATOM 5617 O O . GLY A 1 720 ? 33.028 0.533 -64.196 1.00 79.19 720 GLY A O 1
ATOM 5618 N N . ARG A 1 721 ? 32.538 0.478 -62.008 1.00 80.69 721 ARG A N 1
ATOM 5619 C CA . ARG A 1 721 ? 33.458 1.547 -61.579 1.00 80.69 721 ARG A CA 1
ATOM 5620 C C . ARG A 1 721 ? 34.491 1.018 -60.588 1.00 80.69 721 ARG A C 1
ATOM 5622 O O . ARG A 1 721 ? 34.180 0.135 -59.793 1.00 80.69 721 ARG A O 1
ATOM 5629 N N . MET A 1 722 ? 35.693 1.594 -60.597 1.00 80.56 722 MET A N 1
ATOM 5630 C CA . MET A 1 722 ? 36.677 1.384 -59.528 1.00 80.56 722 MET A CA 1
ATOM 5631 C C . MET A 1 722 ? 36.258 2.182 -58.288 1.00 80.56 722 MET A C 1
ATOM 5633 O O . MET A 1 722 ? 35.991 3.381 -58.391 1.00 80.56 722 MET A O 1
ATOM 5637 N N . VAL A 1 723 ? 36.205 1.528 -57.130 1.00 86.62 723 VAL A N 1
ATOM 5638 C CA . VAL A 1 723 ? 35.787 2.091 -55.837 1.00 86.62 723 VAL A CA 1
ATOM 5639 C C . VAL A 1 723 ? 36.696 1.610 -54.706 1.00 86.62 723 VAL A C 1
ATOM 5641 O O . VAL A 1 723 ? 37.325 0.551 -54.789 1.00 86.62 723 VAL A O 1
ATOM 5644 N N . SER A 1 724 ? 36.753 2.382 -53.623 1.00 87.00 724 SER A N 1
ATOM 5645 C CA . SER A 1 724 ? 37.366 1.932 -52.373 1.00 87.00 724 SER A CA 1
ATOM 5646 C C . SER A 1 724 ? 36.437 0.932 -51.680 1.00 87.00 724 SER A C 1
ATOM 5648 O O . SER A 1 724 ? 35.213 1.069 -51.735 1.00 87.00 724 SER A O 1
ATOM 5650 N N . CYS A 1 725 ? 37.003 -0.089 -51.044 1.00 89.62 725 CYS A N 1
ATOM 5651 C CA . CYS A 1 725 ? 36.242 -1.156 -50.402 1.00 89.62 725 CYS A CA 1
ATOM 5652 C C . CYS A 1 725 ? 36.945 -1.669 -49.145 1.00 89.62 725 CYS A C 1
ATOM 5654 O O . CYS A 1 725 ? 38.166 -1.562 -49.021 1.00 89.62 725 CYS A O 1
ATOM 5656 N N . VAL A 1 726 ? 36.154 -2.219 -48.226 1.00 92.31 726 VAL A N 1
ATOM 5657 C CA . VAL A 1 726 ? 36.596 -2.794 -46.953 1.00 92.31 726 VAL A CA 1
ATOM 5658 C C . VAL A 1 726 ? 35.809 -4.074 -46.693 1.00 92.31 726 VAL A C 1
ATOM 5660 O O . VAL A 1 726 ? 34.589 -4.099 -46.853 1.00 92.31 726 VAL A O 1
ATOM 5663 N N . LEU A 1 727 ? 36.495 -5.134 -46.272 1.00 94.25 727 LEU A N 1
ATOM 5664 C CA . LEU A 1 727 ? 35.861 -6.343 -45.760 1.00 94.25 727 LEU A CA 1
ATOM 5665 C C . LEU A 1 727 ? 35.533 -6.135 -44.276 1.00 94.25 727 LEU A C 1
ATOM 5667 O O . LEU A 1 727 ? 36.440 -5.947 -43.465 1.00 94.25 727 LEU A O 1
ATOM 5671 N N . ALA A 1 728 ? 34.249 -6.156 -43.927 1.00 95.75 728 ALA A N 1
ATOM 5672 C CA . ALA A 1 728 ? 33.760 -6.064 -42.557 1.00 95.75 728 ALA A CA 1
ATOM 5673 C C . ALA A 1 728 ? 33.434 -7.466 -42.028 1.00 95.75 728 ALA A C 1
ATOM 5675 O O . ALA A 1 728 ? 32.443 -8.082 -42.425 1.00 95.75 728 ALA A O 1
ATOM 5676 N N . LYS A 1 729 ? 34.270 -7.972 -41.122 1.00 96.50 729 LYS A N 1
ATOM 5677 C CA . LYS A 1 729 ? 34.080 -9.257 -40.452 1.00 96.50 729 LYS A CA 1
ATOM 5678 C C . LYS A 1 729 ? 33.279 -9.051 -39.175 1.00 96.50 729 LYS A C 1
ATOM 5680 O O . LYS A 1 729 ? 33.787 -8.464 -38.224 1.00 96.50 729 LYS A O 1
ATOM 5685 N N . VAL A 1 730 ? 32.034 -9.523 -39.158 1.00 96.50 730 VAL A N 1
ATOM 5686 C CA . VAL A 1 730 ? 31.109 -9.382 -38.024 1.00 96.50 730 VAL A CA 1
ATOM 5687 C C . VAL A 1 730 ? 31.048 -10.703 -37.266 1.00 96.50 730 VAL A C 1
ATOM 5689 O O . VAL A 1 730 ? 30.690 -11.729 -37.841 1.00 96.50 730 VAL A O 1
ATOM 5692 N N . CYS A 1 731 ? 31.394 -10.682 -35.984 1.00 95.56 731 CYS A N 1
ATOM 5693 C CA . CYS A 1 731 ? 31.501 -11.854 -35.124 1.00 95.56 731 CYS A CA 1
ATOM 5694 C C . CYS A 1 731 ? 30.533 -11.759 -33.936 1.00 95.56 731 CYS A C 1
ATOM 5696 O O . CYS A 1 731 ? 30.379 -10.706 -33.317 1.00 95.56 731 CYS A O 1
ATOM 5698 N N . PHE A 1 732 ? 29.885 -12.875 -33.610 1.00 95.44 732 PHE A N 1
ATOM 5699 C CA . PHE A 1 732 ? 28.911 -12.997 -32.528 1.00 95.44 732 PHE A CA 1
ATOM 5700 C C . PHE A 1 732 ? 29.311 -14.115 -31.571 1.00 95.44 732 PHE A C 1
ATOM 5702 O O . PHE A 1 732 ? 29.750 -15.183 -31.995 1.00 95.44 732 PHE A O 1
ATOM 5709 N N . ARG A 1 733 ? 29.098 -13.899 -30.274 1.00 92.75 733 ARG A N 1
ATOM 5710 C CA . ARG A 1 733 ? 29.316 -14.898 -29.221 1.00 92.75 733 ARG A CA 1
ATOM 5711 C C . ARG A 1 733 ? 28.255 -14.743 -28.138 1.00 92.75 733 ARG A C 1
ATOM 5713 O O . ARG A 1 733 ? 27.904 -13.615 -27.809 1.00 92.75 733 ARG A O 1
ATOM 5720 N N . SER A 1 734 ? 27.772 -15.839 -27.559 1.00 91.38 734 SER A N 1
ATOM 5721 C CA . SER A 1 734 ? 26.776 -15.815 -26.481 1.00 91.38 734 SER A CA 1
ATOM 5722 C C . SER A 1 734 ? 27.324 -16.368 -25.162 1.00 91.38 734 SER A C 1
ATOM 5724 O O . SER A 1 734 ? 28.203 -17.231 -25.143 1.00 91.38 734 SER A O 1
ATOM 5726 N N . LYS A 1 735 ? 26.776 -15.897 -24.039 1.00 90.50 735 LYS A N 1
ATOM 5727 C CA . LYS A 1 735 ? 26.850 -16.565 -22.732 1.00 90.50 735 LYS A CA 1
ATOM 5728 C C . LYS A 1 735 ? 25.448 -17.001 -22.316 1.00 90.50 735 LYS A C 1
ATOM 5730 O O . LYS A 1 735 ? 24.533 -16.180 -22.306 1.00 90.50 735 LYS A O 1
ATOM 5735 N N . PHE A 1 736 ? 25.300 -18.271 -21.955 1.00 88.81 736 PHE A N 1
ATOM 5736 C CA . PHE A 1 736 ? 24.014 -18.874 -21.603 1.00 88.81 736 PHE A CA 1
ATOM 5737 C C . PHE A 1 736 ? 23.830 -19.028 -20.093 1.00 88.81 736 PHE A C 1
ATOM 5739 O O . PHE A 1 736 ? 24.795 -19.237 -19.353 1.00 88.81 736 PHE A O 1
ATOM 5746 N N . ARG A 1 737 ? 22.572 -18.926 -19.667 1.00 88.50 737 ARG A N 1
ATOM 5747 C CA . ARG A 1 737 ? 22.090 -19.086 -18.294 1.00 88.50 737 ARG A CA 1
ATOM 5748 C C . ARG A 1 737 ? 20.799 -19.922 -18.310 1.00 88.50 737 ARG A C 1
ATOM 5750 O O . ARG A 1 737 ? 19.848 -19.464 -18.935 1.00 88.50 737 ARG A O 1
ATOM 5757 N N . PRO A 1 738 ? 20.729 -21.104 -17.668 1.00 82.38 738 PRO A N 1
ATOM 5758 C CA . PRO A 1 738 ? 21.833 -21.822 -17.027 1.00 82.38 738 PRO A CA 1
ATOM 5759 C C . PRO A 1 738 ? 22.961 -22.175 -18.012 1.00 82.38 738 PRO A C 1
ATOM 5761 O O . PRO A 1 738 ? 22.794 -22.141 -19.228 1.00 82.38 738 PRO A O 1
ATOM 5764 N N . THR A 1 739 ? 24.134 -22.514 -17.474 1.00 75.56 739 THR A N 1
ATOM 5765 C CA . THR A 1 739 ? 25.314 -22.939 -18.255 1.00 75.56 739 THR A CA 1
ATOM 5766 C C . THR A 1 739 ? 25.238 -24.387 -18.751 1.00 75.56 739 THR A C 1
ATOM 5768 O O . THR A 1 739 ? 26.072 -24.801 -19.556 1.00 75.56 739 THR A O 1
ATOM 5771 N N . VAL A 1 740 ? 24.245 -25.160 -18.300 1.00 65.81 740 VAL A N 1
ATOM 5772 C CA . VAL A 1 740 ? 23.917 -26.480 -18.861 1.00 65.81 740 VAL A CA 1
ATOM 5773 C C . VAL A 1 740 ? 23.339 -26.283 -20.270 1.00 65.81 740 VAL A C 1
ATOM 5775 O O . VAL A 1 740 ? 22.629 -25.316 -20.528 1.00 65.81 740 VAL A O 1
ATOM 5778 N N . SER A 1 741 ? 23.697 -27.154 -21.217 1.00 58.41 741 SER A N 1
ATOM 5779 C CA . SER A 1 741 ? 23.613 -26.864 -22.656 1.00 58.41 741 SER A CA 1
ATOM 5780 C C . SER A 1 741 ? 22.186 -26.675 -23.201 1.00 58.41 741 SER A C 1
ATOM 5782 O O . SER A 1 741 ? 21.547 -27.634 -23.633 1.00 58.41 741 SER A O 1
ATOM 5784 N N . LEU A 1 742 ? 21.743 -25.417 -23.283 1.00 58.28 742 LEU A N 1
ATOM 5785 C CA . LEU A 1 742 ? 20.495 -24.982 -23.934 1.00 58.28 742 LEU A CA 1
ATOM 5786 C C . LEU A 1 742 ? 20.533 -25.031 -25.477 1.00 58.28 742 LEU A C 1
ATOM 5788 O O . LEU A 1 742 ? 19.502 -24.844 -26.121 1.00 58.28 742 LEU A O 1
ATOM 5792 N N . GLY A 1 743 ? 21.708 -25.263 -26.071 1.00 62.91 743 GLY A N 1
ATOM 5793 C CA . GLY A 1 743 ? 21.935 -25.196 -27.517 1.00 62.91 743 GLY A CA 1
ATOM 5794 C C . GLY A 1 743 ? 22.352 -23.802 -27.995 1.00 62.91 743 GLY A C 1
ATOM 5795 O O . GLY A 1 743 ? 22.840 -22.983 -27.219 1.00 62.91 743 GLY A O 1
ATOM 5796 N N . GLU A 1 744 ? 22.198 -23.556 -29.294 1.00 82.94 744 GLU A N 1
ATOM 5797 C CA . GLU A 1 744 ? 22.512 -22.272 -29.932 1.00 82.94 744 GLU A CA 1
ATOM 5798 C C . GLU A 1 744 ? 21.307 -21.315 -29.876 1.00 82.94 744 GLU A C 1
ATOM 5800 O O . GLU A 1 744 ? 20.160 -21.747 -29.744 1.00 82.94 744 GLU A O 1
ATOM 5805 N N . VAL A 1 745 ? 21.550 -20.005 -29.993 1.00 89.12 745 VAL A N 1
ATOM 5806 C CA . VAL A 1 745 ? 20.489 -18.996 -30.139 1.00 89.12 745 VAL A CA 1
ATOM 5807 C C . VAL A 1 745 ? 20.457 -18.450 -31.566 1.00 89.12 745 VAL A C 1
ATOM 5809 O O . VAL A 1 745 ? 21.437 -17.883 -32.049 1.00 89.12 745 VAL A O 1
ATOM 5812 N N . ASP A 1 746 ? 19.317 -18.612 -32.238 1.00 91.69 746 ASP A N 1
ATOM 5813 C CA . ASP A 1 746 ? 19.084 -18.075 -33.580 1.00 91.69 746 ASP A CA 1
ATOM 5814 C C . ASP A 1 746 ? 18.760 -16.575 -33.506 1.00 91.69 746 ASP A C 1
ATOM 5816 O O . ASP A 1 746 ? 17.706 -16.172 -32.995 1.00 91.69 746 ASP A O 1
ATOM 5820 N N . ILE A 1 747 ? 19.635 -15.734 -34.060 1.00 93.62 747 ILE A N 1
ATOM 5821 C CA . ILE A 1 747 ? 19.424 -14.284 -34.145 1.00 93.62 747 ILE A CA 1
ATOM 5822 C C . ILE A 1 747 ? 19.291 -13.809 -35.592 1.00 93.62 747 ILE A C 1
ATOM 5824 O O . ILE A 1 747 ? 19.976 -14.275 -36.502 1.00 93.62 747 ILE A O 1
ATOM 5828 N N . LYS A 1 748 ? 18.435 -12.806 -35.790 1.00 95.31 748 LYS A N 1
ATOM 5829 C CA . LYS A 1 748 ? 18.444 -11.925 -36.959 1.00 95.31 748 LYS A CA 1
ATOM 5830 C C . LYS A 1 748 ? 19.276 -10.697 -36.632 1.00 95.31 748 LYS A C 1
ATOM 5832 O O . LYS A 1 748 ? 19.013 -10.046 -35.619 1.00 95.31 748 LYS A O 1
ATOM 5837 N N . TYR A 1 749 ? 20.216 -10.356 -37.505 1.00 95.50 749 TYR A N 1
ATOM 5838 C CA . TYR A 1 749 ? 20.997 -9.129 -37.389 1.00 95.50 749 TYR A CA 1
ATOM 5839 C C . TYR A 1 749 ? 20.832 -8.249 -38.629 1.00 95.50 749 TYR A C 1
ATOM 5841 O O . TYR A 1 749 ? 20.777 -8.742 -39.759 1.00 95.50 749 TYR A O 1
ATOM 5849 N N . ASN A 1 750 ? 20.741 -6.944 -38.394 1.00 96.06 750 ASN A N 1
ATOM 5850 C CA . ASN A 1 750 ? 20.734 -5.903 -39.412 1.00 96.06 750 ASN A CA 1
ATOM 5851 C C . ASN A 1 750 ? 22.093 -5.201 -39.395 1.00 96.06 750 ASN A C 1
ATOM 5853 O O . ASN A 1 750 ? 22.562 -4.806 -38.328 1.00 96.06 750 ASN A O 1
ATOM 5857 N N . LEU A 1 751 ? 22.692 -5.003 -40.567 1.00 95.69 751 LEU A N 1
ATOM 5858 C CA . LEU A 1 751 ? 23.875 -4.167 -40.757 1.00 95.69 751 LEU A CA 1
ATOM 5859 C C . LEU A 1 751 ? 23.467 -2.903 -41.514 1.00 95.69 751 LEU A C 1
ATOM 5861 O O . LEU A 1 751 ? 22.907 -3.013 -42.605 1.00 95.69 751 LEU A O 1
ATOM 5865 N N . THR A 1 752 ? 23.743 -1.723 -40.953 1.00 94.81 752 THR A N 1
ATOM 5866 C CA . THR A 1 752 ? 23.374 -0.422 -41.540 1.00 94.81 752 THR A CA 1
ATOM 5867 C C . THR A 1 752 ? 24.596 0.483 -41.688 1.00 94.81 752 THR A C 1
ATOM 5869 O O . THR A 1 752 ? 25.273 0.760 -40.700 1.00 94.81 752 THR A O 1
ATOM 5872 N N . LEU A 1 753 ? 24.848 0.976 -42.902 1.00 92.12 753 LEU A N 1
ATOM 5873 C CA . LEU A 1 753 ? 25.932 1.907 -43.231 1.00 92.12 753 LEU A CA 1
ATOM 5874 C C . LEU A 1 753 ? 25.434 3.359 -43.222 1.00 92.12 753 LEU A C 1
ATOM 5876 O O . LEU A 1 753 ? 24.445 3.675 -43.890 1.00 92.12 753 LEU A O 1
ATOM 5880 N N . ASP A 1 754 ? 26.125 4.235 -42.487 1.00 88.25 754 ASP A N 1
ATOM 5881 C CA . ASP A 1 754 ? 25.698 5.599 -42.125 1.00 88.25 754 ASP A CA 1
ATOM 5882 C C . ASP A 1 754 ? 24.218 5.625 -41.698 1.00 88.25 754 ASP A C 1
ATOM 5884 O O . ASP A 1 754 ? 23.332 6.124 -42.402 1.00 88.25 754 ASP A O 1
ATOM 5888 N N . ALA A 1 755 ? 23.929 5.010 -40.547 1.00 81.38 755 ALA A N 1
ATOM 5889 C CA . ALA A 1 755 ? 22.565 4.851 -40.049 1.00 81.38 755 ALA A CA 1
ATOM 5890 C C . ALA A 1 755 ? 21.860 6.199 -39.798 1.00 81.38 755 ALA A C 1
ATOM 5892 O O . ALA A 1 755 ? 20.678 6.336 -40.123 1.00 81.38 755 ALA A O 1
ATOM 5893 N N . ASP A 1 756 ? 22.594 7.187 -39.276 1.00 73.12 756 ASP A N 1
ATOM 5894 C CA . ASP A 1 756 ? 22.093 8.510 -38.883 1.00 73.12 756 ASP A CA 1
ATOM 5895 C C . ASP A 1 756 ? 22.088 9.566 -40.008 1.00 73.12 756 ASP A C 1
ATOM 5897 O O . ASP A 1 756 ? 21.420 10.590 -39.878 1.00 73.12 756 ASP A O 1
ATOM 5901 N N . LEU A 1 757 ? 22.820 9.316 -41.101 1.00 71.25 757 LEU A N 1
ATOM 5902 C CA . LEU A 1 757 ? 23.056 10.238 -42.219 1.00 71.25 757 LEU A CA 1
ATOM 5903 C C . LEU A 1 757 ? 23.609 11.630 -41.816 1.00 71.25 757 LEU A C 1
ATOM 5905 O O . LEU A 1 757 ? 23.488 12.581 -42.588 1.00 71.25 757 LEU A O 1
ATOM 5909 N N . GLN A 1 758 ? 24.261 11.790 -40.653 1.00 62.59 758 GLN A N 1
ATOM 5910 C CA . GLN A 1 758 ? 24.765 13.110 -40.212 1.00 62.59 758 GLN A CA 1
ATOM 5911 C C . GLN A 1 758 ? 25.811 13.715 -41.168 1.00 62.59 758 GLN A C 1
ATOM 5913 O O . GLN A 1 758 ? 25.890 14.935 -41.324 1.00 62.59 758 GLN A O 1
ATOM 5918 N N . SER A 1 759 ? 26.600 12.857 -41.811 1.00 55.78 759 SER A N 1
ATOM 5919 C CA . SER A 1 759 ? 27.662 13.179 -42.771 1.00 55.78 759 SER A CA 1
ATOM 5920 C C . SER A 1 759 ? 27.157 13.531 -44.177 1.00 55.78 759 SER A C 1
ATOM 5922 O O . SER A 1 759 ? 27.864 14.181 -44.945 1.00 55.78 759 SER A O 1
ATOM 5924 N N . SER A 1 760 ? 25.935 13.127 -44.537 1.00 55.22 760 SER A N 1
ATOM 5925 C CA . SER A 1 760 ? 25.404 13.270 -45.894 1.00 55.22 760 SER A CA 1
ATOM 5926 C C . SER A 1 760 ? 23.915 13.588 -45.878 1.00 55.22 760 SER A C 1
ATOM 5928 O O . SER A 1 760 ? 23.082 12.776 -45.486 1.00 55.22 760 SER A O 1
ATOM 5930 N N . ARG A 1 761 ? 23.558 14.771 -46.389 1.00 58.22 761 ARG A N 1
ATOM 5931 C CA . ARG A 1 761 ? 22.204 15.354 -46.304 1.00 58.22 761 ARG A CA 1
ATOM 5932 C C . ARG A 1 761 ? 21.108 14.607 -47.097 1.00 58.22 761 ARG A C 1
ATOM 5934 O O . ARG A 1 761 ? 20.018 15.155 -47.236 1.00 58.22 761 ARG A O 1
ATOM 5941 N N . ALA A 1 762 ? 21.382 13.417 -47.643 1.00 62.81 762 ALA A N 1
ATOM 5942 C CA . ALA A 1 762 ? 20.409 12.619 -48.399 1.00 62.81 762 ALA A CA 1
ATOM 5943 C C . ALA A 1 762 ? 20.691 11.099 -48.458 1.00 62.81 762 ALA A C 1
ATOM 5945 O O . ALA A 1 762 ? 19.742 10.320 -48.506 1.00 62.81 762 ALA A O 1
ATOM 5946 N N . THR A 1 763 ? 21.955 10.657 -48.503 1.00 74.62 763 THR A N 1
ATOM 5947 C CA . THR A 1 763 ? 22.322 9.276 -48.902 1.00 74.62 763 THR A CA 1
ATOM 5948 C C . THR A 1 763 ? 23.522 8.731 -48.125 1.00 74.62 763 THR A C 1
ATOM 5950 O O . THR A 1 763 ? 24.441 9.482 -47.819 1.00 74.62 763 THR A O 1
ATOM 5953 N N . SER A 1 764 ? 23.564 7.424 -47.840 1.00 85.38 764 SER A N 1
ATOM 5954 C CA . SER A 1 764 ? 24.739 6.805 -47.196 1.00 85.38 764 SER A CA 1
ATOM 5955 C C . SER A 1 764 ? 25.978 6.882 -48.090 1.00 85.38 764 SER A C 1
ATOM 5957 O O . SER A 1 764 ? 25.859 6.827 -49.314 1.00 85.38 764 SER A O 1
ATOM 5959 N N . ARG A 1 765 ? 27.168 7.001 -47.490 1.00 88.56 765 ARG A N 1
ATOM 5960 C CA . ARG A 1 765 ? 28.447 7.071 -48.218 1.00 88.56 765 ARG A CA 1
ATOM 5961 C C . ARG A 1 765 ? 29.034 5.690 -48.515 1.00 88.56 765 ARG A C 1
ATOM 5963 O O . ARG A 1 765 ? 30.070 5.602 -49.167 1.00 88.56 765 ARG A O 1
ATOM 5970 N N . ALA A 1 766 ? 28.390 4.614 -48.066 1.00 89.19 766 ALA A N 1
ATOM 5971 C CA . ALA A 1 766 ? 28.786 3.244 -48.369 1.00 89.19 766 ALA A CA 1
ATOM 5972 C C . ALA A 1 766 ? 27.569 2.328 -48.581 1.00 89.19 766 ALA A C 1
ATOM 5974 O O . ALA A 1 766 ? 26.444 2.659 -48.207 1.00 89.19 766 ALA A O 1
ATOM 5975 N N . GLN A 1 767 ? 27.793 1.179 -49.215 1.00 92.19 767 GLN A N 1
ATOM 5976 C CA . GLN A 1 767 ? 26.764 0.189 -49.544 1.00 92.19 767 GLN A CA 1
ATOM 5977 C C . GLN A 1 767 ? 27.333 -1.238 -49.545 1.00 92.19 767 GLN A C 1
ATOM 5979 O O . GLN A 1 767 ? 28.539 -1.430 -49.704 1.00 92.19 767 GLN A O 1
ATOM 5984 N N . PHE A 1 768 ? 26.462 -2.231 -49.388 1.00 93.81 768 PHE A N 1
ATOM 5985 C CA . PHE A 1 768 ? 26.806 -3.655 -49.455 1.00 93.81 768 PHE A CA 1
ATOM 5986 C C . PHE A 1 768 ? 26.722 -4.202 -50.895 1.00 93.81 768 PHE A C 1
ATOM 5988 O O . PHE A 1 768 ? 26.357 -3.480 -51.826 1.00 93.81 768 PHE A O 1
ATOM 5995 N N . ASP A 1 769 ? 27.023 -5.494 -51.088 1.00 88.50 769 ASP A N 1
ATOM 5996 C CA . ASP A 1 769 ? 27.022 -6.184 -52.394 1.00 88.50 769 ASP A CA 1
ATOM 5997 C C . ASP A 1 769 ? 25.741 -5.978 -53.231 1.00 88.50 769 ASP A C 1
ATOM 5999 O O . ASP A 1 769 ? 25.780 -5.970 -54.460 1.00 88.50 769 ASP A O 1
ATOM 6003 N N . ASN A 1 770 ? 24.592 -5.797 -52.574 1.00 88.00 770 ASN A N 1
ATOM 6004 C CA . ASN A 1 770 ? 23.285 -5.591 -53.203 1.00 88.00 770 ASN A CA 1
ATOM 6005 C C . ASN A 1 770 ? 22.974 -4.122 -53.563 1.00 88.00 770 ASN A C 1
ATOM 6007 O O . ASN A 1 770 ? 21.853 -3.836 -53.969 1.00 88.00 770 ASN A O 1
ATOM 6011 N N . SER A 1 771 ? 23.939 -3.203 -53.436 1.00 87.12 771 SER A N 1
ATOM 6012 C CA . SER A 1 771 ? 23.770 -1.740 -53.578 1.00 87.12 771 SER A CA 1
ATOM 6013 C C . SER A 1 771 ? 22.872 -1.070 -52.524 1.00 87.12 771 SER A C 1
ATOM 6015 O O . SER A 1 771 ? 22.543 0.104 -52.668 1.00 87.12 771 SER A O 1
ATOM 6017 N N . GLU A 1 772 ? 22.499 -1.769 -51.449 1.00 90.31 772 GLU A N 1
ATOM 6018 C CA . GLU A 1 772 ? 21.749 -1.180 -50.333 1.00 90.31 772 GLU A CA 1
ATOM 6019 C C . GLU A 1 772 ? 22.680 -0.703 -49.215 1.00 90.31 772 GLU A C 1
ATOM 6021 O O . GLU A 1 772 ? 23.747 -1.275 -48.979 1.00 90.31 772 GLU A O 1
ATOM 6026 N N . ARG A 1 773 ? 22.233 0.299 -48.446 1.00 89.88 773 ARG A N 1
ATOM 6027 C CA . ARG A 1 773 ? 22.898 0.699 -47.188 1.00 89.88 773 ARG A CA 1
ATOM 6028 C C . ARG A 1 773 ? 22.520 -0.170 -45.984 1.00 89.88 773 ARG A C 1
ATOM 6030 O O . ARG A 1 773 ? 23.054 0.035 -44.898 1.00 89.88 773 ARG A O 1
ATOM 6037 N N . LEU A 1 774 ? 21.559 -1.077 -46.152 1.00 93.44 774 LEU A N 1
ATOM 6038 C CA . LEU A 1 774 ? 20.991 -1.933 -45.111 1.00 93.44 774 LEU A CA 1
ATOM 6039 C C . LEU A 1 774 ? 20.905 -3.370 -45.630 1.00 93.44 774 LEU A C 1
ATOM 6041 O O . LEU A 1 774 ? 20.288 -3.614 -46.666 1.00 93.44 774 LEU A O 1
ATOM 6045 N N . ILE A 1 775 ? 21.452 -4.328 -44.880 1.00 94.94 775 ILE A N 1
ATOM 6046 C CA . ILE A 1 775 ? 21.207 -5.758 -45.107 1.00 94.94 775 ILE A CA 1
ATOM 6047 C C . ILE A 1 775 ? 20.734 -6.444 -43.827 1.00 94.94 775 ILE A C 1
ATOM 6049 O O . ILE A 1 775 ? 21.220 -6.155 -42.737 1.00 94.94 775 ILE A O 1
ATOM 6053 N N . GLN A 1 776 ? 19.794 -7.381 -43.971 1.00 95.25 776 GLN A N 1
ATOM 6054 C CA . GLN A 1 776 ? 19.373 -8.292 -42.906 1.00 95.25 776 GLN A CA 1
ATOM 6055 C C . GLN A 1 776 ? 19.918 -9.694 -43.185 1.00 95.25 776 GLN A C 1
ATOM 6057 O O . GLN A 1 776 ? 19.885 -10.180 -44.319 1.00 95.25 776 GLN A O 1
ATOM 6062 N N . LYS A 1 777 ? 20.412 -10.347 -42.136 1.00 94.62 777 LYS A N 1
ATOM 6063 C CA . LYS A 1 777 ? 20.958 -11.707 -42.152 1.00 94.62 777 LYS A CA 1
ATOM 6064 C C . LYS A 1 777 ? 20.498 -12.463 -40.904 1.00 94.62 777 LYS A C 1
ATOM 6066 O O . LYS A 1 777 ? 19.784 -11.926 -40.051 1.00 94.62 777 LYS A O 1
ATOM 6071 N N . SER A 1 778 ? 20.873 -13.731 -40.798 1.00 94.50 778 SER A N 1
ATOM 6072 C CA . SER A 1 778 ? 20.609 -14.546 -39.611 1.00 94.50 778 SER A CA 1
ATOM 6073 C C . SER A 1 778 ? 21.775 -15.486 -39.334 1.00 94.50 778 SER A C 1
ATOM 6075 O O . SER A 1 778 ? 22.500 -15.846 -40.261 1.00 94.50 778 SER A O 1
ATOM 6077 N N . VAL A 1 779 ? 21.980 -15.828 -38.064 1.00 93.62 779 VAL A N 1
ATOM 6078 C CA . VAL A 1 779 ? 23.075 -16.687 -37.599 1.00 93.62 779 VAL A CA 1
ATOM 6079 C C . VAL A 1 779 ? 22.681 -17.371 -36.289 1.00 93.62 779 VAL A C 1
ATOM 6081 O O . VAL A 1 779 ? 22.049 -16.754 -35.430 1.00 93.62 779 VAL A O 1
ATOM 6084 N N . SER A 1 780 ? 23.065 -18.636 -36.144 1.00 91.75 780 SER A N 1
ATOM 6085 C CA . SER A 1 780 ? 22.978 -19.386 -34.890 1.00 91.75 780 SER A CA 1
ATOM 6086 C C . SER A 1 780 ? 24.261 -19.139 -34.088 1.00 91.75 780 SER A C 1
ATOM 6088 O O . SER A 1 780 ? 25.369 -19.246 -34.622 1.00 91.75 780 SER A O 1
ATOM 6090 N N . VAL A 1 781 ? 24.122 -18.716 -32.830 1.00 91.38 781 VAL A N 1
ATOM 6091 C CA . VAL A 1 781 ? 25.240 -18.274 -31.978 1.00 91.38 781 VAL A CA 1
ATOM 6092 C C . VAL A 1 781 ? 25.381 -19.199 -30.773 1.00 91.38 781 VAL A C 1
ATOM 6094 O O . VAL A 1 781 ? 24.396 -19.489 -30.095 1.00 91.38 781 VAL A O 1
ATOM 6097 N N . SER A 1 782 ? 26.609 -19.627 -30.479 1.00 89.69 782 SER A N 1
ATOM 6098 C CA . SER A 1 782 ? 26.951 -20.526 -29.369 1.00 89.69 782 SER A CA 1
ATOM 6099 C C . SER A 1 782 ? 27.892 -19.854 -28.352 1.00 89.69 782 SER A C 1
ATOM 6101 O O . SER A 1 782 ? 28.037 -18.629 -28.324 1.00 89.69 782 SER A O 1
ATOM 6103 N N . ASP A 1 783 ? 28.510 -20.649 -27.472 1.00 87.50 783 ASP A N 1
ATOM 6104 C CA . ASP A 1 783 ? 29.553 -20.212 -26.532 1.00 87.50 783 ASP A CA 1
ATOM 6105 C C . ASP A 1 783 ? 30.877 -19.854 -27.234 1.00 87.50 783 ASP A C 1
ATOM 6107 O O . ASP A 1 783 ? 31.748 -19.195 -26.648 1.00 87.50 783 ASP A O 1
ATOM 6111 N N . LYS A 1 784 ? 31.017 -20.287 -28.491 1.00 87.50 784 LYS A N 1
ATOM 6112 C CA . LYS A 1 784 ? 32.116 -20.000 -29.413 1.00 87.50 784 LYS A CA 1
ATOM 6113 C C . LYS A 1 784 ? 31.758 -18.820 -30.310 1.00 87.50 784 LYS A C 1
ATOM 6115 O O . LYS A 1 784 ? 30.593 -18.478 -30.494 1.00 87.50 784 LYS A O 1
ATOM 6120 N N . GLU A 1 785 ? 32.785 -18.186 -30.855 1.00 89.56 785 GLU A N 1
ATOM 6121 C CA . GLU A 1 785 ? 32.620 -17.052 -31.759 1.00 89.56 785 GLU A CA 1
ATOM 6122 C C . GLU A 1 785 ? 32.228 -17.534 -33.167 1.00 89.56 785 GLU A C 1
ATOM 6124 O O . GLU A 1 785 ? 32.896 -18.388 -33.752 1.00 89.56 785 GLU A O 1
ATOM 6129 N N . SER A 1 786 ? 31.128 -16.994 -33.691 1.00 92.38 786 SER A N 1
ATOM 6130 C CA . SER A 1 786 ? 30.567 -17.282 -35.012 1.00 92.38 786 SER A CA 1
ATOM 6131 C C . SER A 1 786 ? 30.639 -16.014 -35.860 1.00 92.38 786 SER A C 1
ATOM 6133 O O . SER A 1 786 ? 30.057 -14.992 -35.491 1.00 92.38 786 SER A O 1
ATOM 6135 N N . CYS A 1 787 ? 31.387 -16.049 -36.965 1.00 94.56 787 CYS A N 1
ATOM 6136 C CA . CYS A 1 787 ? 31.700 -14.866 -37.771 1.00 94.56 787 CYS A CA 1
ATOM 6137 C C . CYS A 1 787 ? 31.169 -14.964 -39.202 1.00 94.56 787 CYS A C 1
ATOM 6139 O O . CYS A 1 787 ? 31.213 -16.030 -39.815 1.00 94.56 787 CYS A O 1
ATOM 6141 N N . VAL A 1 788 ? 30.752 -13.824 -39.753 1.00 95.06 788 VAL A N 1
ATOM 6142 C CA . VAL A 1 788 ? 30.336 -13.664 -41.149 1.00 95.06 788 VAL A CA 1
ATOM 6143 C C . VAL A 1 788 ? 31.013 -12.426 -41.735 1.00 95.06 788 VAL A C 1
ATOM 6145 O O . VAL A 1 788 ? 30.941 -11.341 -41.155 1.00 95.06 788 VAL A O 1
ATOM 6148 N N . ASP A 1 789 ? 31.649 -12.591 -42.892 1.00 95.19 789 ASP A N 1
ATOM 6149 C CA . ASP A 1 789 ? 32.341 -11.517 -43.604 1.00 95.19 789 ASP A CA 1
ATOM 6150 C C . ASP A 1 789 ? 31.389 -10.848 -44.618 1.00 95.19 789 ASP A C 1
ATOM 6152 O O . ASP A 1 789 ? 30.631 -11.533 -45.309 1.00 95.19 789 ASP A O 1
ATOM 6156 N N . HIS A 1 790 ? 31.424 -9.514 -44.713 1.00 95.44 790 HIS A N 1
ATOM 6157 C CA . HIS A 1 790 ? 30.572 -8.706 -45.602 1.00 95.44 790 HIS A CA 1
ATOM 6158 C C . HIS A 1 790 ? 31.403 -7.655 -46.346 1.00 95.44 790 HIS A C 1
ATOM 6160 O O . HIS A 1 790 ? 32.230 -6.978 -45.734 1.00 95.44 790 HIS A O 1
ATOM 6166 N N . ASN A 1 791 ? 31.170 -7.468 -47.647 1.00 93.25 791 ASN A N 1
ATOM 6167 C CA . ASN A 1 791 ? 31.844 -6.416 -48.412 1.00 93.25 791 ASN A CA 1
ATOM 6168 C C . ASN A 1 791 ? 31.156 -5.062 -48.198 1.00 93.25 791 ASN A C 1
ATOM 6170 O O . ASN A 1 791 ? 29.938 -4.942 -48.342 1.00 93.25 791 ASN A O 1
ATOM 6174 N N . VAL A 1 792 ? 31.945 -4.027 -47.917 1.00 93.69 792 VAL A N 1
ATOM 6175 C CA . VAL A 1 792 ? 31.505 -2.630 -47.843 1.00 93.69 792 VAL A CA 1
ATOM 6176 C C . VAL A 1 792 ? 32.171 -1.853 -48.975 1.00 93.69 792 VAL A C 1
ATOM 6178 O O . VAL A 1 792 ? 33.397 -1.754 -49.030 1.00 93.69 792 VAL A O 1
ATOM 6181 N N . TYR A 1 793 ? 31.370 -1.286 -49.874 1.00 91.56 793 TYR A N 1
ATOM 6182 C CA . TYR A 1 793 ? 31.816 -0.474 -51.007 1.00 91.56 793 TYR A CA 1
ATOM 6183 C C . TYR A 1 793 ? 31.545 1.003 -50.734 1.00 91.56 793 TYR A C 1
ATOM 6185 O O . TYR A 1 793 ? 30.426 1.381 -50.386 1.00 91.56 793 TYR A O 1
ATOM 6193 N N . VAL A 1 794 ? 32.563 1.845 -50.899 1.00 88.12 794 VAL A N 1
ATOM 6194 C CA . VAL A 1 794 ? 32.499 3.278 -50.591 1.00 88.12 794 VAL A CA 1
ATOM 6195 C C . VAL A 1 794 ? 32.108 4.064 -51.841 1.00 88.12 794 VAL A C 1
ATOM 6197 O O . VAL A 1 794 ? 32.691 3.892 -52.913 1.00 88.12 794 VAL A O 1
ATOM 6200 N N . GLN A 1 795 ? 31.103 4.923 -51.698 1.00 82.94 795 GLN A N 1
ATOM 6201 C CA . GLN A 1 795 ? 30.590 5.797 -52.749 1.00 82.94 795 GLN A CA 1
ATOM 6202 C C . GLN A 1 795 ? 31.398 7.102 -52.821 1.00 82.94 795 GLN A C 1
ATOM 6204 O O . GLN A 1 795 ? 32.102 7.475 -51.883 1.00 82.94 795 GLN A O 1
ATOM 6209 N N . GLU A 1 796 ? 31.292 7.831 -53.932 1.00 69.56 796 GLU A N 1
ATOM 6210 C CA . GLU A 1 796 ? 31.969 9.124 -54.081 1.00 69.56 796 GLU A CA 1
ATOM 6211 C C . GLU A 1 796 ? 31.201 10.207 -53.301 1.00 69.56 796 GLU A C 1
ATOM 6213 O O . GLU A 1 796 ? 30.093 10.599 -53.664 1.00 69.56 796 GLU A O 1
ATOM 6218 N N . THR A 1 797 ? 31.792 10.651 -52.189 1.00 66.31 797 THR A N 1
ATOM 6219 C CA . THR A 1 797 ? 31.212 11.543 -51.170 1.00 66.31 797 THR A CA 1
ATOM 6220 C C . THR A 1 797 ? 32.025 12.840 -51.056 1.00 66.31 797 THR A C 1
ATOM 6222 O O . THR A 1 797 ? 33.236 12.797 -51.248 1.00 66.31 797 THR A O 1
ATOM 6225 N N . PRO A 1 798 ? 31.419 13.998 -50.728 1.00 61.12 798 PRO A N 1
ATOM 6226 C CA . PRO A 1 798 ? 32.170 15.206 -50.379 1.00 61.12 798 PRO A CA 1
ATOM 6227 C C . PRO A 1 798 ? 32.720 15.187 -48.938 1.00 61.12 798 PRO A C 1
ATOM 6229 O O . PRO A 1 798 ? 33.633 15.950 -48.638 1.00 61.12 798 PRO A O 1
ATOM 6232 N N . ASP A 1 799 ? 32.178 14.347 -48.045 1.00 67.69 799 ASP A N 1
ATOM 6233 C CA . ASP A 1 799 ? 32.709 14.141 -46.690 1.00 67.69 799 ASP A CA 1
ATOM 6234 C C . ASP A 1 799 ? 33.595 12.890 -46.636 1.00 67.69 799 ASP A C 1
ATOM 6236 O O . ASP A 1 799 ? 33.088 11.762 -46.673 1.00 67.69 799 ASP A O 1
ATOM 6240 N N . PHE A 1 800 ? 34.900 13.135 -46.498 1.00 67.50 800 PHE A N 1
ATOM 6241 C CA . PHE A 1 800 ? 35.947 12.155 -46.200 1.00 67.50 800 PHE A CA 1
ATOM 6242 C C . PHE A 1 800 ? 36.577 12.362 -44.803 1.00 67.50 800 PHE A C 1
ATOM 6244 O O . PHE A 1 800 ? 37.604 11.763 -44.504 1.00 67.50 800 PHE A O 1
ATOM 6251 N N . VAL A 1 801 ? 36.025 13.232 -43.950 1.00 64.81 801 VAL A N 1
ATOM 6252 C CA . VAL A 1 801 ? 36.577 13.529 -42.611 1.00 64.81 801 VAL A CA 1
ATOM 6253 C C . VAL A 1 801 ? 35.899 12.681 -41.538 1.00 64.81 801 VAL A C 1
ATOM 6255 O O . VAL A 1 801 ? 36.560 12.177 -40.625 1.00 64.81 801 VAL A O 1
ATOM 6258 N N . SER A 1 802 ? 34.580 12.509 -41.634 1.00 71.25 802 SER A N 1
ATOM 6259 C CA . SER A 1 802 ? 33.834 11.649 -40.711 1.00 71.25 802 SER A CA 1
ATOM 6260 C C . SER A 1 802 ? 34.037 10.177 -41.101 1.00 71.25 802 SER A C 1
ATOM 6262 O O . SER A 1 802 ? 33.883 9.858 -42.282 1.00 71.25 802 SER A O 1
ATOM 6264 N N . PRO A 1 803 ? 34.310 9.240 -40.174 1.00 80.69 803 PRO A N 1
ATOM 6265 C CA . PRO A 1 803 ? 34.368 7.815 -40.509 1.00 80.69 803 PRO A CA 1
ATOM 6266 C C . PRO A 1 803 ? 33.020 7.312 -41.049 1.00 80.69 803 PRO A C 1
ATOM 6268 O O . PRO A 1 803 ? 31.971 7.860 -40.706 1.00 80.69 803 PRO A O 1
ATOM 6271 N N . VAL A 1 804 ? 33.028 6.261 -41.873 1.00 87.62 804 VAL A N 1
ATOM 6272 C CA . VAL A 1 804 ? 31.808 5.528 -42.255 1.00 87.62 804 VAL A CA 1
ATOM 6273 C C . VAL A 1 804 ? 31.326 4.733 -41.045 1.00 87.62 804 VAL A C 1
ATOM 6275 O O . VAL A 1 804 ? 32.090 3.946 -40.485 1.00 87.62 804 VAL A O 1
ATOM 6278 N N . ALA A 1 805 ? 30.079 4.942 -40.626 1.00 8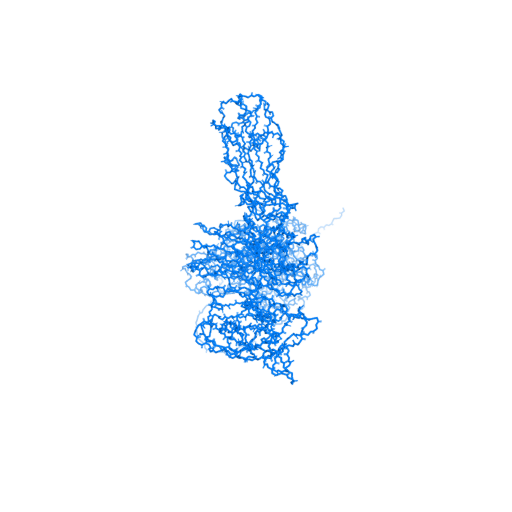9.69 805 ALA A N 1
ATOM 6279 C CA . ALA A 1 805 ? 29.506 4.227 -39.488 1.00 89.69 805 ALA A CA 1
ATOM 6280 C C . ALA A 1 805 ? 28.866 2.910 -39.948 1.00 89.69 805 ALA A C 1
ATOM 6282 O O . ALA A 1 805 ? 28.054 2.908 -40.872 1.00 89.69 805 ALA A O 1
ATOM 6283 N N . LEU A 1 806 ? 29.197 1.802 -39.286 1.00 93.38 806 LEU A N 1
ATOM 6284 C CA . LEU A 1 806 ? 28.550 0.501 -39.428 1.00 93.38 806 LEU A CA 1
ATOM 6285 C C . LEU A 1 806 ? 27.831 0.158 -38.121 1.00 93.38 806 LEU A C 1
ATOM 6287 O O . LEU A 1 806 ? 28.453 -0.209 -37.123 1.00 93.38 806 LEU A O 1
ATOM 6291 N N . ARG A 1 807 ? 26.505 0.252 -38.146 1.00 94.50 807 ARG A N 1
ATOM 6292 C CA . ARG A 1 807 ? 25.633 -0.120 -37.033 1.00 94.50 807 ARG A CA 1
ATOM 6293 C C . ARG A 1 807 ? 25.159 -1.566 -37.183 1.00 94.50 807 ARG A C 1
ATOM 6295 O O . ARG A 1 807 ? 24.719 -1.958 -38.265 1.00 94.50 807 ARG A O 1
ATOM 6302 N N . VAL A 1 808 ? 25.228 -2.333 -36.097 1.00 95.75 808 VAL A N 1
ATOM 6303 C CA . VAL A 1 808 ? 24.794 -3.734 -36.004 1.00 95.75 808 VAL A CA 1
ATOM 6304 C C . VAL A 1 808 ? 23.670 -3.848 -34.979 1.00 95.75 808 VAL A C 1
ATOM 6306 O O . VAL A 1 808 ? 23.930 -3.739 -33.783 1.00 95.75 808 VAL A O 1
ATOM 6309 N N . ASP A 1 809 ? 22.436 -4.079 -35.428 1.00 95.31 809 ASP A N 1
ATOM 6310 C CA . ASP A 1 809 ? 21.268 -4.308 -34.563 1.00 95.31 809 ASP A CA 1
ATOM 6311 C C . ASP A 1 809 ? 20.892 -5.798 -34.554 1.00 95.31 809 ASP A C 1
ATOM 6313 O O . ASP A 1 809 ? 20.745 -6.393 -35.623 1.00 95.31 809 ASP A O 1
ATOM 6317 N N . ILE A 1 810 ? 20.686 -6.404 -33.380 1.00 95.06 810 ILE A N 1
ATOM 6318 C CA . ILE A 1 810 ? 20.288 -7.816 -33.227 1.00 95.06 810 ILE A CA 1
ATOM 6319 C C . ILE A 1 810 ? 18.865 -7.979 -32.684 1.00 95.06 810 ILE A C 1
ATOM 6321 O O . ILE A 1 810 ? 18.345 -7.163 -31.924 1.00 95.06 810 ILE A O 1
ATOM 6325 N N . SER A 1 811 ? 18.236 -9.091 -33.053 1.00 93.06 811 SER A N 1
ATOM 6326 C CA . SER A 1 811 ? 16.895 -9.490 -32.622 1.00 93.06 811 SER A CA 1
ATOM 6327 C C . SER A 1 811 ? 16.763 -11.020 -32.635 1.00 93.06 811 SER A C 1
ATOM 6329 O O . SER A 1 811 ? 17.471 -11.676 -33.401 1.00 93.06 811 SER A O 1
ATOM 6331 N N . PRO A 1 812 ? 15.883 -11.634 -31.823 1.00 91.19 812 PRO A N 1
ATOM 6332 C CA . PRO A 1 812 ? 15.665 -13.078 -31.886 1.00 91.19 812 PRO A CA 1
ATOM 6333 C C . PRO A 1 812 ? 15.014 -13.460 -33.225 1.00 91.19 812 PRO A C 1
ATOM 6335 O O . PRO A 1 812 ? 14.061 -12.812 -33.667 1.00 91.19 812 PRO A O 1
ATOM 6338 N N . GLN A 1 813 ? 15.494 -14.523 -33.875 1.00 89.38 813 GLN A N 1
ATOM 6339 C CA . GLN A 1 813 ? 14.946 -14.983 -35.159 1.00 89.38 813 GLN A CA 1
ATOM 6340 C C . GLN A 1 813 ? 13.492 -15.463 -35.033 1.00 89.38 813 GLN A C 1
ATOM 6342 O O . GLN A 1 813 ? 12.689 -15.255 -35.948 1.00 89.38 813 GLN A O 1
ATOM 6347 N N . ASN A 1 814 ? 13.165 -16.068 -33.890 1.00 84.19 814 ASN A N 1
ATOM 6348 C CA . ASN A 1 814 ? 11.826 -16.443 -33.454 1.00 84.19 814 ASN A CA 1
ATOM 6349 C C . ASN A 1 814 ? 11.703 -16.106 -31.956 1.00 84.19 814 ASN A C 1
ATOM 6351 O O . ASN A 1 814 ? 12.581 -16.471 -31.180 1.00 84.19 814 ASN A O 1
ATOM 6355 N N . GLN A 1 815 ? 10.642 -15.407 -31.542 1.00 77.25 815 GLN A N 1
ATOM 6356 C CA . GLN A 1 815 ? 10.465 -15.018 -30.135 1.00 77.25 815 GLN A CA 1
ATOM 6357 C C . GLN A 1 815 ? 10.109 -16.212 -29.234 1.00 77.25 815 GLN A C 1
ATOM 6359 O O . GLN A 1 815 ? 10.448 -16.197 -28.053 1.00 77.25 815 GLN A O 1
ATOM 6364 N N . ASP A 1 816 ? 9.517 -17.274 -29.788 1.00 76.88 816 ASP A N 1
ATOM 6365 C CA . ASP A 1 816 ? 8.904 -18.382 -29.042 1.00 76.88 816 ASP A CA 1
ATOM 6366 C C . ASP A 1 816 ? 9.768 -19.660 -29.001 1.00 76.88 816 ASP A C 1
ATOM 6368 O O . ASP A 1 816 ? 9.304 -20.711 -28.559 1.00 76.88 816 ASP A O 1
ATOM 6372 N N . LYS A 1 817 ? 11.022 -19.607 -29.476 1.00 80.38 817 LYS A N 1
ATOM 6373 C CA . LYS A 1 817 ? 11.949 -20.756 -29.506 1.00 80.38 817 LYS A CA 1
ATOM 6374 C C . LYS A 1 817 ? 13.339 -20.406 -28.978 1.00 80.38 817 LYS A C 1
ATOM 6376 O O . LYS A 1 817 ? 13.781 -19.270 -29.108 1.00 80.38 817 LYS A O 1
ATOM 6381 N N . GLY A 1 818 ? 14.025 -21.409 -28.424 1.00 83.12 818 GLY A N 1
ATOM 6382 C CA . GLY A 1 818 ? 15.386 -21.287 -27.893 1.00 83.12 818 GLY A CA 1
ATOM 6383 C C . GLY A 1 818 ? 15.495 -20.366 -26.666 1.00 83.12 818 GLY A C 1
ATOM 6384 O O . GLY A 1 818 ? 14.471 -19.966 -26.096 1.00 83.12 818 GLY A O 1
ATOM 6385 N N . PRO A 1 819 ? 16.723 -20.016 -26.254 1.00 88.88 819 PRO A N 1
ATOM 6386 C CA . PRO A 1 819 ? 16.973 -19.028 -25.206 1.00 88.88 819 PRO A CA 1
ATOM 6387 C C . PRO A 1 819 ? 16.365 -17.651 -25.515 1.00 88.88 819 PRO A C 1
ATOM 6389 O O . PRO A 1 819 ? 16.252 -17.252 -26.674 1.00 88.88 819 PRO A O 1
ATOM 6392 N N . ALA A 1 820 ? 15.995 -16.900 -24.480 1.00 90.31 820 ALA A N 1
ATOM 6393 C CA . ALA A 1 820 ? 15.599 -15.499 -24.611 1.00 90.31 820 ALA A CA 1
ATOM 6394 C C . ALA A 1 820 ? 16.843 -14.594 -24.638 1.00 90.31 820 ALA A C 1
ATOM 6396 O O . ALA A 1 820 ? 17.767 -14.801 -23.856 1.00 90.31 820 ALA A O 1
ATOM 6397 N N . LEU A 1 821 ? 16.883 -13.569 -25.498 1.00 90.94 821 LEU A N 1
ATOM 6398 C CA . LEU A 1 821 ? 17.951 -12.562 -25.423 1.00 90.94 821 LEU A CA 1
ATOM 6399 C C . LEU A 1 821 ? 17.789 -11.714 -24.155 1.00 90.94 821 LEU A C 1
ATOM 6401 O O . LEU A 1 821 ? 16.675 -11.287 -23.846 1.00 90.94 821 LEU A O 1
ATOM 6405 N N . ASP A 1 822 ? 18.898 -11.434 -23.468 1.00 90.56 822 ASP A N 1
ATOM 6406 C CA . ASP A 1 822 ? 18.919 -10.605 -22.256 1.00 90.56 822 ASP A CA 1
ATOM 6407 C C . ASP A 1 822 ? 18.170 -9.269 -22.453 1.00 90.56 822 ASP A C 1
ATOM 6409 O O . ASP A 1 822 ? 18.257 -8.626 -23.504 1.00 90.56 822 ASP A O 1
ATOM 6413 N N . ALA A 1 823 ? 17.384 -8.854 -21.456 1.00 90.25 823 ALA A N 1
ATOM 6414 C CA . ALA A 1 823 ? 16.543 -7.664 -21.539 1.00 90.25 823 ALA A CA 1
ATOM 6415 C C . ALA A 1 823 ? 17.356 -6.357 -21.597 1.00 90.25 823 ALA A C 1
ATOM 6417 O O . ALA A 1 823 ? 17.025 -5.487 -22.408 1.00 90.25 823 ALA A O 1
ATOM 6418 N N . PHE A 1 824 ? 18.421 -6.253 -20.798 1.00 89.81 824 PHE A N 1
ATOM 6419 C CA . PHE A 1 824 ? 19.165 -5.019 -20.528 1.00 89.81 824 PHE A CA 1
ATOM 6420 C C . PHE A 1 824 ? 20.543 -4.952 -21.202 1.00 89.81 824 PHE A C 1
ATOM 6422 O O . PHE A 1 824 ? 21.139 -3.875 -21.235 1.00 89.81 824 PHE A O 1
ATOM 6429 N N . GLN A 1 825 ? 21.057 -6.048 -21.771 1.00 88.19 825 GLN A N 1
ATOM 6430 C CA . GLN A 1 825 ? 22.249 -5.960 -22.620 1.00 88.19 825 GLN A CA 1
ATOM 6431 C C . GLN A 1 825 ? 21.990 -5.167 -23.917 1.00 88.19 825 GLN A C 1
ATOM 6433 O O . GLN A 1 825 ? 20.866 -5.168 -24.436 1.00 88.19 825 GLN A O 1
ATOM 6438 N N . PRO A 1 826 ? 23.028 -4.505 -24.474 1.00 88.50 826 PRO A N 1
ATOM 6439 C CA . PRO A 1 826 ? 22.934 -3.833 -25.763 1.00 88.50 826 PRO A CA 1
ATOM 6440 C C . PRO A 1 826 ? 22.430 -4.776 -26.857 1.00 88.50 826 PRO A C 1
ATOM 6442 O O . PRO A 1 826 ? 22.923 -5.888 -27.017 1.00 88.50 826 PRO A O 1
ATOM 6445 N N . LYS A 1 827 ? 21.454 -4.300 -27.632 1.00 90.94 827 LYS A N 1
ATOM 6446 C CA . LYS A 1 827 ? 20.955 -4.960 -28.853 1.00 90.94 827 LYS A CA 1
ATOM 6447 C C . LYS A 1 827 ? 21.395 -4.235 -30.123 1.00 90.94 827 LYS A C 1
ATOM 6449 O O . LYS A 1 827 ? 21.012 -4.632 -31.215 1.00 90.94 827 LYS A O 1
ATOM 6454 N N . ALA A 1 828 ? 22.183 -3.176 -29.965 1.00 92.31 828 ALA A N 1
ATOM 6455 C CA . ALA A 1 828 ? 22.756 -2.383 -31.034 1.00 92.31 828 ALA A CA 1
ATOM 6456 C C . ALA A 1 828 ? 24.196 -2.012 -30.666 1.00 92.31 828 ALA A C 1
ATOM 6458 O O . ALA A 1 828 ? 24.457 -1.600 -29.534 1.00 92.31 828 ALA A O 1
ATOM 6459 N N . TRP A 1 829 ? 25.104 -2.130 -31.630 1.00 93.44 829 TRP A N 1
ATOM 6460 C CA . TRP A 1 829 ? 26.490 -1.668 -31.546 1.00 93.44 829 TRP A CA 1
ATOM 6461 C C . TRP A 1 829 ? 26.812 -0.812 -32.767 1.00 93.44 829 TRP A C 1
ATOM 6463 O O . TRP A 1 829 ? 26.210 -0.991 -33.825 1.00 93.44 829 TRP A O 1
ATOM 6473 N N . GLU A 1 830 ? 27.764 0.105 -32.637 1.00 89.75 830 GLU A N 1
ATOM 6474 C CA . GLU A 1 830 ? 28.192 0.981 -33.726 1.00 89.75 830 GLU A CA 1
ATOM 6475 C C . GLU A 1 830 ? 29.718 0.971 -33.820 1.00 89.75 830 GLU A C 1
ATOM 6477 O O . GLU A 1 830 ? 30.420 1.151 -32.824 1.00 89.75 830 GLU A O 1
ATOM 6482 N N . PHE A 1 831 ? 30.213 0.704 -35.024 1.00 90.88 831 PHE A N 1
ATOM 6483 C CA . PHE A 1 831 ? 31.625 0.566 -35.360 1.00 90.88 831 PHE A CA 1
ATOM 6484 C C . PHE A 1 831 ? 31.966 1.563 -36.472 1.00 90.88 831 PHE A C 1
ATOM 6486 O O . PHE A 1 831 ? 31.095 1.948 -37.250 1.00 90.88 831 PHE A O 1
ATOM 6493 N N . PHE A 1 832 ? 33.223 1.991 -36.567 1.00 87.44 832 PHE A N 1
ATOM 6494 C CA . PHE A 1 832 ? 33.611 3.115 -37.420 1.00 87.44 832 PHE A CA 1
ATOM 6495 C C . PHE A 1 832 ? 34.788 2.757 -38.324 1.00 87.44 832 PHE A C 1
ATOM 6497 O O . PHE A 1 832 ? 35.798 2.246 -37.847 1.00 87.44 832 PHE A O 1
ATOM 6504 N N . ILE A 1 833 ? 34.665 3.071 -39.616 1.00 88.12 833 ILE A N 1
ATOM 6505 C CA . ILE A 1 833 ? 35.707 2.877 -40.628 1.00 88.12 833 ILE A CA 1
ATOM 6506 C C . ILE A 1 833 ? 36.256 4.259 -41.033 1.00 88.12 833 ILE A C 1
ATOM 6508 O O . ILE A 1 833 ? 35.581 4.991 -41.765 1.00 88.12 833 ILE A O 1
ATOM 6512 N N . PRO A 1 834 ? 37.429 4.686 -40.532 1.00 82.62 834 PRO A N 1
ATOM 6513 C CA . PRO A 1 834 ? 37.994 6.002 -40.830 1.00 82.62 834 PRO A CA 1
ATOM 6514 C C . PRO A 1 834 ? 38.599 6.084 -42.237 1.00 82.62 834 PRO A C 1
ATOM 6516 O O . PRO A 1 834 ? 39.026 5.083 -42.812 1.00 82.62 834 PRO A O 1
ATOM 6519 N N . PHE A 1 835 ? 38.690 7.302 -42.767 1.00 77.75 835 PHE A N 1
ATOM 6520 C CA . PHE A 1 835 ? 39.447 7.614 -43.981 1.00 77.75 835 PHE A CA 1
ATOM 6521 C C . PHE A 1 835 ? 40.921 7.936 -43.663 1.00 77.75 835 PHE A C 1
ATOM 6523 O O . PHE A 1 835 ? 41.280 8.224 -42.518 1.00 77.75 835 PHE A O 1
ATOM 6530 N N . VAL A 1 836 ? 41.780 7.899 -44.686 1.00 70.19 836 VAL A N 1
ATOM 6531 C CA . VAL A 1 836 ? 43.161 8.422 -44.624 1.00 70.19 836 VAL A CA 1
ATOM 6532 C C . VAL A 1 836 ? 43.150 9.960 -44.563 1.00 70.19 836 VAL A C 1
ATOM 6534 O O . VAL A 1 836 ? 42.291 10.594 -45.173 1.00 70.19 836 VAL A O 1
ATOM 6537 N N . LYS A 1 837 ? 44.095 10.552 -43.820 1.00 64.19 837 LYS A N 1
ATOM 6538 C CA . LYS A 1 837 ? 44.201 11.996 -43.539 1.00 64.19 837 LYS A CA 1
ATOM 6539 C C . LYS A 1 837 ? 45.453 12.597 -44.177 1.00 64.19 837 LYS A C 1
ATOM 6541 O O . LYS A 1 837 ? 46.429 11.885 -44.378 1.00 64.19 837 LYS A O 1
ATOM 6546 N N . ASP A 1 838 ? 45.428 13.900 -44.454 1.00 60.09 838 ASP A N 1
ATOM 6547 C CA . ASP A 1 838 ? 46.603 14.632 -44.939 1.00 60.09 838 ASP A CA 1
ATOM 6548 C C . ASP A 1 838 ? 47.535 14.970 -43.764 1.00 60.09 838 ASP A C 1
ATOM 6550 O O . ASP A 1 838 ? 47.158 15.736 -42.865 1.00 60.09 838 ASP A O 1
ATOM 6554 N N . CYS A 1 839 ? 48.702 14.320 -43.769 1.00 63.16 839 CYS A N 1
ATOM 6555 C CA . CYS A 1 839 ? 49.624 14.166 -42.642 1.00 63.16 839 CYS A CA 1
ATOM 6556 C C . CYS A 1 839 ? 51.112 14.256 -43.040 1.00 63.16 839 CYS A C 1
ATOM 6558 O O . CYS A 1 839 ? 51.971 13.834 -42.277 1.00 63.16 839 CYS A O 1
ATOM 6560 N N . GLY A 1 840 ? 51.441 14.751 -44.236 1.00 64.94 840 GLY A N 1
ATOM 6561 C CA . GLY A 1 840 ? 52.824 14.717 -44.727 1.00 64.94 840 GLY A CA 1
ATOM 6562 C C . GLY A 1 840 ? 53.280 13.324 -45.190 1.00 64.94 840 GLY A C 1
ATOM 6563 O O . GLY A 1 840 ? 52.471 12.457 -45.505 1.00 64.94 840 GLY A O 1
ATOM 6564 N N . SER A 1 841 ? 54.596 13.127 -45.321 1.00 58.50 841 SER A N 1
ATOM 6565 C CA . SER A 1 841 ? 55.181 12.001 -46.075 1.00 58.50 841 SER A CA 1
ATOM 6566 C C . SER A 1 841 ? 55.308 10.668 -45.324 1.00 58.50 841 SER A C 1
ATOM 6568 O O . SER A 1 841 ? 55.821 9.710 -45.901 1.00 58.50 841 SER A O 1
ATOM 6570 N N . ASP A 1 842 ? 54.894 10.598 -44.060 1.00 68.88 842 ASP A N 1
ATOM 6571 C CA . ASP A 1 842 ? 54.852 9.372 -43.250 1.00 68.88 842 ASP A CA 1
ATOM 6572 C C . ASP A 1 842 ? 53.414 8.921 -42.909 1.00 68.88 842 ASP A C 1
ATOM 6574 O O . ASP A 1 842 ? 53.233 7.964 -42.154 1.00 68.88 842 ASP A O 1
ATOM 6578 N N . ASP A 1 843 ? 52.401 9.584 -43.490 1.00 61.81 843 ASP A N 1
ATOM 6579 C CA . ASP A 1 843 ? 50.963 9.374 -43.255 1.00 61.81 843 ASP A CA 1
ATOM 6580 C C . ASP A 1 843 ? 50.539 9.478 -41.764 1.00 61.81 843 ASP A C 1
ATOM 6582 O O . ASP A 1 843 ? 49.493 8.944 -41.367 1.00 61.81 843 ASP A O 1
ATOM 6586 N N . LYS A 1 844 ? 51.325 10.165 -40.911 1.00 67.56 844 LYS A N 1
ATOM 6587 C CA . LYS A 1 844 ? 51.212 10.060 -39.445 1.00 67.56 844 LYS A CA 1
ATOM 6588 C C . LYS A 1 844 ? 51.164 11.408 -38.707 1.00 67.56 844 LYS A C 1
ATOM 6590 O O . LYS A 1 844 ? 52.066 11.752 -37.951 1.00 67.56 844 LYS A O 1
ATOM 6595 N N . CYS A 1 845 ? 50.038 12.113 -38.848 1.00 69.62 845 CYS A N 1
ATOM 6596 C CA . CYS A 1 845 ? 49.784 13.416 -38.221 1.00 69.62 845 CYS A CA 1
ATOM 6597 C C . CYS A 1 845 ? 50.123 13.413 -36.724 1.00 69.62 845 CYS A C 1
ATOM 6599 O O . CYS A 1 845 ? 49.428 12.744 -35.956 1.00 69.62 845 CYS A O 1
ATOM 6601 N N . SER A 1 846 ? 51.112 14.202 -36.312 1.00 84.00 846 SER A N 1
ATOM 6602 C CA . SER A 1 846 ? 51.547 14.333 -34.921 1.00 84.00 846 SER A CA 1
ATOM 6603 C C . SER A 1 846 ? 51.135 15.696 -34.355 1.00 84.00 846 SER A C 1
ATOM 6605 O O . SER A 1 846 ? 51.785 16.717 -34.601 1.00 84.00 846 SER A O 1
ATOM 6607 N N . CYS A 1 847 ? 50.031 15.726 -33.607 1.00 86.81 847 CYS A N 1
ATOM 6608 C CA . CYS A 1 847 ? 49.566 16.917 -32.898 1.00 86.81 847 CYS A CA 1
ATOM 6609 C C . CYS A 1 847 ? 50.128 17.000 -31.470 1.00 86.81 847 CYS A C 1
ATOM 6611 O O . CYS A 1 847 ? 50.607 16.019 -30.901 1.00 86.81 847 CYS A O 1
ATOM 6613 N N . ASP A 1 848 ? 50.071 18.210 -30.917 1.00 90.75 848 ASP A N 1
ATOM 6614 C CA . ASP A 1 848 ? 50.429 18.532 -29.533 1.00 90.75 848 ASP A CA 1
ATOM 6615 C C . ASP A 1 848 ? 49.290 19.396 -28.984 1.00 90.75 848 ASP A C 1
ATOM 6617 O O . ASP A 1 848 ? 49.275 20.625 -29.121 1.00 90.75 848 ASP A O 1
ATOM 6621 N N . LEU A 1 849 ? 48.239 18.731 -28.515 1.00 92.38 849 LEU A N 1
ATOM 6622 C CA . LEU A 1 849 ? 47.071 19.352 -27.916 1.00 92.38 849 LEU A CA 1
ATOM 6623 C C . LEU A 1 849 ? 47.351 19.682 -26.448 1.00 92.38 849 LEU A C 1
ATOM 6625 O O . LEU A 1 849 ? 47.936 18.913 -25.694 1.00 92.38 849 LEU A O 1
ATOM 6629 N N . LYS A 1 850 ? 46.887 20.857 -26.027 1.00 93.81 850 LYS A N 1
ATOM 6630 C CA . LYS A 1 850 ? 47.039 21.360 -24.663 1.00 93.81 850 LYS A CA 1
ATOM 6631 C C . LYS A 1 850 ? 45.692 21.817 -24.131 1.00 93.81 850 LYS A C 1
ATOM 6633 O O . LYS A 1 850 ? 45.080 22.738 -24.680 1.00 93.81 850 LYS A O 1
ATOM 6638 N N . LEU A 1 851 ? 45.254 21.210 -23.029 1.00 94.88 851 LEU A N 1
ATOM 6639 C CA . LEU A 1 851 ? 44.022 21.561 -22.333 1.00 94.88 851 LEU A CA 1
ATOM 6640 C C . LEU A 1 851 ? 44.322 22.455 -21.125 1.00 94.88 851 LEU A C 1
ATOM 6642 O O . LEU A 1 851 ? 45.220 22.207 -20.325 1.00 94.88 851 LEU A O 1
ATOM 6646 N N . THR A 1 852 ? 43.542 23.514 -20.943 1.00 93.81 852 THR A N 1
ATOM 6647 C CA . THR A 1 852 ? 43.564 24.324 -19.720 1.00 93.81 852 THR A CA 1
ATOM 6648 C C . THR A 1 852 ? 42.141 24.655 -19.312 1.00 93.81 852 THR A C 1
ATOM 6650 O O . THR A 1 852 ? 41.403 25.276 -20.074 1.00 93.81 852 THR A O 1
ATOM 6653 N N . VAL A 1 853 ? 41.762 24.274 -18.090 1.00 93.75 853 VAL A N 1
ATOM 6654 C CA . VAL A 1 853 ? 40.422 24.524 -17.544 1.00 93.75 853 VAL A CA 1
ATOM 6655 C C . VAL A 1 853 ? 40.517 25.308 -16.240 1.00 93.75 853 VAL A C 1
ATOM 6657 O O . VAL A 1 853 ? 41.366 25.025 -15.396 1.00 93.75 853 VAL A O 1
ATOM 6660 N N . LYS A 1 854 ? 39.645 26.307 -16.069 1.00 91.31 854 LYS A N 1
ATOM 6661 C CA . LYS A 1 854 ? 39.547 27.127 -14.853 1.00 91.31 854 LYS A CA 1
ATOM 6662 C C . LYS A 1 854 ? 38.094 27.237 -14.401 1.00 91.31 854 LYS A C 1
ATOM 6664 O O . LYS A 1 854 ? 37.253 27.713 -15.160 1.00 91.31 854 LYS A O 1
ATOM 6669 N N . ALA A 1 855 ? 37.811 26.828 -13.166 1.00 89.19 855 ALA A N 1
ATOM 6670 C CA . ALA A 1 855 ? 36.510 27.044 -12.536 1.00 89.19 855 ALA A CA 1
ATOM 6671 C C . ALA A 1 855 ? 36.310 28.534 -12.204 1.00 89.19 855 ALA A C 1
ATOM 6673 O O . ALA A 1 855 ? 37.220 29.198 -11.704 1.00 89.19 855 ALA A O 1
ATOM 6674 N N . VAL A 1 856 ? 35.119 29.060 -12.477 1.00 85.81 856 VAL A N 1
ATOM 6675 C CA . VAL A 1 856 ? 34.751 30.460 -12.225 1.00 85.81 856 VAL A CA 1
ATOM 6676 C C . VAL A 1 856 ? 34.204 30.602 -10.802 1.00 85.81 856 VAL A C 1
ATOM 6678 O O . VAL A 1 856 ? 33.384 29.800 -10.368 1.00 85.81 856 VAL A O 1
ATOM 6681 N N . ASN A 1 857 ? 34.639 31.638 -10.076 1.00 74.00 857 ASN A N 1
ATOM 6682 C CA . ASN A 1 857 ? 34.213 31.963 -8.703 1.00 74.00 857 ASN A CA 1
ATOM 6683 C C . ASN A 1 857 ? 34.475 30.880 -7.627 1.00 74.00 857 ASN A C 1
ATOM 6685 O O . ASN A 1 857 ? 33.876 30.936 -6.554 1.00 74.00 857 ASN A O 1
ATOM 6689 N N . VAL A 1 858 ? 35.391 29.932 -7.866 1.00 74.62 858 VAL A N 1
ATOM 6690 C CA . VAL A 1 858 ? 35.774 28.893 -6.890 1.00 74.62 858 VAL A CA 1
ATOM 6691 C C . VAL A 1 858 ? 37.165 29.167 -6.309 1.00 74.62 858 VAL A C 1
ATOM 6693 O O . VAL A 1 858 ? 38.160 29.174 -7.032 1.00 74.62 858 VAL A O 1
ATOM 6696 N N . SER A 1 859 ? 37.247 29.348 -4.989 1.00 67.88 859 SER A N 1
ATOM 6697 C CA . SER A 1 859 ? 38.500 29.407 -4.223 1.00 67.88 859 SER A CA 1
ATOM 6698 C C . SER A 1 859 ? 38.905 28.023 -3.706 1.00 67.88 859 SER A C 1
ATOM 6700 O O . SER A 1 859 ? 38.108 27.323 -3.089 1.00 67.88 859 SER A O 1
ATOM 6702 N N . SER A 1 860 ? 40.173 27.645 -3.892 1.00 60.12 860 SER A N 1
ATOM 6703 C CA . SER A 1 860 ? 40.710 26.302 -3.597 1.00 60.12 860 SER A CA 1
ATOM 6704 C C . SER A 1 860 ? 40.815 25.928 -2.107 1.00 60.12 860 SER A C 1
ATOM 6706 O O . SER A 1 860 ? 41.391 24.896 -1.777 1.00 60.12 860 SER A O 1
ATOM 6708 N N . SER A 1 861 ? 40.310 26.768 -1.201 1.00 61.28 861 SER A N 1
ATOM 6709 C CA . SER A 1 861 ? 40.421 26.629 0.259 1.00 61.28 861 SER A CA 1
ATOM 6710 C C . SER A 1 861 ? 39.071 26.579 0.990 1.00 61.28 861 SER A C 1
ATOM 6712 O O . SER A 1 861 ? 39.048 26.547 2.219 1.00 61.28 861 SER A O 1
ATOM 6714 N N . SER A 1 862 ? 37.947 26.586 0.267 1.00 72.56 862 SER A N 1
ATOM 6715 C CA . SER A 1 862 ? 36.601 26.729 0.840 1.00 72.56 862 SER A CA 1
ATOM 6716 C C . SER A 1 862 ? 35.556 25.936 0.056 1.00 72.56 862 SER A C 1
ATOM 6718 O O . SER A 1 862 ? 35.505 26.055 -1.168 1.00 72.56 862 SER A O 1
ATOM 6720 N N . SER A 1 863 ? 34.679 25.206 0.749 1.00 80.06 863 SER A N 1
ATOM 6721 C CA . SER A 1 863 ? 33.523 24.542 0.130 1.00 80.06 863 SER A CA 1
ATOM 6722 C C . SER A 1 863 ? 32.588 25.546 -0.548 1.00 80.06 863 SER A C 1
ATOM 6724 O O . SER A 1 863 ? 32.268 26.591 0.021 1.00 80.06 863 SER A O 1
ATOM 6726 N N . LEU A 1 864 ? 32.120 25.219 -1.752 1.00 86.31 864 LEU A N 1
ATOM 6727 C CA . LEU A 1 864 ? 31.139 26.017 -2.481 1.00 86.31 864 LEU A CA 1
ATOM 6728 C C . LEU A 1 864 ? 29.732 25.749 -1.921 1.00 86.31 864 LEU A C 1
ATOM 6730 O O . LEU A 1 864 ? 29.245 24.620 -1.983 1.00 86.31 864 LEU A O 1
ATOM 6734 N N . LEU A 1 865 ? 29.085 26.787 -1.381 1.00 85.88 865 LEU A N 1
ATOM 6735 C CA . LEU A 1 865 ? 27.709 26.716 -0.883 1.00 85.88 865 LEU A CA 1
ATOM 6736 C C . LEU A 1 865 ? 26.701 26.876 -2.033 1.00 85.88 865 LEU A C 1
ATOM 6738 O O . LEU A 1 865 ? 26.644 27.928 -2.674 1.00 85.88 865 LEU A O 1
ATOM 6742 N N . ILE A 1 866 ? 25.883 25.847 -2.235 1.00 86.81 866 ILE A N 1
ATOM 6743 C CA . ILE A 1 866 ? 24.822 25.757 -3.236 1.00 86.81 866 ILE A CA 1
ATOM 6744 C C . ILE A 1 866 ? 23.491 26.152 -2.595 1.00 86.81 866 ILE A C 1
ATOM 6746 O O . ILE A 1 866 ? 23.062 25.551 -1.613 1.00 86.81 866 ILE A O 1
ATOM 6750 N N . SER A 1 867 ? 22.821 27.144 -3.173 1.00 80.50 867 SER A N 1
ATOM 6751 C CA . SER A 1 867 ? 21.487 27.612 -2.768 1.00 80.50 867 SER A CA 1
ATOM 6752 C C . SER A 1 867 ? 20.629 27.881 -4.016 1.00 80.50 867 SER A C 1
ATOM 6754 O O . SER A 1 867 ? 21.152 27.789 -5.132 1.00 80.50 867 SER A O 1
ATOM 6756 N N . PRO A 1 868 ? 19.325 28.207 -3.906 1.00 71.25 868 PRO A N 1
ATOM 6757 C CA . PRO A 1 868 ? 18.474 28.433 -5.079 1.00 71.25 868 PRO A CA 1
ATOM 6758 C C . PRO A 1 868 ? 18.989 29.502 -6.045 1.00 71.25 868 PRO A C 1
ATOM 6760 O O . PRO A 1 868 ? 18.936 29.295 -7.255 1.00 71.25 868 PRO A O 1
ATOM 6763 N N . ASP A 1 869 ? 19.571 30.576 -5.511 1.00 73.75 869 ASP A N 1
ATOM 6764 C CA . ASP A 1 869 ? 20.148 31.678 -6.289 1.00 73.75 869 ASP A CA 1
ATOM 6765 C C . ASP A 1 869 ? 21.585 31.393 -6.774 1.00 73.75 869 ASP A C 1
ATOM 6767 O O . ASP A 1 869 ? 22.181 32.196 -7.492 1.00 73.75 869 ASP A O 1
ATOM 6771 N N . ARG A 1 870 ? 22.182 30.266 -6.355 1.00 79.00 870 ARG A N 1
ATOM 6772 C CA . ARG A 1 870 ? 23.590 29.899 -6.589 1.00 79.00 870 ARG A CA 1
ATOM 6773 C C . ARG A 1 870 ? 23.727 28.432 -7.001 1.00 79.00 870 ARG A C 1
ATOM 6775 O O . ARG A 1 870 ? 24.412 27.650 -6.349 1.00 79.00 870 ARG A O 1
ATOM 6782 N N . ARG A 1 871 ? 23.058 28.066 -8.099 1.00 84.19 871 ARG A N 1
ATOM 6783 C CA . ARG A 1 871 ? 23.076 26.702 -8.666 1.00 84.19 871 ARG A CA 1
ATOM 6784 C C . ARG A 1 871 ? 24.083 26.478 -9.794 1.00 84.19 871 ARG A C 1
ATOM 6786 O O . ARG A 1 871 ? 24.244 25.332 -10.190 1.00 84.19 871 ARG A O 1
ATOM 6793 N N . ARG A 1 872 ? 24.737 27.520 -10.319 1.00 89.06 872 ARG A N 1
ATOM 6794 C CA . ARG A 1 872 ? 25.596 27.416 -11.511 1.00 89.06 872 ARG A CA 1
ATOM 6795 C C . ARG A 1 872 ? 27.076 27.262 -11.174 1.00 89.06 872 ARG A C 1
ATOM 6797 O O . ARG A 1 872 ? 27.612 28.021 -10.370 1.00 89.06 872 ARG A O 1
ATOM 6804 N N . LEU A 1 873 ? 27.730 26.335 -11.867 1.00 91.25 873 LEU A N 1
ATOM 6805 C CA . LEU A 1 873 ? 29.170 26.118 -11.872 1.00 91.25 873 LEU A CA 1
ATOM 6806 C C . LEU A 1 873 ? 29.695 26.225 -13.311 1.00 91.25 873 LEU A C 1
ATOM 6808 O O . LEU A 1 873 ? 29.379 25.399 -14.168 1.00 91.25 873 LEU A O 1
ATOM 6812 N N . SER A 1 874 ? 30.498 27.255 -13.569 1.00 92.62 874 SER A N 1
ATOM 6813 C CA . SER A 1 874 ? 31.035 27.560 -14.899 1.00 92.62 874 SER A CA 1
ATOM 6814 C C . SER A 1 874 ? 32.525 27.239 -14.978 1.00 92.62 874 SER A C 1
ATOM 6816 O O . SER A 1 874 ? 33.286 27.529 -14.051 1.00 92.62 874 SER A O 1
ATOM 6818 N N . PHE A 1 875 ? 32.952 26.677 -16.107 1.00 94.00 875 PHE A N 1
ATOM 6819 C CA . PHE A 1 875 ? 34.346 26.373 -16.409 1.00 94.00 875 PHE A CA 1
ATOM 6820 C C . PHE A 1 875 ? 34.763 27.061 -17.708 1.00 94.00 875 PHE A C 1
ATOM 6822 O O . PHE A 1 875 ? 34.169 26.825 -18.760 1.00 94.00 875 PHE A O 1
ATOM 6829 N N . ILE A 1 876 ? 35.817 27.873 -17.648 1.00 94.31 876 ILE A N 1
ATOM 6830 C CA . ILE A 1 876 ? 36.488 28.401 -18.839 1.00 94.31 876 ILE A CA 1
ATOM 6831 C C . ILE A 1 876 ? 37.423 27.305 -19.348 1.00 94.3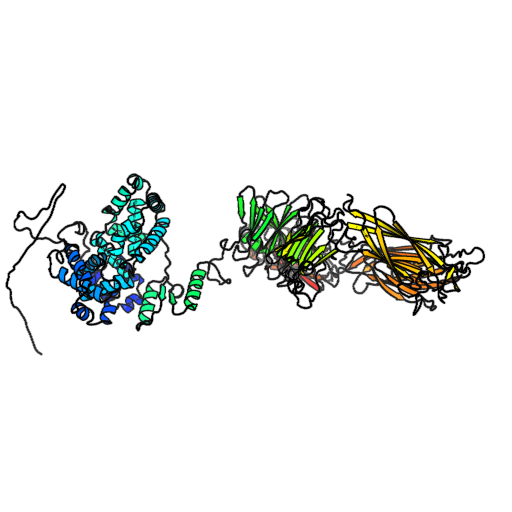1 876 ILE A C 1
ATOM 6833 O O . ILE A 1 876 ? 38.330 26.891 -18.622 1.00 94.31 876 ILE A O 1
ATOM 6837 N N . VAL A 1 877 ? 37.197 26.852 -20.578 1.00 95.25 877 VAL A N 1
ATOM 6838 C CA . VAL A 1 877 ? 37.963 25.804 -21.258 1.00 95.25 877 VAL A CA 1
ATOM 6839 C C . VAL A 1 877 ? 38.745 26.430 -22.406 1.00 95.25 877 VAL A C 1
ATOM 6841 O O . VAL A 1 877 ? 38.166 27.031 -23.310 1.00 95.25 877 VAL A O 1
ATOM 6844 N N . THR A 1 878 ? 40.062 26.258 -22.379 1.00 94.06 878 THR A N 1
ATOM 6845 C CA . THR A 1 878 ? 40.979 26.617 -23.462 1.00 94.06 878 THR A CA 1
ATOM 6846 C C . THR A 1 878 ? 41.612 25.353 -24.025 1.00 94.06 878 THR A C 1
ATOM 6848 O O . THR A 1 878 ? 42.147 24.545 -23.266 1.00 94.06 878 THR A O 1
ATOM 6851 N N . VAL A 1 879 ? 41.581 25.217 -25.350 1.00 93.94 879 VAL A N 1
ATOM 6852 C CA . VAL A 1 879 ? 42.320 24.200 -26.108 1.00 93.94 879 VAL A CA 1
ATOM 6853 C C . VAL A 1 879 ? 43.276 24.910 -27.053 1.00 93.94 879 VAL A C 1
ATOM 6855 O O . VAL A 1 879 ? 42.850 25.791 -27.801 1.00 93.94 879 VAL A O 1
ATOM 6858 N N . THR A 1 880 ? 44.541 24.504 -27.053 1.00 92.38 880 THR A N 1
ATOM 6859 C CA . THR A 1 880 ? 45.550 24.933 -28.030 1.00 92.38 880 THR A CA 1
ATOM 6860 C C . THR A 1 880 ? 46.083 23.710 -28.768 1.00 92.38 880 THR A C 1
ATOM 6862 O O . THR A 1 880 ? 46.313 22.687 -28.133 1.00 92.38 880 THR A O 1
ATOM 6865 N N . ASN A 1 881 ? 46.308 23.814 -30.079 1.00 92.38 881 ASN A N 1
ATOM 6866 C CA . ASN A 1 881 ? 47.182 22.894 -30.811 1.00 92.38 881 ASN A CA 1
ATOM 6867 C C . ASN A 1 881 ? 48.537 23.574 -31.048 1.00 92.38 881 ASN A C 1
ATOM 6869 O O . ASN A 1 881 ? 48.581 24.697 -31.548 1.00 92.38 881 ASN A O 1
ATOM 6873 N N . MET A 1 882 ? 49.631 22.913 -30.688 1.00 88.56 882 MET A N 1
ATOM 6874 C CA . MET A 1 882 ? 50.998 23.429 -30.789 1.00 88.56 882 MET A CA 1
ATOM 6875 C C . MET A 1 882 ? 51.811 22.804 -31.939 1.00 88.56 882 MET A C 1
ATOM 6877 O O . MET A 1 882 ? 52.866 23.343 -32.277 1.00 88.56 882 MET A O 1
ATOM 6881 N N . LYS A 1 883 ? 51.316 21.731 -32.576 1.00 86.69 883 LYS A N 1
ATOM 6882 C CA . LYS A 1 883 ? 52.018 20.980 -33.636 1.00 86.69 883 LYS A CA 1
ATOM 6883 C C . LYS A 1 883 ? 51.108 20.744 -34.854 1.00 86.69 883 LYS A C 1
ATOM 6885 O O . LYS A 1 883 ? 50.446 21.688 -35.275 1.00 86.69 883 LYS A O 1
ATOM 6890 N N . GLU A 1 884 ? 51.110 19.568 -35.485 1.00 84.56 884 GLU A N 1
ATOM 6891 C CA . GLU A 1 884 ? 50.419 19.333 -36.763 1.00 84.56 884 GLU A CA 1
ATOM 6892 C C . GLU A 1 884 ? 48.891 19.278 -36.628 1.00 84.56 884 GLU A C 1
ATOM 6894 O O . GLU A 1 884 ? 48.341 19.277 -35.530 1.00 84.56 884 GLU A O 1
ATOM 6899 N N . ASN A 1 885 ? 48.189 19.233 -37.763 1.00 82.06 885 ASN A N 1
ATOM 6900 C CA . ASN A 1 885 ? 46.727 19.220 -37.846 1.00 82.06 885 ASN A CA 1
ATOM 6901 C C . ASN A 1 885 ? 46.075 18.177 -36.912 1.00 82.06 885 ASN A C 1
ATOM 6903 O O . ASN A 1 885 ? 46.154 16.966 -37.138 1.00 82.06 885 ASN A O 1
ATOM 6907 N N . ALA A 1 886 ? 45.352 18.660 -35.899 1.00 82.38 886 ALA A N 1
ATOM 6908 C CA . ALA A 1 886 ? 44.521 17.833 -35.031 1.00 82.38 886 ALA A CA 1
ATOM 6909 C C . ALA A 1 886 ? 43.124 17.700 -35.660 1.00 82.38 886 ALA A C 1
ATOM 6911 O O . ALA A 1 886 ? 42.358 18.665 -35.724 1.00 82.38 886 ALA A O 1
ATOM 6912 N N . TYR A 1 887 ? 42.807 16.515 -36.183 1.00 78.94 887 TYR A N 1
ATOM 6913 C CA . TYR A 1 887 ? 41.547 16.244 -36.888 1.00 78.94 887 TYR A CA 1
ATOM 6914 C C . TYR A 1 887 ? 40.474 15.693 -35.939 1.00 78.94 887 TYR A C 1
ATOM 6916 O O . TYR A 1 887 ? 40.760 14.811 -35.128 1.00 78.94 887 TYR A O 1
ATOM 6924 N N . ASN A 1 888 ? 39.228 16.159 -36.094 1.00 75.44 888 ASN A N 1
ATOM 6925 C CA . ASN A 1 888 ? 38.079 15.800 -35.246 1.00 75.44 888 ASN A CA 1
ATOM 6926 C C . ASN A 1 888 ? 38.302 16.065 -33.740 1.00 75.44 888 ASN A C 1
ATOM 6928 O O . ASN A 1 888 ? 37.830 15.300 -32.892 1.00 75.44 888 ASN A O 1
ATOM 6932 N N . THR A 1 889 ? 38.995 17.161 -33.407 1.00 84.81 889 THR A N 1
ATOM 6933 C CA . THR A 1 889 ? 39.297 17.558 -32.025 1.00 84.81 889 THR A CA 1
ATOM 6934 C C . THR A 1 889 ? 38.031 17.682 -31.174 1.00 84.81 889 THR A C 1
ATOM 6936 O O . THR A 1 889 ? 37.066 18.373 -31.523 1.00 84.81 889 THR A O 1
ATOM 6939 N N . ARG A 1 890 ? 38.034 16.987 -30.037 1.00 88.62 890 ARG A N 1
ATOM 6940 C CA . ARG A 1 890 ? 36.905 16.824 -29.121 1.00 88.62 890 ARG A CA 1
ATOM 6941 C C . ARG A 1 890 ? 37.361 17.061 -27.690 1.00 88.62 890 ARG A C 1
ATOM 6943 O O . ARG A 1 890 ? 38.240 16.359 -27.210 1.00 88.62 890 ARG A O 1
ATOM 6950 N N . VAL A 1 891 ? 36.729 18.006 -26.997 1.00 92.94 891 VAL A N 1
ATOM 6951 C CA . VAL A 1 891 ? 36.786 18.089 -25.532 1.00 92.94 891 VAL A CA 1
ATOM 6952 C C . VAL A 1 891 ? 35.660 17.230 -24.982 1.00 92.94 891 VAL A C 1
ATOM 6954 O O . VAL A 1 891 ? 34.488 17.569 -25.142 1.00 92.94 891 VAL A O 1
ATOM 6957 N N . SER A 1 892 ? 36.021 16.134 -24.332 1.00 91.62 892 SER A N 1
ATOM 6958 C CA . SER A 1 892 ? 35.119 15.366 -23.483 1.00 91.62 892 SER A CA 1
ATOM 6959 C C . SER A 1 892 ? 35.141 15.925 -22.056 1.00 91.62 892 SER A C 1
ATOM 6961 O O . SER A 1 892 ? 36.177 16.392 -21.573 1.00 91.62 892 SER A O 1
ATOM 6963 N N . ALA A 1 893 ? 34.001 15.896 -21.371 1.00 93.00 893 ALA A N 1
ATOM 6964 C CA . ALA A 1 893 ? 33.906 16.199 -19.948 1.00 93.00 893 ALA A CA 1
ATOM 6965 C C . ALA A 1 893 ? 32.982 15.189 -19.261 1.00 93.00 893 ALA A C 1
ATOM 6967 O O . ALA A 1 893 ? 31.779 15.170 -19.524 1.00 93.00 893 ALA A O 1
ATOM 6968 N N . ASN A 1 894 ? 33.544 14.367 -18.377 1.00 93.25 894 ASN A N 1
ATOM 6969 C CA . ASN A 1 894 ? 32.792 13.441 -17.530 1.00 93.25 894 ASN A CA 1
ATOM 6970 C C . ASN A 1 894 ? 32.543 14.104 -16.173 1.00 93.25 894 ASN A C 1
ATOM 6972 O O . ASN A 1 894 ? 33.485 14.608 -15.556 1.00 93.25 894 ASN A O 1
ATOM 6976 N N . PHE A 1 895 ? 31.295 14.113 -15.710 1.00 93.31 895 PHE A N 1
ATOM 6977 C CA . PHE A 1 895 ? 30.881 14.835 -14.505 1.00 93.31 895 PHE A CA 1
ATOM 6978 C C . PHE A 1 895 ? 30.123 13.940 -13.516 1.00 93.31 895 PHE A C 1
ATOM 6980 O O . PHE A 1 895 ? 29.530 12.926 -13.879 1.00 93.31 895 PHE A O 1
ATOM 6987 N N . SER A 1 896 ? 30.189 14.328 -12.245 1.00 91.88 896 SER A N 1
ATOM 6988 C CA . SER A 1 896 ? 29.497 13.689 -11.115 1.00 91.88 896 SER A CA 1
ATOM 6989 C C . SER A 1 896 ? 27.977 13.885 -11.193 1.00 91.88 896 SER A C 1
ATOM 6991 O O . SER A 1 896 ? 27.486 14.800 -11.855 1.00 91.88 896 SER A O 1
ATOM 6993 N N . SER A 1 897 ? 27.213 13.008 -10.536 1.00 87.75 897 SER A N 1
ATOM 6994 C CA . SER A 1 897 ? 25.746 12.937 -10.663 1.00 87.75 897 SER A CA 1
ATOM 6995 C C . SER A 1 897 ? 25.011 14.137 -10.056 1.00 87.75 897 SER A C 1
ATOM 6997 O O . SER A 1 897 ? 23.869 14.424 -10.413 1.00 87.75 897 SER A O 1
ATOM 6999 N N . ASN A 1 898 ? 25.685 14.898 -9.192 1.00 88.94 898 ASN A N 1
ATOM 7000 C CA . ASN A 1 898 ? 25.192 16.171 -8.675 1.00 88.94 898 ASN A CA 1
ATOM 7001 C C . ASN A 1 898 ? 25.262 17.338 -9.676 1.00 88.94 898 ASN A C 1
ATOM 7003 O O . ASN A 1 898 ? 24.806 18.433 -9.345 1.00 88.94 898 ASN A O 1
ATOM 7007 N N . LEU A 1 899 ? 25.785 17.133 -10.887 1.00 90.44 899 LEU A N 1
ATOM 7008 C CA . LEU A 1 899 ? 25.824 18.126 -11.958 1.00 90.44 899 LEU A CA 1
ATOM 7009 C C . LEU A 1 899 ? 25.001 17.679 -13.169 1.00 90.44 899 LEU A C 1
ATOM 7011 O O . LEU A 1 899 ? 24.993 16.509 -13.546 1.00 90.44 899 LEU A O 1
ATOM 7015 N N . PHE A 1 900 ? 24.377 18.640 -13.848 1.00 90.19 900 PHE A N 1
ATOM 7016 C CA . PHE A 1 900 ? 23.859 18.451 -15.201 1.00 90.19 900 PHE A CA 1
ATOM 7017 C C . PHE A 1 900 ? 24.321 19.578 -16.127 1.00 90.19 900 PHE A C 1
ATOM 7019 O O . PHE A 1 900 ? 24.528 20.718 -15.707 1.00 90.19 900 PHE A O 1
ATOM 7026 N N . TYR A 1 901 ? 24.512 19.251 -17.405 1.00 91.50 901 TYR A N 1
ATOM 7027 C CA . TYR A 1 901 ? 24.894 20.224 -18.424 1.00 91.50 901 TYR A CA 1
ATOM 7028 C C . TYR A 1 901 ? 23.758 21.227 -18.665 1.00 91.50 901 TYR A C 1
ATOM 7030 O O . TYR A 1 901 ? 22.642 20.829 -18.999 1.00 91.50 901 TYR A O 1
ATOM 7038 N N . ALA A 1 902 ? 24.049 22.521 -18.511 1.00 89.12 902 ALA A N 1
ATOM 7039 C CA . ALA A 1 902 ? 23.069 23.595 -18.654 1.00 89.12 902 ALA A CA 1
ATOM 7040 C C . ALA A 1 902 ? 23.237 24.372 -19.968 1.00 89.12 902 ALA A C 1
ATOM 7042 O O . ALA A 1 902 ? 22.252 24.647 -20.654 1.00 89.12 902 ALA A O 1
ATOM 7043 N N . SER A 1 903 ? 24.470 24.744 -20.332 1.00 91.44 903 SER A N 1
ATOM 7044 C CA . SER A 1 903 ? 24.773 25.422 -21.600 1.00 91.44 903 SER A CA 1
ATOM 7045 C C . SER A 1 903 ? 26.277 25.471 -21.896 1.00 91.44 903 SER A C 1
ATOM 7047 O O . SER A 1 903 ? 27.110 25.127 -21.058 1.00 91.44 903 SER A O 1
ATOM 7049 N N . PHE A 1 904 ? 26.643 25.961 -23.082 1.00 92.12 904 PHE A N 1
ATOM 7050 C CA . PHE A 1 904 ? 27.988 26.469 -23.358 1.00 92.12 904 PHE A CA 1
ATOM 7051 C C . PHE A 1 904 ? 27.907 27.906 -23.887 1.00 92.12 904 PHE A C 1
ATOM 7053 O O . PHE A 1 904 ? 26.936 28.263 -24.559 1.00 92.12 904 PHE A O 1
ATOM 7060 N N . THR A 1 905 ? 28.919 28.720 -23.597 1.00 90.25 905 THR A N 1
ATOM 7061 C CA . THR A 1 905 ? 29.096 30.042 -24.213 1.00 90.25 905 THR A CA 1
ATOM 7062 C C . THR A 1 905 ? 30.087 29.882 -25.373 1.00 90.25 905 THR A C 1
ATOM 7064 O O . THR A 1 905 ? 31.223 29.470 -25.120 1.00 90.25 905 THR A O 1
ATOM 7067 N N . PRO A 1 906 ? 29.700 30.161 -26.635 1.00 85.56 906 PRO A N 1
ATOM 7068 C CA . PRO A 1 906 ? 30.574 29.967 -27.793 1.00 85.56 906 PRO A CA 1
ATOM 7069 C C . PRO A 1 906 ? 31.790 30.913 -27.763 1.00 85.56 906 PRO A C 1
ATOM 7071 O O . PRO A 1 906 ? 31.726 31.985 -27.150 1.00 85.56 906 PRO A O 1
ATOM 7074 N N . PRO A 1 907 ? 32.903 30.544 -28.422 1.00 88.12 907 PRO A N 1
ATOM 7075 C CA . PRO A 1 907 ? 34.146 31.300 -28.344 1.00 88.12 907 PRO A CA 1
ATOM 7076 C C . PRO A 1 907 ? 34.053 32.633 -29.112 1.00 88.12 907 PRO A C 1
ATOM 7078 O O . PRO A 1 907 ? 33.360 32.767 -30.123 1.00 88.12 907 PRO A O 1
ATOM 7081 N N . LYS A 1 908 ? 34.758 33.658 -28.612 1.00 81.88 908 LYS A N 1
ATOM 7082 C CA . LYS A 1 908 ? 34.662 35.048 -29.116 1.00 81.88 908 LYS A CA 1
ATOM 7083 C C . LYS A 1 908 ? 35.268 35.258 -30.510 1.00 81.88 908 LYS A C 1
ATOM 7085 O O . LYS A 1 908 ? 34.959 36.251 -31.162 1.00 81.88 908 LYS A O 1
ATOM 7090 N N . ASP A 1 909 ? 36.122 34.339 -30.944 1.00 78.06 909 ASP A N 1
ATOM 7091 C CA . ASP A 1 909 ? 36.751 34.285 -32.268 1.00 78.06 909 ASP A CA 1
ATOM 7092 C C . ASP A 1 909 ? 35.797 33.788 -33.377 1.00 78.06 909 ASP A C 1
ATOM 7094 O O . ASP A 1 909 ? 36.099 33.954 -34.557 1.00 78.06 909 ASP A O 1
ATOM 7098 N N . LYS A 1 910 ? 34.629 33.242 -32.999 1.00 74.69 910 LYS A N 1
ATOM 7099 C CA . LYS A 1 910 ? 33.665 32.532 -33.858 1.00 74.69 910 LYS A CA 1
ATOM 7100 C C . LYS A 1 910 ? 34.160 31.183 -34.405 1.00 74.69 910 LYS A C 1
ATOM 7102 O O . LYS A 1 910 ? 33.565 30.686 -35.361 1.00 74.69 910 LYS A O 1
ATOM 7107 N N . THR A 1 911 ? 35.186 30.568 -33.813 1.00 78.00 911 THR A N 1
ATOM 7108 C CA . THR A 1 911 ? 35.561 29.185 -34.152 1.00 78.00 911 THR A CA 1
ATOM 7109 C C . THR A 1 911 ? 34.384 28.251 -33.857 1.00 78.00 911 THR A C 1
ATOM 7111 O O . THR A 1 911 ? 33.718 28.375 -32.826 1.00 78.00 911 THR A O 1
ATOM 7114 N N . GLU A 1 912 ? 34.093 27.313 -34.764 1.00 75.56 912 GLU A N 1
ATOM 7115 C CA . GLU A 1 912 ? 32.943 26.425 -34.605 1.00 75.56 912 GLU A CA 1
ATOM 7116 C C . GLU A 1 912 ? 33.150 25.457 -33.429 1.00 75.56 912 GLU A C 1
ATOM 7118 O O . GLU A 1 912 ? 34.017 24.582 -33.459 1.00 75.56 912 GLU A O 1
ATOM 7123 N N . VAL A 1 913 ? 32.320 25.611 -32.395 1.00 83.12 913 VAL A N 1
ATOM 7124 C CA . VAL A 1 913 ? 32.223 24.695 -31.254 1.00 83.12 913 VAL A CA 1
ATOM 7125 C C . VAL A 1 913 ? 30.795 24.165 -31.178 1.00 83.12 913 VAL A C 1
ATOM 7127 O O . VAL A 1 913 ? 29.837 24.940 -31.159 1.00 83.12 913 VAL A O 1
ATOM 7130 N N . LYS A 1 914 ? 30.650 22.838 -31.133 1.00 80.50 914 LYS A N 1
ATOM 7131 C CA . LYS A 1 914 ? 29.360 22.139 -31.036 1.00 80.50 914 LYS A CA 1
ATOM 7132 C C . LYS A 1 914 ? 29.413 21.097 -29.928 1.00 80.50 914 LYS A C 1
ATOM 7134 O O . LYS A 1 914 ? 30.074 20.071 -30.074 1.00 80.50 914 LYS A O 1
ATOM 7139 N N . CYS A 1 915 ? 28.695 21.364 -28.842 1.00 83.19 915 CYS A N 1
ATOM 7140 C CA . CYS A 1 915 ? 28.564 20.457 -27.707 1.00 83.19 915 CYS A CA 1
ATOM 7141 C C . CYS A 1 915 ? 27.302 19.592 -27.812 1.00 83.19 915 CYS A C 1
ATOM 7143 O O . CYS A 1 915 ? 26.204 20.102 -28.029 1.00 83.19 915 CYS A O 1
ATOM 7145 N N . SER A 1 916 ? 27.466 18.286 -27.614 1.00 80.00 916 SER A N 1
ATOM 7146 C CA . SER A 1 916 ? 26.398 17.294 -27.478 1.00 80.00 916 SER A CA 1
ATOM 7147 C C . SER A 1 916 ? 26.519 16.603 -26.122 1.00 80.00 916 SER A C 1
ATOM 7149 O O . SER A 1 916 ? 27.553 16.004 -25.826 1.00 80.00 916 SER A O 1
ATOM 7151 N N . SER A 1 917 ? 25.477 16.686 -25.295 1.00 79.62 917 SER A N 1
ATOM 7152 C CA . SER A 1 917 ? 25.439 16.032 -23.983 1.00 79.62 917 SER A CA 1
ATOM 7153 C C . SER A 1 917 ? 24.848 14.624 -24.078 1.00 79.62 917 SER A C 1
ATOM 7155 O O . SER A 1 917 ? 23.913 14.375 -24.840 1.00 79.62 917 SER A O 1
ATOM 7157 N N . LYS A 1 918 ? 25.405 13.717 -23.277 1.00 75.19 918 LYS A N 1
ATOM 7158 C CA . LYS A 1 918 ? 24.907 12.376 -22.964 1.00 75.19 918 LYS A CA 1
ATOM 7159 C C . LYS A 1 918 ? 24.753 12.270 -21.440 1.00 75.19 918 LYS A C 1
ATOM 7161 O O . LYS A 1 918 ? 25.170 13.153 -20.691 1.00 75.19 918 LYS A O 1
ATOM 7166 N N . THR A 1 919 ? 24.164 11.185 -20.952 1.00 76.44 919 THR A N 1
ATOM 7167 C CA . THR A 1 919 ? 23.968 10.972 -19.511 1.00 76.44 919 THR A CA 1
ATOM 7168 C C . THR A 1 919 ? 25.319 10.824 -18.793 1.00 76.44 919 THR A C 1
ATOM 7170 O O . THR A 1 919 ? 25.991 9.810 -18.957 1.00 76.44 919 THR A O 1
ATOM 7173 N N . GLY A 1 920 ? 25.724 11.836 -18.016 1.00 77.44 920 GLY A N 1
ATOM 7174 C CA . GLY A 1 920 ? 26.996 11.865 -17.271 1.00 77.44 920 GLY A CA 1
ATOM 7175 C C . GLY A 1 920 ? 28.238 12.296 -18.070 1.00 77.44 920 GLY A C 1
ATOM 7176 O O . GLY A 1 920 ? 29.326 12.373 -17.497 1.00 77.44 920 GLY A O 1
ATOM 7177 N N . SER A 1 921 ? 28.102 12.600 -19.367 1.00 86.62 921 SER A N 1
ATOM 7178 C CA . SER A 1 921 ? 29.215 13.090 -20.192 1.00 86.62 921 SER A CA 1
ATOM 7179 C C . SER A 1 921 ? 28.806 14.152 -21.215 1.00 86.62 921 SER A C 1
ATOM 7181 O O . SER A 1 921 ? 27.653 14.263 -21.639 1.00 86.62 921 SER A O 1
ATOM 7183 N N . LEU A 1 922 ? 29.766 14.987 -21.600 1.00 89.50 922 LEU A N 1
ATOM 7184 C CA . LEU A 1 922 ? 29.598 16.063 -22.570 1.00 89.50 922 LEU A CA 1
ATOM 7185 C C . LEU A 1 922 ? 30.699 15.970 -23.625 1.00 89.50 922 LEU A C 1
ATOM 7187 O O . LEU A 1 922 ? 31.872 16.083 -23.287 1.00 89.50 922 LEU A O 1
ATOM 7191 N N . ASP A 1 923 ? 30.315 15.811 -24.891 1.00 86.69 923 ASP A N 1
ATOM 7192 C CA . ASP A 1 923 ? 31.230 15.794 -26.034 1.00 86.69 923 ASP A CA 1
ATOM 7193 C C . ASP A 1 923 ? 31.136 17.128 -26.789 1.00 86.69 923 ASP A C 1
ATOM 7195 O O . ASP A 1 923 ? 30.141 17.393 -27.467 1.00 86.69 923 ASP A O 1
ATOM 7199 N N . CYS A 1 924 ? 32.165 17.972 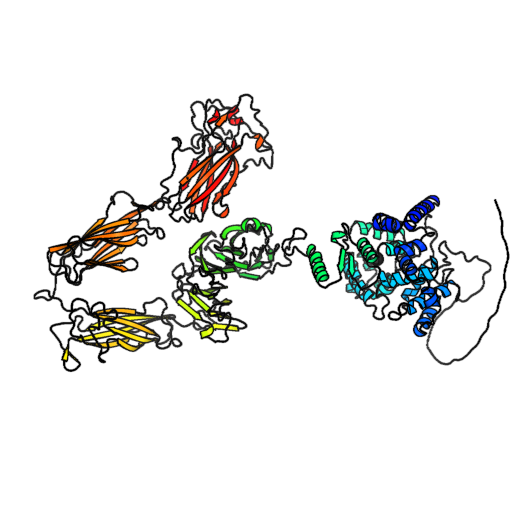-26.709 1.00 86.19 924 CYS A N 1
ATOM 7200 C CA . CYS A 1 924 ? 32.272 19.220 -27.467 1.00 86.19 924 CYS A CA 1
ATOM 7201 C C . CYS A 1 924 ? 33.259 19.071 -28.630 1.00 86.19 924 CYS A C 1
ATOM 7203 O O . CYS A 1 924 ? 34.466 18.989 -28.416 1.00 86.19 924 CYS A O 1
ATOM 7205 N N . ARG A 1 925 ? 32.760 19.081 -29.873 1.00 83.25 925 ARG A N 1
ATOM 7206 C CA . ARG A 1 925 ? 33.593 19.188 -31.085 1.00 83.25 925 ARG A CA 1
ATOM 7207 C C . ARG A 1 925 ? 34.123 20.622 -31.191 1.00 83.25 925 ARG A C 1
ATOM 7209 O O . ARG A 1 925 ? 33.329 21.555 -31.059 1.00 83.25 925 ARG A O 1
ATOM 7216 N N . VAL A 1 926 ? 35.423 20.795 -31.430 1.00 85.44 926 VAL A N 1
ATOM 7217 C CA . VAL A 1 926 ? 36.112 22.099 -31.441 1.00 85.44 926 VAL A CA 1
ATOM 7218 C C . VAL A 1 926 ? 36.889 22.266 -32.746 1.00 85.44 926 VAL A C 1
ATOM 7220 O O . VAL A 1 926 ? 37.761 21.457 -33.045 1.00 85.44 926 VAL A O 1
ATOM 7223 N N . GLY A 1 927 ? 36.593 23.318 -33.514 1.00 69.69 927 GLY A N 1
ATOM 7224 C CA . GLY A 1 927 ? 37.332 23.644 -34.740 1.00 69.69 927 GLY A CA 1
ATOM 7225 C C . GLY A 1 927 ? 37.141 22.632 -35.874 1.00 69.69 927 GLY A C 1
ATOM 7226 O O . GLY A 1 927 ? 38.073 22.378 -36.624 1.00 69.69 927 GLY A O 1
ATOM 7227 N N . TYR A 1 928 ? 35.958 22.019 -35.992 1.00 67.44 928 TYR A N 1
ATOM 7228 C CA . TYR A 1 928 ? 35.678 21.027 -37.040 1.00 67.44 928 TYR A CA 1
ATOM 7229 C C . TYR A 1 928 ? 35.897 21.617 -38.454 1.00 67.44 928 TYR A C 1
ATOM 7231 O O . TYR A 1 928 ? 35.413 22.721 -38.713 1.00 67.44 928 TYR A O 1
ATOM 7239 N N . PRO A 1 929 ? 36.564 20.907 -39.390 1.00 60.16 929 PRO A N 1
ATOM 7240 C CA . PRO A 1 929 ? 37.082 19.534 -39.283 1.00 60.16 929 PRO A CA 1
ATOM 7241 C C . PRO A 1 929 ? 38.439 19.388 -38.569 1.00 60.16 929 PRO A C 1
ATOM 7243 O O . PRO A 1 929 ? 38.753 18.297 -38.084 1.00 60.16 929 PRO A O 1
ATOM 7246 N N . THR A 1 930 ? 39.233 20.458 -38.503 1.00 78.75 930 THR A N 1
ATOM 7247 C CA . THR A 1 930 ? 40.661 20.410 -38.165 1.00 78.75 930 THR A CA 1
ATOM 7248 C C . THR A 1 930 ? 41.083 21.645 -37.370 1.00 78.75 930 THR A C 1
ATOM 7250 O O . THR A 1 930 ? 40.944 22.769 -37.849 1.00 78.75 930 THR A O 1
ATOM 7253 N N . LEU A 1 931 ? 41.670 21.433 -36.190 1.00 82.88 931 LEU A N 1
ATOM 7254 C CA . LEU A 1 931 ? 42.300 22.484 -35.390 1.00 82.88 931 LEU A CA 1
ATOM 7255 C C . LEU A 1 931 ? 43.754 22.660 -35.866 1.00 82.88 931 LEU A C 1
ATOM 7257 O O . LEU A 1 931 ? 44.580 21.757 -35.699 1.00 82.88 931 LEU A O 1
ATOM 7261 N N . THR A 1 932 ? 44.063 23.796 -36.494 1.00 84.88 932 THR A N 1
ATOM 7262 C CA . THR A 1 932 ? 45.341 24.011 -37.202 1.00 84.88 932 THR A CA 1
ATOM 7263 C C . THR A 1 932 ? 46.516 24.297 -36.252 1.00 84.88 932 THR A C 1
ATOM 7265 O O . THR A 1 932 ? 46.281 24.756 -35.130 1.00 84.88 932 THR A O 1
ATOM 7268 N N . PRO A 1 933 ? 47.779 24.112 -36.691 1.00 86.44 933 PRO A N 1
ATOM 7269 C CA . PRO A 1 933 ? 48.967 24.494 -35.926 1.00 86.44 933 PRO A CA 1
ATOM 7270 C C . PRO A 1 933 ? 48.882 25.899 -35.311 1.00 86.44 933 PRO A C 1
ATOM 7272 O O . PRO A 1 933 ? 48.553 26.872 -35.993 1.00 86.44 933 PRO A O 1
ATOM 7275 N N . GLY A 1 934 ? 49.166 26.012 -34.013 1.00 85.38 934 GLY A N 1
ATOM 7276 C CA . GLY A 1 934 ? 49.125 27.261 -33.243 1.00 85.38 934 GLY A CA 1
ATOM 7277 C C . GLY A 1 934 ? 47.724 27.781 -32.882 1.00 85.38 934 GLY A C 1
ATOM 7278 O O . GLY A 1 934 ? 47.614 28.766 -32.147 1.00 85.38 934 GLY A O 1
ATOM 7279 N N . GLN A 1 935 ? 46.641 27.162 -33.367 1.00 88.38 935 GLN A N 1
ATOM 7280 C CA . GLN A 1 935 ? 45.282 27.640 -33.106 1.00 88.38 935 GLN A CA 1
ATOM 7281 C C . GLN A 1 935 ? 44.890 27.409 -31.641 1.00 88.38 935 GLN A C 1
ATOM 7283 O O . GLN A 1 935 ? 45.075 26.324 -31.091 1.00 88.38 935 GLN A O 1
ATOM 7288 N N . THR A 1 936 ? 44.318 28.439 -31.012 1.00 92.00 936 THR A N 1
ATOM 7289 C CA . THR A 1 936 ? 43.814 28.398 -29.632 1.00 92.00 936 THR A CA 1
ATOM 7290 C C . THR A 1 936 ? 42.354 28.821 -29.598 1.00 92.00 936 THR A C 1
ATOM 7292 O O . THR A 1 936 ? 42.023 29.907 -30.067 1.00 92.00 936 THR A O 1
ATOM 7295 N N . VAL A 1 937 ? 41.496 27.987 -29.012 1.00 91.50 937 VAL A N 1
ATOM 7296 C CA . VAL A 1 937 ? 40.053 28.222 -28.875 1.00 91.50 937 VAL A CA 1
ATOM 7297 C C . VAL A 1 937 ? 39.700 28.266 -27.391 1.00 91.50 937 VAL A C 1
ATOM 7299 O O . VAL A 1 937 ? 40.061 27.360 -26.641 1.00 91.50 937 VAL A O 1
ATOM 7302 N N . THR A 1 938 ? 38.967 29.298 -26.965 1.00 93.88 938 THR A N 1
ATOM 7303 C CA . THR A 1 938 ? 38.524 29.458 -25.569 1.00 93.88 938 THR A CA 1
ATOM 7304 C C . THR A 1 938 ? 37.022 29.693 -25.496 1.00 93.88 938 THR A C 1
ATOM 7306 O O . THR A 1 938 ? 36.516 30.694 -26.006 1.00 93.88 938 THR A O 1
ATOM 7309 N N . PHE A 1 939 ? 36.325 28.787 -24.817 1.00 93.50 939 PHE A N 1
ATOM 7310 C CA . PHE A 1 939 ? 34.876 28.785 -24.625 1.00 93.50 939 PHE A CA 1
ATOM 7311 C C . PHE A 1 939 ? 34.528 28.474 -23.161 1.00 93.50 939 PHE A C 1
ATOM 7313 O O . PHE A 1 939 ? 35.406 28.191 -22.346 1.00 93.50 939 PHE A O 1
ATOM 7320 N N . GLU A 1 940 ? 33.253 28.572 -22.795 1.00 94.06 940 GLU A N 1
ATOM 7321 C CA . GLU A 1 940 ? 32.788 28.329 -21.423 1.00 94.06 940 GLU A CA 1
ATOM 7322 C C . GLU A 1 940 ? 31.765 27.196 -21.407 1.00 94.06 940 GLU A C 1
ATOM 7324 O O . GLU A 1 940 ? 30.882 27.147 -22.263 1.00 94.06 940 GLU A O 1
ATOM 7329 N N . ILE A 1 941 ? 31.863 26.302 -20.426 1.00 94.31 941 ILE A N 1
ATOM 7330 C CA . ILE A 1 941 ? 30.897 25.228 -20.185 1.00 94.31 941 ILE A CA 1
ATOM 7331 C C . ILE A 1 941 ? 30.216 25.495 -18.843 1.00 94.31 941 ILE A C 1
ATOM 7333 O O . ILE A 1 941 ? 30.885 25.677 -17.826 1.00 94.31 941 ILE A O 1
ATOM 7337 N N . ASN A 1 942 ? 28.885 25.514 -18.849 1.00 93.81 942 ASN A N 1
ATOM 7338 C CA . ASN A 1 942 ? 28.054 25.780 -17.684 1.00 93.81 942 ASN A CA 1
ATOM 7339 C C . ASN A 1 942 ? 27.326 24.503 -17.261 1.00 93.81 942 ASN A C 1
ATOM 7341 O O . ASN A 1 942 ? 26.544 23.940 -18.034 1.00 93.81 942 ASN A O 1
ATOM 7345 N N . PHE A 1 943 ? 27.543 24.090 -16.017 1.00 93.19 943 PHE A N 1
ATOM 7346 C CA . PHE A 1 943 ? 26.752 23.069 -15.341 1.00 93.19 943 PHE A CA 1
ATOM 7347 C C . PHE A 1 943 ? 25.864 23.733 -14.291 1.00 93.19 943 PHE A C 1
ATOM 7349 O O . PHE A 1 943 ? 26.265 24.721 -13.675 1.00 93.19 943 PHE A O 1
ATOM 7356 N N . ASP A 1 944 ? 24.683 23.172 -14.062 1.00 91.25 944 ASP A N 1
ATOM 7357 C CA . ASP A 1 944 ? 23.850 23.517 -12.913 1.00 91.25 944 ASP A CA 1
ATOM 7358 C C . ASP A 1 944 ? 23.770 22.317 -11.952 1.00 91.25 944 ASP A C 1
ATOM 7360 O O . ASP A 1 944 ? 23.849 21.156 -12.363 1.00 91.25 944 ASP A O 1
ATOM 7364 N N . PHE A 1 945 ? 23.650 22.597 -10.654 1.00 89.69 945 PHE A N 1
ATOM 7365 C CA . PHE A 1 945 ? 23.588 21.578 -9.608 1.00 89.69 945 PHE A CA 1
ATOM 7366 C C . PHE A 1 945 ? 22.211 20.910 -9.521 1.00 89.69 945 PHE A C 1
ATOM 7368 O O . PHE A 1 945 ? 21.176 21.573 -9.400 1.00 89.69 945 PHE A O 1
ATOM 7375 N N . SER A 1 946 ? 22.214 19.577 -9.494 1.00 83.56 946 SER A N 1
ATOM 7376 C CA . SER A 1 946 ? 21.054 18.757 -9.155 1.00 83.56 946 SER A CA 1
ATOM 7377 C C . SER A 1 946 ? 20.805 18.809 -7.648 1.00 83.56 946 SER A C 1
ATOM 7379 O O . SER A 1 946 ? 21.649 18.403 -6.856 1.00 83.56 946 SER A O 1
ATOM 7381 N N . LEU A 1 947 ? 19.623 19.272 -7.231 1.00 77.69 947 LEU A N 1
ATOM 7382 C CA . LEU A 1 947 ? 19.207 19.204 -5.821 1.00 77.69 947 LEU A CA 1
ATOM 7383 C C . LEU A 1 947 ? 18.592 17.843 -5.446 1.00 77.69 947 LEU A C 1
ATOM 7385 O O . LEU A 1 947 ? 18.329 17.593 -4.275 1.00 77.69 947 LEU A O 1
ATOM 7389 N N . ASN A 1 948 ? 18.387 16.960 -6.430 1.00 72.50 948 ASN A N 1
ATOM 7390 C CA . ASN A 1 948 ? 17.810 15.624 -6.242 1.00 72.50 948 ASN A CA 1
ATOM 7391 C C . ASN A 1 948 ? 18.882 14.525 -6.117 1.00 72.50 948 ASN A C 1
ATOM 7393 O O . ASN A 1 948 ? 18.570 13.401 -5.729 1.00 72.50 948 ASN A O 1
ATOM 7397 N N . GLN A 1 949 ? 20.131 14.827 -6.479 1.00 77.56 949 GLN A N 1
ATOM 7398 C CA . GLN A 1 949 ? 21.284 13.930 -6.393 1.00 77.56 949 GLN A CA 1
ATOM 7399 C C . GLN A 1 949 ? 22.437 14.739 -5.802 1.00 77.56 949 GLN A C 1
ATOM 7401 O O . GLN A 1 949 ? 22.985 15.603 -6.474 1.00 77.56 949 GLN A O 1
ATOM 7406 N N . ILE A 1 950 ? 22.761 14.514 -4.527 1.00 82.94 950 ILE A N 1
ATOM 7407 C CA . ILE A 1 950 ? 23.780 15.291 -3.810 1.00 82.94 950 ILE A CA 1
ATOM 7408 C C . ILE A 1 950 ? 25.041 14.464 -3.561 1.00 82.94 950 ILE A C 1
ATOM 7410 O O . ILE A 1 950 ? 24.991 13.352 -3.040 1.00 82.94 950 ILE A O 1
ATOM 7414 N N . GLU A 1 951 ? 26.190 15.048 -3.885 1.00 85.38 951 GLU A N 1
ATOM 7415 C CA . GLU A 1 951 ? 27.518 14.496 -3.599 1.00 85.38 951 GLU A CA 1
ATOM 7416 C C . GLU A 1 951 ? 28.354 15.516 -2.817 1.00 85.38 951 GLU A C 1
ATOM 7418 O O . GLU A 1 951 ? 28.132 16.722 -2.942 1.00 85.38 951 GLU A O 1
ATOM 7423 N N . LYS A 1 952 ? 29.325 15.040 -2.017 1.00 85.50 952 LYS A N 1
ATOM 7424 C CA . LYS A 1 952 ? 30.235 15.882 -1.204 1.00 85.50 952 LYS A CA 1
ATOM 7425 C C . LYS A 1 952 ? 31.250 16.681 -2.028 1.00 85.50 952 LYS A C 1
ATOM 7427 O O . LYS A 1 952 ? 31.858 17.623 -1.520 1.00 85.50 952 LYS A O 1
ATOM 7432 N N . GLN A 1 953 ? 31.466 16.283 -3.276 1.00 88.06 953 GLN A N 1
ATOM 7433 C CA . GLN A 1 953 ? 32.360 16.942 -4.217 1.00 88.06 953 GLN A CA 1
ATOM 7434 C C . GLN A 1 953 ? 31.663 17.023 -5.575 1.00 88.06 953 GLN A C 1
ATOM 7436 O O . GLN A 1 953 ? 30.990 16.083 -5.981 1.00 88.06 953 GLN A O 1
ATOM 7441 N N . ALA A 1 954 ? 31.831 18.141 -6.271 1.00 90.31 954 ALA A N 1
ATOM 7442 C CA . ALA A 1 954 ? 31.595 18.239 -7.701 1.00 90.31 954 ALA A CA 1
ATOM 7443 C C . ALA A 1 954 ? 32.908 17.890 -8.409 1.00 90.31 954 ALA A C 1
ATOM 7445 O O . ALA A 1 954 ? 33.840 18.694 -8.444 1.00 90.31 954 ALA A O 1
ATOM 7446 N N . VAL A 1 955 ? 32.994 16.664 -8.916 1.00 91.81 955 VAL A N 1
ATOM 7447 C CA . VAL A 1 955 ? 34.101 16.177 -9.746 1.00 91.81 955 VAL A CA 1
ATOM 7448 C C . VAL A 1 955 ? 33.740 16.359 -11.217 1.00 91.81 955 VAL A C 1
ATOM 7450 O O . VAL A 1 955 ? 32.706 15.854 -11.662 1.00 91.81 955 VAL A O 1
ATOM 7453 N N . VAL A 1 956 ? 34.600 17.048 -11.971 1.00 93.62 956 VAL A N 1
ATOM 7454 C CA . VAL A 1 956 ? 34.534 17.133 -13.435 1.00 93.62 956 VAL A CA 1
ATOM 7455 C C . VAL A 1 956 ? 35.912 16.846 -14.021 1.00 93.62 956 VAL A C 1
ATOM 7457 O O . VAL A 1 956 ? 36.889 17.536 -13.726 1.00 93.62 956 VAL A O 1
ATOM 7460 N N . ASN A 1 957 ? 35.973 15.821 -14.865 1.00 94.31 957 ASN A N 1
ATOM 7461 C CA . ASN A 1 957 ? 37.182 15.363 -15.532 1.00 94.31 957 ASN A CA 1
ATOM 7462 C C . ASN A 1 957 ? 37.086 15.736 -17.010 1.00 94.31 957 ASN A C 1
ATOM 7464 O O . ASN A 1 957 ? 36.322 15.123 -17.758 1.00 94.31 957 ASN A O 1
ATOM 7468 N N . PHE A 1 958 ? 37.842 16.756 -17.408 1.00 95.00 958 PHE A N 1
ATOM 7469 C CA . PHE A 1 958 ? 37.960 17.190 -18.793 1.00 95.00 958 PHE A CA 1
ATOM 7470 C C . PHE A 1 958 ? 39.132 16.475 -19.464 1.00 95.00 958 PHE A C 1
ATOM 7472 O O . PHE A 1 958 ? 40.220 16.383 -18.892 1.00 95.00 958 PHE A O 1
ATOM 7479 N N . GLU A 1 959 ? 38.924 16.011 -20.688 1.00 94.12 959 GLU A N 1
ATOM 7480 C CA . GLU A 1 959 ? 39.944 15.370 -21.513 1.00 94.12 959 GLU A CA 1
ATOM 7481 C C . GLU A 1 959 ? 39.727 15.767 -22.973 1.00 94.12 959 GLU A C 1
ATOM 7483 O O . GLU A 1 959 ? 38.639 15.557 -23.516 1.00 94.12 959 GLU A O 1
ATOM 7488 N N . VAL A 1 960 ? 40.746 16.354 -23.604 1.00 93.62 960 VAL A N 1
ATOM 7489 C CA . VAL A 1 960 ? 40.725 16.653 -25.039 1.00 93.62 960 VAL A CA 1
ATOM 7490 C C . VAL A 1 960 ? 41.441 15.550 -25.815 1.00 93.62 960 VAL A C 1
ATOM 7492 O O . VAL A 1 960 ? 42.422 14.975 -25.350 1.00 93.62 960 VAL A O 1
ATOM 7495 N N . GLN A 1 961 ? 40.891 15.214 -26.976 1.00 88.69 961 GLN A N 1
ATOM 7496 C CA . GLN A 1 961 ? 41.365 14.160 -27.866 1.00 88.69 961 GLN A CA 1
ATOM 7497 C C . GLN A 1 961 ? 41.225 14.620 -29.319 1.00 88.69 961 GLN A C 1
ATOM 7499 O O . GLN A 1 961 ? 40.352 15.430 -29.644 1.00 88.69 961 GLN A O 1
ATOM 7504 N N . SER A 1 962 ? 42.024 14.046 -30.211 1.00 85.62 962 SER A N 1
ATOM 7505 C CA . SER A 1 962 ? 41.775 14.039 -31.655 1.00 85.62 962 SER A CA 1
ATOM 7506 C C . SER A 1 962 ? 41.906 12.604 -32.177 1.00 85.62 962 SER A C 1
ATOM 7508 O O . SER A 1 962 ? 42.178 11.687 -31.403 1.00 85.62 962 SER A O 1
ATOM 7510 N N . ASP A 1 963 ? 41.714 12.396 -33.479 1.00 77.12 963 ASP A N 1
ATOM 7511 C CA . ASP A 1 963 ? 42.122 11.149 -34.145 1.00 77.12 963 ASP A CA 1
ATOM 7512 C C . ASP A 1 963 ? 43.381 11.335 -35.025 1.00 77.12 963 ASP A C 1
ATOM 7514 O O . ASP A 1 963 ? 43.569 10.632 -36.022 1.00 77.12 963 ASP A O 1
ATOM 7518 N N . SER A 1 964 ? 44.226 12.310 -34.673 1.00 81.50 964 SER A N 1
ATOM 7519 C CA . SER A 1 964 ? 45.660 12.362 -35.013 1.00 81.50 964 SER A CA 1
ATOM 7520 C C . SER A 1 964 ? 46.479 11.665 -33.901 1.00 81.50 964 SER A C 1
ATOM 7522 O O . SER A 1 964 ? 45.919 11.305 -32.865 1.00 81.50 964 SER A O 1
ATOM 7524 N N . GLU A 1 965 ? 47.781 11.423 -34.091 1.00 81.56 965 GLU A N 1
ATOM 7525 C CA . GLU A 1 965 ? 48.647 10.933 -33.007 1.00 81.56 965 GLU A CA 1
ATOM 7526 C C . GLU A 1 965 ? 49.059 12.087 -32.087 1.00 81.56 965 GLU A C 1
ATOM 7528 O O . GLU A 1 965 ? 49.482 13.142 -32.551 1.00 81.56 965 GLU A O 1
ATOM 7533 N N . GLU A 1 966 ? 48.957 11.865 -30.780 1.00 84.69 966 GLU A N 1
ATOM 7534 C CA . GLU A 1 966 ? 49.204 12.865 -29.744 1.00 84.69 966 GLU A CA 1
ATOM 7535 C C . GLU A 1 966 ? 50.619 12.717 -29.161 1.00 84.69 966 GLU A C 1
ATOM 7537 O O . GLU A 1 966 ? 50.948 11.663 -28.612 1.00 84.69 966 GLU A O 1
ATOM 7542 N N . GLU A 1 967 ? 51.457 13.756 -29.252 1.00 85.81 967 GLU A N 1
ATOM 7543 C CA . GLU A 1 967 ? 52.831 13.712 -28.725 1.00 85.81 967 GLU A CA 1
ATOM 7544 C C . GLU A 1 967 ? 52.873 13.814 -27.189 1.00 85.81 967 GLU A C 1
ATOM 7546 O O . GLU A 1 967 ? 53.626 13.077 -26.545 1.00 85.81 967 GLU A O 1
ATOM 7551 N N . VAL A 1 968 ? 52.039 14.669 -26.579 1.00 86.62 968 VAL A N 1
ATOM 7552 C CA . VAL A 1 968 ? 52.053 14.920 -25.127 1.00 86.62 968 VAL A CA 1
ATOM 7553 C C . VAL A 1 968 ? 50.687 14.639 -24.494 1.00 86.62 968 VAL A C 1
ATOM 7555 O O . VAL A 1 968 ? 49.851 15.503 -24.258 1.00 86.62 968 VAL A O 1
ATOM 7558 N N . THR A 1 969 ? 50.449 13.384 -24.115 1.00 84.75 969 THR A N 1
ATOM 7559 C CA . THR A 1 969 ? 49.166 12.976 -23.500 1.00 84.75 969 THR A CA 1
ATOM 7560 C C . THR A 1 969 ? 48.927 13.507 -22.073 1.00 84.75 969 THR A C 1
ATOM 7562 O O . THR A 1 969 ? 47.828 13.342 -21.538 1.00 84.75 969 THR A O 1
ATOM 7565 N N . SER A 1 970 ? 49.918 14.139 -21.429 1.00 85.44 970 SER A N 1
ATOM 7566 C CA . SER A 1 970 ? 49.879 14.484 -19.996 1.00 85.44 970 SER A CA 1
ATOM 7567 C C . SER A 1 970 ? 49.099 15.752 -19.635 1.00 85.44 970 SER A C 1
ATOM 7569 O O . SER A 1 970 ? 48.485 15.790 -18.573 1.00 85.44 970 SER A O 1
ATOM 7571 N N . ASP A 1 971 ? 49.095 16.779 -20.484 1.00 88.81 971 ASP A N 1
ATOM 7572 C CA . ASP A 1 971 ? 48.357 18.038 -20.287 1.00 88.81 971 ASP A CA 1
ATOM 7573 C C . ASP A 1 971 ? 47.101 18.141 -21.167 1.00 88.81 971 ASP A C 1
ATOM 7575 O O . ASP A 1 971 ? 46.429 19.170 -21.213 1.00 88.81 971 ASP A O 1
ATOM 7579 N N . ASN A 1 972 ? 46.718 17.018 -21.774 1.00 90.19 972 ASN A N 1
ATOM 7580 C CA . ASN A 1 972 ? 45.427 16.815 -22.422 1.00 90.19 972 ASN A CA 1
ATOM 7581 C C . ASN A 1 972 ? 44.285 16.490 -21.439 1.00 90.19 972 ASN A C 1
ATOM 7583 O O . ASN A 1 972 ? 43.123 16.440 -21.846 1.00 90.19 972 ASN A O 1
ATOM 7587 N N . LYS A 1 973 ? 44.580 16.294 -20.142 1.00 92.19 973 LYS A N 1
ATOM 7588 C CA . LYS A 1 973 ? 43.597 15.947 -19.099 1.00 92.19 973 LYS A CA 1
ATOM 7589 C C . LYS A 1 973 ? 43.640 16.927 -17.928 1.00 92.19 973 LYS A C 1
ATOM 7591 O O . LYS A 1 973 ? 44.698 17.183 -17.363 1.00 92.19 973 LYS A O 1
ATOM 7596 N N . VAL A 1 974 ? 42.476 17.426 -17.512 1.00 94.12 974 VAL A N 1
ATOM 7597 C CA . VAL A 1 974 ? 42.321 18.311 -16.347 1.00 94.12 974 VAL A CA 1
ATOM 7598 C C . VAL A 1 974 ? 41.169 17.806 -15.479 1.00 94.12 974 VAL A C 1
ATOM 7600 O O . VAL A 1 974 ? 40.002 17.890 -15.854 1.00 94.12 974 VAL A O 1
ATOM 7603 N N . SER A 1 975 ? 41.504 17.275 -14.302 1.00 91.25 975 SER A N 1
ATOM 7604 C CA . SER A 1 975 ? 40.535 16.791 -13.310 1.00 91.25 975 SER A CA 1
ATOM 7605 C C . SER A 1 975 ? 40.342 17.833 -12.212 1.00 91.25 975 SER A C 1
ATOM 7607 O O . SER A 1 975 ? 41.306 18.227 -11.556 1.00 91.25 975 SER A O 1
ATOM 7609 N N . LEU A 1 976 ? 39.105 18.284 -12.007 1.00 90.44 976 LEU A N 1
ATOM 7610 C CA . LEU A 1 976 ? 38.746 19.271 -10.991 1.00 90.44 976 LEU A CA 1
ATOM 7611 C C . LEU A 1 976 ? 37.763 18.639 -10.005 1.00 90.44 976 LEU A C 1
ATOM 7613 O O . LEU A 1 976 ? 36.649 18.292 -10.384 1.00 90.44 976 LEU A O 1
ATOM 7617 N N . SER A 1 977 ? 38.170 18.511 -8.740 1.00 89.94 977 SER A N 1
ATOM 7618 C CA . SER A 1 977 ? 37.270 18.184 -7.630 1.00 89.94 977 SER A CA 1
ATOM 7619 C C . SER A 1 977 ? 37.055 19.425 -6.771 1.00 89.94 977 SER A C 1
ATOM 7621 O O . SER A 1 977 ? 38.010 20.018 -6.265 1.00 89.94 977 SER A O 1
ATOM 7623 N N . ILE A 1 978 ? 35.796 19.831 -6.639 1.00 89.12 978 ILE A N 1
ATOM 7624 C CA . ILE A 1 978 ? 35.374 21.024 -5.909 1.00 89.12 978 ILE A CA 1
ATOM 7625 C C . ILE A 1 978 ? 34.543 20.561 -4.705 1.00 89.12 978 ILE A C 1
ATOM 7627 O O . ILE A 1 978 ? 33.496 19.948 -4.912 1.00 89.12 978 ILE A O 1
ATOM 7631 N N . PRO A 1 979 ? 34.960 20.814 -3.450 1.00 89.31 979 PRO A N 1
ATOM 7632 C CA . PRO A 1 979 ? 34.139 20.494 -2.286 1.00 89.31 979 PRO A CA 1
ATOM 7633 C C . PRO A 1 979 ? 32.871 21.356 -2.284 1.00 89.31 979 PRO A C 1
ATOM 7635 O O . PRO A 1 979 ? 32.940 22.567 -2.506 1.00 89.31 979 PRO A O 1
ATOM 7638 N N . VAL A 1 980 ? 31.715 20.742 -2.032 1.00 89.00 980 VAL A N 1
ATOM 7639 C CA . VAL A 1 980 ? 30.404 21.409 -2.099 1.00 89.00 980 VAL A CA 1
ATOM 7640 C C . VAL A 1 980 ? 29.575 21.158 -0.846 1.00 89.00 980 VAL A C 1
ATOM 7642 O O . VAL A 1 980 ? 29.697 20.125 -0.189 1.00 89.00 980 VAL A O 1
ATOM 7645 N N . GLN A 1 981 ? 28.723 22.126 -0.529 1.00 88.88 981 GLN A N 1
ATOM 7646 C CA . GLN A 1 981 ? 27.754 22.084 0.560 1.00 88.88 981 GLN A CA 1
ATOM 7647 C C . GLN A 1 981 ? 26.426 22.647 0.060 1.00 88.88 981 GLN A C 1
ATOM 7649 O O . GLN A 1 981 ? 26.421 23.616 -0.689 1.00 88.88 981 GLN A O 1
ATOM 7654 N N . TYR A 1 982 ? 25.303 22.069 0.471 1.00 87.31 982 TYR A N 1
ATOM 7655 C CA . TYR A 1 982 ? 23.965 22.485 0.044 1.00 87.31 982 TYR A CA 1
ATOM 7656 C C . TYR A 1 982 ? 23.279 23.196 1.208 1.00 87.31 982 TYR A C 1
ATOM 7658 O O . TYR A 1 982 ? 23.287 22.690 2.332 1.00 87.31 982 TYR A O 1
ATOM 7666 N N . ASP A 1 983 ? 22.709 24.372 0.958 1.00 87.12 983 ASP A N 1
ATOM 7667 C CA . ASP A 1 983 ? 21.920 25.078 1.961 1.00 87.12 983 ASP A CA 1
ATOM 7668 C C . ASP A 1 983 ? 20.569 24.377 2.141 1.00 87.12 983 ASP A C 1
ATOM 7670 O O . ASP A 1 983 ? 19.812 24.186 1.189 1.00 87.12 983 ASP A O 1
ATOM 7674 N N . ALA A 1 984 ? 20.270 23.995 3.380 1.00 82.69 984 ALA A N 1
ATOM 7675 C CA . ALA A 1 984 ? 18.997 23.404 3.763 1.00 82.69 984 ALA A CA 1
ATOM 7676 C C . ALA A 1 984 ? 17.825 24.399 3.658 1.00 82.69 984 ALA A C 1
ATOM 7678 O O . ALA A 1 984 ? 16.666 23.987 3.694 1.00 82.69 984 ALA A O 1
ATOM 7679 N N . GLU A 1 985 ? 18.115 25.707 3.642 1.00 84.62 985 GLU A N 1
ATOM 7680 C CA . GLU A 1 985 ? 17.140 26.799 3.770 1.00 84.62 985 GLU A CA 1
ATOM 7681 C C . GLU A 1 985 ? 16.226 26.672 5.012 1.00 84.62 985 GLU A C 1
ATOM 7683 O O . GLU A 1 985 ? 15.154 27.276 5.085 1.00 84.62 985 GLU A O 1
ATOM 7688 N N . ILE A 1 986 ? 16.635 25.880 6.012 1.00 85.88 986 ILE A N 1
ATOM 7689 C CA . ILE A 1 986 ? 15.889 25.703 7.260 1.00 85.88 986 ILE A CA 1
ATOM 7690 C C . ILE A 1 986 ? 16.016 26.968 8.110 1.00 85.88 986 ILE A C 1
ATOM 7692 O O . ILE A 1 986 ? 17.121 27.392 8.454 1.00 85.88 986 ILE A O 1
ATOM 7696 N N . ILE A 1 987 ? 14.876 27.518 8.532 1.00 86.12 987 ILE A N 1
ATOM 7697 C CA . ILE A 1 987 ? 14.808 28.667 9.440 1.00 86.12 987 ILE A CA 1
ATOM 7698 C C . ILE A 1 987 ? 14.128 28.241 10.744 1.00 86.12 987 ILE A C 1
ATOM 7700 O O . ILE A 1 987 ? 12.929 27.949 10.773 1.00 86.12 987 ILE A O 1
ATOM 7704 N N . LEU A 1 988 ? 14.891 28.236 11.840 1.00 85.94 988 LEU A N 1
ATOM 7705 C CA . LEU A 1 988 ? 14.383 28.000 13.193 1.00 85.94 988 LEU A CA 1
ATOM 7706 C C . LEU A 1 988 ? 13.981 29.333 13.842 1.00 85.94 988 LEU A C 1
ATOM 7708 O O . LEU A 1 988 ? 14.799 30.232 14.022 1.00 85.94 988 LEU A O 1
ATOM 7712 N N . THR A 1 989 ? 12.710 29.449 14.220 1.00 85.06 989 THR A N 1
ATOM 7713 C CA . THR A 1 989 ? 12.138 30.617 14.909 1.00 85.06 989 THR A CA 1
ATOM 7714 C C . THR A 1 989 ? 11.448 30.195 16.205 1.00 85.06 989 THR A C 1
ATOM 7716 O O . THR A 1 989 ? 11.027 29.048 16.337 1.00 85.06 989 THR A O 1
ATOM 7719 N N . ARG A 1 990 ? 11.331 31.111 17.175 1.00 81.38 990 ARG A N 1
ATOM 7720 C CA . ARG A 1 990 ? 10.663 30.863 18.463 1.00 81.38 990 ARG A CA 1
ATOM 7721 C C . ARG A 1 990 ? 9.587 31.907 18.753 1.00 81.38 990 ARG A C 1
ATOM 7723 O O . ARG A 1 990 ? 9.743 33.059 18.360 1.00 81.38 990 ARG A O 1
ATOM 7730 N N . ASN A 1 991 ? 8.565 31.515 19.501 1.00 83.69 991 ASN A N 1
ATOM 7731 C CA . ASN A 1 991 ? 7.576 32.393 20.120 1.00 83.69 991 ASN A CA 1
ATOM 7732 C C . ASN A 1 991 ? 7.358 31.969 21.585 1.00 83.69 991 ASN A C 1
ATOM 7734 O O . ASN A 1 991 ? 7.510 30.787 21.898 1.00 83.69 991 ASN A O 1
ATOM 7738 N N . LEU A 1 992 ? 7.035 32.915 22.469 1.00 83.06 992 LEU A N 1
ATOM 7739 C CA . LEU A 1 992 ? 6.798 32.691 23.904 1.00 83.06 992 LEU A CA 1
ATOM 7740 C C . LEU A 1 992 ? 5.440 33.283 24.306 1.00 83.06 992 LEU A C 1
ATOM 7742 O O . LEU A 1 992 ? 4.987 34.237 23.679 1.00 83.06 992 LEU A O 1
ATOM 7746 N N . ASN A 1 993 ? 4.812 32.755 25.360 1.00 82.00 993 ASN A N 1
ATOM 7747 C CA . ASN A 1 993 ? 3.599 33.356 25.937 1.00 82.00 993 ASN A CA 1
ATOM 7748 C C . ASN A 1 993 ? 3.892 34.469 26.975 1.00 82.00 993 ASN A C 1
ATOM 7750 O O . ASN A 1 993 ? 3.027 35.306 27.225 1.00 82.00 993 ASN A O 1
ATOM 7754 N N . LEU A 1 994 ? 5.098 34.493 27.559 1.00 74.12 994 LEU A N 1
ATOM 7755 C CA . LEU A 1 994 ? 5.540 35.430 28.599 1.00 74.12 994 LEU A CA 1
ATOM 7756 C C . LEU A 1 994 ? 6.996 35.869 28.362 1.00 74.12 994 LEU A C 1
ATOM 7758 O O . LEU A 1 994 ? 7.892 35.031 28.254 1.00 74.12 994 LEU A O 1
ATOM 7762 N N . ASP A 1 995 ? 7.247 37.181 28.369 1.00 64.81 995 ASP A N 1
ATOM 7763 C CA . ASP A 1 995 ? 8.602 37.769 28.324 1.00 64.81 995 ASP A CA 1
ATOM 7764 C C . ASP A 1 995 ? 9.132 38.180 29.719 1.00 64.81 995 ASP A C 1
ATOM 7766 O O . ASP A 1 995 ? 10.323 38.442 29.905 1.00 64.81 995 ASP A O 1
ATOM 7770 N N . PHE A 1 996 ? 8.265 38.248 30.732 1.00 68.12 996 PHE A N 1
ATOM 7771 C CA . PHE A 1 996 ? 8.619 38.655 32.094 1.00 68.12 996 PHE A CA 1
ATOM 7772 C C . PHE A 1 996 ? 7.742 37.960 33.139 1.00 68.12 996 PHE A C 1
ATOM 7774 O O . PHE A 1 996 ? 6.593 37.617 32.872 1.00 68.12 996 PHE A O 1
ATOM 7781 N N . CYS A 1 997 ? 8.291 37.770 34.340 1.00 66.81 997 CYS A N 1
ATOM 7782 C CA . CYS A 1 997 ? 7.586 37.204 35.489 1.00 66.81 997 CYS A CA 1
ATOM 7783 C C . CYS A 1 997 ? 8.104 37.876 36.767 1.00 66.81 997 CYS A C 1
ATOM 7785 O O . CYS A 1 997 ? 9.199 37.563 37.226 1.00 66.81 997 CYS A O 1
ATOM 7787 N N . GLY A 1 998 ? 7.345 38.819 37.328 1.00 64.69 998 GLY A N 1
ATOM 7788 C CA . GLY A 1 998 ? 7.643 39.359 38.659 1.00 64.69 998 GLY A CA 1
ATOM 7789 C C . GLY A 1 998 ? 7.225 38.362 39.738 1.00 64.69 998 GLY A C 1
ATOM 7790 O O . GLY A 1 998 ? 6.199 37.701 39.574 1.00 64.69 998 GLY A O 1
ATOM 7791 N N . ILE A 1 999 ? 8.005 38.244 40.814 1.00 66.12 999 ILE A N 1
ATOM 7792 C CA . ILE A 1 999 ? 7.665 37.408 41.978 1.00 66.12 999 ILE A CA 1
ATOM 7793 C C . ILE A 1 999 ? 7.759 38.274 43.236 1.00 66.12 999 ILE A C 1
ATOM 7795 O O . ILE A 1 999 ? 8.796 38.866 43.525 1.00 66.12 999 ILE A O 1
ATOM 7799 N N . GLY A 1 1000 ? 6.647 38.392 43.957 1.00 58.91 1000 GLY A N 1
ATOM 7800 C CA . GLY A 1 1000 ? 6.515 39.273 45.111 1.00 58.91 1000 GLY A CA 1
ATOM 7801 C C . GLY A 1 1000 ? 6.916 38.599 46.429 1.00 58.91 1000 GLY A C 1
ATOM 7802 O O . GLY A 1 1000 ? 6.765 37.387 46.580 1.00 58.91 1000 GLY A O 1
ATOM 7803 N N . PRO A 1 1001 ? 7.344 39.370 47.448 1.00 54.69 1001 PRO A N 1
ATOM 7804 C CA . PRO A 1 1001 ? 7.648 38.831 48.778 1.00 54.69 1001 PRO A CA 1
ATOM 7805 C C . PRO A 1 1001 ? 6.414 38.307 49.543 1.00 54.69 1001 PRO A C 1
ATOM 7807 O O . PRO A 1 1001 ? 6.576 37.728 50.614 1.00 54.69 1001 PRO A O 1
ATOM 7810 N N . GLU A 1 1002 ? 5.198 38.501 49.017 1.00 51.12 1002 GLU A N 1
ATOM 7811 C CA . GLU A 1 1002 ? 3.943 37.963 49.570 1.00 51.12 1002 GLU A CA 1
ATOM 7812 C C . GLU A 1 1002 ? 3.413 36.723 48.814 1.00 51.12 1002 GLU A C 1
ATOM 7814 O O . GLU A 1 1002 ? 2.392 36.158 49.213 1.00 51.12 1002 GLU A O 1
ATOM 7819 N N . ASP A 1 1003 ? 4.091 36.257 47.754 1.00 59.59 1003 ASP A N 1
ATOM 7820 C CA . ASP A 1 1003 ? 3.663 35.070 47.001 1.00 59.59 1003 ASP A CA 1
ATOM 7821 C C . ASP A 1 1003 ? 3.748 33.800 47.868 1.00 59.59 1003 ASP A C 1
ATOM 7823 O O . ASP A 1 1003 ? 4.825 33.349 48.267 1.00 59.59 1003 ASP A O 1
ATOM 7827 N N . GLN A 1 1004 ? 2.594 33.189 48.157 1.00 64.00 1004 GLN A N 1
ATOM 7828 C CA . GLN A 1 1004 ? 2.508 32.016 49.032 1.00 64.00 1004 GLN A CA 1
ATOM 7829 C C . GLN A 1 1004 ? 3.092 30.759 48.370 1.00 64.00 1004 GLN A C 1
ATOM 7831 O O . GLN A 1 1004 ? 2.409 30.028 47.650 1.00 64.00 1004 GLN A O 1
ATOM 7836 N N . VAL A 1 1005 ? 4.361 30.473 48.667 1.00 70.81 1005 VAL A N 1
ATOM 7837 C CA . VAL A 1 1005 ? 5.068 29.274 48.196 1.00 70.81 1005 VAL A CA 1
ATOM 7838 C C . VAL A 1 1005 ? 4.415 27.999 48.744 1.00 70.81 1005 VAL A C 1
ATOM 7840 O O . VAL A 1 1005 ? 4.566 27.638 49.914 1.00 70.81 1005 VAL A O 1
ATOM 7843 N N . LYS A 1 1006 ? 3.710 27.270 47.875 1.00 76.12 1006 LYS A N 1
ATOM 7844 C CA . LYS A 1 1006 ? 3.109 25.974 48.205 1.00 76.12 1006 LYS A CA 1
ATOM 7845 C C . LYS A 1 1006 ? 4.173 24.877 48.262 1.00 76.12 1006 LYS A C 1
ATOM 7847 O O . LYS A 1 1006 ? 4.692 24.426 47.247 1.00 76.12 1006 LYS A O 1
ATOM 7852 N N . HIS A 1 1007 ? 4.449 24.384 49.467 1.00 78.81 1007 HIS A N 1
ATOM 7853 C CA . HIS A 1 1007 ? 5.311 23.211 49.666 1.00 78.81 1007 HIS A CA 1
ATOM 7854 C C . HIS A 1 1007 ? 4.630 21.878 49.330 1.00 78.81 1007 HIS A C 1
ATOM 7856 O O . HIS A 1 1007 ? 5.320 20.890 49.099 1.00 78.81 1007 HIS A O 1
ATOM 7862 N N . SER A 1 1008 ? 3.296 21.825 49.309 1.00 84.00 1008 SER A N 1
ATOM 7863 C CA . SER A 1 1008 ? 2.521 20.640 48.929 1.00 84.00 1008 SER A CA 1
ATOM 7864 C C . SER A 1 1008 ? 1.858 20.893 47.580 1.00 84.00 1008 SER A C 1
ATOM 7866 O O . SER A 1 1008 ? 0.989 21.753 47.481 1.00 84.00 1008 SER A O 1
ATOM 7868 N N . VAL A 1 1009 ? 2.276 20.144 46.562 1.00 85.62 1009 VAL A N 1
ATOM 7869 C CA . VAL A 1 1009 ? 1.897 20.333 45.158 1.00 85.62 1009 VAL A CA 1
ATOM 7870 C C . VAL A 1 1009 ? 1.056 19.144 44.706 1.00 85.62 1009 VAL A C 1
ATOM 7872 O O . VAL A 1 1009 ? 1.524 18.006 44.708 1.00 85.62 1009 VAL A O 1
ATOM 7875 N N . SER A 1 1010 ? -0.201 19.416 44.367 1.00 83.50 1010 SER A N 1
ATOM 7876 C CA . SER A 1 1010 ? -1.254 18.443 44.042 1.00 83.50 1010 SER A CA 1
ATOM 7877 C C . SER A 1 1010 ? -1.845 18.634 42.642 1.00 83.50 1010 SER A C 1
ATOM 7879 O O . SER A 1 1010 ? -2.333 17.681 42.042 1.00 83.50 1010 SER A O 1
ATOM 7881 N N . VAL A 1 1011 ? -1.756 19.849 42.100 1.00 87.00 1011 VAL A N 1
ATOM 7882 C CA . VAL A 1 1011 ? -2.066 20.195 40.708 1.00 87.00 1011 VAL A CA 1
ATOM 7883 C C . VAL A 1 1011 ? -0.933 21.037 40.119 1.00 87.00 1011 VAL A C 1
ATOM 7885 O O . VAL A 1 1011 ? -0.141 21.626 40.854 1.00 87.00 1011 VAL A O 1
ATOM 7888 N N . PHE A 1 1012 ? -0.838 21.131 38.790 1.00 87.44 1012 PHE A N 1
ATOM 7889 C CA . PHE A 1 1012 ? 0.198 21.950 38.140 1.00 87.44 1012 PHE A CA 1
ATOM 7890 C C . PHE A 1 1012 ? 0.090 23.450 38.483 1.00 87.44 1012 PHE A C 1
ATOM 7892 O O . PHE A 1 1012 ? 1.107 24.139 38.506 1.00 87.44 1012 PHE A O 1
ATOM 7899 N N . ASP A 1 1013 ? -1.101 23.943 38.836 1.00 85.44 1013 ASP A N 1
ATOM 7900 C CA . ASP A 1 1013 ? -1.309 25.316 39.321 1.00 85.44 1013 ASP A CA 1
ATOM 7901 C C . ASP A 1 1013 ? -0.759 25.570 40.739 1.00 85.44 1013 ASP A C 1
ATOM 7903 O O . ASP A 1 1013 ? -0.668 26.719 41.166 1.00 85.44 1013 ASP A O 1
ATOM 7907 N N . ASP A 1 1014 ? -0.344 24.529 41.475 1.00 85.19 1014 ASP A N 1
ATOM 7908 C CA . ASP A 1 1014 ? 0.377 24.697 42.744 1.00 85.19 1014 ASP A CA 1
ATOM 7909 C C . ASP A 1 1014 ? 1.869 25.045 42.539 1.00 85.19 1014 ASP A C 1
ATOM 7911 O O . ASP A 1 1014 ? 2.533 25.432 43.498 1.00 85.19 1014 ASP A O 1
ATOM 7915 N N . ILE A 1 1015 ? 2.398 24.906 41.314 1.00 86.69 1015 ILE A N 1
ATOM 7916 C CA . ILE A 1 1015 ? 3.812 25.152 40.971 1.00 86.69 1015 ILE A CA 1
ATOM 7917 C C . ILE A 1 1015 ? 4.088 26.650 40.755 1.00 86.69 1015 ILE A C 1
ATOM 7919 O O . ILE A 1 1015 ? 5.070 27.189 41.275 1.00 86.69 1015 ILE A O 1
ATOM 7923 N N . GLY A 1 1016 ? 3.225 27.300 39.967 1.00 84.25 1016 GLY A N 1
ATOM 7924 C CA . GLY A 1 1016 ? 3.392 28.667 39.472 1.00 84.25 1016 GLY A CA 1
ATOM 7925 C C . GLY A 1 1016 ? 2.751 28.879 38.087 1.00 84.25 1016 GLY A C 1
ATOM 7926 O O . GLY A 1 1016 ? 1.925 28.061 37.658 1.00 84.25 1016 GLY A O 1
ATOM 7927 N N . PRO A 1 1017 ? 3.090 29.977 37.385 1.00 85.44 1017 PRO A N 1
ATOM 7928 C CA . PRO A 1 1017 ? 2.493 30.353 36.103 1.00 85.44 1017 PRO A CA 1
ATOM 7929 C C . PRO A 1 1017 ? 2.949 29.460 34.939 1.00 85.44 1017 PRO A C 1
ATOM 7931 O O . PRO A 1 1017 ? 4.006 28.824 34.984 1.00 85.44 1017 PRO A O 1
ATOM 7934 N N . GLU A 1 1018 ? 2.126 29.429 33.888 1.00 87.38 1018 GLU A N 1
ATOM 7935 C CA . GLU A 1 1018 ? 2.331 28.638 32.670 1.00 87.38 1018 GLU A CA 1
ATOM 7936 C C . GLU A 1 1018 ? 3.208 29.378 31.656 1.00 87.38 1018 GLU A C 1
ATOM 7938 O O . GLU A 1 1018 ? 2.901 30.497 31.250 1.00 87.38 1018 GLU A O 1
ATOM 7943 N N . PHE A 1 1019 ? 4.299 28.739 31.239 1.00 86.00 1019 PHE A N 1
ATOM 7944 C CA . PHE A 1 1019 ? 5.265 29.262 30.283 1.00 86.00 1019 PHE A CA 1
ATOM 7945 C C . PHE A 1 1019 ? 5.368 28.337 29.068 1.00 86.00 1019 PHE A C 1
ATOM 7947 O O . PHE A 1 1019 ? 5.940 27.245 29.147 1.00 86.00 1019 PHE A O 1
ATOM 7954 N N . ASP A 1 1020 ? 4.806 28.785 27.948 1.00 87.69 1020 ASP A N 1
ATOM 7955 C CA . ASP A 1 1020 ? 4.806 28.082 26.669 1.00 87.69 1020 ASP A CA 1
ATOM 7956 C C . ASP A 1 1020 ? 5.969 28.534 25.787 1.00 87.69 1020 ASP A C 1
ATOM 7958 O O . ASP A 1 1020 ? 6.162 29.726 25.527 1.00 87.69 1020 ASP A O 1
ATOM 7962 N N . ILE A 1 1021 ? 6.694 27.554 25.252 1.00 88.44 1021 ILE A N 1
ATOM 7963 C CA . ILE A 1 1021 ? 7.757 27.737 24.268 1.00 88.44 1021 ILE A CA 1
ATOM 7964 C C . ILE A 1 1021 ? 7.289 27.105 22.956 1.00 88.44 1021 ILE A C 1
ATOM 7966 O O . ILE A 1 1021 ? 7.205 25.885 22.840 1.00 88.44 1021 ILE A O 1
ATOM 7970 N N . THR A 1 1022 ? 6.991 27.929 21.953 1.00 89.38 1022 THR A N 1
ATOM 7971 C CA . THR A 1 1022 ? 6.672 27.472 20.592 1.00 89.38 1022 THR A CA 1
ATOM 7972 C C . THR A 1 1022 ? 7.914 27.589 19.719 1.00 89.38 1022 THR A C 1
ATOM 7974 O O . THR A 1 1022 ? 8.387 28.695 19.458 1.00 89.38 1022 THR A O 1
ATOM 7977 N N . LEU A 1 1023 ? 8.439 26.465 19.235 1.00 90.62 1023 LEU A N 1
ATOM 7978 C CA . LEU A 1 1023 ? 9.512 26.416 18.243 1.00 90.62 1023 LEU A CA 1
ATOM 7979 C C . LEU A 1 1023 ? 8.908 26.119 16.868 1.00 90.62 1023 LEU A C 1
ATOM 7981 O O . LEU A 1 1023 ? 8.236 25.107 16.699 1.00 90.62 1023 LEU A O 1
ATOM 7985 N N . ARG A 1 1024 ? 9.158 26.987 15.884 1.00 90.56 1024 ARG A N 1
ATOM 7986 C CA . ARG A 1 1024 ? 8.719 26.827 14.492 1.00 90.56 1024 ARG A CA 1
ATOM 7987 C C . ARG A 1 1024 ? 9.928 26.655 13.578 1.00 90.56 1024 ARG A C 1
ATOM 7989 O O . ARG A 1 1024 ? 10.707 27.593 13.388 1.00 90.56 1024 ARG A O 1
ATOM 7996 N N . VAL A 1 1025 ? 10.034 25.471 12.988 1.00 90.31 1025 VAL A N 1
ATOM 7997 C CA . VAL A 1 1025 ? 10.969 25.117 11.919 1.00 90.31 1025 VAL A CA 1
ATOM 7998 C C . VAL A 1 1025 ? 10.281 25.375 10.580 1.00 90.31 1025 VAL A C 1
ATOM 8000 O O . VAL A 1 1025 ? 9.235 24.796 10.302 1.00 90.31 1025 VAL A O 1
ATOM 8003 N N . SER A 1 1026 ? 10.863 26.238 9.755 1.00 88.69 1026 SER A N 1
ATOM 8004 C CA . SER A 1 1026 ? 10.380 26.536 8.398 1.00 88.69 1026 SER A CA 1
ATOM 8005 C C . SER A 1 1026 ? 11.336 25.904 7.387 1.00 88.69 1026 SER A C 1
ATOM 8007 O O . SER A 1 1026 ? 12.547 26.032 7.565 1.00 88.69 1026 SER A O 1
ATOM 8009 N N . THR A 1 1027 ? 10.826 25.236 6.353 1.00 87.44 1027 THR A N 1
ATOM 8010 C CA . THR A 1 1027 ? 11.633 24.623 5.281 1.00 87.44 1027 THR A CA 1
ATOM 8011 C C . THR A 1 1027 ? 11.643 25.502 4.028 1.00 87.44 1027 THR A C 1
ATOM 8013 O O . THR A 1 1027 ? 10.675 26.215 3.760 1.00 87.44 1027 THR A O 1
ATOM 8016 N N . GLY A 1 1028 ? 12.726 25.462 3.248 1.00 81.44 1028 GLY A N 1
ATOM 8017 C CA . GLY A 1 1028 ? 12.831 26.199 1.984 1.00 81.44 1028 GLY A CA 1
ATOM 8018 C C . GLY A 1 1028 ? 12.457 25.370 0.756 1.00 81.44 1028 GLY A C 1
ATOM 8019 O O . GLY A 1 1028 ? 11.463 24.645 0.751 1.00 81.44 1028 GLY A O 1
ATOM 8020 N N . THR A 1 1029 ? 13.236 25.512 -0.313 1.00 77.38 1029 THR A N 1
ATOM 8021 C CA . THR A 1 1029 ? 13.042 24.853 -1.618 1.00 77.38 1029 THR A CA 1
ATOM 8022 C C . THR A 1 1029 ? 13.953 23.648 -1.852 1.00 77.38 1029 THR A C 1
ATOM 8024 O O . THR A 1 1029 ? 13.826 22.981 -2.877 1.00 77.38 1029 THR A O 1
ATOM 8027 N N . PHE A 1 1030 ? 14.860 23.362 -0.919 1.00 76.00 1030 PHE A N 1
ATOM 8028 C CA . PHE A 1 1030 ? 15.674 22.152 -0.915 1.00 76.00 1030 PHE A CA 1
ATOM 8029 C C . PHE A 1 1030 ? 14.899 20.987 -0.254 1.00 76.00 1030 PHE A C 1
ATOM 8031 O O . PHE A 1 1030 ? 14.374 21.170 0.848 1.00 76.00 1030 PHE A O 1
ATOM 8038 N N . PRO A 1 1031 ? 14.779 19.805 -0.894 1.00 71.69 1031 PRO A N 1
ATOM 8039 C CA . PRO A 1 1031 ? 14.068 18.658 -0.326 1.00 71.69 1031 PRO A CA 1
ATOM 8040 C C . PRO A 1 1031 ? 14.904 17.971 0.764 1.00 71.69 1031 PRO A C 1
ATOM 8042 O O . PRO A 1 1031 ? 16.088 17.699 0.571 1.00 71.69 1031 PRO A O 1
ATOM 8045 N N . ILE A 1 1032 ? 14.301 17.675 1.921 1.00 76.38 1032 ILE A N 1
ATOM 8046 C CA . ILE A 1 1032 ? 15.015 17.111 3.078 1.00 76.38 1032 ILE A CA 1
ATOM 8047 C C . ILE A 1 1032 ? 14.213 15.949 3.672 1.00 76.38 1032 ILE A C 1
ATOM 8049 O O . ILE A 1 1032 ? 13.119 16.128 4.192 1.00 76.38 1032 ILE A O 1
ATOM 8053 N N . ASN A 1 1033 ? 14.770 14.739 3.665 1.00 74.19 1033 ASN A N 1
ATOM 8054 C CA . ASN A 1 1033 ? 14.037 13.567 4.165 1.00 74.19 1033 ASN A CA 1
ATOM 8055 C C . ASN A 1 1033 ? 13.904 13.556 5.702 1.00 74.19 1033 ASN A C 1
ATOM 8057 O O . ASN A 1 1033 ? 12.990 12.938 6.242 1.00 74.19 1033 ASN A O 1
ATOM 8061 N N . GLN A 1 1034 ? 14.823 14.209 6.422 1.00 84.38 1034 GLN A N 1
ATOM 8062 C CA . GLN A 1 1034 ? 14.855 14.203 7.886 1.00 84.38 1034 GLN A CA 1
ATOM 8063 C C . GLN A 1 1034 ? 15.636 15.400 8.453 1.00 84.38 1034 GLN A C 1
ATOM 8065 O O . GLN A 1 1034 ? 16.635 15.818 7.872 1.00 84.38 1034 GLN A O 1
ATOM 8070 N N . ALA A 1 1035 ? 15.250 15.894 9.630 1.00 85.94 1035 ALA A N 1
ATOM 8071 C CA . ALA A 1 1035 ? 16.073 16.764 10.475 1.00 85.94 1035 ALA A CA 1
ATOM 8072 C C . ALA A 1 1035 ? 15.942 16.384 11.961 1.00 85.94 1035 ALA A C 1
ATOM 8074 O O . ALA A 1 1035 ? 14.977 15.742 12.376 1.00 85.94 1035 ALA A O 1
ATOM 8075 N N . ARG A 1 1036 ? 16.917 16.785 12.780 1.00 88.88 1036 ARG A N 1
ATOM 8076 C CA . ARG A 1 1036 ? 16.947 16.569 14.231 1.00 88.88 1036 ARG A CA 1
ATOM 8077 C C . ARG A 1 1036 ? 16.975 17.918 14.944 1.00 88.88 1036 ARG A C 1
ATOM 8079 O O . ARG A 1 1036 ? 17.960 18.641 14.840 1.00 88.88 1036 ARG A O 1
ATOM 8086 N N . LEU A 1 1037 ? 15.902 18.244 15.659 1.00 89.69 1037 LEU A N 1
ATOM 8087 C CA . LEU A 1 1037 ? 15.801 19.401 16.545 1.00 89.69 1037 LEU A CA 1
ATOM 8088 C C . LEU A 1 1037 ? 16.049 18.940 17.986 1.00 89.69 1037 LEU A C 1
ATOM 8090 O O . LEU A 1 1037 ? 15.221 18.244 18.572 1.00 89.69 1037 LEU A O 1
ATOM 8094 N N . THR A 1 1038 ? 17.178 19.334 18.560 1.00 88.56 1038 THR A N 1
ATOM 8095 C CA . THR A 1 1038 ? 17.494 19.106 19.975 1.00 88.56 1038 THR A CA 1
ATOM 8096 C C . THR A 1 1038 ? 17.055 20.326 20.777 1.00 88.56 1038 THR A C 1
ATOM 8098 O O . THR A 1 1038 ? 17.379 21.453 20.400 1.00 88.56 1038 THR A O 1
ATOM 8101 N N . VAL A 1 1039 ? 16.345 20.121 21.889 1.00 90.19 1039 VAL A N 1
ATOM 8102 C CA . VAL A 1 1039 ? 15.928 21.192 22.809 1.00 90.19 1039 VAL A CA 1
ATOM 8103 C C . VAL A 1 1039 ? 16.403 20.856 24.220 1.00 90.19 1039 VAL A C 1
ATOM 8105 O O . VAL A 1 1039 ? 16.120 19.772 24.728 1.00 90.19 1039 VAL A O 1
ATOM 8108 N N . SER A 1 1040 ? 17.107 21.790 24.855 1.00 89.81 1040 SER A N 1
ATOM 8109 C CA . SER A 1 1040 ? 17.585 21.681 26.240 1.00 89.81 1040 SER A CA 1
ATOM 8110 C C . SER A 1 1040 ? 16.830 22.670 27.122 1.00 89.81 1040 SER A C 1
ATOM 8112 O O . SER A 1 1040 ? 16.649 23.821 26.724 1.00 89.81 1040 SER A O 1
ATOM 8114 N N . LEU A 1 1041 ? 16.405 22.259 28.318 1.00 90.62 1041 LEU A N 1
ATOM 8115 C CA . LEU A 1 1041 ? 15.604 23.092 29.224 1.00 90.62 1041 LEU A CA 1
ATOM 8116 C C . LEU A 1 1041 ? 16.170 23.049 30.652 1.00 90.62 1041 LEU A C 1
ATOM 8118 O O . LEU A 1 1041 ? 16.374 21.946 31.163 1.00 90.62 1041 LEU A O 1
ATOM 8122 N N . PRO A 1 1042 ? 16.402 24.197 31.322 1.00 91.50 1042 PRO A N 1
ATOM 8123 C CA . PRO A 1 1042 ? 16.887 24.234 32.700 1.00 91.50 1042 PRO A CA 1
ATOM 8124 C C . PRO A 1 1042 ? 15.790 23.771 33.663 1.00 91.50 1042 PRO A C 1
ATOM 8126 O O . PRO A 1 1042 ? 14.861 24.514 33.984 1.00 91.50 1042 PRO A O 1
ATOM 8129 N N . THR A 1 1043 ? 15.898 22.528 34.128 1.00 90.25 1043 THR A N 1
ATOM 8130 C CA . THR A 1 1043 ? 14.917 21.887 35.017 1.00 90.25 1043 THR A CA 1
ATOM 8131 C C . THR A 1 1043 ? 15.250 22.065 36.493 1.00 90.25 1043 THR A C 1
ATOM 8133 O O . THR A 1 1043 ? 14.347 22.020 37.326 1.00 90.25 1043 THR A O 1
ATOM 8136 N N . SER A 1 1044 ? 16.521 22.294 36.846 1.00 91.06 1044 SER A N 1
ATOM 8137 C CA . SER A 1 1044 ? 16.928 22.584 38.227 1.00 91.06 1044 SER A CA 1
ATOM 8138 C C . SER A 1 1044 ? 18.242 23.364 38.332 1.00 91.06 1044 SER A C 1
ATOM 8140 O O . SER A 1 1044 ? 19.076 23.350 37.430 1.00 91.06 1044 SER A O 1
ATOM 8142 N N . THR A 1 1045 ? 18.454 24.055 39.450 1.00 90.00 1045 THR A N 1
ATOM 8143 C CA . THR A 1 1045 ? 19.709 24.745 39.767 1.00 90.00 1045 THR A CA 1
ATOM 8144 C C . THR A 1 1045 ? 20.821 23.749 40.113 1.00 90.00 1045 THR A C 1
ATOM 8146 O O . THR A 1 1045 ? 20.599 22.544 40.303 1.00 90.00 1045 THR A O 1
ATOM 8149 N N . LYS A 1 1046 ? 22.060 24.237 40.242 1.00 85.06 1046 LYS A N 1
ATOM 8150 C CA . LYS A 1 1046 ? 23.182 23.385 40.666 1.00 85.06 1046 LYS A CA 1
ATOM 8151 C C . LYS A 1 1046 ? 22.991 22.839 42.086 1.00 85.06 1046 LYS A C 1
ATOM 8153 O O . LYS A 1 1046 ? 23.268 21.652 42.280 1.00 85.06 1046 LYS A O 1
ATOM 8158 N N . ALA A 1 1047 ? 22.419 23.618 43.012 1.00 83.25 1047 ALA A N 1
ATOM 8159 C CA . ALA A 1 1047 ? 22.036 23.131 44.343 1.00 83.25 1047 ALA A CA 1
ATOM 8160 C C . ALA A 1 1047 ? 20.872 22.120 44.313 1.00 83.25 1047 ALA A C 1
ATOM 8162 O O . ALA A 1 1047 ? 20.780 21.273 45.197 1.00 83.25 1047 ALA A O 1
ATOM 8163 N N . GLY A 1 1048 ? 20.037 22.141 43.266 1.00 84.62 1048 GLY A N 1
ATOM 8164 C CA . GLY A 1 1048 ? 18.944 21.184 43.060 1.00 84.62 1048 GLY A CA 1
ATOM 8165 C C . GLY A 1 1048 ? 17.538 21.742 43.281 1.00 84.62 1048 GLY A C 1
ATOM 8166 O O . GLY A 1 1048 ? 16.589 20.963 43.263 1.00 84.62 1048 GLY A O 1
ATOM 8167 N N . ASN A 1 1049 ? 17.381 23.059 43.442 1.00 89.50 1049 ASN A N 1
ATOM 8168 C CA . ASN A 1 1049 ? 16.062 23.690 43.397 1.00 89.50 1049 ASN A CA 1
ATOM 8169 C C . ASN A 1 1049 ? 15.458 23.535 41.989 1.00 89.50 1049 ASN A C 1
ATOM 8171 O O . ASN A 1 1049 ? 16.188 23.709 41.012 1.00 89.50 1049 ASN A O 1
ATOM 8175 N N . PRO A 1 1050 ? 14.161 23.229 41.831 1.00 90.19 1050 PRO A N 1
ATOM 8176 C CA . PRO A 1 1050 ? 13.551 23.055 40.513 1.00 90.19 1050 PRO A CA 1
ATOM 8177 C C . PRO A 1 1050 ? 13.360 24.405 39.787 1.00 90.19 1050 PRO A C 1
ATOM 8179 O O . PRO A 1 1050 ? 13.226 25.439 40.433 1.00 90.19 1050 PRO A O 1
ATOM 8182 N N . LEU A 1 1051 ? 13.350 24.420 38.450 1.00 90.00 1051 LEU A N 1
ATOM 8183 C CA . LEU A 1 1051 ? 13.248 25.641 37.627 1.00 90.00 1051 LEU A CA 1
ATOM 8184 C C . LEU A 1 1051 ? 12.049 25.583 36.667 1.00 90.00 1051 LEU A C 1
ATOM 8186 O O . LEU A 1 1051 ? 10.944 25.956 37.062 1.00 90.00 1051 LEU A O 1
ATOM 8190 N N . LEU A 1 1052 ? 12.245 25.116 35.427 1.00 90.19 1052 LEU A N 1
ATOM 8191 C CA . LEU A 1 1052 ? 11.161 24.872 34.472 1.00 90.19 1052 LEU A CA 1
ATOM 8192 C C . LEU A 1 1052 ? 10.656 23.433 34.593 1.00 90.19 1052 LEU A C 1
ATOM 8194 O O . LEU A 1 1052 ? 11.438 22.482 34.586 1.00 90.19 1052 LEU A O 1
ATOM 8198 N N . TYR A 1 1053 ? 9.339 23.274 34.670 1.00 91.44 1053 TYR A N 1
ATOM 8199 C CA . TYR A 1 1053 ? 8.677 21.983 34.821 1.00 91.44 1053 TYR A CA 1
ATOM 8200 C C . TYR A 1 1053 ? 7.808 21.662 33.608 1.00 91.44 1053 TYR A C 1
ATOM 8202 O O . TYR A 1 1053 ? 6.786 22.311 33.414 1.00 91.44 1053 TYR A O 1
ATOM 8210 N N . VAL A 1 1054 ? 8.187 20.688 32.779 1.00 92.31 1054 VAL A N 1
ATOM 8211 C CA . VAL A 1 1054 ? 7.440 20.387 31.546 1.00 92.31 1054 VAL A CA 1
ATOM 8212 C C . VAL A 1 1054 ? 6.144 19.633 31.868 1.00 92.31 1054 VAL A C 1
ATOM 8214 O O . VAL A 1 1054 ? 6.161 18.535 32.427 1.00 92.31 1054 VAL A O 1
ATOM 8217 N N . THR A 1 1055 ? 5.008 20.226 31.498 1.00 91.19 1055 THR A N 1
ATOM 8218 C CA . THR A 1 1055 ? 3.659 19.681 31.730 1.00 91.19 1055 THR A CA 1
ATOM 8219 C C . THR A 1 1055 ? 3.042 19.082 30.468 1.00 91.19 1055 THR A C 1
ATOM 8221 O O . THR A 1 1055 ? 2.213 18.174 30.570 1.00 91.19 1055 THR A O 1
ATOM 8224 N N . SER A 1 1056 ? 3.445 19.546 29.277 1.00 90.75 1056 SER A N 1
ATOM 8225 C CA . SER A 1 1056 ? 3.120 18.904 27.999 1.00 90.75 1056 SER A CA 1
ATOM 8226 C C . SER A 1 1056 ? 4.137 19.241 26.903 1.00 90.75 1056 SER A C 1
ATOM 8228 O O . SER A 1 1056 ? 4.755 20.304 26.923 1.00 90.75 1056 SER A O 1
ATOM 8230 N N . VAL A 1 1057 ? 4.277 18.342 25.926 1.00 90.75 1057 VAL A N 1
ATOM 8231 C CA . VAL A 1 1057 ? 4.910 18.620 24.628 1.00 90.75 1057 VAL A CA 1
ATOM 8232 C C . VAL A 1 1057 ? 3.917 18.209 23.547 1.00 90.75 1057 VAL A C 1
ATOM 8234 O O . VAL A 1 1057 ? 3.322 17.135 23.632 1.00 90.75 1057 VAL A O 1
ATOM 8237 N N . GLN A 1 1058 ? 3.716 19.069 22.554 1.00 88.88 1058 GLN A N 1
ATOM 8238 C CA . GLN A 1 1058 ? 2.794 18.867 21.437 1.00 88.88 1058 GLN A CA 1
ATOM 8239 C C . GLN A 1 1058 ? 3.501 19.237 20.132 1.00 88.88 1058 GLN A C 1
ATOM 8241 O O . GLN A 1 1058 ? 4.323 20.153 20.110 1.00 88.88 1058 GLN A O 1
ATOM 8246 N N . THR A 1 1059 ? 3.187 18.548 19.037 1.00 89.00 1059 THR A N 1
ATOM 8247 C CA . THR A 1 1059 ? 3.816 18.792 17.733 1.00 89.00 1059 THR A CA 1
ATOM 8248 C C . THR A 1 1059 ? 2.773 18.979 16.637 1.00 89.00 1059 THR A C 1
ATOM 8250 O O . THR A 1 1059 ? 1.663 18.453 16.726 1.00 89.00 1059 THR A O 1
ATOM 8253 N N . ALA A 1 1060 ? 3.100 19.756 15.602 1.00 77.62 1060 ALA A N 1
ATOM 8254 C CA . ALA A 1 1060 ? 2.216 19.958 14.456 1.00 77.62 1060 ALA A CA 1
ATOM 8255 C C . ALA A 1 1060 ? 3.016 20.134 13.149 1.00 77.62 1060 ALA A C 1
ATOM 8257 O O . ALA A 1 1060 ? 3.901 20.988 13.112 1.00 77.62 1060 ALA A O 1
ATOM 8258 N N . PRO A 1 1061 ? 2.699 19.394 12.068 1.00 68.56 1061 PRO A N 1
ATOM 8259 C CA . PRO A 1 1061 ? 1.829 18.214 12.034 1.00 68.56 1061 PRO A CA 1
ATOM 8260 C C . PRO A 1 1061 ? 2.397 17.047 12.866 1.00 68.56 1061 PRO A C 1
ATOM 8262 O O . PRO A 1 1061 ? 3.593 16.768 12.834 1.00 68.56 1061 PRO A O 1
ATOM 8265 N N . VAL A 1 1062 ? 1.519 16.349 13.599 1.00 65.62 1062 VAL A N 1
ATOM 8266 C CA . VAL A 1 1062 ? 1.884 15.292 14.571 1.00 65.62 1062 VAL A CA 1
ATOM 8267 C C . VAL A 1 1062 ? 2.644 14.125 13.925 1.00 65.62 1062 VAL A C 1
ATOM 8269 O O . VAL A 1 1062 ? 3.531 13.547 14.542 1.00 65.62 1062 VAL A O 1
ATOM 8272 N N . VAL A 1 1063 ? 2.304 13.775 12.679 1.00 64.19 1063 VAL A N 1
ATOM 8273 C CA . VAL A 1 1063 ? 2.868 12.610 11.970 1.00 64.19 1063 VAL A CA 1
ATOM 8274 C C . VAL A 1 1063 ? 4.348 12.813 11.629 1.00 64.19 1063 VAL A C 1
ATOM 8276 O O . VAL A 1 1063 ? 5.143 11.889 11.769 1.00 64.19 1063 VAL A O 1
ATOM 8279 N N . ASN A 1 1064 ? 4.721 14.024 11.213 1.00 75.69 1064 ASN A N 1
ATOM 8280 C CA . ASN A 1 1064 ? 6.063 14.335 10.723 1.00 75.69 1064 ASN A CA 1
ATOM 8281 C C . ASN A 1 1064 ? 7.057 14.662 11.844 1.00 75.69 1064 ASN A C 1
ATOM 8283 O O . ASN A 1 1064 ? 8.248 14.739 11.571 1.00 75.69 1064 ASN A O 1
ATOM 8287 N N . VAL A 1 1065 ? 6.612 14.906 13.084 1.00 83.69 1065 VAL A N 1
ATOM 8288 C CA . VAL A 1 1065 ? 7.477 15.418 14.162 1.00 83.69 1065 VAL A CA 1
ATOM 8289 C C . VAL A 1 1065 ? 7.327 14.576 15.427 1.00 83.69 1065 VAL A C 1
ATOM 8291 O O . VAL A 1 1065 ? 6.414 14.777 16.232 1.00 83.69 1065 VAL A O 1
ATOM 8294 N N . GLN A 1 1066 ? 8.268 13.650 15.615 1.00 83.94 1066 GLN A N 1
ATOM 8295 C CA . GLN A 1 1066 ? 8.309 12.704 16.727 1.00 83.94 1066 GLN A CA 1
ATOM 8296 C C . GLN A 1 1066 ? 9.368 13.134 17.752 1.00 83.94 1066 GLN A C 1
ATOM 8298 O O . GLN A 1 1066 ? 10.565 13.087 17.470 1.00 83.94 1066 GLN A O 1
ATOM 8303 N N . CYS A 1 1067 ? 8.938 13.544 18.948 1.00 86.50 1067 CYS A N 1
ATOM 8304 C CA . CYS A 1 1067 ? 9.830 13.947 20.038 1.00 86.50 1067 CYS A CA 1
ATOM 8305 C C . CYS A 1 1067 ? 10.013 12.839 21.078 1.00 86.50 1067 CYS A C 1
ATOM 8307 O O . CYS A 1 1067 ? 9.037 12.306 21.604 1.00 86.50 1067 CYS A O 1
ATOM 8309 N N . ASP A 1 1068 ? 11.267 12.551 21.424 1.00 88.00 1068 ASP A N 1
ATOM 8310 C CA . ASP A 1 1068 ? 11.604 11.818 22.642 1.00 88.00 1068 ASP A CA 1
ATOM 8311 C C . ASP A 1 1068 ? 11.542 12.781 23.836 1.00 88.00 1068 ASP A C 1
ATOM 8313 O O . ASP A 1 1068 ? 12.448 13.591 24.058 1.00 88.00 1068 ASP A O 1
ATOM 8317 N N . SER A 1 1069 ? 10.407 12.761 24.537 1.00 86.19 1069 SER A N 1
ATOM 8318 C CA . SER A 1 1069 ? 10.104 13.645 25.671 1.00 86.19 1069 SER A CA 1
ATOM 8319 C C . SER A 1 1069 ? 9.342 12.951 26.809 1.00 86.19 1069 SER A C 1
ATOM 8321 O O . SER A 1 1069 ? 8.845 13.621 27.715 1.00 86.19 1069 SER A O 1
ATOM 8323 N N . SER A 1 1070 ? 9.204 11.620 26.784 1.00 82.12 1070 SER A N 1
ATOM 8324 C CA . SER A 1 1070 ? 8.407 10.867 27.772 1.00 82.12 1070 SER A CA 1
ATOM 8325 C C . SER A 1 1070 ? 9.035 10.784 29.167 1.00 82.12 1070 SER A C 1
ATOM 8327 O O . SER A 1 1070 ? 8.316 10.604 30.143 1.00 82.12 1070 SER A O 1
ATOM 8329 N N . HIS A 1 1071 ? 10.355 10.946 29.278 1.00 84.75 1071 HIS A N 1
ATOM 8330 C CA . HIS A 1 1071 ? 11.081 11.145 30.542 1.00 84.75 1071 HIS A CA 1
ATOM 8331 C C . HIS A 1 1071 ? 10.905 12.554 31.120 1.00 84.75 1071 HIS A C 1
ATOM 8333 O O . HIS A 1 1071 ? 11.135 12.769 32.307 1.00 84.75 1071 HIS A O 1
ATOM 8339 N N . LEU A 1 1072 ? 10.531 13.510 30.269 1.00 86.62 1072 LEU A N 1
ATOM 8340 C CA . LEU A 1 1072 ? 10.578 14.943 30.543 1.00 86.62 1072 LEU A CA 1
ATOM 8341 C C . LEU A 1 1072 ? 9.233 15.516 31.013 1.00 86.62 1072 LEU A C 1
ATOM 8343 O O . LEU A 1 1072 ? 9.221 16.503 31.744 1.00 86.62 1072 LEU A O 1
ATOM 8347 N N . ILE A 1 1073 ? 8.113 14.909 30.607 1.00 89.69 1073 ILE A N 1
ATOM 8348 C CA . ILE A 1 1073 ? 6.745 15.346 30.933 1.00 89.69 1073 ILE A CA 1
ATOM 8349 C C . ILE A 1 1073 ? 6.296 14.767 32.284 1.00 89.69 1073 ILE A C 1
ATOM 8351 O O . ILE A 1 1073 ? 6.298 13.553 32.462 1.00 89.69 1073 ILE A O 1
ATOM 8355 N N . ASP A 1 1074 ? 5.857 15.631 33.208 1.00 89.06 1074 ASP A N 1
ATOM 8356 C CA . ASP A 1 1074 ? 5.384 15.270 34.563 1.00 89.06 1074 ASP A CA 1
ATOM 8357 C C . ASP A 1 1074 ? 6.283 14.237 35.302 1.00 89.06 1074 ASP A C 1
ATOM 8359 O O . ASP A 1 1074 ? 5.790 13.228 35.820 1.00 89.06 1074 ASP A O 1
ATOM 8363 N N . PRO A 1 1075 ? 7.616 14.448 35.396 1.00 87.62 1075 PRO A N 1
ATOM 8364 C CA . PRO A 1 1075 ? 8.551 13.460 35.955 1.00 87.62 1075 PRO A CA 1
ATOM 8365 C C . PRO A 1 1075 ? 8.345 13.197 37.456 1.00 87.62 1075 PRO A C 1
ATOM 8367 O O . PRO A 1 1075 ? 8.843 12.210 38.000 1.00 87.62 1075 PRO A O 1
ATOM 8370 N N . LEU A 1 1076 ? 7.591 14.063 38.146 1.00 87.19 1076 LEU A N 1
ATOM 8371 C CA . LEU A 1 1076 ? 7.207 13.866 39.548 1.00 87.19 1076 LEU A CA 1
ATOM 8372 C C . LEU A 1 1076 ? 5.844 13.167 39.689 1.00 87.19 1076 LEU A C 1
ATOM 8374 O O . LEU A 1 1076 ? 5.514 12.762 40.804 1.00 87.19 1076 LEU A O 1
ATOM 8378 N N . LYS A 1 1077 ? 5.102 12.968 38.586 1.00 86.69 1077 LYS A N 1
ATOM 8379 C CA . LYS A 1 1077 ? 3.744 12.403 38.520 1.00 86.69 1077 LYS A CA 1
ATOM 8380 C C . LYS A 1 1077 ? 2.750 13.153 39.413 1.00 86.69 1077 LYS A C 1
ATOM 8382 O O . LYS A 1 1077 ? 1.986 12.533 40.149 1.00 86.69 1077 LYS A O 1
ATOM 8387 N N . ILE A 1 1078 ? 2.753 14.484 39.353 1.00 86.19 1078 ILE A N 1
ATOM 8388 C CA . ILE A 1 1078 ? 1.869 15.353 40.151 1.00 86.19 1078 ILE A CA 1
ATOM 8389 C C . ILE A 1 1078 ? 0.394 15.042 39.856 1.00 86.19 1078 ILE A C 1
ATOM 8391 O O . ILE A 1 1078 ? -0.434 15.091 40.759 1.00 86.19 1078 ILE A O 1
ATOM 8395 N N . ARG A 1 1079 ? 0.070 14.608 38.628 1.00 79.69 1079 ARG A N 1
ATOM 8396 C CA . ARG A 1 1079 ? -1.274 14.123 38.255 1.00 79.69 1079 ARG A CA 1
ATOM 8397 C C . ARG A 1 1079 ? -1.716 12.833 38.965 1.00 79.69 1079 ARG A C 1
ATOM 8399 O O . ARG A 1 1079 ? -2.907 12.536 38.970 1.00 79.69 1079 ARG A O 1
ATOM 8406 N N . GLU A 1 1080 ? -0.788 12.052 39.521 1.00 84.12 1080 GLU A N 1
ATOM 8407 C CA . GLU A 1 1080 ? -1.066 10.779 40.211 1.00 84.12 1080 GLU A CA 1
ATOM 8408 C C . GLU A 1 1080 ? -0.882 10.870 41.733 1.00 84.12 1080 GLU A C 1
ATOM 8410 O O . GLU A 1 1080 ? -1.536 10.137 42.475 1.00 84.12 1080 GLU A O 1
ATOM 8415 N N . LYS A 1 1081 ? 0.041 11.717 42.210 1.00 85.44 1081 LYS A N 1
ATOM 8416 C CA . LYS A 1 1081 ? 0.432 11.803 43.623 1.00 85.44 1081 LYS A CA 1
ATOM 8417 C C . LYS A 1 1081 ? 0.860 13.217 44.014 1.00 85.44 1081 LYS A C 1
ATOM 8419 O O . LYS A 1 1081 ? 1.614 13.874 43.301 1.00 85.44 1081 LYS A O 1
ATOM 8424 N N . THR A 1 1082 ? 0.469 13.638 45.213 1.00 85.44 1082 THR A N 1
ATOM 8425 C CA . THR A 1 1082 ? 0.949 14.886 45.817 1.00 85.44 1082 THR A CA 1
ATOM 8426 C C . THR A 1 1082 ? 2.465 14.834 46.032 1.00 85.44 1082 THR A C 1
ATOM 8428 O O . THR A 1 1082 ? 2.985 13.876 46.609 1.00 85.44 1082 THR A O 1
ATOM 8431 N N . HIS A 1 1083 ? 3.177 15.872 45.601 1.00 86.62 1083 HIS A N 1
ATOM 8432 C CA . HIS A 1 1083 ? 4.617 16.032 45.796 1.00 86.62 1083 HIS A CA 1
ATOM 8433 C C . HIS A 1 1083 ? 4.917 17.087 46.873 1.00 86.62 1083 HIS A C 1
ATOM 8435 O O . HIS A 1 1083 ? 4.221 18.096 46.971 1.00 86.62 1083 HIS A O 1
ATOM 8441 N N . THR A 1 1084 ? 5.973 16.885 47.669 1.00 86.81 1084 THR A N 1
ATOM 8442 C CA . THR A 1 1084 ? 6.414 17.859 48.683 1.00 86.81 1084 THR A CA 1
ATOM 8443 C C . THR A 1 1084 ? 7.690 18.567 48.235 1.00 86.81 1084 THR A C 1
ATOM 8445 O O . THR A 1 1084 ? 8.790 18.036 48.392 1.00 86.81 1084 THR A O 1
ATOM 8448 N N . ALA A 1 1085 ? 7.539 19.774 47.693 1.00 82.50 1085 ALA A N 1
ATOM 8449 C CA . ALA A 1 1085 ? 8.640 20.585 47.194 1.00 82.50 1085 ALA A CA 1
ATOM 8450 C C . ALA A 1 1085 ? 9.456 21.214 48.338 1.00 82.50 1085 ALA A C 1
ATOM 8452 O O . ALA A 1 1085 ? 8.915 21.751 49.312 1.00 82.50 1085 ALA A O 1
ATOM 8453 N N . ARG A 1 1086 ? 10.784 21.172 48.202 1.00 82.31 1086 ARG A N 1
ATOM 8454 C CA . ARG A 1 1086 ? 11.746 21.789 49.123 1.00 82.31 1086 ARG A CA 1
ATOM 8455 C C . ARG A 1 1086 ? 12.613 22.770 48.348 1.00 82.31 1086 ARG A C 1
ATOM 8457 O O . ARG A 1 1086 ? 13.101 22.419 47.279 1.00 82.31 1086 ARG A O 1
ATOM 8464 N N . PHE A 1 1087 ? 12.830 23.947 48.926 1.00 85.50 1087 PHE A N 1
ATOM 8465 C CA . PHE A 1 1087 ? 13.663 24.997 48.349 1.00 85.50 1087 PHE A CA 1
ATOM 8466 C C . PHE A 1 1087 ? 14.809 25.313 49.316 1.00 85.50 1087 PHE A C 1
ATOM 8468 O O . PHE A 1 1087 ? 14.581 25.567 50.499 1.00 85.50 1087 PHE A O 1
ATOM 8475 N N . THR A 1 1088 ? 16.048 25.254 48.835 1.00 84.69 1088 THR A N 1
ATOM 8476 C CA . THR A 1 1088 ? 17.246 25.700 49.559 1.00 84.69 1088 THR A CA 1
ATOM 8477 C C . THR A 1 1088 ? 17.532 27.158 49.234 1.00 84.69 1088 THR A C 1
ATOM 8479 O O . THR A 1 1088 ? 17.381 27.554 48.080 1.00 84.69 1088 THR A O 1
ATOM 8482 N N . LYS A 1 1089 ? 17.993 27.959 50.204 1.00 82.50 1089 LYS A N 1
ATOM 8483 C CA . LYS A 1 1089 ? 18.367 29.347 49.912 1.00 82.50 1089 LYS A CA 1
ATOM 8484 C C . LYS A 1 1089 ? 19.602 29.404 49.003 1.00 82.50 1089 LYS A C 1
ATOM 8486 O O . LYS A 1 1089 ? 20.671 28.928 49.377 1.00 82.50 1089 LYS A O 1
ATOM 8491 N N . GLU A 1 1090 ? 19.442 30.020 47.836 1.00 85.25 1090 GLU A N 1
ATOM 8492 C CA . GLU A 1 1090 ? 20.507 30.307 46.866 1.00 85.25 1090 GLU A CA 1
ATOM 8493 C C . GLU A 1 1090 ? 20.695 31.827 46.694 1.00 85.25 1090 GLU A C 1
ATOM 8495 O O . GLU A 1 1090 ? 19.948 32.640 47.241 1.00 85.25 1090 GLU A O 1
ATOM 8500 N N . SER A 1 1091 ? 21.713 32.231 45.934 1.00 83.94 1091 SER A N 1
ATOM 8501 C CA . SER A 1 1091 ? 21.911 33.619 45.509 1.00 83.94 1091 SER A CA 1
ATOM 8502 C C . SER A 1 1091 ? 22.343 33.631 44.051 1.00 83.94 1091 SER A C 1
ATOM 8504 O O . SER A 1 1091 ? 23.312 32.968 43.684 1.00 83.94 1091 SER A O 1
ATOM 8506 N N . PHE A 1 1092 ? 21.625 34.388 43.223 1.00 83.69 1092 PHE A N 1
ATOM 8507 C CA . PHE A 1 1092 ? 21.933 34.566 41.801 1.00 83.69 1092 PHE A CA 1
ATOM 8508 C C . PHE A 1 1092 ? 22.536 35.953 41.526 1.00 83.69 1092 PHE A C 1
ATOM 8510 O O . PHE A 1 1092 ? 22.658 36.366 40.374 1.00 83.69 1092 PHE A O 1
ATOM 8517 N N . ARG A 1 1093 ? 22.958 36.693 42.564 1.00 75.81 1093 ARG A N 1
ATOM 8518 C CA . ARG A 1 1093 ? 23.672 37.972 42.400 1.00 75.81 1093 ARG A CA 1
ATOM 8519 C C . ARG A 1 1093 ? 24.946 37.769 41.569 1.00 75.81 1093 ARG A C 1
ATOM 8521 O O . ARG A 1 1093 ? 25.819 36.994 41.941 1.00 75.81 1093 ARG A O 1
ATOM 8528 N N . GLY A 1 1094 ? 25.037 38.464 40.434 1.00 73.25 1094 GLY A N 1
ATOM 8529 C CA . GLY A 1 1094 ? 26.116 38.303 39.448 1.00 73.25 1094 GLY A CA 1
ATOM 8530 C C . GLY A 1 1094 ? 25.884 37.201 38.401 1.00 73.25 1094 GLY A C 1
ATOM 8531 O O . GLY A 1 1094 ? 26.616 37.146 37.418 1.00 73.25 1094 GLY A O 1
ATOM 8532 N N . THR A 1 1095 ? 24.848 36.368 38.549 1.00 78.69 1095 THR A N 1
ATOM 8533 C CA . THR A 1 1095 ? 24.419 35.400 37.526 1.00 78.69 1095 THR A CA 1
ATOM 8534 C C . THR A 1 1095 ? 23.372 36.054 36.630 1.00 78.69 1095 THR A C 1
ATOM 8536 O O . THR A 1 1095 ? 22.200 36.130 36.983 1.00 78.69 1095 THR A O 1
ATOM 8539 N N . ALA A 1 1096 ? 23.793 36.548 35.464 1.00 77.94 1096 ALA A N 1
ATOM 8540 C CA . ALA A 1 1096 ? 22.885 37.206 34.520 1.00 77.94 1096 ALA A CA 1
ATOM 8541 C C . ALA A 1 1096 ? 21.868 36.241 33.878 1.00 77.94 1096 ALA A C 1
ATOM 8543 O O . ALA A 1 1096 ? 20.770 36.658 33.514 1.00 77.94 1096 ALA A O 1
ATOM 8544 N N . GLU A 1 1097 ? 22.233 34.965 33.724 1.00 82.56 1097 GLU A N 1
ATOM 8545 C CA . GLU A 1 1097 ? 21.483 33.984 32.938 1.00 82.56 1097 GLU A CA 1
ATOM 8546 C C . GLU A 1 1097 ? 21.620 32.574 33.544 1.00 82.56 1097 GLU A C 1
ATOM 8548 O O . GLU A 1 1097 ? 22.722 32.106 33.830 1.00 82.56 1097 GLU A O 1
ATOM 8553 N N . LEU A 1 1098 ? 20.484 31.904 33.747 1.00 85.88 1098 LEU A N 1
ATOM 8554 C CA . LEU A 1 1098 ? 20.348 30.505 34.148 1.00 85.88 1098 LEU A CA 1
ATOM 8555 C C . LEU A 1 1098 ? 20.147 29.652 32.885 1.00 85.88 1098 LEU A C 1
ATOM 8557 O O . LEU A 1 1098 ? 19.039 29.194 32.602 1.00 85.88 1098 LEU A O 1
ATOM 8561 N N . ASP A 1 1099 ? 21.222 29.495 32.105 1.00 84.88 1099 ASP A N 1
ATOM 8562 C CA . ASP A 1 1099 ? 21.292 28.589 30.952 1.00 84.88 1099 ASP A CA 1
ATOM 8563 C C . ASP A 1 1099 ? 21.762 27.174 31.345 1.00 84.88 1099 ASP A C 1
ATOM 8565 O O . ASP A 1 1099 ? 22.070 26.898 32.504 1.00 84.88 1099 ASP A O 1
ATOM 8569 N N . CYS A 1 1100 ? 21.913 26.277 30.367 1.00 82.75 1100 CYS A N 1
ATOM 8570 C CA . CYS A 1 1100 ? 22.456 24.926 30.573 1.00 82.75 1100 CYS A CA 1
ATOM 8571 C C . CYS A 1 1100 ? 23.953 24.853 30.949 1.00 82.75 1100 CYS A C 1
ATOM 8573 O O . CYS A 1 1100 ? 24.500 23.756 31.049 1.00 82.75 1100 CYS A O 1
ATOM 8575 N N . LYS A 1 1101 ? 24.634 25.989 31.159 1.00 84.31 1101 LYS A N 1
ATOM 8576 C CA . LYS A 1 1101 ? 25.974 26.064 31.769 1.00 84.31 1101 LYS A CA 1
ATOM 8577 C C . LYS A 1 1101 ? 25.877 26.489 33.235 1.00 84.31 1101 LYS A C 1
ATOM 8579 O O . LYS A 1 1101 ? 26.689 26.054 34.056 1.00 84.31 1101 LYS A O 1
ATOM 8584 N N . ALA A 1 1102 ? 24.904 27.332 33.581 1.00 83.62 1102 ALA A N 1
ATOM 8585 C CA . ALA A 1 1102 ? 24.629 27.796 34.940 1.00 83.62 1102 ALA A CA 1
ATOM 8586 C C . ALA A 1 1102 ? 23.745 26.825 35.752 1.00 83.62 1102 ALA A C 1
ATOM 8588 O O . ALA A 1 1102 ? 24.005 26.624 36.940 1.00 83.62 1102 ALA A O 1
ATOM 8589 N N . ALA A 1 1103 ? 22.769 26.183 35.113 1.00 87.44 1103 ALA A N 1
ATOM 8590 C CA . ALA A 1 1103 ? 21.797 25.249 35.682 1.00 87.44 1103 ALA A CA 1
ATOM 8591 C C . ALA A 1 1103 ? 22.031 23.796 35.207 1.00 87.44 1103 ALA A C 1
ATOM 8593 O O . ALA A 1 1103 ? 22.897 23.529 34.374 1.00 87.44 1103 ALA A O 1
ATOM 8594 N N . LYS A 1 1104 ? 21.256 22.847 35.744 1.00 89.94 1104 LYS A N 1
ATOM 8595 C CA . LYS A 1 1104 ? 21.107 21.488 35.202 1.00 89.94 1104 LYS A CA 1
ATOM 8596 C C . LYS A 1 1104 ? 19.979 21.508 34.172 1.00 89.94 1104 LYS A C 1
ATOM 8598 O O . LYS A 1 1104 ? 18.883 21.987 34.473 1.00 89.94 1104 LYS A O 1
ATOM 8603 N N . CYS A 1 1105 ? 20.246 20.977 32.983 1.00 90.06 1105 CYS A N 1
ATOM 8604 C CA . CYS A 1 1105 ? 19.251 20.847 31.926 1.00 90.06 1105 CYS A CA 1
ATOM 8605 C C . CYS A 1 1105 ? 18.912 19.389 31.642 1.00 90.06 1105 CYS A C 1
ATOM 8607 O O . CYS A 1 1105 ? 19.801 18.544 31.592 1.00 90.06 1105 CYS A O 1
ATOM 8609 N N . GLU A 1 1106 ? 17.636 19.150 31.367 1.00 90.25 1106 GLU A N 1
ATOM 8610 C CA . GLU A 1 1106 ? 17.183 17.965 30.641 1.00 90.25 1106 GLU A CA 1
ATOM 8611 C C . GLU A 1 1106 ? 17.126 18.273 29.142 1.00 90.25 1106 GLU A C 1
ATOM 8613 O O . GLU A 1 1106 ? 17.031 19.438 28.739 1.00 90.25 1106 GLU A O 1
ATOM 8618 N N . THR A 1 1107 ? 17.167 17.232 28.309 1.00 89.38 1107 THR A N 1
ATOM 8619 C CA . THR A 1 1107 ? 17.087 17.374 26.846 1.00 89.38 1107 THR A CA 1
ATOM 8620 C C . THR A 1 1107 ? 15.989 16.498 26.256 1.00 89.38 1107 THR A C 1
ATOM 8622 O O . THR A 1 1107 ? 15.797 15.357 26.677 1.00 89.38 1107 THR A O 1
ATOM 8625 N N . MET A 1 1108 ? 15.273 17.042 25.272 1.00 91.06 1108 MET A N 1
ATOM 8626 C CA . MET A 1 1108 ? 14.400 16.294 24.365 1.00 91.06 1108 MET A CA 1
ATOM 8627 C C . MET A 1 1108 ? 14.973 16.365 22.953 1.00 91.06 1108 MET A C 1
ATOM 8629 O O . MET A 1 1108 ? 15.570 17.373 22.561 1.00 91.06 1108 MET A O 1
ATOM 8633 N N . THR A 1 1109 ? 14.765 15.309 22.171 1.00 89.50 1109 THR A N 1
ATOM 8634 C CA . THR A 1 1109 ? 15.150 15.298 20.757 1.00 89.50 1109 THR A CA 1
ATOM 8635 C C . THR A 1 1109 ? 13.935 15.032 19.888 1.00 89.50 1109 THR A C 1
ATOM 8637 O O . THR A 1 1109 ? 13.330 13.966 19.966 1.00 89.50 1109 THR A O 1
ATOM 8640 N N . CYS A 1 1110 ? 13.601 15.993 19.034 1.00 89.50 1110 CYS A N 1
ATOM 8641 C CA . CYS A 1 1110 ? 12.549 15.882 18.038 1.00 89.50 1110 CYS A CA 1
ATOM 8642 C C . CYS A 1 1110 ? 13.150 15.501 16.687 1.00 89.50 1110 CYS A C 1
ATOM 8644 O O . CYS A 1 1110 ? 13.978 16.220 16.126 1.00 89.50 1110 CYS A O 1
ATOM 8646 N N . VAL A 1 1111 ? 12.726 14.358 16.157 1.00 88.62 1111 VAL A N 1
ATOM 8647 C CA . VAL A 1 1111 ? 13.007 13.942 14.786 1.00 88.62 1111 VAL A CA 1
ATOM 8648 C C . VAL A 1 1111 ? 11.876 14.452 13.907 1.00 88.62 1111 VAL A C 1
ATOM 8650 O O . VAL A 1 1111 ? 10.722 14.067 14.087 1.00 88.62 1111 VAL A O 1
ATOM 8653 N N . LEU A 1 1112 ? 12.224 15.310 12.954 1.00 88.94 1112 LEU A N 1
ATOM 8654 C CA . LEU A 1 1112 ? 11.343 15.709 11.873 1.00 88.94 1112 LEU A CA 1
ATOM 8655 C C . LEU A 1 1112 ? 11.608 14.765 10.690 1.00 88.94 1112 LEU A C 1
ATOM 8657 O O . LEU A 1 1112 ? 12.762 14.628 10.285 1.00 88.94 1112 LEU A O 1
ATOM 8661 N N . LYS A 1 1113 ? 10.574 14.108 10.165 1.00 82.38 1113 LYS A N 1
ATOM 8662 C CA . LYS A 1 1113 ? 10.598 13.243 8.974 1.00 82.38 1113 LYS A CA 1
ATOM 8663 C C . LYS A 1 1113 ? 9.820 13.898 7.833 1.00 82.38 1113 LYS A C 1
ATOM 8665 O O . LYS A 1 1113 ? 8.888 14.661 8.088 1.00 82.38 1113 LYS A O 1
ATOM 8670 N N . ASP A 1 1114 ? 10.182 13.547 6.601 1.00 73.38 1114 ASP A N 1
ATOM 8671 C CA . ASP A 1 1114 ? 9.424 13.858 5.385 1.00 73.38 1114 ASP A CA 1
ATOM 8672 C C . ASP A 1 1114 ? 9.113 15.360 5.285 1.00 73.38 1114 ASP A C 1
ATOM 8674 O O . ASP A 1 1114 ? 7.957 15.787 5.267 1.00 73.38 1114 ASP A O 1
ATOM 8678 N N . LEU A 1 1115 ? 10.172 16.181 5.310 1.00 81.00 1115 LEU A N 1
ATOM 8679 C CA . LEU A 1 1115 ? 10.051 17.635 5.322 1.00 81.00 1115 LEU A CA 1
ATOM 8680 C C . LEU A 1 1115 ? 9.655 18.144 3.932 1.00 81.00 1115 LEU A C 1
ATOM 8682 O O . LEU A 1 1115 ? 10.503 18.459 3.094 1.00 81.00 1115 LEU A O 1
ATOM 8686 N N . GLU A 1 1116 ? 8.346 18.272 3.716 1.00 78.69 1116 GLU A N 1
ATOM 8687 C CA . GLU A 1 1116 ? 7.772 18.989 2.577 1.00 78.69 1116 GLU A CA 1
ATOM 8688 C C . GLU A 1 1116 ? 8.415 20.381 2.425 1.00 78.69 1116 GLU A C 1
ATOM 8690 O O . GLU A 1 1116 ? 8.683 21.080 3.411 1.00 78.69 1116 GLU A O 1
ATOM 8695 N N . MET A 1 1117 ? 8.657 20.798 1.181 1.00 82.19 1117 MET A N 1
ATOM 8696 C CA . MET A 1 1117 ? 9.211 22.117 0.855 1.00 82.19 1117 MET A CA 1
ATOM 8697 C C . MET A 1 1117 ? 8.249 23.244 1.270 1.00 82.19 1117 MET A C 1
ATOM 8699 O O . MET A 1 1117 ? 7.031 23.068 1.254 1.00 82.19 1117 MET A O 1
ATOM 8703 N N . LYS A 1 1118 ? 8.786 24.425 1.601 1.00 82.06 1118 LYS A N 1
ATOM 8704 C CA . LYS A 1 1118 ? 8.039 25.652 1.958 1.00 82.06 1118 LYS A CA 1
ATOM 8705 C C . LYS A 1 1118 ? 7.013 25.483 3.095 1.00 82.06 1118 LYS A C 1
ATOM 8707 O O . LYS A 1 1118 ? 6.024 26.215 3.156 1.00 82.06 1118 LYS A O 1
ATOM 8712 N N . THR A 1 1119 ? 7.247 24.535 3.998 1.00 84.81 1119 THR A N 1
ATOM 8713 C CA . THR A 1 1119 ? 6.292 24.084 5.021 1.00 84.81 1119 THR A CA 1
ATOM 8714 C C . THR A 1 1119 ? 6.775 24.434 6.432 1.00 84.81 1119 THR A C 1
ATOM 8716 O O . THR A 1 1119 ? 7.963 24.652 6.672 1.00 84.81 1119 THR A O 1
ATOM 8719 N N . ASN A 1 1120 ? 5.838 24.556 7.376 1.00 88.50 1120 ASN A N 1
ATOM 8720 C CA . ASN A 1 1120 ? 6.108 24.946 8.760 1.00 88.50 1120 ASN A CA 1
ATOM 8721 C C . ASN A 1 1120 ? 5.791 23.793 9.717 1.00 88.50 1120 ASN A C 1
ATOM 8723 O O . ASN A 1 1120 ? 4.678 23.269 9.710 1.00 88.50 1120 ASN A O 1
ATOM 8727 N N . TYR A 1 1121 ? 6.753 23.466 10.575 1.00 90.69 1121 TYR A N 1
ATOM 8728 C CA . TYR A 1 1121 ? 6.682 22.415 11.584 1.00 90.69 1121 TYR A CA 1
ATOM 8729 C C . TYR A 1 1121 ? 6.851 23.037 12.968 1.00 90.69 1121 TYR A C 1
ATOM 8731 O O . TYR A 1 1121 ? 7.715 23.892 13.169 1.00 90.69 1121 TYR A O 1
ATOM 8739 N N . PHE A 1 1122 ? 6.030 22.617 13.924 1.00 90.50 1122 PHE A N 1
ATOM 8740 C CA . PHE A 1 1122 ? 5.924 23.229 15.243 1.00 90.50 1122 PHE A CA 1
ATOM 8741 C C . PHE A 1 1122 ? 6.189 22.206 16.349 1.00 90.50 1122 PHE A C 1
ATOM 8743 O O . PHE A 1 1122 ? 5.678 21.084 16.302 1.00 90.50 1122 PHE A O 1
ATOM 8750 N N . VAL A 1 1123 ? 6.948 22.623 17.361 1.00 91.94 1123 VAL A N 1
ATOM 8751 C CA . VAL A 1 1123 ? 7.113 21.929 18.642 1.00 91.94 1123 VAL A CA 1
ATOM 8752 C C . VAL A 1 1123 ? 6.732 22.910 19.744 1.00 91.94 1123 VAL A C 1
ATOM 8754 O O . VAL A 1 1123 ? 7.425 23.903 19.971 1.00 91.94 1123 VAL A O 1
ATOM 8757 N N . ASN A 1 1124 ? 5.616 22.633 20.409 1.00 91.62 1124 ASN A N 1
ATOM 8758 C CA . ASN A 1 1124 ? 5.056 23.446 21.478 1.00 91.62 1124 ASN A CA 1
ATOM 8759 C C . ASN A 1 1124 ? 5.348 22.750 22.809 1.00 91.62 1124 ASN A C 1
ATOM 8761 O O . ASN A 1 1124 ? 4.959 21.599 23.010 1.00 91.62 1124 ASN A O 1
ATOM 8765 N N . ILE A 1 1125 ? 6.038 23.439 23.712 1.00 92.31 1125 ILE A N 1
ATOM 8766 C CA . ILE A 1 1125 ? 6.452 22.918 25.014 1.00 92.31 1125 ILE A CA 1
ATOM 8767 C C . ILE A 1 1125 ? 5.786 23.778 26.086 1.00 92.31 1125 ILE A C 1
ATOM 8769 O O . ILE A 1 1125 ? 6.178 24.928 26.282 1.00 92.31 1125 ILE A O 1
ATOM 8773 N N . THR A 1 1126 ? 4.802 23.220 26.785 1.00 92.56 1126 THR A N 1
ATOM 8774 C CA . THR A 1 1126 ? 4.161 23.875 27.931 1.00 92.56 1126 THR A CA 1
ATOM 8775 C C . THR A 1 1126 ? 4.936 23.526 29.189 1.00 92.56 1126 THR A C 1
ATOM 8777 O O . THR A 1 1126 ? 5.169 22.349 29.493 1.00 92.56 1126 THR A O 1
ATOM 8780 N N . THR A 1 1127 ? 5.342 24.550 29.932 1.00 91.31 1127 THR A N 1
ATOM 8781 C CA . THR A 1 1127 ? 6.070 24.405 31.192 1.00 91.31 1127 THR A CA 1
ATOM 8782 C C . THR A 1 1127 ? 5.415 25.203 32.316 1.00 91.31 1127 THR A C 1
ATOM 8784 O O . THR A 1 1127 ? 4.588 26.079 32.078 1.00 91.31 1127 THR A O 1
ATOM 8787 N N . ARG A 1 1128 ? 5.785 24.909 33.561 1.00 89.19 1128 ARG A N 1
ATOM 8788 C CA . ARG A 1 1128 ? 5.424 25.682 34.752 1.00 89.19 1128 ARG A CA 1
ATOM 8789 C C . ARG A 1 1128 ? 6.681 26.174 35.454 1.00 89.19 1128 ARG A C 1
ATOM 8791 O O . ARG A 1 1128 ? 7.655 25.429 35.569 1.00 89.19 1128 ARG A O 1
ATOM 8798 N N . ILE A 1 1129 ? 6.657 27.423 35.908 1.00 88.06 1129 ILE A N 1
ATOM 8799 C CA . ILE A 1 1129 ? 7.770 28.051 36.629 1.00 88.06 1129 ILE A CA 1
ATOM 8800 C C . ILE A 1 1129 ? 7.646 27.729 38.118 1.00 88.06 1129 ILE A C 1
ATOM 8802 O O . ILE A 1 1129 ? 6.620 28.028 38.722 1.00 88.06 1129 ILE A O 1
ATOM 8806 N N . TRP A 1 1130 ? 8.688 27.171 38.735 1.00 87.62 1130 TRP A N 1
ATOM 8807 C CA . TRP A 1 1130 ? 8.723 26.961 40.187 1.00 87.62 1130 TRP A CA 1
ATOM 8808 C C . TRP A 1 1130 ? 8.991 28.269 40.947 1.00 87.62 1130 TRP A C 1
ATOM 8810 O O . TRP A 1 1130 ? 10.134 28.571 41.298 1.00 87.62 1130 TRP A O 1
ATOM 8820 N N . ASN A 1 1131 ? 7.934 29.030 41.258 1.00 83.81 1131 ASN A N 1
ATOM 8821 C CA . ASN A 1 1131 ? 8.047 30.322 41.957 1.00 83.81 1131 ASN A CA 1
ATOM 8822 C C . ASN A 1 1131 ? 8.804 30.219 43.295 1.00 83.81 1131 ASN A C 1
ATOM 8824 O O . ASN A 1 1131 ? 9.559 31.124 43.649 1.00 83.81 1131 ASN A O 1
ATOM 8828 N N . GLY A 1 1132 ? 8.670 29.093 44.007 1.00 81.62 1132 GLY A N 1
ATOM 8829 C CA . GLY A 1 1132 ? 9.374 28.840 45.269 1.00 81.62 1132 GLY A CA 1
ATOM 8830 C C . GLY A 1 1132 ? 10.902 28.896 45.175 1.00 81.62 1132 GLY A C 1
ATOM 8831 O O . GLY A 1 1132 ? 11.552 29.300 46.133 1.00 81.62 1132 GLY A O 1
ATOM 8832 N N . THR A 1 1133 ? 11.491 28.579 44.021 1.00 86.06 1133 THR A N 1
ATOM 8833 C CA . THR A 1 1133 ? 12.948 28.669 43.823 1.00 86.06 1133 THR A CA 1
ATOM 8834 C C . THR A 1 1133 ? 13.434 30.114 43.774 1.00 86.06 1133 THR A C 1
ATOM 8836 O O . THR A 1 1133 ? 14.525 30.414 44.250 1.00 86.06 1133 THR A O 1
ATOM 8839 N N . PHE A 1 1134 ? 12.611 31.019 43.245 1.00 83.94 1134 PHE A N 1
ATOM 8840 C CA . PHE A 1 1134 ? 12.914 32.448 43.175 1.00 83.94 1134 PHE A CA 1
ATOM 8841 C C . PHE A 1 1134 ? 12.591 33.149 44.497 1.00 83.94 1134 PHE A C 1
ATOM 8843 O O . PHE A 1 1134 ? 13.433 33.874 45.013 1.00 83.94 1134 PHE A O 1
ATOM 8850 N N . ALA A 1 1135 ? 11.444 32.853 45.115 1.00 80.12 1135 ALA A N 1
ATOM 8851 C CA . ALA A 1 1135 ? 11.064 33.402 46.420 1.00 80.12 1135 ALA A CA 1
ATOM 8852 C C . ALA A 1 1135 ? 12.065 33.070 47.553 1.00 80.12 1135 ALA A C 1
ATOM 8854 O O . ALA A 1 1135 ? 12.157 33.803 48.535 1.00 80.12 1135 ALA A O 1
ATOM 8855 N N . PHE A 1 1136 ? 12.843 31.988 47.415 1.00 78.31 1136 PHE A N 1
ATOM 8856 C CA . PHE A 1 1136 ? 13.907 31.605 48.353 1.00 78.31 1136 PHE A CA 1
ATOM 8857 C C . PHE A 1 1136 ? 15.328 32.019 47.905 1.00 78.31 1136 PHE A C 1
ATOM 8859 O O . PHE A 1 1136 ? 16.291 31.683 48.598 1.00 78.31 1136 PHE A O 1
ATOM 8866 N N . ALA A 1 1137 ? 15.499 32.749 46.794 1.00 81.56 1137 ALA A N 1
ATOM 8867 C CA . ALA A 1 1137 ? 16.809 33.118 46.249 1.00 81.56 1137 ALA A CA 1
ATOM 8868 C C . ALA A 1 1137 ? 17.091 34.632 46.283 1.00 81.56 1137 ALA A C 1
ATOM 8870 O O . ALA A 1 1137 ? 16.252 35.450 45.919 1.00 81.56 1137 ALA A O 1
ATOM 8871 N N . ASP A 1 1138 ? 18.318 35.022 46.643 1.00 81.44 1138 ASP A N 1
ATOM 8872 C CA . ASP A 1 1138 ? 18.744 36.426 46.567 1.00 81.44 1138 ASP A CA 1
ATOM 8873 C C . ASP A 1 1138 ? 19.145 36.793 45.121 1.00 81.44 1138 ASP A C 1
ATOM 8875 O O . ASP A 1 1138 ? 20.241 36.457 44.665 1.00 81.44 1138 ASP A O 1
ATOM 8879 N N . PHE A 1 1139 ? 18.298 37.524 44.393 1.00 80.81 1139 PHE A N 1
ATOM 8880 C CA . PHE A 1 1139 ? 18.620 38.087 43.070 1.00 80.81 1139 PHE A CA 1
ATOM 8881 C C . PHE A 1 1139 ? 18.166 39.556 42.942 1.00 80.81 1139 PHE A C 1
ATOM 8883 O O . PHE A 1 1139 ? 17.904 40.213 43.949 1.00 80.81 1139 PHE A O 1
ATOM 8890 N N . GLN A 1 1140 ? 18.199 40.112 41.725 1.00 74.31 1140 GLN A N 1
ATOM 8891 C CA . GLN A 1 1140 ? 17.750 41.488 41.441 1.00 74.31 1140 GLN A CA 1
ATOM 8892 C C . GLN A 1 1140 ? 17.168 41.621 40.026 1.00 74.31 1140 GLN A C 1
ATOM 8894 O O . GLN A 1 1140 ? 16.138 42.246 39.832 1.00 74.31 1140 GLN A O 1
ATOM 8899 N N . THR A 1 1141 ? 17.812 40.989 39.043 1.00 76.69 1141 THR A N 1
ATOM 8900 C CA . THR A 1 1141 ? 17.140 40.392 37.880 1.00 76.69 1141 THR A CA 1
ATOM 8901 C C . THR A 1 1141 ? 17.870 39.095 37.556 1.00 76.69 1141 THR A C 1
ATOM 8903 O O . THR A 1 1141 ? 19.080 39.012 37.776 1.00 76.69 1141 THR A O 1
ATOM 8906 N N . VAL A 1 1142 ? 17.156 38.086 37.068 1.00 80.50 1142 VAL A N 1
ATOM 8907 C CA . VAL A 1 1142 ? 17.743 36.844 36.543 1.00 80.50 1142 VAL A CA 1
ATOM 8908 C C . VAL A 1 1142 ? 16.906 36.375 35.356 1.00 80.50 1142 VAL A C 1
ATOM 8910 O O . VAL A 1 1142 ? 15.737 36.745 35.229 1.00 80.50 1142 VAL A O 1
ATOM 8913 N N . LEU A 1 1143 ? 17.516 35.615 34.452 1.00 81.19 1143 LEU A N 1
ATOM 8914 C CA . LEU A 1 1143 ? 16.916 35.233 33.181 1.00 81.19 1143 LEU A CA 1
ATOM 8915 C C . LEU A 1 1143 ? 17.092 33.729 32.955 1.00 81.19 1143 LEU A C 1
ATOM 8917 O O . LEU A 1 1143 ? 18.216 33.244 32.923 1.00 81.19 1143 LEU A O 1
ATOM 8921 N N . VAL A 1 1144 ? 15.995 32.981 32.832 1.00 82.25 1144 VAL A N 1
ATOM 8922 C CA . VAL A 1 1144 ? 16.018 31.507 32.722 1.00 82.25 1144 VAL A CA 1
ATOM 8923 C C . VAL A 1 1144 ? 15.970 31.085 31.261 1.00 82.25 1144 VAL A C 1
ATOM 8925 O O . VAL A 1 1144 ? 15.001 31.421 30.578 1.00 82.25 1144 VAL A O 1
ATOM 8928 N N . ALA A 1 1145 ? 16.970 30.328 30.797 1.00 80.50 1145 ALA A N 1
ATOM 8929 C CA . ALA A 1 1145 ? 17.180 30.066 29.376 1.00 80.50 1145 ALA A CA 1
ATOM 8930 C C . ALA A 1 1145 ? 17.381 28.586 29.002 1.00 80.50 1145 ALA A C 1
ATOM 8932 O O . ALA A 1 1145 ? 18.331 27.939 29.437 1.00 80.50 1145 ALA A O 1
ATOM 8933 N N . GLY A 1 1146 ? 16.536 28.067 28.108 1.00 83.25 1146 GLY A N 1
ATOM 8934 C CA . GLY A 1 1146 ? 16.805 26.819 27.384 1.00 83.25 1146 GLY A CA 1
ATOM 8935 C C . GLY A 1 1146 ? 17.918 26.943 26.334 1.00 83.25 1146 GLY A C 1
ATOM 8936 O O . GLY A 1 1146 ? 18.637 27.938 26.253 1.00 83.25 1146 GLY A O 1
ATOM 8937 N N . SER A 1 1147 ? 18.018 25.958 25.449 1.00 84.00 1147 SER A N 1
ATOM 8938 C CA . SER A 1 1147 ? 18.688 26.067 24.147 1.00 84.00 1147 SER A CA 1
ATOM 8939 C C . SER A 1 1147 ? 17.927 25.234 23.113 1.00 84.00 1147 SER A C 1
ATOM 8941 O O . SER A 1 1147 ? 17.249 24.273 23.474 1.00 84.00 1147 SER A O 1
ATOM 8943 N N . SER A 1 1148 ? 18.020 25.572 21.826 1.00 85.62 1148 SER A N 1
ATOM 8944 C CA . SER A 1 1148 ? 17.622 24.636 20.771 1.00 85.62 1148 SER A CA 1
ATOM 8945 C C . SER A 1 1148 ? 18.525 24.748 19.550 1.00 85.62 1148 SER A C 1
ATOM 8947 O O . SER A 1 1148 ? 18.978 25.839 19.201 1.00 85.62 1148 SER A O 1
ATOM 8949 N N . GLU A 1 1149 ? 18.802 23.609 18.925 1.00 86.06 1149 GLU A N 1
ATOM 8950 C CA . GLU A 1 1149 ? 19.633 23.490 17.730 1.00 86.06 1149 GLU A CA 1
ATOM 8951 C C . GLU A 1 1149 ? 18.976 22.513 16.755 1.00 86.06 1149 GLU A C 1
ATOM 8953 O O . GLU A 1 1149 ? 18.500 21.454 17.165 1.00 86.06 1149 GLU A O 1
ATOM 8958 N N . ILE A 1 1150 ? 18.967 22.855 15.465 1.00 86.81 1150 ILE A N 1
ATOM 8959 C CA . ILE A 1 1150 ? 18.528 21.958 14.398 1.00 86.81 1150 ILE A CA 1
ATOM 8960 C C . ILE A 1 1150 ? 19.714 21.520 13.535 1.00 86.81 1150 ILE A C 1
ATOM 8962 O O . ILE A 1 1150 ? 20.521 22.338 13.092 1.00 86.81 1150 ILE A O 1
ATOM 8966 N N . GLN A 1 1151 ? 19.811 20.211 13.318 1.00 83.94 1151 GLN A N 1
ATOM 8967 C CA . GLN A 1 1151 ? 20.868 19.545 12.564 1.00 83.94 1151 GLN A CA 1
ATOM 8968 C C . GLN A 1 1151 ? 20.252 18.633 11.496 1.00 83.94 1151 GLN A C 1
ATOM 8970 O O . GLN A 1 1151 ? 19.188 18.042 11.694 1.00 83.94 1151 GLN A O 1
ATOM 8975 N N . THR A 1 1152 ? 20.920 18.509 10.355 1.00 83.31 1152 THR A N 1
ATOM 8976 C CA . THR A 1 1152 ? 20.573 17.544 9.302 1.00 83.31 1152 THR A CA 1
ATOM 8977 C C . THR A 1 1152 ? 21.262 16.194 9.577 1.00 83.31 1152 THR A C 1
ATOM 8979 O 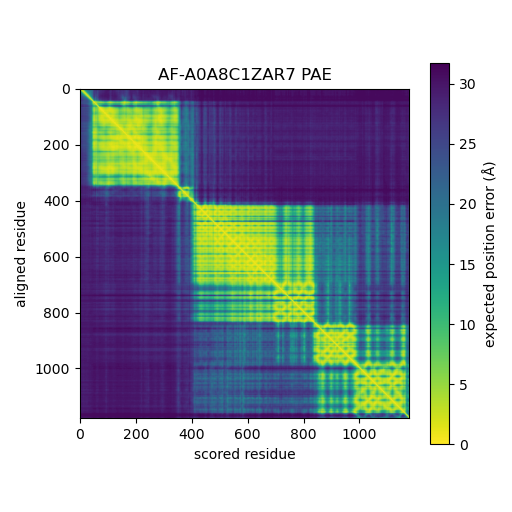O . THR A 1 1152 ? 22.165 16.130 10.413 1.00 83.31 1152 THR A O 1
ATOM 8982 N N . PRO A 1 1153 ? 20.894 15.096 8.888 1.00 72.06 1153 PRO A N 1
ATOM 8983 C CA . PRO A 1 1153 ? 21.566 13.799 9.038 1.00 72.06 1153 PRO A CA 1
ATOM 8984 C C . PRO A 1 1153 ? 23.025 13.793 8.553 1.00 72.06 1153 PRO A C 1
ATOM 8986 O O . PRO A 1 1153 ? 23.777 12.877 8.873 1.00 72.06 1153 PRO A O 1
ATOM 8989 N N . GLN A 1 1154 ? 23.418 14.793 7.758 1.00 76.00 1154 GLN A N 1
ATOM 8990 C CA . GLN A 1 1154 ? 24.752 14.948 7.179 1.00 76.00 1154 GLN A CA 1
ATOM 8991 C C . GLN A 1 1154 ? 25.171 16.430 7.263 1.00 76.00 1154 GLN A C 1
ATOM 8993 O O . GLN A 1 1154 ? 25.186 17.115 6.238 1.00 76.00 1154 GLN A O 1
ATOM 8998 N N . PRO A 1 1155 ? 25.492 16.953 8.464 1.00 72.44 1155 PRO A N 1
ATOM 8999 C CA . PRO A 1 1155 ? 25.717 18.388 8.680 1.00 72.44 1155 PRO A CA 1
ATOM 9000 C C . PRO A 1 1155 ? 26.941 18.940 7.934 1.00 72.44 1155 PRO A C 1
ATOM 9002 O O . PRO A 1 1155 ? 26.986 20.132 7.645 1.00 72.44 1155 PRO A O 1
ATOM 9005 N N . ASP A 1 1156 ? 27.897 18.079 7.568 1.00 76.75 1156 ASP A N 1
ATOM 9006 C CA . ASP A 1 1156 ? 29.050 18.441 6.732 1.00 76.75 1156 ASP A CA 1
ATOM 9007 C C . ASP A 1 1156 ? 28.669 18.722 5.268 1.00 76.75 1156 ASP A C 1
ATOM 9009 O O . ASP A 1 1156 ? 29.467 19.310 4.539 1.00 76.75 1156 ASP A O 1
ATOM 9013 N N . LEU A 1 1157 ? 27.495 18.251 4.824 1.00 81.94 1157 LEU A N 1
ATOM 9014 C CA . LEU A 1 1157 ? 27.037 18.286 3.433 1.00 81.94 1157 LEU A CA 1
ATOM 9015 C C . LEU A 1 1157 ? 25.795 19.160 3.242 1.00 81.94 1157 LEU A C 1
ATOM 9017 O O . LEU A 1 1157 ? 25.766 19.976 2.327 1.00 81.94 1157 LEU A O 1
ATOM 9021 N N . ILE A 1 1158 ? 24.779 18.986 4.089 1.00 83.88 1158 ILE A N 1
ATOM 9022 C CA . ILE A 1 1158 ? 23.528 19.748 4.055 1.00 83.88 1158 ILE A CA 1
ATOM 9023 C C . ILE A 1 1158 ? 23.539 20.689 5.260 1.00 83.88 1158 ILE A C 1
ATOM 9025 O O . ILE A 1 1158 ? 23.317 20.265 6.398 1.00 83.88 1158 ILE A O 1
ATOM 9029 N N . VAL A 1 1159 ? 23.833 21.963 5.022 1.00 83.88 1159 VAL A N 1
ATOM 9030 C CA . VAL A 1 1159 ? 24.148 22.943 6.065 1.00 83.88 1159 VAL A CA 1
ATOM 9031 C C . VAL A 1 1159 ? 22.927 23.810 6.355 1.00 83.88 1159 VAL A C 1
ATOM 9033 O O . VAL A 1 1159 ? 22.275 24.305 5.443 1.00 83.88 1159 VAL A O 1
ATOM 9036 N N . VAL A 1 1160 ? 22.637 24.051 7.634 1.00 80.69 1160 VAL A N 1
ATOM 9037 C CA . VAL A 1 1160 ? 21.672 25.081 8.050 1.00 80.69 1160 VAL A CA 1
ATOM 9038 C C . VAL A 1 1160 ? 22.440 26.383 8.266 1.00 80.69 1160 VAL A C 1
ATOM 9040 O O . VAL A 1 1160 ? 23.147 26.518 9.267 1.00 80.69 1160 VAL A O 1
ATOM 9043 N N . THR A 1 1161 ? 22.340 27.323 7.326 1.00 68.00 1161 THR A N 1
ATOM 9044 C CA . THR A 1 1161 ? 23.058 28.612 7.370 1.00 68.00 1161 THR A CA 1
ATOM 9045 C C . THR A 1 1161 ? 22.362 29.629 8.274 1.00 68.00 1161 THR A C 1
ATOM 9047 O O . THR A 1 1161 ? 22.996 30.242 9.134 1.00 68.00 1161 THR A O 1
ATOM 9050 N N . HIS A 1 1162 ? 21.037 29.747 8.160 1.00 63.06 1162 HIS A N 1
ATOM 9051 C CA . HIS A 1 1162 ? 20.183 30.633 8.955 1.00 63.06 1162 HIS A CA 1
ATOM 9052 C C . HIS A 1 1162 ? 19.923 30.103 10.381 1.00 63.06 1162 HIS A C 1
ATOM 9054 O O . HIS A 1 1162 ? 18.784 30.035 10.844 1.00 63.06 1162 HIS A O 1
ATOM 9060 N N . LYS A 1 1163 ? 20.991 29.753 11.117 1.00 53.75 1163 LYS A N 1
ATOM 9061 C CA . LYS A 1 1163 ? 20.908 29.163 12.470 1.00 53.75 1163 LYS A CA 1
ATOM 9062 C C . LYS A 1 1163 ? 20.178 30.032 13.503 1.00 53.75 1163 LYS A C 1
ATOM 9064 O O . LYS A 1 1163 ? 19.654 29.486 14.469 1.00 53.75 1163 LYS A O 1
ATOM 9069 N N . GLN A 1 1164 ? 20.162 31.355 13.326 1.00 49.25 1164 GLN A N 1
ATOM 9070 C CA . GLN A 1 1164 ? 19.437 32.327 14.157 1.00 49.25 1164 GLN A CA 1
ATOM 9071 C C . GLN A 1 1164 ? 19.248 33.644 13.390 1.00 49.25 1164 GLN A C 1
ATOM 9073 O O . GLN A 1 1164 ? 20.210 34.179 12.841 1.00 49.25 1164 GLN A O 1
ATOM 9078 N N . GLN A 1 1165 ? 18.041 34.215 13.430 1.00 34.00 1165 GLN A N 1
ATOM 9079 C CA . GLN A 1 1165 ? 17.820 35.636 13.137 1.00 34.00 1165 GLN A CA 1
ATOM 9080 C C . GLN A 1 1165 ? 17.692 36.397 14.469 1.00 34.00 1165 GLN A C 1
ATOM 9082 O O . GLN A 1 1165 ? 17.099 35.897 15.425 1.00 34.00 1165 GLN A O 1
ATOM 9087 N N . GLN A 1 1166 ? 18.338 37.559 14.575 1.00 28.73 1166 GLN A N 1
ATOM 9088 C CA . GLN A 1 1166 ? 18.679 38.167 15.867 1.00 28.73 1166 GLN A CA 1
ATOM 9089 C C . GLN A 1 1166 ? 17.493 38.804 16.608 1.00 28.73 1166 GLN A C 1
ATOM 9091 O O . GLN A 1 1166 ? 16.866 39.720 16.087 1.00 28.73 1166 GLN A O 1
ATOM 9096 N N . VAL A 1 1167 ? 17.346 38.472 17.899 1.00 26.94 1167 VAL A N 1
ATOM 9097 C CA . VAL A 1 1167 ? 16.971 39.448 18.942 1.00 26.94 1167 VAL A CA 1
ATOM 9098 C C . VAL A 1 1167 ? 17.815 39.184 20.199 1.00 26.94 1167 VAL A C 1
ATOM 9100 O O . VAL A 1 1167 ? 17.567 38.227 20.934 1.00 26.94 1167 VAL A O 1
ATOM 9103 N N . SER A 1 1168 ? 18.779 40.072 20.474 1.00 25.23 1168 SER A N 1
ATOM 9104 C CA . SER A 1 1168 ? 19.782 40.012 21.564 1.00 25.23 1168 SER A CA 1
ATOM 9105 C C . SER A 1 1168 ? 20.820 38.875 21.482 1.00 25.23 1168 SER A C 1
ATOM 9107 O O . SER A 1 1168 ? 20.539 37.768 21.037 1.00 25.23 1168 SER A O 1
ATOM 9109 N N . SER A 1 1169 ? 22.047 39.159 21.927 1.00 27.14 1169 SER A N 1
ATOM 9110 C CA . SER A 1 1169 ? 23.225 38.299 21.763 1.00 27.14 1169 SER A CA 1
ATOM 9111 C C . SER A 1 1169 ? 23.529 37.428 22.993 1.00 27.14 1169 SER A C 1
ATOM 9113 O O . SER A 1 1169 ? 24.326 37.816 23.846 1.00 27.14 1169 SER A O 1
ATOM 9115 N N . SER A 1 1170 ? 22.936 36.235 23.063 1.00 27.25 1170 SER A N 1
ATOM 9116 C CA . SER A 1 1170 ? 23.427 35.102 23.871 1.00 27.25 1170 SER A CA 1
ATOM 9117 C C . SER A 1 1170 ? 22.836 33.778 23.341 1.00 27.25 1170 SER A C 1
ATOM 9119 O O . SER A 1 1170 ? 21.755 33.802 22.749 1.00 27.25 1170 SER A O 1
ATOM 9121 N N . PRO A 1 1171 ? 23.527 32.624 23.471 1.00 27.34 1171 PRO A N 1
ATOM 9122 C CA . PRO A 1 1171 ? 23.118 31.357 22.848 1.00 27.34 1171 PRO A CA 1
ATOM 9123 C C . PRO A 1 1171 ? 22.052 30.619 23.684 1.00 27.34 1171 PRO A C 1
ATOM 9125 O O . PRO A 1 1171 ? 22.269 29.490 24.125 1.00 27.34 1171 PRO A O 1
ATOM 9128 N N . SER A 1 1172 ? 20.932 31.287 23.969 1.00 29.09 1172 SER A N 1
ATOM 9129 C CA . SER A 1 1172 ? 20.079 30.966 25.117 1.00 29.09 1172 SER A CA 1
ATOM 9130 C C . SER A 1 1172 ? 18.571 31.187 24.824 1.00 29.09 1172 SER A C 1
ATOM 9132 O O . SER A 1 1172 ? 18.084 32.294 24.588 1.00 29.09 1172 SER A O 1
ATOM 9134 N N . PHE A 1 1173 ? 17.811 30.085 24.785 1.00 36.56 1173 PHE A N 1
ATOM 9135 C CA . PHE A 1 1173 ? 16.413 29.965 24.327 1.00 36.56 1173 PHE A CA 1
ATOM 9136 C C . PHE A 1 1173 ? 15.376 29.913 25.465 1.00 36.56 1173 PHE A C 1
ATOM 9138 O O . PHE A 1 1173 ? 14.491 29.065 25.492 1.00 36.56 1173 PHE A O 1
ATOM 9145 N N . SER A 1 1174 ? 15.423 30.863 26.383 1.00 29.70 1174 SER A N 1
ATOM 9146 C CA . SER A 1 1174 ? 14.207 31.473 26.941 1.00 29.70 1174 SER A CA 1
ATOM 9147 C C . SER A 1 1174 ? 14.630 32.751 27.650 1.00 29.70 1174 SER A C 1
ATOM 9149 O O . SER A 1 1174 ? 15.745 32.832 28.155 1.00 29.70 1174 SER A O 1
ATOM 9151 N N . LYS A 1 1175 ? 13.795 33.791 27.601 1.00 36.84 1175 LYS A N 1
ATOM 9152 C CA . LYS A 1 1175 ? 14.135 35.107 28.159 1.00 36.84 1175 LYS A CA 1
ATOM 9153 C C . LYS A 1 1175 ? 13.003 35.640 29.028 1.00 36.84 1175 LYS A C 1
ATOM 9155 O O . LYS A 1 1175 ? 12.574 36.767 28.838 1.00 36.84 1175 LYS A O 1
ATOM 9160 N N . ILE A 1 1176 ? 12.556 34.831 29.992 1.00 38.59 1176 ILE A N 1
ATOM 9161 C CA . ILE A 1 1176 ? 11.743 35.349 31.096 1.00 38.59 1176 ILE A CA 1
ATOM 9162 C C . ILE A 1 1176 ? 12.663 36.203 31.954 1.00 38.59 1176 ILE A C 1
ATOM 9164 O O . ILE A 1 1176 ? 13.575 35.677 32.596 1.00 38.59 1176 ILE A O 1
ATOM 9168 N N . LYS A 1 1177 ? 12.436 37.514 31.960 1.00 36.06 1177 LYS A N 1
ATOM 9169 C CA . LYS A 1 1177 ? 13.097 38.400 32.912 1.00 36.06 1177 LYS A CA 1
ATOM 9170 C C . LYS A 1 1177 ? 12.339 38.360 34.237 1.00 36.06 1177 LYS A C 1
ATOM 9172 O O . LYS A 1 1177 ? 11.205 38.835 34.310 1.00 36.06 1177 LYS A O 1
ATOM 9177 N N . PHE A 1 1178 ? 12.976 37.809 35.265 1.00 37.09 1178 PHE A N 1
ATOM 9178 C CA . PHE A 1 1178 ? 12.514 37.953 36.641 1.00 37.09 1178 PHE A CA 1
ATOM 9179 C C . PHE A 1 1178 ? 12.975 39.306 37.194 1.00 37.09 1178 PHE A C 1
ATOM 9181 O O . PHE A 1 1178 ? 14.096 39.747 36.907 1.00 37.09 1178 PHE A O 1
ATOM 9188 N N . LEU A 1 1179 ? 12.084 39.947 37.949 1.00 36.34 1179 LEU A N 1
ATOM 9189 C CA . LEU A 1 1179 ? 12.231 41.223 38.657 1.00 36.34 1179 LEU A CA 1
ATOM 9190 C C . LEU A 1 1179 ? 11.867 41.001 40.127 1.00 36.34 1179 LEU A C 1
ATOM 9192 O O . LEU A 1 1179 ? 10.884 40.253 40.339 1.00 36.34 1179 LEU A O 1
#

InterPro domains:
  IPR000195 Rab-GAP-TBC domain [PF00566] (109-307)
  IPR000195 Rab-GAP-TBC domain [PS50086] (105-293)
  IPR000195 Rab-GAP-TBC domain [SM00164] (102-319)
  IPR000413 Integrin alpha chain [PR01185] (479-491)
  IPR000413 Integrin alpha chain [PR01185] (496-507)
  IPR000413 Integrin alpha chain [PR01185] (529-549)
  IPR000413 Integrin alpha chain [PR01185] (598-622)
  IPR000413 Integrin alpha chain [PR01185] (661-682)
  IPR000413 Integrin alpha chain [PR01185] (686-705)
  IPR000413 Integrin alpha chain [PR01185] (799-812)
  IPR013517 FG-GAP repeat [PF01839] (536-575)
  IPR013517 FG-GAP repeat [PF01839] (599-634)
  IPR013519 Integrin alpha beta-propellor [PS51470] (522-584)
  IPR013519 Integrin alpha beta-propellor [PS51470] (585-643)
  IPR013519 Integrin alpha beta-propellor [PS51470] (647-707)
  IPR013519 Integrin alpha beta-propellor [SM00191] (478-526)
  IPR013519 Integrin alpha beta-propellor [SM00191] (532-589)
  IPR013519 Integrin alpha beta-propellor [SM00191] (595-650)
  IPR013519 Integrin alpha beta-propellor [SM00191] (657-710)
  IPR013649 Integrin alpha, first immunoglubulin-like domain [PF08441] (692-819)

Nearest PDB structures (foldseek):
  4neh-assembly1_A  TM=6.349E-01  e=1.118E-58  Homo sapiens
  5es4-assembly2_C  TM=6.463E-01  e=1.018E-52  Homo sapiens
  4irz-assembly1_A  TM=7.557E-01  e=3.387E-32  Oryctolagus cuniculus
  3v4v-assembly1_A  TM=7.909E-01  e=6.774E-31  Homo sapiens
  3v4v-assembly2_C  TM=8.241E-01  e=6.253E-30  Homo sapiens

Foldseek 3Di:
DDDDDDDDDDDDDYDDDDDDDDDDDDDDDDDDDDDDDDDDDDDDDDLDADPLQFSDDPQGDDPPPPDDPVVNLVVLVVVVCVCLVVVVCCLQPPLVVLLVSLLVNDRLLCQLVVLLSLLVLVVVCVVQPCLLVVQLPDDADPVLLVVLLVLQCVASCRGNLRVDNVHPNSVLLSSLLSSVCVVCVQLHDDSLLSNQLSVSVSRDGSSSSSSSSVSCDVPQNDPCSHPVNVSVLVVQVVLLVVLCVLAVQLSVLCVVQVPGSCLQCNNQQSNVCSVPAHNVQSSSLSSNCSSQGSVSSSLLVSQQSCVQGRDPVSCVQVVHPVSVSVCSRVPDNVCRDNVNSSVSSVVCVVVVPDFAAFEAEDDDDDPVVVSQSVSLSNGDPVSVLRYFYDDDVVSVVVVVVSVCLAVADDQQDPRYDHAAQPQQPWQLEWEADPVNFWIKTWRQPHRNRLTWIWTAGPNDIDTAGPVLCCVVLVDPRRRQRWRLYWYWFFQPVDIWIKIWRQCRVQQTKIWIWDADPVRGTDTDEMDTHPDGNQSKRNEWEFFPWQPPRGGQWIKIWRLQDAAPLGASFTWIWIWGDDPRYTDTPGTADGDDNPFNFSKQLEKYWACAQAPPNTIKMKIWRQCGPNFLTKIFIWHGDDSDTDRYTLDIGGSVVVHPPWGRKRNYKDFYDQPPPPPGTWIWIDTDVDIDTGHGFKEKAKDKDKDKVVLAWEPPDQPDDDPNDRFTKIKIKIKMAIDIPPNPDLDWFKKKKKKAKPPPCPQPPPDGQKDWNVRHRMDIDMDTHYNDMDIDITMITGHDGPDQQFFIKIKMAMDGPDCPDTHHYGRPHDRMDIDTHHYQDDQPDVSANEKAKFKDKDKPPADPPDAAEDEPVRFKIKMKIKMWIAGAKFFQKKKKKFKDPQKDWDDKFAFPVPFDWDWDDDDRMIIIGTNPGIQGHGHMTIIMTMIGTDLPDFDQWIKMKIAIHGPGHYPDRPRRIDIDIHGHAYEQQKAKDKDKPAQADEFDLPPDQDQKFQDLVSQADKIKIKIKIWTADRWAFKKKKKKKFFQAFPVGAGFKAWQDKDKPVRSQKDKPCPCRHPVVPSVPDIHGHDEDEEECAVPAEAEVVRGPIDMMMIMGGRDDHRDMMIMMTMIGGRSRNVSRYHDDKHFYFMAMFMAGPCCSHHPHPNRDDDDDDDRTHGRHIYD

pLDDT: mean 81.49, std 17.43, range [21.98, 98.69]